Protein 9FJT (pdb70)

Nearest PDB structures (foldseek):
  2c75-assembly1_B  TM=1.002E+00  e=0.000E+00  Homo sapiens
  2c76-assembly1_B  TM=1.002E+00  e=0.000E+00  Homo sapiens
  2bk4-assembly1_A  TM=1.001E+00  e=0.000E+00  Homo sapiens
  2c72-assembly1_B  TM=1.001E+00  e=0.000E+00  Homo sapiens
  2xfo-assembly1_B  TM=1.002E+00  e=0.000E+00  Homo sapiens

Secondary structure (P-SEA, 3-state):
cccccbbbccccaaaaaaaaaaaaaccbbbbbbccccccccbbbbbcccccccccccccccccaaaaaaaaaaabbbbbbccccbbbbbbcccbbbbbcccccccccaaaaaaaaaaaaaaaaaaaaccccccccccaaaaaaaccaaaaaaaccccaaaaaaaaaaaaaacccccccccaaaaaaaaaaaccccccccccccccccccccccaaaaaaaaaaaccccccccccccccccccbbbbbcccbbbbbcccccccccccccccbbbcccccaaaaaaaac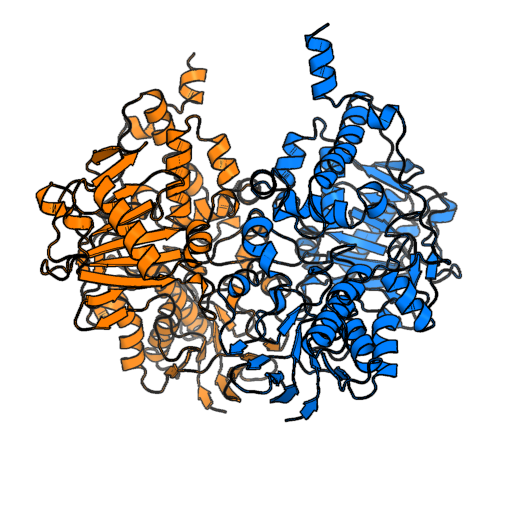bbbbbbbbbbbbccccccccccccccccccccccccccccccccccccccbbbbbbcaaaaaaaccccaaaaaaaaaaaaaaaacccccccccbbbbbccccccccccccccccccccccccccccccccccbbbbcccccccccccaaaaaaaaaaaaaaaaaaaccccccccbbbbccccccccccccccccccccccaaaaaaaaaac/cccccbbbccccaaaaaaaaaaaaabbbbbbbbccccccccbbbbbcccccccccccccccccaaaaaaaaaaabbbbbbccccbbbbbbcccbbbbbcccbbbbccaaaaaaaaaaaaaaaaaaaaccccccccccaaaaaaaccaaaaaaaccccaaaaaaaaaaaaaacccccccccaaaaaaaaaaaccccccccccccccccccccccaaaaaaaaaaaccccccccccccccccccbbbbbcccbbbbbcccccccccccccccbbbcccccaaaaaaaacbbbbbbbbbbbbccccccccccccccccccccccccccccccccccccccbbbbbbcaaaaaaaccccaaaaaaaaaaaaaaaacccccccccbbbbbccccccccccccccccccccccccccccccccccbbbbcccccccccccaaaaaaaaaaaaaaaaaaaccccccccbbbbcccccccccbbbbcccccccccaaaaaaac

Foldseek 3Di:
DAEWAEEEEALALLSLLLQLLLVVVPTGYFYFHQAQAGHFQWDWDADPLQRIDTQGFWWAAFPLQLLVVLCVVLVWDKDFFFPPFWAWEADPLATDTHDDLDDDDDPVQQNLLQLQVQVVLQVQLVQAALQARLPRPCNQVQLQAFQLVVLVVRGPDPVNSQLVQLLQQVQALAGRQFFGRSQSSSLQVLQPGDRQDRDCVQHRNTIGIARTPSSSSVSSCVVSDPSYDHSFNWAEWAPPDQWIWTAGPVGDIYTHNFYEHAAALLLCVSYDYVPHFPPLSNVLSVFWAGHWKKKKKFWAQFLVLVVVRYRQWYQHTDPLQQFRTWTFPARPVRGRTIIITMRGHVSRVVCVPDDPVVVQQSNLVNCCSNSVHPRSNPTPDMDMDTQCVDSRHRHDDGIGGGRPSCSRRVVCQQPDDNRYGYAYLCNASHNRSHSSSSSQRSQLRSVVSCVVVVNDPPVPSHDDGDTDPNRHRDRDDDDPCSVPPHRSVRVVVVVVVD/DAEWAEEEEALALLSLLLQLLLVVVPTGYFYFHQAQAHHFQWDWDADPLQNIDTQGFWWAAFPLQLLVVLCVVLPWDKDFFFDQFWAWEQDPLATDTHDDLDDDDDPVQQRLLQLQVQVVLQVQLVQAALQASLPRPCNQVQLQQFQLRVLVVRGPDPVNSQLVQLVQQVQALAGSQFFGRSQSSSLQVLQVGDNQDRDCVLHRRTIGIDRTPSSSSVSSCVVSPNSYDHSFNWAEWAPPDCWIWTAGPVGDIYTHNFYEHAAALLCCVNHDYVVHFDPLSNVLSVQWAGHWKKKKKFWAQFLVLVVVRYQQWYQYTDDLQQFRTWTFPADPVRPRTIIITMRGGVSRVVCVPDDPVVVQQSNLVVCCSNSVHCSSNDTPDMDMDTQCPDPRHRHDDGIGGGRPNCNRRVVVQQDADVRYGYAYLCNASHNRSHSSSSSQRSQLSSVVNCVVVVNDPPVPSHDDGDTDPNRHRDDDDDDPCSVDPHNSVRVVVVD

Structure (mmCIF, N/CA/C/O backbone):
data_9FJT
#
_entry.id   9FJT
#
_cell.length_a   130.920
_cell.length_b   222.033
_cell.length_c   85.879
_cell.angle_alpha   90.000
_cell.angle_beta   90.000
_cell.angle_gamma   90.000
#
_symmetry.space_group_name_H-M   'C 2 2 2'
#
loop_
_entity.id
_entity.type
_entity.pdbx_description
1 polymer 'Amine oxidase [flavin-containing] B'
2 non-polymer 'FLAVIN-ADENINE DINUCLEOTIDE'
3 non-polymer N-DODECYL-N,N-DIMETHYL-3-AMMONIO-1-PROPANESULFONATE
4 non-polymer ~{N}-[[4-[[7-(1,3-benzoxazol-2-ylsulfanyl)-[1,2,3]triazolo[4,5-d]pyrimidin-3-yl]methyl]phenyl]methyl]-~{N}-methyl-prop-2-yn-1-amine
5 water water
#
loop_
_atom_site.group_PDB
_atom_site.id
_atom_site.type_symbol
_atom_site.label_atom_id
_atom_site.label_alt_id
_atom_site.label_comp_id
_atom_site.label_asym_id
_atom_site.label_entity_id
_atom_site.label_seq_id
_atom_site.pdbx_PDB_ins_code
_atom_site.Cartn_x
_atom_site.Cartn_y
_atom_site.Cartn_z
_atom_site.occupancy
_atom_site.B_iso_or_equiv
_atom_site.auth_seq_id
_atom_site.auth_comp_id
_atom_site.auth_asym_id
_atom_site.auth_atom_id
_atom_site.pdbx_PDB_model_num
ATOM 1 N N . SER A 1 2 ? 62.370 116.288 3.839 1.000 41.702 2 SER AAA N 1
ATOM 2 C CA . SER A 1 2 ? 62.201 117.295 4.915 1.000 37.070 2 SER AAA CA 1
ATOM 3 C C . SER A 1 2 ? 63.565 117.852 5.361 1.000 38.827 2 SER AAA C 1
ATOM 4 O O . SER A 1 2 ? 64.565 117.117 5.381 1.000 35.575 2 SER AAA O 1
ATOM 7 N N . ASN A 1 3 ? 63.594 119.120 5.750 1.000 34.899 3 ASN AAA N 1
ATOM 8 C CA . ASN A 1 3 ? 64.763 119.785 6.388 1.000 32.267 3 ASN AAA CA 1
ATOM 9 C C . ASN A 1 3 ? 64.715 119.430 7.869 1.000 28.638 3 ASN AAA C 1
ATOM 10 O O . ASN A 1 3 ? 63.726 119.809 8.524 1.000 27.476 3 ASN AAA O 1
ATOM 15 N N . LYS A 1 4 ? 65.722 118.744 8.404 1.000 24.501 4 LYS AAA N 1
ATOM 16 C CA . LYS A 1 4 ? 65.670 118.176 9.766 1.000 23.981 4 LYS AAA CA 1
ATOM 17 C C . LYS A 1 4 ? 66.404 119.104 10.714 1.000 24.330 4 LYS AAA C 1
ATOM 18 O O . LYS A 1 4 ? 67.472 119.624 10.354 1.000 26.718 4 LYS AAA O 1
ATOM 24 N N . CYS A 1 5 ? 65.879 119.280 11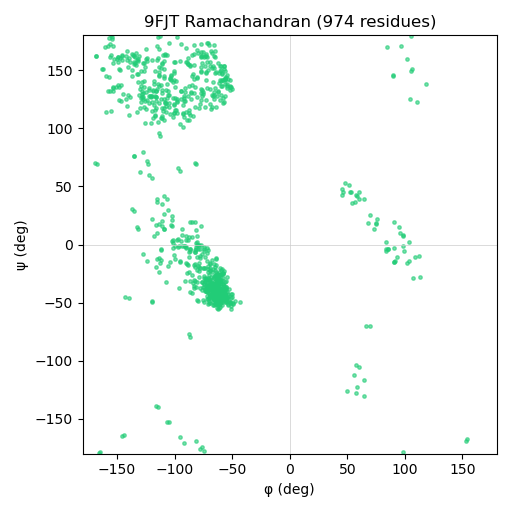.916 1.000 19.421 5 CYS AAA N 1
ATOM 25 C CA . CYS A 1 5 ? 66.544 120.076 12.963 1.000 19.328 5 CYS AAA CA 1
ATOM 26 C C . CYS A 1 5 ? 66.074 119.631 14.331 1.000 16.108 5 CYS AAA C 1
ATOM 27 O O . CYS A 1 5 ? 65.227 118.726 14.440 1.000 18.609 5 CYS AAA O 1
ATOM 30 N N . ASP A 1 6 ? 66.578 120.246 15.389 1.000 15.481 6 ASP AAA N 1
ATOM 31 C CA . ASP A 1 6 ? 66.112 119.962 16.741 1.000 14.978 6 ASP AAA CA 1
ATOM 32 C C . ASP A 1 6 ? 64.805 120.724 17.019 1.000 14.882 6 ASP AAA C 1
ATOM 33 O O . ASP A 1 6 ? 63.888 120.151 17.617 1.000 14.291 6 ASP AAA O 1
ATOM 38 N N . VAL A 1 7 ? 64.775 122.030 16.696 1.000 14.403 7 VAL AAA N 1
ATOM 39 C CA . VAL A 1 7 ? 63.609 122.891 17.061 1.000 13.235 7 VAL AAA CA 1
ATOM 40 C C . VAL A 1 7 ? 63.306 123.805 15.899 1.000 13.081 7 VAL AAA C 1
ATOM 41 O O . VAL A 1 7 ? 64.215 124.480 15.320 1.000 12.892 7 VAL AAA O 1
ATOM 45 N N . VAL A 1 8 ? 62.045 123.760 15.497 1.000 12.832 8 VAL AAA N 1
ATOM 46 C CA . VAL A 1 8 ? 61.452 124.776 14.601 1.000 11.783 8 VAL AAA CA 1
ATOM 47 C C . VAL A 1 8 ? 60.827 125.882 15.447 1.000 10.819 8 VAL AAA C 1
ATOM 48 O O . VAL A 1 8 ? 59.972 125.567 16.306 1.000 11.289 8 VAL AAA O 1
ATOM 52 N N . VAL A 1 9 ? 61.260 127.117 15.207 1.000 10.955 9 VAL AAA N 1
ATOM 53 C CA . VAL A 1 9 ? 60.627 128.321 15.812 1.000 11.163 9 VAL AAA CA 1
ATOM 54 C C . VAL A 1 9 ? 59.731 128.914 14.746 1.000 10.861 9 VAL AAA C 1
ATOM 55 O O . VAL A 1 9 ? 60.180 129.282 13.695 1.000 11.873 9 VAL AAA O 1
ATOM 59 N N . VAL A 1 10 ? 58.441 129.005 15.045 1.000 11.110 10 VAL AAA N 1
ATOM 60 C CA . VAL A 1 10 ? 57.474 129.653 14.139 1.000 10.616 10 VAL AAA CA 1
ATOM 61 C C . VAL A 1 10 ? 57.359 131.128 14.516 1.000 10.867 10 VAL AAA C 1
ATOM 62 O O . VAL A 1 10 ? 56.878 131.444 15.622 1.000 11.189 10 VAL AAA O 1
ATOM 66 N N . GLY A 1 11 ? 57.874 131.979 13.664 1.000 9.801 11 GLY AAA N 1
ATOM 67 C CA . GLY A 1 11 ? 57.848 133.425 13.967 1.000 10.269 11 GLY AAA CA 1
ATOM 68 C C . GLY A 1 11 ? 59.234 133.965 14.261 1.000 10.757 11 GLY AAA C 1
ATOM 69 O O . GLY A 1 11 ? 59.840 133.539 15.233 1.000 12.387 11 GLY AAA O 1
ATOM 70 N N . GLY A 1 12 ? 59.686 134.963 13.506 1.000 11.044 12 GLY AAA N 1
ATOM 71 C CA . GLY A 1 12 ? 60.942 135.679 13.726 1.000 11.361 12 GLY AAA CA 1
ATOM 72 C C . GLY A 1 12 ? 60.754 137.091 14.210 1.000 10.685 12 GLY AAA C 1
ATOM 73 O O . GLY A 1 12 ? 61.484 137.980 13.777 1.000 11.165 12 GLY AAA O 1
ATOM 74 N N . GLY A 1 13 ? 59.813 137.275 15.131 1.000 8.757 13 GLY AAA N 1
ATOM 75 C CA . GLY A 1 13 ? 59.781 138.490 15.954 1.000 8.858 13 GLY AAA CA 1
ATOM 76 C C . GLY A 1 13 ? 60.824 138.412 17.064 1.000 9.348 13 GLY AAA C 1
ATOM 77 O O . GLY A 1 13 ? 61.616 137.432 17.131 1.000 10.398 13 GLY AAA O 1
ATOM 78 N N . ILE A 1 14 ? 60.884 139.376 17.943 1.000 8.556 14 ILE AAA N 1
ATOM 79 C CA . ILE A 1 14 ? 61.863 139.330 19.044 1.000 9.362 14 ILE AAA CA 1
ATOM 80 C C . ILE A 1 14 ? 61.737 138.043 19.818 1.000 10.866 14 ILE AAA C 1
ATOM 81 O O . ILE A 1 14 ? 62.743 137.456 20.246 1.000 9.977 14 ILE AAA O 1
ATOM 86 N N . SER A 1 15 ? 60.533 137.572 20.071 1.000 9.748 15 SER AAA N 1
ATOM 87 C CA . SER A 1 15 ? 60.345 136.401 20.920 1.000 9.347 15 SER AAA CA 1
ATOM 88 C C . SER A 1 15 ? 60.950 135.186 20.232 1.000 10.014 15 SER AAA C 1
ATOM 89 O O . SER A 1 15 ? 61.697 134.433 20.892 1.000 9.450 15 SER AAA O 1
ATOM 92 N N . GLY A 1 16 ? 60.602 134.913 18.999 1.000 10.153 16 GLY AAA N 1
ATOM 93 C CA . GLY A 1 16 ? 61.136 133.733 18.296 1.000 10.871 16 GLY AAA CA 1
ATOM 94 C C . GLY A 1 16 ? 62.638 133.850 18.145 1.000 11.654 16 GLY AAA C 1
ATOM 95 O O . GLY A 1 16 ? 63.344 132.846 18.220 1.000 11.060 16 GLY AAA O 1
ATOM 96 N N . MET A 1 17 ? 63.096 135.023 17.788 1.000 10.820 17 MET AAA N 1
ATOM 97 C CA . MET A 1 17 ? 64.548 135.226 17.578 1.000 11.572 17 MET AAA CA 1
ATOM 98 C C . MET A 1 17 ? 65.254 135.036 18.930 1.000 12.050 17 MET AAA C 1
ATOM 99 O O . MET A 1 17 ? 66.350 134.441 18.915 1.000 12.209 17 MET AAA O 1
ATOM 104 N N . ALA A 1 18 ? 64.743 135.508 20.055 1.000 11.308 18 ALA AAA N 1
ATOM 105 C CA . ALA A 1 18 ? 65.383 135.313 21.384 1.000 11.732 18 ALA AAA CA 1
ATOM 106 C C . ALA A 1 18 ? 65.385 133.816 21.686 1.000 12.695 18 ALA AAA C 1
ATOM 107 O O . ALA A 1 18 ? 66.406 133.317 22.236 1.000 12.753 18 ALA AAA O 1
ATOM 109 N N . ALA A 1 19 ? 64.313 133.092 21.385 1.000 11.567 19 ALA AAA N 1
ATOM 110 C CA . ALA A 1 19 ? 64.227 131.639 21.656 1.000 11.595 19 ALA AAA CA 1
ATOM 111 C C . ALA A 1 19 ? 65.293 130.948 20.803 1.000 12.242 19 ALA AAA C 1
ATOM 112 O O . ALA A 1 19 ? 66.026 130.066 21.301 1.000 12.366 19 ALA AAA O 1
ATOM 114 N N . ALA A 1 20 ? 65.324 131.269 19.526 1.000 12.267 20 ALA AAA N 1
ATOM 115 C CA . ALA A 1 20 ? 66.228 130.590 18.582 1.000 12.385 20 ALA AAA CA 1
ATOM 116 C C . ALA A 1 20 ? 67.657 130.866 19.044 1.000 12.686 20 ALA AAA C 1
ATOM 117 O O . ALA A 1 20 ? 68.477 129.903 18.964 1.000 14.586 20 ALA AAA O 1
ATOM 119 N N . LYS A 1 21 ? 67.985 132.078 19.451 1.000 12.519 21 LYS AAA N 1
ATOM 120 C CA . LYS A 1 21 ? 69.368 132.411 19.819 1.000 12.577 21 LYS AAA CA 1
ATOM 121 C C . LYS A 1 21 ? 69.741 131.554 21.008 1.000 14.018 21 LYS AAA C 1
ATOM 122 O O . LYS A 1 21 ? 70.857 131.006 21.046 1.000 13.395 21 LYS AAA O 1
ATOM 128 N N . LEU A 1 22 ? 68.901 131.469 22.022 1.000 12.152 22 LEU AAA N 1
ATOM 129 C CA . LEU A 1 22 ? 69.214 130.721 23.256 1.000 12.903 22 LEU AAA CA 1
ATOM 130 C C . LEU A 1 22 ? 69.433 129.255 22.885 1.000 14.989 22 LEU AAA C 1
ATOM 131 O O . LEU A 1 22 ? 70.455 128.648 23.305 1.000 15.530 22 LEU AAA O 1
ATOM 136 N N . LEU A 1 23 ? 68.573 128.697 22.045 1.000 13.616 23 LEU AAA N 1
ATOM 137 C CA . LEU A 1 23 ? 68.698 127.271 21.658 1.000 15.152 23 LEU AAA CA 1
ATOM 138 C C . LEU A 1 23 ? 69.994 127.116 20.832 1.000 15.823 23 LEU AAA C 1
ATOM 139 O O . LEU A 1 23 ? 70.714 126.085 21.083 1.000 14.974 23 LEU AAA O 1
ATOM 144 N N . HIS A 1 24 ? 70.280 127.996 19.868 1.000 15.254 24 HIS AAA N 1
ATOM 145 C CA . HIS A 1 24 ? 71.527 127.972 19.062 1.000 16.210 24 HIS AAA CA 1
ATOM 146 C C . HIS A 1 24 ? 72.718 128.033 20.010 1.000 17.249 24 HIS AAA C 1
ATOM 147 O O . HIS A 1 24 ? 73.667 127.208 19.885 1.000 17.474 24 HIS AAA O 1
ATOM 154 N N . ASP A 1 25 ? 72.708 128.914 20.980 1.000 16.936 25 ASP AAA N 1
ATOM 155 C CA . ASP A 1 25 ? 73.872 129.103 21.892 1.000 16.913 25 ASP AAA CA 1
ATOM 156 C C . ASP A 1 25 ? 74.070 127.834 22.721 1.000 18.791 25 ASP AAA C 1
ATOM 157 O O . ASP A 1 25 ? 75.207 127.587 23.151 1.000 21.704 25 ASP AAA O 1
ATOM 162 N N . SER A 1 26 ? 73.010 127.090 22.986 1.000 19.048 26 SER AAA N 1
ATOM 163 C CA A SER A 1 26 ? 73.031 125.862 23.826 0.500 18.159 26 SER AAA CA 1
ATOM 164 C CA B SER A 1 26 ? 73.033 125.860 23.824 0.500 18.828 26 SER AAA CA 1
ATOM 165 C C . SER A 1 26 ? 73.499 124.665 22.971 1.000 18.468 26 SER AAA C 1
ATOM 166 O O . SER A 1 26 ? 73.578 123.552 23.513 1.000 22.632 26 SER AAA O 1
ATOM 171 N N . GLY A 1 27 ? 73.730 124.869 21.685 1.000 17.342 27 GLY AAA N 1
ATOM 172 C CA . GLY A 1 27 ? 74.255 123.818 20.784 1.000 18.931 27 GLY AAA CA 1
ATOM 173 C C . GLY A 1 27 ? 73.200 123.066 19.992 1.000 20.231 27 GLY AAA C 1
ATOM 174 O O . GLY A 1 27 ? 73.552 122.077 19.366 1.000 21.630 27 GLY AAA O 1
ATOM 175 N N . LEU A 1 28 ? 71.941 123.503 19.993 1.000 17.406 28 LEU AAA N 1
ATOM 176 C CA . LEU A 1 28 ? 70.890 122.841 19.184 1.000 17.110 28 LEU AAA CA 1
ATOM 177 C C . LEU A 1 28 ? 70.828 123.425 17.788 1.000 16.216 28 LEU AAA C 1
ATOM 178 O O . LEU A 1 28 ? 71.256 124.567 17.578 1.000 17.747 28 LEU AAA O 1
ATOM 183 N N . ASN A 1 29 ? 70.326 122.607 16.881 1.000 16.570 29 ASN AAA N 1
ATOM 184 C CA A ASN A 1 29 ? 70.063 122.977 15.477 0.500 16.492 29 ASN AAA CA 1
ATOM 185 C CA B ASN A 1 29 ? 70.046 122.925 15.467 0.500 16.546 29 ASN AAA CA 1
ATOM 186 C C . ASN A 1 29 ? 68.658 123.567 15.408 1.000 17.008 29 ASN AAA C 1
ATOM 187 O O . ASN A 1 29 ? 67.690 122.835 15.636 1.000 16.486 29 ASN AAA O 1
ATOM 196 N N . VAL A 1 30 ? 68.609 124.869 15.181 1.000 16.224 30 VAL AAA N 1
ATOM 197 C CA . VAL A 1 30 ? 67.299 125.554 15.129 1.000 15.531 30 VAL AAA CA 1
ATOM 198 C C . VAL A 1 30 ? 67.049 126.049 13.721 1.000 14.304 30 VAL AAA C 1
ATOM 199 O O . VAL A 1 30 ? 67.972 126.469 13.016 1.000 16.467 30 VAL AAA O 1
ATOM 203 N N . VAL A 1 31 ? 65.767 126.160 13.389 1.000 14.165 31 VAL AAA N 1
ATOM 204 C CA . VAL A 1 31 ? 65.338 126.876 12.176 1.000 14.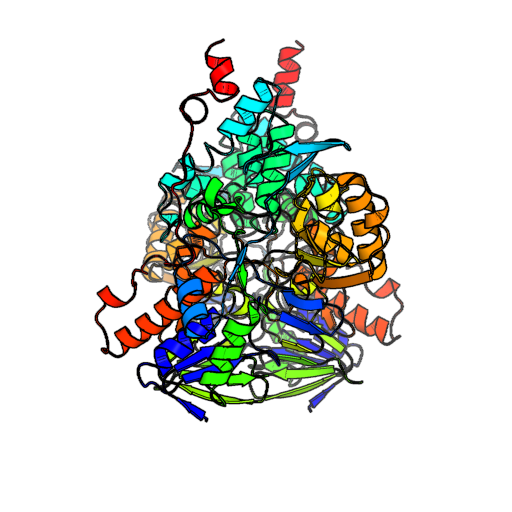460 31 VAL AAA CA 1
ATOM 205 C C . VAL A 1 31 ? 64.226 127.812 12.611 1.000 13.972 31 VAL AAA C 1
ATOM 206 O O . VAL A 1 31 ? 63.500 127.426 13.506 1.000 14.734 31 VAL AAA O 1
ATOM 210 N N . VAL A 1 32 ? 64.257 129.007 12.059 1.000 11.847 32 VAL AAA N 1
ATOM 211 C CA . VAL A 1 32 ? 63.184 130.026 12.257 1.000 12.716 32 VAL AAA CA 1
ATOM 212 C C . VAL A 1 32 ? 62.403 130.125 10.967 1.000 12.021 32 VAL AAA C 1
ATOM 213 O O . VAL A 1 32 ? 62.963 130.461 9.909 1.000 13.313 32 VAL AAA O 1
ATOM 217 N N . LEU A 1 33 ? 61.097 129.882 11.056 1.000 11.160 33 LEU AAA N 1
ATOM 218 C CA . LEU A 1 33 ? 60.219 130.025 9.891 1.000 11.736 33 LEU AAA CA 1
ATOM 219 C C . LEU A 1 33 ? 59.426 131.311 10.043 1.000 10.476 33 LEU AAA C 1
ATOM 220 O O . LEU A 1 33 ? 58.646 131.400 11.018 1.000 11.586 33 LEU AAA O 1
ATOM 225 N N . GLU A 1 34 ? 59.701 132.271 9.185 1.000 10.667 34 GLU AAA N 1
ATOM 226 C CA . GLU A 1 34 ? 59.123 133.634 9.302 1.000 9.978 34 GLU AAA CA 1
ATOM 227 C C . GLU A 1 34 ? 58.251 133.853 8.090 1.000 11.193 34 GLU AAA C 1
ATOM 228 O O . GLU A 1 34 ? 58.737 133.762 6.968 1.000 10.778 34 GLU AAA O 1
ATOM 234 N N . ALA A 1 35 ? 57.006 134.239 8.309 1.000 10.814 35 ALA AAA N 1
ATOM 235 C CA . ALA A 1 35 ? 56.057 134.470 7.222 1.000 10.901 35 ALA AAA CA 1
ATOM 236 C C . ALA A 1 35 ? 56.462 135.617 6.297 1.000 10.389 35 ALA AAA C 1
ATOM 237 O O . ALA A 1 35 ? 56.226 135.514 5.078 1.000 11.715 35 ALA AAA O 1
ATOM 239 N N . ARG A 1 36 ? 56.953 136.698 6.866 1.000 10.677 36 ARG AAA N 1
ATOM 240 C CA . ARG A 1 36 ? 57.252 137.919 6.086 1.000 11.065 36 ARG AAA CA 1
ATOM 241 C C . ARG A 1 36 ? 58.626 137.851 5.391 1.000 11.894 36 ARG AAA C 1
ATOM 242 O O . ARG A 1 36 ? 59.473 136.945 5.700 1.000 12.200 36 ARG AAA O 1
ATOM 250 N N . ASP A 1 37 ? 58.888 138.834 4.530 1.000 12.329 37 ASP AAA N 1
ATOM 251 C CA . ASP A 1 37 ? 60.223 139.002 3.893 1.000 13.563 37 ASP AAA CA 1
ATOM 252 C C . ASP A 1 37 ? 61.191 139.744 4.812 1.000 13.521 37 ASP AAA C 1
ATOM 253 O O . ASP A 1 37 ? 62.236 140.256 4.345 1.000 14.214 37 ASP AAA O 1
ATOM 258 N N . ARG A 1 38 ? 60.927 139.800 6.120 1.000 12.758 38 ARG AAA N 1
ATOM 259 C CA . ARG A 1 38 ? 61.761 140.477 7.123 1.000 12.304 38 ARG AAA CA 1
ATOM 260 C C . ARG A 1 38 ? 61.550 139.824 8.470 1.000 11.811 38 ARG AAA C 1
ATOM 261 O O . ARG A 1 38 ? 60.449 139.199 8.660 1.000 11.726 38 ARG AAA O 1
ATOM 269 N N . VAL A 1 39 ? 62.523 139.959 9.363 1.000 12.574 39 VAL AAA N 1
ATOM 270 C CA . VAL A 1 39 ? 62.319 139.652 10.786 1.000 11.853 39 VAL AAA CA 1
ATOM 271 C C . VAL A 1 39 ? 61.848 140.898 11.539 1.000 11.751 39 VAL AAA C 1
ATOM 272 O O . VAL A 1 39 ? 61.930 142.027 10.977 1.000 13.288 39 VAL AAA O 1
ATOM 276 N N . GLY A 1 40 ? 61.416 140.700 12.771 1.000 10.924 40 GLY AAA N 1
ATOM 277 C CA . GLY A 1 40 ? 61.065 141.821 13.671 1.000 10.350 40 GLY AAA CA 1
ATOM 278 C C . GLY A 1 40 ? 59.586 141.893 14.019 1.000 9.110 40 GLY AAA C 1
ATOM 279 O O . GLY A 1 40 ? 59.273 142.377 15.081 1.000 9.975 40 GLY AAA O 1
ATOM 280 N N . GLY A 1 41 ? 58.695 141.422 13.169 1.000 9.194 41 GLY AAA N 1
ATOM 281 C CA . GLY A 1 41 ? 57.265 141.353 13.432 1.000 9.072 41 GLY AAA CA 1
ATOM 282 C C . GLY A 1 41 ? 56.627 142.681 13.811 1.000 8.635 41 GLY AAA C 1
ATOM 283 O O . GLY A 1 41 ? 56.516 143.544 12.927 1.000 9.440 41 GLY AAA O 1
ATOM 284 N N . ARG A 1 42 ? 56.183 142.801 15.061 1.000 7.731 42 ARG AAA N 1
ATOM 285 C CA . ARG A 1 42 ? 55.549 144.042 15.542 1.000 8.202 42 ARG AAA CA 1
ATOM 286 C C . ARG A 1 42 ? 56.607 145.118 15.838 1.000 8.928 42 ARG AAA C 1
ATOM 287 O O . ARG A 1 42 ? 56.203 146.258 16.172 1.000 9.285 42 ARG AAA O 1
ATOM 295 N N . THR A 1 43 ? 57.874 144.822 15.640 1.000 9.959 43 THR AAA N 1
ATOM 296 C CA . THR A 1 43 ? 58.903 145.874 15.503 1.000 9.606 43 THR AAA CA 1
ATOM 297 C C . THR A 1 43 ? 59.260 145.979 14.034 1.000 10.030 43 THR AAA C 1
ATOM 298 O O . THR A 1 43 ? 59.345 144.961 13.361 1.000 10.299 43 THR AAA O 1
ATOM 302 N N . TYR A 1 44 ? 59.488 147.214 13.582 1.000 10.038 44 TYR AAA N 1
ATOM 303 C CA . TYR A 1 44 ? 59.817 147.505 12.180 1.000 11.033 44 TYR AAA CA 1
ATOM 304 C C . TYR A 1 44 ? 60.484 148.868 12.168 1.000 10.893 44 TYR AAA C 1
ATOM 305 O O . TYR A 1 44 ? 59.829 149.867 12.483 1.000 11.330 44 TYR AAA O 1
ATOM 314 N N . THR A 1 45 ? 61.750 148.892 11.821 1.000 10.640 45 THR AAA N 1
ATOM 315 C CA . THR A 1 45 ? 62.546 150.124 11.691 1.000 11.280 45 THR AAA CA 1
ATOM 316 C C . THR A 1 45 ? 62.651 150.447 10.221 1.000 10.893 45 THR AAA C 1
ATOM 317 O O . THR A 1 45 ? 63.283 149.713 9.447 1.000 12.174 45 THR AAA O 1
ATOM 321 N N . LEU A 1 46 ? 61.982 151.514 9.791 1.000 11.956 46 LEU AAA N 1
ATOM 322 C CA . LEU A 1 46 ? 62.067 151.981 8.397 1.000 12.424 46 LEU AAA CA 1
ATOM 323 C C . LEU A 1 46 ? 63.324 152.839 8.231 1.000 12.754 46 LEU AAA C 1
ATOM 324 O O . LEU A 1 46 ? 63.651 153.639 9.149 1.000 13.000 46 LEU AAA O 1
ATOM 329 N N . ARG A 1 47 ? 64.076 152.638 7.148 1.000 14.285 47 ARG AAA N 1
ATOM 330 C CA . ARG A 1 47 ? 65.257 153.481 6.859 1.000 13.098 47 ARG AAA CA 1
ATOM 331 C C . ARG A 1 47 ? 65.045 154.168 5.523 1.000 12.527 47 ARG AAA C 1
ATOM 332 O O . ARG A 1 47 ? 64.751 153.493 4.513 1.000 13.278 47 ARG AAA O 1
ATOM 340 N N . ASN A 1 48 ? 65.215 155.494 5.535 1.000 12.658 48 ASN AAA N 1
ATOM 341 C CA . ASN A 1 48 ? 65.256 156.300 4.299 1.000 12.634 48 ASN AAA CA 1
ATOM 342 C C . ASN A 1 48 ? 65.999 157.590 4.621 1.000 13.236 48 ASN AAA C 1
ATOM 343 O O . ASN A 1 48 ? 66.329 157.832 5.773 1.000 13.613 48 ASN AAA O 1
ATOM 348 N N . GLN A 1 49 ? 66.288 158.348 3.578 1.000 15.892 49 GLN AAA N 1
ATOM 349 C CA . GLN A 1 49 ? 67.164 159.522 3.728 1.000 15.998 49 GLN AAA CA 1
ATOM 350 C C . GLN A 1 49 ? 66.418 160.613 4.462 1.000 15.555 49 GLN AAA C 1
ATOM 351 O O . GLN A 1 49 ? 67.081 161.385 5.130 1.000 15.369 49 GLN AAA O 1
ATOM 357 N N . LYS A 1 50 ? 65.100 160.675 4.344 1.000 13.860 50 LYS AAA N 1
ATOM 358 C CA . LYS A 1 50 ? 64.334 161.743 5.022 1.000 15.107 50 LYS AAA CA 1
ATOM 359 C C . LYS A 1 50 ? 64.261 161.530 6.526 1.000 15.007 50 LYS AAA C 1
ATOM 360 O O . LYS A 1 50 ? 64.216 162.540 7.241 1.000 15.773 50 LYS AAA O 1
ATOM 366 N N . VAL A 1 51 ? 64.268 160.294 7.032 1.000 12.888 51 VAL AAA N 1
ATOM 367 C CA . VAL A 1 51 ? 64.101 160.075 8.491 1.000 12.612 51 VAL AAA CA 1
ATOM 368 C C . VAL A 1 51 ? 65.375 159.523 9.116 1.000 11.886 51 VAL AAA C 1
ATOM 369 O O . VAL A 1 51 ? 65.453 159.429 10.319 1.000 12.201 51 VAL AAA O 1
ATOM 373 N N . LYS A 1 52 ? 66.282 159.022 8.265 1.000 12.718 52 LYS AAA N 1
ATOM 374 C CA . LYS A 1 52 ? 67.455 158.187 8.645 1.000 12.229 52 LYS AAA CA 1
ATOM 375 C C . LYS A 1 52 ? 66.953 156.820 9.110 1.000 12.584 52 LYS AAA C 1
ATOM 376 O O . LYS A 1 52 ? 67.156 155.829 8.392 1.000 13.360 52 LYS AAA O 1
ATOM 382 N N . TYR A 1 53 ? 66.304 156.755 10.257 1.000 12.082 53 TYR AAA N 1
ATOM 383 C CA . TYR A 1 53 ? 65.662 155.524 10.746 1.000 12.262 53 TYR AAA CA 1
ATOM 384 C C . TYR A 1 53 ? 64.437 155.985 11.532 1.000 11.824 53 TYR AAA C 1
ATOM 385 O O . TYR A 1 53 ? 64.468 157.070 12.148 1.000 12.031 53 TYR AAA O 1
ATOM 394 N N . VAL A 1 54 ? 63.416 155.142 11.541 1.000 10.803 54 VAL AAA N 1
ATOM 395 C CA . VAL A 1 54 ? 62.262 155.410 12.440 1.000 10.187 54 VAL AAA CA 1
ATOM 396 C C . VAL A 1 54 ? 61.584 154.101 12.781 1.000 10.133 54 VAL AAA C 1
ATOM 397 O O . VAL A 1 54 ? 61.312 153.283 11.885 1.000 10.558 54 VAL AAA O 1
ATOM 401 N N . ASP A 1 55 ? 61.318 153.915 14.058 1.000 10.026 55 ASP AAA N 1
ATOM 402 C CA . ASP A 1 55 ? 60.502 152.787 14.531 1.000 10.184 55 ASP AAA CA 1
ATOM 403 C C . ASP A 1 55 ? 59.037 153.053 14.172 1.000 10.253 55 ASP AAA C 1
ATOM 404 O O . ASP A 1 55 ? 58.416 154.004 14.692 1.000 11.707 55 ASP AAA O 1
ATOM 409 N N . LEU A 1 56 ? 58.467 152.185 13.351 1.000 9.713 56 LEU AAA N 1
ATOM 410 C CA . LEU A 1 56 ? 57.014 152.254 13.065 1.000 10.334 56 LEU AAA CA 1
ATOM 411 C C . LEU A 1 56 ? 56.228 151.239 13.873 1.000 10.102 56 LEU AAA C 1
ATOM 412 O O . LEU A 1 56 ? 54.983 151.353 13.899 1.000 9.387 56 LEU AAA O 1
ATOM 417 N N . GLY A 1 57 ? 56.908 150.311 14.571 1.000 9.725 57 GLY AAA N 1
ATOM 418 C CA . GLY A 1 57 ? 56.261 149.445 15.569 1.000 10.269 57 GLY AAA CA 1
ATOM 419 C C . GLY A 1 57 ? 56.792 149.696 16.957 1.000 10.370 57 GLY AAA C 1
ATOM 420 O O . GLY A 1 57 ? 57.088 150.870 17.326 1.000 10.693 57 GLY AAA O 1
ATOM 421 N N . GLY A 1 58 ? 57.009 148.645 17.734 1.000 8.915 58 GLY AAA N 1
ATOM 422 C CA . GLY A 1 58 ? 57.519 148.792 19.096 1.000 8.709 58 GLY AAA CA 1
ATOM 423 C C . GLY A 1 58 ? 58.819 149.557 19.083 1.000 9.808 58 GLY AAA C 1
ATOM 424 O O . GLY A 1 58 ? 59.685 149.328 18.247 1.000 9.772 58 GLY AAA O 1
ATOM 425 N N . SER A 1 59 ? 59.005 150.423 20.072 1.000 9.049 59 SER AAA N 1
ATOM 426 C CA . SER A 1 59 ? 60.180 151.335 20.088 1.000 10.377 59 SER AAA CA 1
ATOM 427 C C . SER A 1 59 ? 60.697 151.536 21.504 1.000 9.695 59 SER AAA C 1
ATOM 428 O O . SER A 1 59 ? 61.951 151.542 21.704 1.000 10.946 59 SER AAA O 1
ATOM 431 N N . TYR A 1 60 ? 59.814 151.772 22.466 1.000 9.155 60 TYR AAA N 1
ATOM 432 C CA . TYR A 1 60 ? 60.238 152.246 23.788 1.000 9.931 60 TYR AAA CA 1
ATOM 433 C C . TYR A 1 60 ? 60.687 151.114 24.670 1.000 10.627 60 TYR AAA C 1
ATOM 434 O O . TYR A 1 60 ? 60.089 150.041 24.679 1.000 10.029 60 TYR AAA O 1
ATOM 443 N N . VAL A 1 61 ? 61.722 151.402 25.448 1.000 10.501 61 VAL AAA N 1
ATOM 444 C CA . VAL A 1 61 ? 62.170 150.505 26.530 1.000 10.188 61 VAL AAA CA 1
ATOM 445 C C . VAL A 1 61 ? 62.427 151.354 27.770 1.000 9.497 61 VAL AAA C 1
ATOM 446 O O . VAL A 1 61 ? 62.601 152.567 27.669 1.000 10.882 61 VAL AAA O 1
ATOM 450 N N . GLY A 1 62 ? 62.457 150.721 28.925 1.000 10.422 62 GLY AAA N 1
ATOM 451 C CA . GLY A 1 62 ? 62.732 151.518 30.135 1.000 9.930 62 GLY AAA CA 1
ATOM 452 C C . GLY A 1 62 ? 63.105 150.672 31.327 1.000 10.652 62 GLY AAA C 1
ATOM 453 O O . GLY A 1 62 ? 63.205 149.461 31.246 1.000 10.739 62 GLY AAA O 1
ATOM 454 N N . PRO A 1 63 ? 63.331 151.335 32.458 1.000 11.121 63 PRO AAA N 1
ATOM 455 C CA . PRO A 1 63 ? 63.696 150.650 33.680 1.000 11.383 63 PRO AAA CA 1
ATOM 456 C C . PRO A 1 63 ? 62.736 149.519 34.031 1.000 10.878 63 PRO AAA C 1
ATOM 457 O O . PRO A 1 63 ? 61.484 149.603 33.872 1.000 11.443 63 PRO AAA O 1
ATOM 461 N N . THR A 1 64 ? 63.345 148.466 34.521 1.000 10.941 64 THR AAA N 1
ATOM 462 C CA . THR A 1 64 ? 62.764 147.165 34.920 1.000 10.500 64 THR AAA CA 1
ATOM 463 C C . THR A 1 64 ? 62.596 146.235 33.705 1.000 11.845 64 THR AAA C 1
ATOM 464 O O . THR A 1 64 ? 62.202 145.087 33.883 1.000 12.899 64 THR AAA O 1
ATOM 468 N N . GLN A 1 65 ? 62.890 146.664 32.500 1.000 10.281 65 GLN AAA N 1
ATOM 469 C CA . GLN A 1 65 ? 62.838 145.810 31.284 1.000 10.348 65 GLN AAA CA 1
ATOM 470 C C . GLN A 1 65 ? 64.238 145.250 31.012 1.000 10.257 65 GLN AAA C 1
ATOM 471 O O . GLN A 1 65 ? 64.858 145.553 30.012 1.000 10.441 65 GLN AAA O 1
ATOM 477 N N . ASN A 1 66 ? 64.716 144.446 31.965 1.000 11.134 66 ASN AAA N 1
ATOM 478 C CA . ASN A 1 66 ? 66.150 144.114 31.949 1.000 11.326 66 ASN AAA CA 1
ATOM 479 C C . ASN A 1 66 ? 66.490 143.060 30.914 1.000 11.509 66 ASN AAA C 1
ATOM 480 O O . ASN A 1 66 ? 67.641 143.028 30.479 1.000 12.150 66 ASN AAA O 1
ATOM 485 N N . ARG A 1 67 ? 65.515 142.259 30.436 1.000 10.986 67 ARG AAA N 1
ATOM 486 C CA . ARG A 1 67 ? 65.831 141.206 29.456 1.000 11.670 67 ARG AAA CA 1
ATOM 487 C C . ARG A 1 67 ? 66.070 141.818 28.086 1.000 11.769 67 ARG AAA C 1
ATOM 488 O O . ARG A 1 67 ? 67.056 141.494 27.434 1.000 12.090 67 ARG AAA O 1
ATOM 496 N N . ILE A 1 68 ? 65.203 142.693 27.622 1.000 10.912 68 ILE AAA N 1
ATOM 497 C CA . ILE A 1 68 ? 65.418 143.360 26.326 1.000 11.592 68 ILE AAA CA 1
ATOM 498 C C . ILE A 1 68 ? 66.690 144.205 26.390 1.000 11.065 68 ILE AAA C 1
ATOM 499 O O . ILE A 1 68 ? 67.404 144.265 25.390 1.000 11.923 68 ILE AAA O 1
ATOM 504 N N . LEU A 1 69 ? 66.930 144.868 27.508 1.000 11.006 69 LEU AAA N 1
ATOM 505 C CA . LEU A 1 69 ? 68.149 145.695 27.608 1.000 11.788 69 LEU AAA CA 1
ATOM 506 C C . LEU A 1 69 ? 69.405 144.825 27.509 1.000 11.708 69 LEU AAA C 1
ATOM 507 O O . LEU A 1 69 ? 70.343 145.215 26.847 1.000 12.543 69 LEU AAA O 1
ATOM 512 N N . ARG A 1 70 ? 69.384 143.693 28.196 1.000 12.732 70 ARG AAA N 1
ATOM 513 C CA . ARG A 1 70 ? 70.537 142.769 28.187 1.000 11.191 70 ARG AAA CA 1
ATOM 514 C C . ARG A 1 70 ? 70.711 142.190 26.794 1.000 11.628 70 ARG AAA C 1
ATOM 515 O O . ARG A 1 70 ? 71.829 142.160 26.261 1.000 12.336 70 ARG AAA O 1
ATOM 523 N N . LEU A 1 71 ? 69.651 141.720 26.169 1.000 11.820 71 LEU AAA N 1
ATOM 524 C CA . LEU A 1 71 ? 69.761 141.147 24.817 1.000 11.580 71 LEU AAA CA 1
ATOM 525 C C . LEU A 1 71 ? 70.285 142.185 23.842 1.000 12.790 71 LEU AAA C 1
ATOM 526 O O . LEU A 1 71 ? 71.231 141.954 23.102 1.000 12.976 71 LEU AAA O 1
ATOM 531 N N . ALA A 1 72 ? 69.714 143.393 23.818 1.000 12.246 72 ALA AAA N 1
ATOM 532 C CA . ALA A 1 72 ? 70.137 144.474 22.927 1.000 13.432 72 ALA AAA CA 1
ATOM 533 C C . ALA A 1 72 ? 71.599 144.832 23.214 1.000 13.142 72 ALA AAA C 1
ATOM 534 O O . ALA A 1 72 ? 72.338 145.048 22.249 1.000 12.899 72 ALA AAA O 1
ATOM 536 N N . LYS A 1 73 ? 71.961 144.930 24.487 1.000 12.555 73 LYS AAA N 1
ATOM 537 C CA . LYS A 1 73 ? 73.370 145.299 24.846 1.000 13.588 73 LYS AAA CA 1
ATOM 538 C C . LYS A 1 73 ? 74.326 144.235 24.277 1.000 14.211 73 LYS AAA C 1
ATOM 539 O O . LYS A 1 73 ? 75.354 144.613 23.640 1.000 16.269 73 LYS AAA O 1
ATOM 545 N N . GLU A 1 74 ? 73.958 142.986 24.362 1.000 14.711 74 GLU AAA N 1
ATOM 546 C CA . GLU A 1 74 ? 74.842 141.882 23.908 1.000 15.037 74 GLU AAA CA 1
ATOM 547 C C . GLU A 1 74 ? 75.000 141.958 22.392 1.000 16.187 74 GLU AAA C 1
ATOM 548 O O . GLU A 1 74 ? 76.088 141.591 21.863 1.000 17.604 74 GLU AAA O 1
ATOM 554 N N . LEU A 1 75 ? 73.954 142.406 21.692 1.000 13.482 75 LEU AAA N 1
ATOM 555 C CA . LEU A 1 75 ? 73.974 142.561 20.236 1.000 13.743 75 LEU AAA CA 1
ATOM 556 C C . LEU A 1 75 ? 74.673 143.849 19.813 1.000 14.150 75 LEU AAA C 1
ATOM 557 O O . LEU A 1 75 ? 74.732 144.105 18.628 1.000 16.586 75 LEU AAA O 1
ATOM 562 N N . GLY A 1 76 ? 75.155 144.657 20.734 1.000 13.206 76 GLY AAA N 1
ATOM 563 C CA . GLY A 1 76 ? 75.913 145.875 20.385 1.000 13.886 76 GLY AAA CA 1
ATOM 564 C C . GLY A 1 76 ? 75.054 147.103 20.239 1.000 15.206 76 GLY AAA C 1
ATOM 565 O O . GLY A 1 76 ? 75.545 148.103 19.737 1.000 17.712 76 GLY AAA O 1
ATOM 566 N N . LEU A 1 77 ? 73.851 147.079 20.800 1.000 14.197 77 LEU AAA N 1
ATOM 567 C CA . LEU A 1 77 ? 72.952 148.225 20.665 1.000 16.103 77 LEU AAA CA 1
ATOM 568 C C . LEU A 1 77 ? 73.084 149.139 21.880 1.000 15.550 77 LEU AAA C 1
ATOM 569 O O . LEU A 1 77 ? 73.482 148.689 22.950 1.000 18.032 77 LEU AAA O 1
ATOM 574 N N . GLU A 1 78 ? 72.697 150.387 21.682 1.000 17.626 78 GLU AAA N 1
ATOM 575 C CA . GLU A 1 78 ? 72.684 151.425 22.723 1.000 17.690 78 GLU AAA CA 1
ATOM 576 C C . GLU A 1 78 ? 71.273 152.052 22.781 1.000 15.182 78 GLU AAA C 1
ATOM 577 O O . GLU A 1 78 ? 70.562 152.013 21.786 1.000 15.036 78 GLU AAA O 1
ATOM 583 N N . THR A 1 79 ? 70.953 152.623 23.931 1.000 15.053 79 THR AAA N 1
ATOM 584 C CA . THR A 1 79 ? 69.702 153.378 24.109 1.000 14.891 79 THR AAA CA 1
ATOM 585 C C . THR A 1 79 ? 70.021 154.860 24.246 1.000 15.836 79 THR AAA C 1
ATOM 586 O O . THR A 1 79 ? 71.176 155.280 24.488 1.000 15.796 79 THR AAA O 1
ATOM 590 N N . TYR A 1 80 ? 68.979 155.653 24.061 1.000 14.995 80 TYR AAA N 1
ATOM 591 C CA . TYR A 1 80 ? 69.033 157.084 24.426 1.000 14.192 80 TYR AAA CA 1
ATOM 592 C C . TYR A 1 80 ? 67.696 157.435 25.051 1.000 14.097 80 TYR AAA C 1
ATOM 593 O O . TYR A 1 80 ? 66.715 156.723 24.861 1.000 13.521 80 TYR AAA O 1
ATOM 602 N N . LYS A 1 81 ? 67.679 158.528 25.791 1.000 12.386 81 LYS AAA N 1
ATOM 603 C CA . LYS A 1 81 ? 66.490 158.966 26.530 1.000 13.666 81 LYS AAA CA 1
ATOM 604 C C . LYS A 1 81 ? 65.590 159.797 25.638 1.000 13.060 81 LYS AAA C 1
ATOM 605 O O . LYS A 1 81 ? 66.023 160.782 25.017 1.000 14.088 81 LYS AAA O 1
ATOM 611 N N . VAL A 1 82 ? 64.303 159.432 25.639 1.000 11.938 82 VAL AAA N 1
ATOM 612 C CA . VAL A 1 82 ? 63.216 160.224 25.016 1.000 11.588 82 VAL AAA CA 1
ATOM 613 C C . VAL A 1 82 ? 63.248 161.604 25.688 1.000 12.526 82 VAL AAA C 1
ATOM 614 O O . VAL A 1 82 ? 63.372 161.702 26.926 1.000 12.040 82 VAL AAA O 1
ATOM 618 N N . ASN A 1 83 ? 63.011 162.651 24.923 1.000 11.422 83 ASN AAA N 1
ATOM 619 C CA . ASN A 1 83 ? 63.053 164.023 25.488 1.000 12.107 83 ASN AAA CA 1
ATOM 620 C C . ASN A 1 83 ? 61.911 164.299 26.462 1.000 11.832 83 ASN AAA C 1
ATOM 621 O O . ASN A 1 83 ? 60.735 164.292 26.032 1.000 12.251 83 ASN AAA O 1
ATOM 626 N N . GLU A 1 84 ? 62.228 164.560 27.721 1.000 11.918 84 GLU AAA N 1
ATOM 627 C CA . GLU A 1 84 ? 61.249 164.957 28.751 1.000 13.013 84 GLU AAA CA 1
ATOM 628 C C . GLU A 1 84 ? 61.824 166.137 29.547 1.000 12.865 84 GLU AAA C 1
ATOM 629 O O . GLU A 1 84 ? 61.523 166.259 30.726 1.000 14.078 84 GLU AAA O 1
ATOM 635 N N . VAL A 1 85 ? 62.670 166.942 28.915 1.000 13.843 85 VAL AAA N 1
ATOM 636 C CA . VAL A 1 85 ? 63.355 168.055 29.639 1.000 13.963 85 VAL AAA CA 1
ATOM 637 C C . VAL A 1 85 ? 62.331 169.149 29.961 1.000 13.784 85 VAL AAA C 1
ATOM 638 O O . VAL A 1 85 ? 62.305 169.620 31.107 1.000 15.959 85 VAL AAA O 1
ATOM 642 N N . GLU A 1 86 ? 61.523 169.534 28.989 1.000 12.432 86 GLU AAA N 1
ATOM 643 C CA . GLU A 1 86 ? 60.566 170.659 29.086 1.000 12.650 86 GLU AAA CA 1
ATOM 644 C C . GLU A 1 86 ? 59.209 170.145 29.552 1.000 12.732 86 GLU AAA C 1
ATOM 645 O O . GLU A 1 86 ? 59.075 168.998 30.046 1.000 13.438 86 GLU AAA O 1
ATOM 651 N N . ARG A 1 87 ? 58.214 171.011 29.509 1.000 13.133 87 ARG AAA N 1
ATOM 652 C CA . ARG A 1 87 ? 56.916 170.685 30.143 1.000 12.652 87 ARG AAA CA 1
ATOM 653 C C . ARG A 1 87 ? 56.094 169.722 29.282 1.000 12.797 87 ARG AAA C 1
ATOM 654 O O . ARG A 1 87 ? 56.121 169.841 28.049 1.000 12.451 87 ARG AAA O 1
ATOM 662 N N . LEU A 1 88 ? 55.298 168.901 29.941 1.000 11.592 88 LEU AAA N 1
ATOM 663 C CA . LEU A 1 88 ? 54.300 168.032 29.274 1.000 11.778 88 LEU AAA CA 1
ATOM 664 C C . LEU A 1 88 ? 53.056 168.879 29.089 1.000 11.456 88 LEU AAA C 1
ATOM 665 O O . LEU A 1 88 ? 52.954 169.910 29.768 1.000 12.440 88 LEU AAA O 1
ATOM 670 N N . ILE A 1 89 ? 52.142 168.460 28.232 1.000 10.500 89 ILE AAA N 1
ATOM 671 C CA . ILE A 1 89 ? 50.864 169.172 28.046 1.000 11.230 89 ILE AAA CA 1
ATOM 672 C C . ILE A 1 89 ? 49.733 168.209 28.259 1.000 11.310 89 ILE AAA C 1
ATOM 673 O O . ILE A 1 89 ? 49.766 167.110 27.717 1.000 11.076 89 ILE AAA O 1
ATOM 678 N N . HIS A 1 90 ? 48.763 168.609 29.068 1.000 12.067 90 HIS AAA N 1
ATOM 679 C CA . HIS A 1 90 ? 47.448 167.958 29.102 1.000 11.996 90 HIS AAA CA 1
ATOM 680 C C . HIS A 1 90 ? 46.451 168.860 28.394 1.000 11.230 90 HIS AAA C 1
ATOM 681 O O . HIS A 1 90 ? 46.285 169.994 28.837 1.000 12.370 90 HIS AAA O 1
ATOM 688 N N . HIS A 1 91 ? 45.861 168.390 27.333 1.000 11.530 91 HIS AAA N 1
ATOM 689 C CA . HIS A 1 91 ? 44.884 169.169 26.553 1.000 11.877 91 HIS AAA CA 1
ATOM 690 C C . HIS A 1 91 ? 43.508 168.571 26.842 1.000 12.223 91 HIS AAA C 1
ATOM 691 O O . HIS A 1 91 ? 43.269 167.392 26.546 1.000 13.316 91 HIS AAA O 1
ATOM 698 N N . VAL A 1 92 ? 42.635 169.382 27.395 1.000 14.359 92 VAL AAA N 1
ATOM 699 C CA . VAL A 1 92 ? 41.295 168.883 27.783 1.000 17.216 92 VAL AAA CA 1
ATOM 700 C C . VAL A 1 92 ? 40.293 170.027 27.581 1.000 17.214 92 VAL AAA C 1
ATOM 701 O O . VAL A 1 92 ? 40.681 171.188 27.848 1.000 15.884 92 VAL AAA O 1
ATOM 705 N N . LYS A 1 93 ? 39.139 169.680 27.024 1.000 17.632 93 LYS AAA N 1
ATOM 706 C CA . LYS A 1 93 ? 38.044 170.653 26.716 1.000 21.807 93 LYS AAA CA 1
ATOM 707 C C . LYS A 1 93 ? 38.657 171.806 25.900 1.000 18.497 93 LYS AAA C 1
ATOM 708 O O . LYS A 1 93 ? 38.322 172.973 26.106 1.000 18.178 93 LYS AAA O 1
ATOM 714 N N . GLY A 1 94 ? 39.478 171.443 24.921 1.000 16.625 94 GLY AAA N 1
ATOM 715 C CA . GLY A 1 94 ? 39.996 172.348 23.899 1.000 15.255 94 GLY AAA CA 1
ATOM 716 C C . GLY A 1 94 ? 41.052 173.320 24.390 1.000 14.851 94 GLY AAA C 1
ATOM 717 O O . GLY A 1 94 ? 41.365 174.222 23.589 1.000 16.802 94 GLY AAA O 1
ATOM 718 N N . LYS A 1 95 ? 41.627 173.141 25.580 1.000 14.597 95 LYS AAA N 1
ATOM 719 C CA . LYS A 1 95 ? 42.686 174.018 26.129 1.000 14.380 95 LYS AAA CA 1
ATOM 720 C C . LYS A 1 95 ? 43.860 173.169 26.605 1.000 12.622 95 LYS AAA C 1
ATOM 721 O O . LYS A 1 95 ? 43.655 172.058 27.118 1.000 12.695 95 LYS AAA O 1
ATOM 727 N N . SER A 1 96 ? 45.042 173.730 26.522 1.000 11.577 96 SER AAA N 1
ATOM 728 C CA . SER A 1 96 ? 46.301 173.091 26.953 1.000 11.603 96 SER AAA CA 1
ATOM 729 C C . SER A 1 96 ? 46.729 173.586 28.321 1.000 13.491 96 SER AAA C 1
ATOM 730 O O . SER A 1 96 ? 46.768 174.831 28.548 1.000 13.424 96 SER AAA O 1
ATOM 733 N N . TYR A 1 97 ? 47.137 172.637 29.161 1.000 12.761 97 TYR AAA N 1
ATOM 734 C CA . TYR A 1 97 ? 47.614 172.880 30.540 1.000 13.720 97 TYR AAA CA 1
ATOM 735 C C . TYR A 1 97 ? 48.980 172.243 30.668 1.000 14.674 97 TYR AAA C 1
ATOM 736 O O . TYR A 1 97 ? 49.079 171.024 30.831 1.000 15.690 97 TYR AAA O 1
ATOM 745 N N . PRO A 1 98 ? 50.065 173.031 30.668 1.000 15.590 98 PRO AAA N 1
ATOM 746 C CA . PRO A 1 98 ? 51.414 172.484 30.803 1.000 16.181 98 PRO AAA CA 1
ATOM 747 C C . PRO A 1 98 ? 51.634 172.019 32.246 1.000 16.890 98 PRO AAA C 1
ATOM 748 O O . PRO A 1 98 ? 51.032 172.539 33.173 1.000 17.695 98 PRO AAA O 1
ATOM 752 N N . PHE A 1 99 ? 52.433 170.987 32.415 1.000 15.643 99 PHE AAA N 1
ATOM 753 C CA . PHE A 1 99 ? 52.766 170.438 33.751 1.000 15.310 99 PHE AAA CA 1
ATOM 754 C C . PHE A 1 99 ? 54.092 169.694 33.707 1.000 16.977 99 PHE AAA C 1
ATOM 755 O O . PHE A 1 99 ? 54.685 169.481 32.619 1.000 15.131 99 PHE AAA O 1
ATOM 763 N N . ARG A 1 100 ? 54.530 169.311 34.911 1.000 18.556 100 ARG AAA N 1
ATOM 764 C CA . ARG A 1 100 ? 55.744 168.485 35.161 1.000 22.740 100 ARG AAA CA 1
ATOM 765 C C . ARG A 1 100 ? 55.347 167.281 36.007 1.000 22.872 100 ARG AAA C 1
ATOM 766 O O . ARG A 1 100 ? 54.288 167.316 36.702 1.000 25.334 100 ARG AAA O 1
ATOM 774 N N . GLY A 1 101 ? 56.097 166.185 35.871 1.000 24.439 101 GLY AAA N 1
ATOM 775 C CA . GLY A 1 101 ? 55.835 164.952 36.631 1.000 23.443 101 GLY AAA CA 1
ATOM 776 C C . GLY A 1 101 ? 55.030 164.037 35.749 1.000 22.245 101 GLY AAA C 1
ATOM 777 O O . GLY A 1 101 ? 54.583 164.495 34.681 1.000 22.852 101 GLY AAA O 1
ATOM 778 N N . PRO A 1 102 ? 54.828 162.767 36.150 1.000 21.932 102 PRO AAA N 1
ATOM 779 C CA . PRO A 1 102 ? 54.204 161.813 35.255 1.000 21.792 102 PRO AAA CA 1
ATOM 780 C C . PRO A 1 102 ? 52.701 162.002 35.051 1.000 23.743 102 PRO AAA C 1
ATOM 781 O O . PRO A 1 102 ? 52.222 161.526 34.010 1.000 22.657 102 PRO AAA O 1
ATOM 785 N N . PHE A 1 103 ? 52.031 162.710 35.977 1.000 25.337 103 PHE AAA N 1
ATOM 786 C CA . PHE A 1 103 ? 50.546 162.809 36.069 1.000 28.543 103 PHE AAA CA 1
ATOM 787 C C . PHE A 1 103 ? 50.097 164.248 35.842 1.000 24.815 103 PHE AAA C 1
ATOM 788 O O . PHE A 1 103 ? 50.561 165.162 36.486 1.000 22.896 103 PHE AAA O 1
ATOM 796 N N . PRO A 1 104 ? 49.094 164.506 34.978 1.000 24.424 104 PRO AAA N 1
ATOM 797 C CA . PRO A 1 104 ? 48.559 165.858 34.855 1.000 27.328 104 PRO AAA CA 1
ATOM 798 C C . PRO A 1 104 ? 48.014 166.295 36.214 1.000 27.110 104 PRO AAA C 1
ATOM 799 O O . PRO A 1 104 ? 47.343 165.534 36.885 1.000 27.753 104 PRO AAA O 1
ATOM 803 N N . PRO A 1 105 ? 48.387 167.466 36.737 1.000 32.034 105 PRO AAA N 1
ATOM 804 C CA . PRO A 1 105 ? 47.813 167.920 37.995 1.000 32.842 105 PRO AAA CA 1
ATOM 805 C C . PRO A 1 105 ? 46.311 168.252 37.882 1.000 29.946 105 PRO AAA C 1
ATOM 806 O O . PRO A 1 105 ? 45.747 168.529 36.787 1.000 29.855 105 PRO AAA O 1
ATOM 810 N N . VAL A 1 106 ? 45.668 168.077 39.022 1.000 26.899 106 VAL AAA N 1
ATOM 811 C CA . VAL A 1 106 ? 44.227 168.323 39.271 1.000 28.602 106 VAL AAA CA 1
ATOM 812 C C . VAL A 1 106 ? 44.146 169.304 40.436 1.000 24.990 106 VAL AAA C 1
ATOM 813 O O . VAL A 1 106 ? 44.592 168.932 41.505 1.000 26.189 106 VAL AAA O 1
ATOM 817 N N . TRP A 1 107 ? 43.481 170.444 40.287 1.000 26.849 107 TRP AAA N 1
ATOM 818 C CA . TRP A 1 107 ? 43.411 171.433 41.400 1.000 26.219 107 TRP AAA CA 1
ATOM 819 C C . TRP A 1 107 ? 42.117 171.284 42.211 1.000 22.906 107 TRP AAA C 1
ATOM 820 O O . TRP A 1 107 ? 42.142 171.506 43.427 1.000 23.997 107 TRP AAA O 1
ATOM 831 N N . ASN A 1 108 ? 41.001 170.991 41.561 1.000 21.791 108 ASN AAA N 1
ATOM 832 C CA . ASN A 1 108 ? 39.709 170.878 42.264 1.000 20.910 108 ASN AAA CA 1
ATOM 833 C C . ASN A 1 108 ? 39.863 169.803 43.335 1.000 24.562 108 ASN AAA C 1
ATOM 834 O O . ASN A 1 108 ? 40.237 168.672 43.029 1.000 21.156 108 ASN AAA O 1
ATOM 839 N N . PRO A 1 109 ? 39.639 170.085 44.642 1.000 22.323 109 PRO AAA N 1
ATOM 840 C CA . PRO A 1 109 ? 39.834 169.104 45.691 1.000 22.731 109 PRO AAA CA 1
ATOM 841 C C . PRO A 1 109 ? 39.049 167.786 45.530 1.000 19.218 109 PRO AAA C 1
ATOM 842 O O . PRO A 1 109 ? 39.630 166.742 45.806 1.000 21.889 109 PRO AAA O 1
ATOM 846 N N . ILE A 1 110 ? 37.799 167.844 45.116 1.000 19.331 110 ILE AAA N 1
ATOM 847 C CA . ILE A 1 110 ? 36.982 166.606 44.914 1.000 20.426 110 ILE AAA CA 1
ATOM 848 C C . ILE A 1 110 ? 37.595 165.823 43.758 1.000 20.108 110 ILE AAA C 1
ATOM 849 O O . ILE A 1 110 ? 37.748 164.578 43.851 1.000 17.926 110 ILE AAA O 1
ATOM 854 N N . THR A 1 111 ? 37.944 166.502 42.687 1.000 18.104 111 THR AAA N 1
ATOM 855 C CA . THR A 1 111 ? 38.482 165.859 41.485 1.000 18.515 111 THR AAA CA 1
ATOM 856 C C . THR A 1 111 ? 39.815 165.239 41.868 1.000 18.568 111 THR AAA C 1
ATOM 857 O O . THR A 1 111 ? 40.157 164.157 41.354 1.000 18.512 111 THR AAA O 1
ATOM 861 N N . TYR A 1 112 ? 40.588 165.907 42.713 1.000 18.902 112 TYR AAA N 1
ATOM 862 C CA . TYR A 1 112 ? 41.917 165.416 43.150 1.000 18.796 112 TYR AAA CA 1
ATOM 863 C C . TYR A 1 112 ? 41.715 164.099 43.909 1.000 18.149 112 TYR AAA C 1
ATOM 864 O O . TYR A 1 112 ? 42.399 163.115 43.597 1.000 17.160 112 TYR AAA O 1
ATOM 873 N N . LEU A 1 113 ? 40.765 164.027 44.840 1.000 17.013 113 LEU AAA N 1
ATOM 874 C CA . LEU A 1 113 ? 40.487 162.779 45.595 1.000 16.601 113 LEU AAA CA 1
ATOM 875 C C . LEU A 1 113 ? 40.124 161.691 44.563 1.000 14.076 113 LEU AAA C 1
ATOM 876 O O . LEU A 1 113 ? 40.567 160.556 44.755 1.000 15.025 113 LEU AAA O 1
ATOM 881 N N . ASP A 1 114 ? 39.266 162.020 43.603 1.000 13.649 114 ASP AAA N 1
ATOM 882 C CA . ASP A 1 114 ? 38.752 161.010 42.653 1.000 15.060 114 ASP AAA CA 1
ATOM 883 C C . ASP A 1 114 ? 39.929 160.494 41.812 1.000 14.714 114 ASP AAA C 1
ATOM 884 O O . ASP A 1 114 ? 40.048 159.238 41.634 1.000 14.577 114 ASP AAA O 1
ATOM 889 N N . HIS A 1 115 ? 40.735 161.385 41.272 1.000 14.462 115 HIS AAA N 1
ATOM 890 C CA . HIS A 1 115 ? 41.924 160.957 40.475 1.000 15.926 115 HIS AAA CA 1
ATOM 891 C C . HIS A 1 115 ? 42.844 160.096 41.333 1.000 16.211 115 HIS AAA C 1
ATOM 892 O O . HIS A 1 115 ? 43.28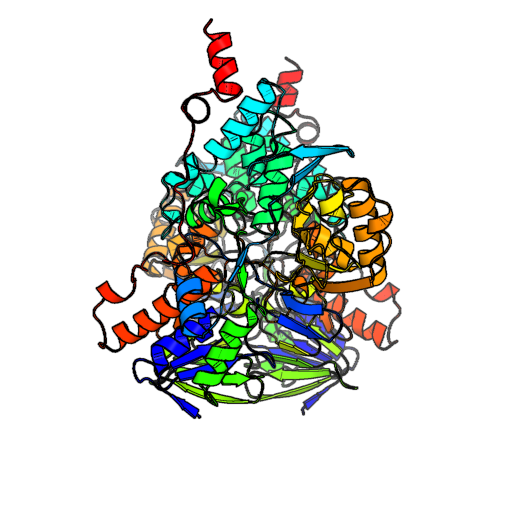6 158.983 40.899 1.000 15.459 115 HIS AAA O 1
ATOM 899 N N . ASN A 1 116 ? 43.210 160.585 42.509 1.000 15.896 116 ASN AAA N 1
ATOM 900 C CA . ASN A 1 116 ? 44.178 159.906 43.380 1.000 16.695 116 ASN AAA CA 1
ATOM 901 C C . ASN A 1 116 ? 43.626 158.504 43.643 1.000 15.587 116 ASN AAA C 1
ATOM 902 O O . ASN A 1 116 ? 44.381 157.525 43.495 1.000 16.001 116 ASN AAA O 1
ATOM 907 N N . ASN A 1 117 ? 42.345 158.402 43.954 1.000 13.781 117 ASN AAA N 1
ATOM 908 C CA . ASN A 1 117 ? 41.748 157.105 44.290 1.000 13.984 117 ASN AAA CA 1
ATOM 909 C C . ASN A 1 117 ? 41.713 156.199 43.053 1.000 13.843 117 ASN AAA C 1
ATOM 910 O O . ASN A 1 117 ? 41.823 154.995 43.212 1.000 13.783 117 ASN AAA O 1
ATOM 915 N N . PHE A 1 118 ? 41.477 156.747 41.870 1.000 13.835 118 PHE AAA N 1
ATOM 916 C CA . PHE A 1 118 ? 41.349 155.876 40.679 1.000 14.806 118 PHE AAA CA 1
ATOM 917 C C . PHE A 1 118 ? 42.673 155.111 40.498 1.000 13.271 118 PHE AAA C 1
ATOM 918 O O . PHE A 1 118 ? 42.663 153.903 40.394 1.000 12.827 118 PHE AAA O 1
ATOM 926 N N . TRP A 1 119 ? 43.792 155.817 40.445 1.000 14.505 119 TRP AAA N 1
ATOM 927 C CA . TRP A 1 119 ? 45.110 155.195 40.161 1.000 14.893 119 TRP AAA CA 1
ATOM 928 C C . TRP A 1 119 ? 45.470 154.257 41.304 1.000 13.826 119 TRP AAA C 1
ATOM 929 O O . TRP A 1 119 ? 45.952 153.126 41.135 1.000 13.457 119 TRP AAA O 1
ATOM 940 N N . ARG A 1 120 ? 45.272 154.741 42.511 1.000 14.101 120 ARG AAA N 1
ATOM 941 C CA . ARG A 1 120 ? 45.529 153.944 43.718 1.000 13.236 120 ARG AAA CA 1
ATOM 942 C C . ARG A 1 120 ? 44.778 152.627 43.668 1.000 13.296 120 ARG AAA C 1
ATOM 943 O O . ARG A 1 120 ? 45.307 151.556 43.985 1.000 12.969 120 ARG AAA O 1
ATOM 951 N N . THR A 1 121 ? 43.521 152.694 43.283 1.000 13.057 121 THR AAA N 1
ATOM 952 C CA . THR A 1 121 ? 42.625 151.528 43.307 1.000 12.664 121 THR AAA CA 1
ATOM 953 C C . THR A 1 121 ? 43.034 150.571 42.183 1.000 13.158 121 THR AAA C 1
ATOM 954 O O . THR A 1 121 ? 43.055 149.356 42.438 1.000 13.017 121 THR AAA O 1
ATOM 958 N N . MET A 1 122 ? 43.441 151.070 41.023 1.000 12.546 122 MET AAA N 1
ATOM 959 C CA A MET A 1 122 ? 43.983 150.186 39.962 0.300 13.306 122 MET AAA CA 1
ATOM 960 C CA B MET A 1 122 ? 43.986 150.189 39.965 0.700 13.305 122 MET AAA CA 1
ATOM 961 C C . MET A 1 122 ? 45.145 149.374 40.547 1.000 12.440 122 MET AAA C 1
ATOM 962 O O . MET A 1 122 ? 45.229 148.164 40.341 1.000 11.547 122 MET AAA O 1
ATOM 971 N N . ASP A 1 123 ? 46.026 150.009 41.284 1.000 11.298 123 ASP AAA N 1
ATOM 972 C CA . ASP A 1 123 ? 47.187 149.284 41.832 1.000 11.061 123 ASP AAA CA 1
ATOM 973 C C . ASP A 1 123 ? 46.759 148.412 43.005 1.000 10.788 123 ASP AAA C 1
ATOM 974 O O . ASP A 1 123 ? 47.319 147.313 43.153 1.000 11.863 123 ASP AAA O 1
ATOM 979 N N . ASP A 1 124 ? 45.810 148.863 43.832 1.000 11.495 124 ASP AAA N 1
ATOM 980 C CA . ASP A 1 124 ? 45.378 148.009 44.955 1.000 12.346 124 ASP AAA CA 1
ATOM 981 C C . ASP A 1 124 ? 44.785 146.693 44.406 1.000 11.501 124 ASP AAA C 1
ATOM 982 O O . ASP A 1 124 ? 45.058 145.602 44.891 1.000 12.390 124 ASP AAA O 1
ATOM 987 N N . MET A 1 125 ? 43.939 146.826 43.383 1.000 11.525 125 MET AAA N 1
ATOM 988 C CA . MET A 1 125 ? 43.316 145.646 42.761 1.000 11.780 125 MET AAA CA 1
ATOM 989 C C . MET A 1 125 ? 44.413 144.775 42.146 1.000 10.773 125 MET AAA C 1
ATOM 990 O O . MET A 1 125 ? 44.391 143.532 42.291 1.000 11.762 125 MET AAA O 1
ATOM 995 N N . GLY A 1 126 ? 45.369 145.415 41.479 1.000 11.787 126 GLY AAA N 1
ATOM 996 C CA . GLY A 1 126 ? 46.521 144.710 40.880 1.000 12.151 126 GLY AAA CA 1
ATOM 997 C C . GLY A 1 126 ? 47.256 143.822 41.860 1.000 12.765 126 GLY AAA C 1
ATOM 998 O O . GLY A 1 126 ? 47.636 142.724 41.490 1.000 13.223 126 GLY AAA O 1
ATOM 999 N N . ARG A 1 127 ? 47.402 144.270 43.102 1.000 13.437 127 ARG AAA N 1
ATOM 1000 C CA . ARG A 1 127 ? 48.188 143.472 44.084 1.000 14.635 127 ARG AAA CA 1
ATOM 1001 C C . ARG A 1 127 ? 47.444 142.194 44.440 1.000 14.764 127 ARG AAA C 1
ATOM 1002 O O . ARG A 1 127 ? 48.078 141.275 45.013 1.000 15.319 127 ARG AAA O 1
ATOM 1010 N N . GLU A 1 128 ? 46.151 142.091 44.137 1.000 13.586 128 GLU AAA N 1
ATOM 1011 C CA . GLU A 1 128 ? 45.419 140.830 44.370 1.000 13.076 128 GLU AAA CA 1
ATOM 1012 C C . GLU A 1 128 ? 45.628 139.817 43.246 1.000 11.660 128 GLU AAA C 1
ATOM 1013 O O . GLU A 1 128 ? 45.160 138.668 43.369 1.000 13.126 128 GLU AAA O 1
ATOM 1019 N N . ILE A 1 129 ? 46.312 140.218 42.153 1.000 11.267 129 ILE AAA N 1
ATOM 1020 C CA . ILE A 1 129 ? 46.318 139.429 40.902 1.000 11.015 129 ILE AAA CA 1
ATOM 1021 C C . ILE A 1 129 ? 47.702 138.838 40.692 1.000 10.696 129 ILE AAA C 1
ATOM 1022 O O . ILE A 1 129 ? 48.668 139.543 40.405 1.000 12.448 129 ILE AAA O 1
ATOM 1027 N N . PRO A 1 130 ? 47.862 137.502 40.819 1.000 11.010 130 PRO AAA N 1
ATOM 1028 C CA . PRO A 1 130 ? 49.162 136.921 40.523 1.000 11.774 130 PRO AAA CA 1
ATOM 1029 C C . PRO A 1 130 ? 49.573 137.141 39.054 1.000 11.410 130 PRO AAA C 1
ATOM 1030 O O . PRO A 1 130 ? 48.781 136.902 38.119 1.000 11.606 130 PRO AAA O 1
ATOM 1034 N N . SER A 1 131 ? 50.803 137.592 38.832 1.000 12.040 131 SER AAA N 1
ATOM 1035 C CA . SER A 1 131 ? 51.372 137.880 37.499 1.000 12.228 131 SER AAA CA 1
ATOM 1036 C C . SER A 1 131 ? 51.355 136.630 36.640 1.000 11.542 131 SER AAA C 1
ATOM 1037 O O . SER A 1 131 ? 51.129 136.741 35.414 1.000 11.370 131 SER AAA O 1
ATOM 1040 N N . ASP A 1 132 ? 51.602 135.484 37.225 1.000 12.551 132 ASP AAA N 1
ATOM 1041 C CA . ASP A 1 132 ? 51.686 134.222 36.472 1.000 13.188 132 ASP AAA CA 1
ATOM 1042 C C . ASP A 1 132 ? 50.375 133.460 36.453 1.000 12.470 132 ASP AAA C 1
ATOM 1043 O O . ASP A 1 132 ? 50.328 132.406 35.809 1.000 13.446 132 ASP AAA O 1
ATOM 1048 N N . ALA A 1 133 ? 49.298 133.986 37.022 1.000 12.067 133 ALA AAA N 1
ATOM 1049 C CA . ALA A 1 133 ? 48.037 133.239 37.085 1.000 12.529 133 ALA AAA CA 1
ATOM 1050 C C . ALA A 1 133 ? 46.954 134.209 37.498 1.000 11.298 133 ALA AAA C 1
ATOM 1051 O O . ALA A 1 133 ? 46.361 134.119 38.582 1.000 12.902 133 ALA AAA O 1
ATOM 1053 N N . PRO A 1 134 ? 46.588 135.163 36.619 1.000 11.261 134 PRO AAA N 1
ATOM 1054 C CA . PRO A 1 134 ? 45.618 136.168 37.032 1.000 11.066 134 PRO AAA CA 1
ATOM 1055 C C . PRO A 1 134 ? 44.238 135.606 37.391 1.000 11.979 134 PRO AAA C 1
ATOM 1056 O O . PRO A 1 134 ? 43.538 136.233 38.162 1.000 12.102 134 PRO AAA O 1
ATOM 1060 N N . TRP A 1 135 ? 43.882 134.466 36.814 1.000 12.214 135 TRP AAA N 1
ATOM 1061 C CA . TRP A 1 135 ? 42.624 133.740 37.078 1.000 13.439 135 TRP AAA CA 1
ATOM 1062 C C . TRP A 1 135 ? 42.572 133.253 38.536 1.000 14.248 135 TRP AAA C 1
ATOM 1063 O O . TRP A 1 135 ? 41.534 132.764 38.972 1.000 16.165 135 TRP AAA O 1
ATOM 1074 N N . LYS A 1 136 ? 43.694 133.308 39.241 1.000 13.213 136 LYS AAA N 1
ATOM 1075 C CA . LYS A 1 136 ? 43.716 132.910 40.668 1.000 15.215 136 LYS AAA CA 1
ATOM 1076 C C . LYS A 1 136 ? 43.446 134.081 41.591 1.000 15.075 136 LYS AAA C 1
ATOM 1077 O O . LYS A 1 136 ? 43.382 133.874 42.803 1.000 14.942 136 LYS AAA O 1
ATOM 1083 N N . ALA A 1 137 ? 43.246 135.298 41.104 1.000 13.336 137 ALA AAA N 1
ATOM 1084 C CA . ALA A 1 137 ? 42.873 136.414 41.997 1.000 13.031 137 ALA AAA CA 1
ATOM 1085 C C . ALA A 1 137 ? 41.610 136.001 42.763 1.000 13.588 137 ALA AAA C 1
ATOM 1086 O O . ALA A 1 137 ? 40.703 135.351 42.213 1.000 12.843 137 ALA AAA O 1
ATOM 1088 N N . PRO A 1 138 ? 41.458 136.401 44.049 1.000 14.812 138 PRO AAA N 1
ATOM 1089 C CA . PRO A 1 138 ? 40.270 136.002 44.811 1.000 14.405 138 PRO AAA CA 1
ATOM 1090 C C . PRO A 1 138 ? 38.945 136.377 44.132 1.000 14.570 138 PRO AAA C 1
ATOM 1091 O O . PRO A 1 138 ? 38.026 135.620 44.230 1.000 15.571 138 PRO AAA O 1
ATOM 1095 N N . LEU A 1 139 ? 38.882 137.537 43.456 1.000 12.664 139 LEU AAA N 1
ATOM 1096 C CA . LEU A 1 139 ? 37.650 138.006 42.785 1.000 13.045 139 LEU AAA CA 1
ATOM 1097 C C . LEU A 1 139 ? 37.870 137.940 41.263 1.000 11.796 139 LEU AAA C 1
ATOM 1098 O O . LEU A 1 139 ? 37.287 138.720 40.572 1.000 11.904 139 LEU AAA O 1
ATOM 1103 N N . ALA A 1 140 ? 38.616 136.939 40.808 1.000 12.696 140 ALA AAA N 1
ATOM 1104 C CA . ALA A 1 140 ? 38.928 136.836 39.363 1.000 11.104 140 ALA AAA CA 1
ATOM 1105 C C . ALA A 1 140 ? 37.626 136.824 38.556 1.000 12.112 140 ALA AAA C 1
ATOM 1106 O O . ALA A 1 140 ? 37.552 137.536 37.561 1.000 10.217 140 ALA AAA O 1
ATOM 1108 N N . GLU A 1 141 ? 36.660 136.008 38.926 1.000 12.327 141 GLU AAA N 1
ATOM 1109 C CA . GLU A 1 141 ? 35.425 135.847 38.141 1.000 13.790 141 GLU AAA CA 1
ATOM 1110 C C . GLU A 1 141 ? 34.680 137.183 38.114 1.000 12.217 141 GLU AAA C 1
ATOM 1111 O O . GLU A 1 141 ? 34.316 137.702 37.049 1.000 11.355 141 GLU AAA O 1
ATOM 1117 N N . GLU A 1 142 ? 34.465 137.782 39.265 1.000 12.680 142 GLU AAA N 1
ATOM 1118 C CA . GLU A 1 142 ? 33.738 139.058 39.356 1.000 13.070 142 GLU AAA CA 1
ATOM 1119 C C . GLU A 1 142 ? 34.449 140.102 38.482 1.000 12.071 142 GLU AAA C 1
ATOM 1120 O O . GLU A 1 142 ? 33.789 140.860 37.720 1.000 12.945 142 GLU AAA O 1
ATOM 1126 N N . TRP A 1 143 ? 35.764 140.188 38.575 1.000 10.581 143 TRP AAA N 1
ATOM 1127 C CA . TRP A 1 143 ? 36.486 141.226 37.819 1.000 10.149 143 TRP AAA CA 1
ATOM 1128 C C . TRP A 1 143 ? 36.544 140.886 36.322 1.000 9.915 143 TRP AAA C 1
ATOM 1129 O O . TRP A 1 143 ? 36.538 141.825 35.483 1.000 9.380 143 TRP AAA O 1
ATOM 1140 N N . ASP A 1 144 ? 36.537 139.608 35.971 1.000 9.257 144 ASP AAA N 1
ATOM 1141 C CA . ASP A 1 144 ? 36.664 139.222 34.548 1.000 9.372 144 ASP AAA CA 1
ATOM 1142 C C . ASP A 1 144 ? 35.320 139.414 33.868 1.000 10.906 144 ASP AAA C 1
ATOM 1143 O O . ASP A 1 144 ? 35.296 139.456 32.635 1.000 10.855 144 ASP AAA O 1
ATOM 1148 N N . ASN A 1 145 ? 34.241 139.406 34.625 1.000 9.292 145 ASN AAA N 1
ATOM 1149 C CA . ASN A 1 145 ? 32.886 139.468 34.015 1.000 10.011 145 ASN AAA CA 1
ATOM 1150 C C . ASN A 1 145 ? 32.406 140.903 33.841 1.000 10.473 145 ASN AAA C 1
ATOM 1151 O O . ASN A 1 145 ? 31.223 141.110 33.547 1.000 13.423 145 ASN AAA O 1
ATOM 1156 N N . MET A 1 146 ? 33.264 141.873 34.088 1.000 9.678 146 MET AAA N 1
ATOM 1157 C CA A MET A 1 146 ? 32.943 143.282 33.824 0.500 10.738 146 MET AAA CA 1
ATOM 1158 C CA B MET A 1 146 ? 32.965 143.300 33.857 0.500 10.915 146 MET AAA CA 1
ATOM 1159 C C . MET A 1 146 ? 33.978 143.836 32.855 1.000 9.756 146 MET AAA C 1
ATOM 1160 O O . MET A 1 146 ? 35.116 143.349 32.837 1.000 10.423 146 MET AAA O 1
ATOM 1169 N N . THR A 1 147 ? 33.566 144.786 32.057 1.000 8.723 147 THR AAA N 1
ATOM 1170 C CA . THR A 1 147 ? 34.529 145.503 31.212 1.000 8.852 147 THR AAA CA 1
ATOM 1171 C C . THR A 1 147 ? 35.253 146.577 32.015 1.000 8.427 147 THR AAA C 1
ATOM 1172 O O . THR A 1 147 ? 34.794 147.001 33.101 1.000 8.644 147 THR AAA O 1
ATOM 1176 N N . MET A 1 148 ? 36.309 147.111 31.454 1.000 8.101 148 MET AAA N 1
ATOM 1177 C CA . MET A 1 148 ? 36.908 148.304 32.062 1.000 8.773 148 MET AAA CA 1
ATOM 1178 C C . MET A 1 148 ? 35.935 149.458 32.071 1.000 8.893 148 MET AAA C 1
ATOM 1179 O O . MET A 1 148 ? 35.999 150.314 33.006 1.000 10.288 148 MET AAA O 1
ATOM 1184 N N . LYS A 1 149 ? 35.029 149.576 31.119 1.000 8.396 149 LYS AAA N 1
ATOM 1185 C CA . LYS A 1 149 ? 34.039 150.676 31.145 1.000 9.922 149 LYS AAA CA 1
ATOM 1186 C C . LYS A 1 149 ? 33.219 150.549 32.428 1.000 9.623 149 LYS AAA C 1
ATOM 1187 O O . LYS A 1 149 ? 32.955 151.575 33.084 1.000 10.137 149 LYS AAA O 1
ATOM 1193 N N . GLU A 1 150 ? 32.746 149.343 32.732 1.000 9.614 150 GLU AAA N 1
ATOM 1194 C CA . GLU A 1 150 ? 31.927 149.181 33.935 1.000 10.268 150 GLU AAA CA 1
ATOM 1195 C C . GLU A 1 150 ? 32.756 149.535 35.146 1.000 10.970 150 GLU AAA C 1
ATOM 1196 O O . GLU A 1 150 ? 32.200 150.145 36.111 1.000 10.092 150 GLU AAA O 1
ATOM 1202 N N . LEU A 1 151 ? 34.021 149.147 35.200 1.000 10.183 151 LEU AAA N 1
ATOM 1203 C CA . LEU A 1 151 ? 34.847 149.414 36.393 1.000 10.744 151 LEU AAA CA 1
ATOM 1204 C C . LEU A 1 151 ? 35.064 150.924 36.509 1.000 10.987 151 LEU AAA C 1
ATOM 1205 O O . LEU A 1 151 ? 34.880 151.432 37.638 1.000 10.936 151 LEU AAA O 1
ATOM 1210 N N . LEU A 1 152 ? 35.336 151.637 35.418 1.000 11.239 152 LEU AAA N 1
ATOM 1211 C CA . LEU A 1 152 ? 35.502 153.109 35.500 1.000 12.457 152 LEU AAA CA 1
ATOM 1212 C C . LEU A 1 152 ? 34.191 153.763 35.922 1.000 13.563 152 LEU AAA C 1
ATOM 1213 O O . LEU A 1 152 ? 34.239 154.727 36.733 1.000 13.004 152 LEU AAA O 1
ATOM 1218 N N . ASP A 1 153 ? 33.057 153.234 35.516 1.000 12.965 153 ASP AAA N 1
ATOM 1219 C CA . ASP A 1 153 ? 31.740 153.820 35.866 1.000 15.023 153 ASP AAA CA 1
ATOM 1220 C C . ASP A 1 153 ? 31.539 153.637 37.366 1.000 13.882 153 ASP AAA C 1
ATOM 1221 O O . ASP A 1 153 ? 30.934 154.540 37.977 1.000 16.770 153 ASP AAA O 1
ATOM 1226 N N . LYS A 1 154 ? 32.020 152.537 37.948 1.000 13.249 154 LYS AAA N 1
ATOM 1227 C CA . LYS A 1 154 ? 31.839 152.286 39.392 1.000 14.795 154 LYS AAA CA 1
ATOM 1228 C C . LYS A 1 154 ? 32.808 153.166 40.166 1.000 15.450 154 LYS AAA C 1
ATOM 1229 O O . LYS A 1 154 ? 32.419 153.696 41.219 1.000 17.962 154 LYS AAA O 1
ATOM 1235 N N . LEU A 1 155 ? 34.046 153.349 39.690 1.000 13.410 155 LEU AAA N 1
ATOM 1236 C CA . LEU A 1 155 ? 35.119 153.924 40.559 1.000 14.621 155 LEU AAA CA 1
ATOM 1237 C C . LEU A 1 155 ? 35.170 155.443 40.430 1.000 15.177 155 LEU AAA C 1
ATOM 1238 O O . LEU A 1 155 ? 35.587 156.106 41.393 1.000 14.479 155 LEU AAA O 1
ATOM 1243 N N . CYS A 1 156 ? 34.845 155.991 39.279 1.000 14.791 156 CYS AAA N 1
ATOM 1244 C CA . CYS A 1 156 ? 35.099 157.433 39.008 1.000 14.629 156 CYS AAA CA 1
ATOM 1245 C C . CYS A 1 156 ? 33.863 158.237 39.366 1.000 15.934 156 CYS AAA C 1
ATOM 1246 O O . CYS A 1 156 ? 32.858 158.120 38.689 1.000 17.152 156 CYS AAA O 1
ATOM 1249 N N . TRP A 1 157 ? 33.991 159.068 40.390 1.000 15.414 157 TRP AAA N 1
ATOM 1250 C CA . TRP A 1 157 ? 32.891 159.942 40.846 1.000 16.295 157 TRP AAA CA 1
ATOM 1251 C C . TRP A 1 157 ? 32.978 161.256 40.111 1.000 16.707 157 TRP AAA C 1
ATOM 1252 O O . TRP A 1 157 ? 32.059 162.070 40.274 1.000 18.806 157 TRP AAA O 1
ATOM 1263 N N . THR A 1 158 ? 33.964 161.467 39.265 1.000 15.584 158 THR AAA N 1
ATOM 1264 C CA . THR A 1 158 ? 34.042 162.684 38.446 1.000 14.975 158 THR AAA CA 1
ATOM 1265 C C . THR A 1 158 ? 34.204 162.321 36.978 1.000 15.551 158 THR AAA C 1
ATOM 1266 O O . THR A 1 158 ? 34.860 161.276 36.676 1.000 15.811 158 THR AAA O 1
ATOM 1270 N N . GLU A 1 159 ? 33.680 163.153 36.105 1.000 17.377 159 GLU AAA N 1
ATOM 1271 C CA . GLU A 1 159 ? 33.886 162.961 34.653 1.000 17.244 159 GLU AAA CA 1
ATOM 1272 C C . GLU A 1 159 ? 35.358 163.189 34.307 1.000 15.851 159 GLU AAA C 1
ATOM 1273 O O . GLU A 1 159 ? 35.863 162.459 33.423 1.000 16.316 159 GLU AAA O 1
ATOM 1279 N N . SER A 1 160 ? 36.072 164.084 34.982 1.000 15.215 160 SER AAA N 1
ATOM 1280 C CA A SER A 1 160 ? 37.503 164.355 34.742 0.500 14.774 160 SER AAA CA 1
ATOM 1281 C CA B SER A 1 160 ? 37.498 164.343 34.688 0.500 15.533 160 SER AAA CA 1
ATOM 1282 C C . SER A 1 160 ? 38.284 163.038 34.884 1.000 14.445 160 SER AAA C 1
ATOM 1283 O O . SER A 1 160 ? 39.073 162.700 33.999 1.000 14.531 160 SER AAA O 1
ATOM 1288 N N . ALA A 1 161 ? 38.062 162.346 35.979 1.000 12.731 161 ALA AAA N 1
ATOM 1289 C CA . ALA A 1 161 ? 38.809 161.091 36.233 1.000 13.510 161 ALA AAA CA 1
ATOM 1290 C C . ALA A 1 161 ? 38.381 160.068 35.188 1.000 13.197 161 ALA AAA C 1
ATOM 1291 O O . ALA A 1 161 ? 39.234 159.360 34.657 1.000 13.824 161 ALA AAA O 1
ATOM 1293 N N . LYS A 1 162 ? 37.100 159.975 34.892 1.000 13.114 162 LYS AAA N 1
ATOM 1294 C CA . LYS A 1 162 ? 36.621 158.940 33.947 1.000 14.011 162 LYS AAA CA 1
ATOM 1295 C C . LYS A 1 162 ? 37.235 159.204 32.570 1.000 13.159 162 LYS AAA C 1
ATOM 1296 O O . LYS A 1 162 ? 37.643 158.210 31.868 1.000 13.056 162 LYS AAA O 1
ATOM 1302 N N . GLN A 1 163 ? 37.328 160.457 32.118 1.000 13.202 163 GLN AAA N 1
ATOM 1303 C CA . GLN A 1 163 ? 37.887 160.741 30.792 1.000 14.099 163 GLN AAA CA 1
ATOM 1304 C C . GLN A 1 163 ? 39.374 160.402 30.775 1.000 13.528 163 GLN AAA C 1
ATOM 1305 O O . GLN A 1 163 ? 39.857 159.817 29.786 1.000 11.641 163 GLN AAA O 1
ATOM 1311 N N . LEU A 1 164 ? 40.139 160.769 31.801 1.000 12.696 164 LEU AAA N 1
ATOM 1312 C CA . LEU A 1 164 ? 41.590 160.489 31.821 1.000 12.463 164 LEU AAA CA 1
ATOM 1313 C C . LEU A 1 164 ? 41.810 158.979 31.920 1.000 10.873 164 LEU AAA C 1
ATOM 1314 O O . LEU A 1 164 ? 42.681 158.438 31.252 1.000 10.582 164 LEU AAA O 1
ATOM 1319 N N . ALA A 1 165 ? 40.998 158.286 32.699 1.000 9.897 165 ALA AAA N 1
ATOM 1320 C CA . ALA A 1 165 ? 41.107 156.828 32.872 1.000 9.882 165 ALA AAA CA 1
ATOM 1321 C C . ALA A 1 165 ? 40.819 156.173 31.512 1.000 9.400 165 ALA AAA C 1
ATOM 1322 O O . ALA A 1 165 ? 41.440 155.148 31.197 1.000 9.821 165 ALA AAA O 1
ATOM 1324 N N . THR A 1 166 ? 39.842 156.683 30.769 1.000 9.601 166 THR AAA N 1
ATOM 1325 C CA . THR A 1 166 ? 39.498 156.142 29.440 1.000 10.291 166 THR AAA CA 1
ATOM 1326 C C . THR A 1 166 ? 40.700 156.267 28.520 1.000 10.095 166 THR AAA C 1
ATOM 1327 O O . THR A 1 166 ? 41.083 155.310 27.819 1.000 9.819 166 THR AAA O 1
ATOM 1331 N N . LEU A 1 167 ? 41.300 157.448 28.469 1.000 9.714 167 LEU AAA N 1
ATOM 1332 C CA . LEU A 1 167 ? 42.504 157.655 27.649 1.000 10.181 167 LEU AAA CA 1
ATOM 1333 C C . LEU A 1 167 ? 43.609 156.685 28.077 1.000 10.034 167 LEU AAA C 1
ATOM 1334 O O . LEU A 1 167 ? 44.227 156.110 27.228 1.000 9.586 167 LEU AAA O 1
ATOM 1339 N N . PHE A 1 168 ? 43.799 156.536 29.373 1.000 10.310 168 PHE AAA N 1
ATOM 1340 C CA . PHE A 1 168 ? 44.838 155.636 29.912 1.000 10.293 168 PHE AAA CA 1
ATOM 1341 C C . PHE A 1 168 ? 44.621 154.219 29.369 1.000 9.891 168 PHE AAA C 1
ATOM 1342 O O . PHE A 1 168 ? 45.565 153.580 28.890 1.000 9.617 168 PHE AAA O 1
ATOM 1350 N N . VAL A 1 169 ? 43.390 153.712 29.413 1.000 8.569 169 VAL AAA N 1
ATOM 1351 C CA . VAL A 1 169 ? 43.101 152.360 28.895 1.000 9.100 169 VAL AAA CA 1
ATOM 1352 C C . VAL A 1 169 ? 43.363 152.345 27.383 1.000 8.859 169 VAL AAA C 1
ATOM 1353 O O . VAL A 1 169 ? 44.045 151.439 26.862 1.000 9.009 169 VAL AAA O 1
ATOM 1357 N N . ASN A 1 170 ? 42.809 153.305 26.659 1.000 9.224 170 ASN AAA N 1
ATOM 1358 C CA . ASN A 1 170 ? 42.948 153.312 25.188 1.000 9.349 170 ASN AAA CA 1
ATOM 1359 C C . ASN A 1 170 ? 44.435 153.308 24.791 1.000 8.775 170 ASN AAA C 1
ATOM 1360 O O . ASN A 1 170 ? 44.804 152.658 23.846 1.000 9.166 170 ASN AAA O 1
ATOM 1365 N N . LEU A 1 171 ? 45.233 154.103 25.471 1.000 9.175 171 LEU AAA N 1
ATOM 1366 C CA . LEU A 1 171 ? 46.661 154.256 25.153 1.000 9.488 171 LEU AAA CA 1
ATOM 1367 C C . LEU A 1 171 ? 47.460 153.022 25.581 1.000 8.932 171 LEU AAA C 1
ATOM 1368 O O . LEU A 1 171 ? 48.358 152.640 24.856 1.000 9.844 171 LEU AAA O 1
ATOM 1373 N N . CYS A 1 172 ? 47.125 152.432 26.710 1.000 9.949 172 CYS AAA N 1
ATOM 1374 C CA . CYS A 1 172 ? 47.864 151.253 27.195 1.000 9.019 172 CYS AAA CA 1
ATOM 1375 C C . CYS A 1 172 ? 47.591 150.026 26.324 1.000 9.856 172 CYS AAA C 1
ATOM 1376 O O . CYS A 1 172 ? 48.553 149.258 26.072 1.000 9.434 172 CYS AAA O 1
ATOM 1379 N N . VAL A 1 173 ? 46.364 149.830 25.866 1.000 9.171 173 VAL AAA N 1
ATOM 1380 C CA . VAL A 1 173 ? 46.023 148.539 25.208 1.000 8.758 173 VAL AAA CA 1
ATOM 1381 C C . VAL A 1 173 ? 45.272 148.685 23.892 1.000 8.133 173 VAL AAA C 1
ATOM 1382 O O . VAL A 1 173 ? 44.754 147.705 23.423 1.000 8.783 173 VAL AAA O 1
ATOM 1386 N N . THR A 1 174 ? 45.270 149.886 23.305 1.000 8.428 174 THR AAA N 1
ATOM 1387 C CA . THR A 1 174 ? 44.758 150.158 21.942 1.000 8.444 174 THR AAA CA 1
ATOM 1388 C C . THR A 1 174 ? 43.409 149.478 21.780 1.000 8.975 174 THR AAA C 1
ATOM 1389 O O . THR A 1 174 ? 43.068 149.005 20.685 1.000 8.841 174 THR AAA O 1
ATOM 1393 N N . ALA A 1 175 ? 42.598 149.654 22.814 1.000 8.927 175 ALA AAA N 1
ATOM 1394 C CA . ALA A 1 175 ? 41.235 149.139 22.791 1.000 8.671 175 ALA AAA CA 1
ATOM 1395 C C . ALA A 1 175 ? 40.342 150.030 23.646 1.000 9.155 175 ALA AAA C 1
ATOM 1396 O O . ALA A 1 175 ? 40.829 150.790 24.478 1.000 8.965 175 ALA AAA O 1
ATOM 1398 N N . GLU A 1 176 ? 39.081 149.917 23.362 1.000 8.786 176 GLU AAA N 1
ATOM 1399 C CA . GLU A 1 176 ? 38.085 150.702 24.114 1.000 8.358 176 GLU AAA CA 1
ATOM 1400 C C . GLU A 1 176 ? 37.868 150.078 25.486 1.000 8.362 176 GLU AAA C 1
ATOM 1401 O O . GLU A 1 176 ? 38.017 148.867 25.684 1.000 9.185 176 GLU AAA O 1
ATOM 1407 N N . THR A 1 177 ? 37.413 150.899 26.407 1.000 8.002 177 THR AAA N 1
ATOM 1408 C CA . THR A 1 177 ? 37.144 150.412 27.773 1.000 7.936 177 THR AAA CA 1
ATOM 1409 C C . THR A 1 177 ? 36.071 149.343 27.800 1.000 7.707 177 THR AAA C 1
ATOM 1410 O O . THR A 1 177 ? 36.144 148.439 28.609 1.000 8.909 177 THR AAA O 1
ATOM 1414 N N . HIS A 1 178 ? 35.081 149.465 26.916 1.000 7.946 178 HIS AAA N 1
ATOM 1415 C CA . HIS A 1 178 ? 33.977 148.481 26.843 1.000 8.208 178 HIS AAA CA 1
ATOM 1416 C C . HIS A 1 178 ? 34.412 147.205 26.109 1.000 8.711 178 HIS AAA C 1
ATOM 1417 O O . HIS A 1 178 ? 33.647 146.245 26.135 1.000 9.882 178 HIS AAA O 1
ATOM 1424 N N . GLU A 1 179 ? 35.581 147.179 25.458 1.000 8.442 179 GLU AAA N 1
ATOM 1425 C CA . GLU A 1 179 ? 36.036 145.979 24.720 1.000 7.991 179 GLU AAA CA 1
ATOM 1426 C C . GLU A 1 179 ? 36.745 145.007 25.655 1.000 7.729 179 GLU AAA C 1
ATOM 1427 O O . GLU A 1 179 ? 36.826 143.812 25.318 1.000 8.209 179 GLU AAA O 1
ATOM 1433 N N . VAL A 1 180 ? 37.332 145.467 26.754 1.000 7.658 180 VAL AAA N 1
ATOM 1434 C CA . VAL A 1 180 ? 38.316 144.655 27.512 1.000 8.404 180 VAL AAA CA 1
ATOM 1435 C C . VAL A 1 180 ? 37.790 144.277 28.891 1.000 7.668 180 VAL AAA C 1
ATOM 1436 O O . VAL A 1 180 ? 37.099 145.056 29.562 1.000 9.037 180 VAL AAA O 1
ATOM 1440 N N . SER A 1 181 ? 38.184 143.084 29.322 1.000 7.653 181 SER AAA N 1
ATOM 1441 C CA . SER A 1 181 ? 37.978 142.617 30.693 1.000 7.488 181 SER AAA CA 1
ATOM 1442 C C . SER A 1 181 ? 38.718 143.525 31.682 1.000 7.994 181 SER AAA C 1
ATOM 1443 O O . SER A 1 181 ? 39.876 143.838 31.485 1.000 8.409 181 SER AAA O 1
ATOM 1446 N N . ALA A 1 182 ? 38.057 143.820 32.800 1.000 7.995 182 ALA AAA N 1
ATOM 1447 C CA . ALA A 1 182 ? 38.661 144.556 33.923 1.000 8.587 182 ALA AAA CA 1
ATOM 1448 C C . ALA A 1 182 ? 39.752 143.699 34.539 1.000 8.652 182 ALA AAA C 1
ATOM 1449 O O . ALA A 1 182 ? 40.826 144.215 34.760 1.000 9.424 182 ALA AAA O 1
ATOM 1451 N N . LEU A 1 183 ? 39.512 142.411 34.761 1.000 8.716 183 LEU AAA N 1
ATOM 1452 C CA . LEU A 1 183 ? 40.573 141.583 35.346 1.000 8.520 183 LEU AAA CA 1
ATOM 1453 C C . LEU A 1 183 ? 41.804 141.611 34.448 1.000 9.089 183 LEU AAA C 1
ATOM 1454 O O . LEU A 1 183 ? 42.933 141.740 34.938 1.000 8.837 183 LEU AAA O 1
ATOM 1459 N N . TRP A 1 184 ? 41.606 141.428 33.143 1.000 7.884 184 TRP AAA N 1
ATOM 1460 C CA . TRP A 1 184 ? 42.742 141.334 32.228 1.000 8.376 184 TRP AAA CA 1
ATOM 1461 C C . TRP A 1 184 ? 43.488 142.664 32.222 1.000 8.482 184 TRP AAA C 1
ATOM 1462 O O . TRP A 1 184 ? 44.708 142.689 32.309 1.000 8.838 184 TRP AAA O 1
ATOM 1473 N N . PHE A 1 185 ? 42.768 143.801 32.192 1.000 8.158 185 PHE AAA N 1
ATOM 1474 C CA . PHE A 1 185 ? 43.464 145.114 32.155 1.000 8.312 185 PHE AAA CA 1
ATOM 1475 C C . PHE A 1 185 ? 44.234 145.341 33.469 1.000 8.108 185 PHE AAA C 1
ATOM 1476 O O . PHE A 1 185 ? 45.336 145.869 33.467 1.000 8.228 185 PHE AAA O 1
ATOM 1484 N N . LEU A 1 186 ? 43.602 144.998 34.591 1.000 8.588 186 LEU AAA N 1
ATOM 1485 C CA . LEU A 1 186 ? 44.270 145.172 35.907 1.000 8.692 186 LEU AAA CA 1
ATOM 1486 C C . LEU A 1 186 ? 45.512 144.310 35.967 1.000 8.992 186 LEU AAA C 1
ATOM 1487 O O . LEU A 1 186 ? 46.529 144.752 36.483 1.000 9.530 186 LEU AAA O 1
ATOM 1492 N N . TRP A 1 187 ? 45.444 143.100 35.444 1.000 8.939 187 TRP AAA N 1
ATOM 1493 C CA . TRP A 1 187 ? 46.619 142.220 35.345 1.000 8.612 187 TRP AAA CA 1
ATOM 1494 C C . TRP A 1 187 ? 47.668 142.907 34.480 1.000 9.233 187 TRP AAA C 1
ATOM 1495 O O . TRP A 1 187 ? 48.849 142.944 34.872 1.000 8.814 187 TRP AAA O 1
ATOM 1506 N N . TYR A 1 188 ? 47.285 143.369 33.284 1.000 8.964 188 TYR AAA N 1
ATOM 1507 C CA . TYR A 1 188 ? 48.223 143.915 32.300 1.000 8.929 188 TYR AAA CA 1
ATOM 1508 C C . TYR A 1 188 ? 49.004 145.053 32.988 1.000 8.596 188 TYR AAA C 1
ATOM 1509 O O . TYR A 1 188 ? 50.208 145.115 32.826 1.000 9.275 188 TYR AAA O 1
ATOM 1518 N N . VAL A 1 189 ? 48.344 145.962 33.700 1.000 8.139 189 VAL AAA N 1
ATOM 1519 C CA . VAL A 1 189 ? 49.050 147.107 34.333 1.000 8.747 189 VAL AAA CA 1
ATOM 1520 C C . VAL A 1 189 ? 49.919 146.572 35.464 1.000 9.571 189 VAL AAA C 1
ATOM 1521 O O . VAL A 1 189 ? 51.113 147.004 35.535 1.000 10.202 189 VAL AAA O 1
ATOM 1525 N N . LYS A 1 190 ? 49.399 145.681 36.273 1.000 8.759 190 LYS AAA N 1
ATOM 1526 C CA . LYS A 1 190 ? 50.220 145.236 37.430 1.000 10.025 190 LYS AAA CA 1
ATOM 1527 C C . LYS A 1 190 ? 51.482 144.487 36.953 1.000 10.354 190 LYS AAA C 1
ATOM 1528 O O . LYS A 1 190 ? 52.548 144.633 37.592 1.000 11.339 190 LYS AAA O 1
ATOM 1534 N N . GLN A 1 191 ? 51.387 143.745 35.871 1.000 9.322 191 GLN AAA N 1
ATOM 1535 C CA . GLN A 1 191 ? 52.546 142.915 35.394 1.000 9.789 191 GLN AAA CA 1
ATOM 1536 C C . GLN A 1 191 ? 53.559 143.783 34.646 1.000 10.623 191 GLN AAA C 1
ATOM 1537 O O . GLN A 1 191 ? 54.656 143.298 34.314 1.000 11.805 191 GLN AAA O 1
ATOM 1543 N N . CYS A 1 192 ? 53.275 145.051 34.457 1.000 10.115 192 CYS AAA N 1
ATOM 1544 C CA . CYS A 1 192 ? 54.248 146.061 34.001 1.000 10.871 192 CYS AAA CA 1
ATOM 1545 C C . CYS A 1 192 ? 54.815 146.804 35.193 1.000 11.879 192 CYS AAA C 1
ATOM 1546 O O . CYS A 1 192 ? 55.648 147.696 34.941 1.000 15.618 192 CYS AAA O 1
ATOM 1549 N N . GLY A 1 193 ? 54.397 146.528 36.414 1.000 9.507 193 GLY AAA N 1
ATOM 1550 C CA . GLY A 1 193 ? 54.916 147.232 37.596 1.000 10.022 193 GLY AAA CA 1
ATOM 1551 C C . GLY A 1 193 ? 53.962 148.267 38.155 1.000 10.783 193 GLY AAA C 1
ATOM 1552 O O . GLY A 1 193 ? 54.358 148.980 39.099 1.000 12.370 193 GLY AAA O 1
ATOM 1553 N N . GLY A 1 194 ? 52.760 148.408 37.582 1.000 10.447 194 GLY AAA N 1
ATOM 1554 C CA . GLY A 1 194 ? 51.754 149.306 38.122 1.000 9.645 194 GLY AAA CA 1
ATOM 1555 C C . GLY A 1 194 ? 51.598 150.579 37.313 1.000 10.030 194 GLY AAA C 1
ATOM 1556 O O . GLY A 1 194 ? 52.269 150.783 36.284 1.000 10.554 194 GLY AAA O 1
ATOM 1557 N N . THR A 1 195 ? 50.674 151.411 37.768 1.000 10.541 195 THR AAA N 1
ATOM 1558 C CA . THR A 1 195 ? 50.230 152.586 37.001 1.000 10.774 195 THR AAA CA 1
ATOM 1559 C C . THR A 1 195 ? 51.395 153.535 36.747 1.000 11.121 195 THR AAA C 1
ATOM 1560 O O . THR A 1 195 ? 51.582 153.944 35.595 1.000 11.827 195 THR AAA O 1
ATOM 1564 N N . THR A 1 196 ? 52.149 153.910 37.759 1.000 10.495 196 THR AAA N 1
ATOM 1565 C CA . THR A 1 196 ? 53.233 154.875 37.579 1.000 12.241 196 THR AAA CA 1
ATOM 1566 C C . THR A 1 196 ? 54.236 154.342 36.573 1.000 11.847 196 THR AAA C 1
ATOM 1567 O O . THR A 1 196 ? 54.658 155.056 35.656 1.000 12.503 196 THR AAA O 1
ATOM 1571 N N . ARG A 1 197 ? 54.653 153.103 36.721 1.000 11.291 197 ARG AAA N 1
ATOM 1572 C CA . ARG A 1 197 ? 55.728 152.603 35.865 1.000 11.323 197 ARG AAA CA 1
ATOM 1573 C C . ARG A 1 197 ? 55.220 152.547 34.410 1.000 10.684 197 ARG AAA C 1
ATOM 1574 O O . ARG A 1 197 ? 56.004 152.855 33.493 1.000 12.443 197 ARG AAA O 1
ATOM 1582 N N . ILE A 1 198 ? 53.991 152.090 34.199 1.000 10.246 198 ILE AAA N 1
ATOM 1583 C CA . ILE A 1 198 ? 53.530 151.920 32.791 1.000 10.859 198 ILE AAA CA 1
ATOM 1584 C C . ILE A 1 198 ? 53.367 153.282 32.115 1.000 11.281 198 ILE AAA C 1
ATOM 1585 O O . ILE A 1 198 ? 53.525 153.363 30.904 1.000 11.735 198 ILE AAA O 1
ATOM 1590 N N . ILE A 1 199 ? 52.971 154.313 32.840 1.000 11.530 199 ILE AAA N 1
ATOM 1591 C CA . ILE A 1 199 ? 52.616 155.617 32.201 1.000 12.258 199 ILE AAA CA 1
ATOM 1592 C C . ILE A 1 199 ? 53.833 156.512 32.072 1.000 12.905 199 ILE AAA C 1
ATOM 1593 O O . ILE A 1 199 ? 53.722 157.557 31.392 1.000 14.152 199 ILE AAA O 1
ATOM 1598 N N . SER A 1 200 ? 54.921 156.228 32.791 1.000 11.996 200 SER AAA N 1
ATOM 1599 C CA . SER A 1 200 ? 56.000 157.225 32.910 1.000 11.656 200 SER AAA CA 1
ATOM 1600 C C . SER A 1 200 ? 56.939 157.154 31.724 1.000 11.690 200 SER AAA C 1
ATOM 1601 O O . SER A 1 200 ? 57.226 156.045 31.199 1.000 10.987 200 SER AAA O 1
ATOM 1604 N N . THR A 1 201 ? 57.476 158.310 31.339 1.000 11.528 201 THR AAA N 1
ATOM 1605 C CA . THR A 1 201 ? 58.625 158.402 30.419 1.000 12.809 201 THR AAA CA 1
ATOM 1606 C C . THR A 1 201 ? 59.878 158.290 31.269 1.000 12.163 201 THR AAA C 1
ATOM 1607 O O . THR A 1 201 ? 60.387 157.157 31.465 1.000 12.222 201 THR AAA O 1
ATOM 1611 N N . THR A 1 202 ? 60.280 159.376 31.910 1.000 13.101 202 THR AAA N 1
ATOM 1612 C CA . THR A 1 202 ? 61.362 159.255 32.922 1.000 12.963 202 THR AAA CA 1
ATOM 1613 C C . THR A 1 202 ? 60.922 158.225 33.970 1.000 12.092 202 THR AAA C 1
ATOM 1614 O O . THR A 1 202 ? 59.823 158.333 34.583 1.000 13.151 202 THR AAA O 1
ATOM 1618 N N . ASN A 1 203 ? 61.779 157.239 34.224 1.000 11.334 203 ASN AAA N 1
ATOM 1619 C CA . ASN A 1 203 ? 61.561 156.160 35.219 1.000 12.784 203 ASN AAA CA 1
ATOM 1620 C C . ASN A 1 203 ? 60.423 155.195 34.837 1.000 11.350 203 ASN AAA C 1
ATOM 1621 O O . ASN A 1 203 ? 59.961 154.446 35.674 1.000 12.844 203 ASN AAA O 1
ATOM 1626 N N . GLY A 1 204 ? 60.012 155.155 33.581 1.000 12.027 204 GLY AAA N 1
ATOM 16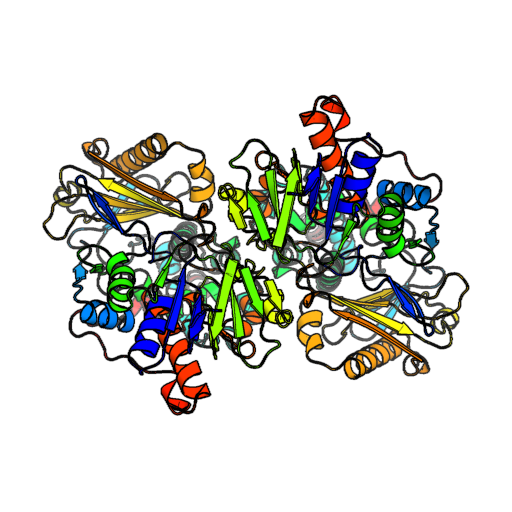27 C CA . GLY A 1 204 ? 58.978 154.190 33.193 1.000 11.878 204 GLY AAA CA 1
ATOM 1628 C C . GLY A 1 204 ? 59.185 153.624 31.810 1.000 10.913 204 GLY AAA C 1
ATOM 1629 O O . GLY A 1 204 ? 60.272 153.701 31.226 1.000 11.228 204 GLY AAA O 1
ATOM 1630 N N . GLY A 1 205 ? 58.097 153.020 31.301 1.000 10.030 205 GLY AAA N 1
ATOM 1631 C CA . GLY A 1 205 ? 58.174 152.264 30.054 1.000 9.479 205 GLY AAA CA 1
ATOM 1632 C C . GLY A 1 205 ? 58.624 153.053 28.868 1.000 9.687 205 GLY AAA C 1
ATOM 1633 O O . GLY A 1 205 ? 59.123 152.456 27.937 1.000 10.740 205 GLY AAA O 1
ATOM 1634 N N . GLN A 1 206 ? 58.412 154.367 28.882 1.000 9.494 206 GLN AAA N 1
ATOM 1635 C CA . GLN A 1 206 ? 58.718 155.194 27.700 1.000 10.415 206 GLN AAA CA 1
ATOM 1636 C C . GLN A 1 206 ? 60.025 155.964 27.868 1.000 11.114 206 GLN AAA C 1
ATOM 1637 O O . GLN A 1 206 ? 60.294 156.899 27.077 1.000 11.804 206 GLN AAA O 1
ATOM 1643 N N . GLU A 1 207 ? 60.900 155.519 28.758 1.000 11.224 207 GLU AAA N 1
ATOM 1644 C CA . GLU A 1 207 ? 62.104 156.321 29.015 1.000 11.907 207 GLU AAA CA 1
ATOM 1645 C C . GLU A 1 207 ? 63.024 156.385 27.815 1.000 10.811 207 GLU AAA C 1
ATOM 1646 O O . GLU A 1 207 ? 63.682 157.471 27.612 1.000 11.906 207 GLU AAA O 1
ATOM 1652 N N . ARG A 1 208 ? 63.165 155.325 27.046 1.000 10.840 208 ARG AAA N 1
ATOM 1653 C CA . ARG A 1 208 ? 64.295 155.222 26.114 1.000 12.006 208 ARG AAA CA 1
ATOM 1654 C C . ARG A 1 208 ? 63.870 154.590 24.810 1.000 11.357 208 ARG AAA C 1
ATOM 1655 O O . ARG A 1 208 ? 62.761 153.950 24.742 1.000 11.607 208 ARG AAA O 1
ATOM 1663 N N . LYS A 1 209 ? 64.645 154.844 23.796 1.000 11.113 209 LYS AAA N 1
ATOM 1664 C CA . LYS A 1 209 ? 64.577 154.119 22.521 1.000 11.446 209 LYS AAA CA 1
ATOM 1665 C C . LYS A 1 209 ? 65.955 153.556 22.222 1.000 12.093 209 LYS AAA C 1
ATOM 1666 O O . LYS A 1 209 ? 66.946 154.040 22.772 1.000 13.015 209 LYS AAA O 1
ATOM 1672 N N . PHE A 1 210 ? 66.015 152.675 21.248 1.000 11.183 210 PHE AAA N 1
ATOM 1673 C CA . PHE A 1 210 ? 67.322 152.176 20.778 1.000 12.692 210 PHE AAA CA 1
ATOM 1674 C C . PHE A 1 210 ? 67.850 153.100 19.698 1.000 13.323 210 PHE AAA C 1
ATOM 1675 O O . PHE A 1 210 ? 67.166 153.474 18.750 1.000 11.871 210 PHE AAA O 1
ATOM 1683 N N . VAL A 1 211 ? 69.152 153.400 19.795 1.000 13.287 211 VAL AAA N 1
ATOM 1684 C CA . VAL A 1 211 ? 69.840 154.153 18.734 1.000 13.589 211 VAL AAA CA 1
ATOM 1685 C C . VAL A 1 211 ? 69.833 153.304 17.466 1.000 13.204 211 VAL AAA C 1
ATOM 1686 O O . VAL A 1 211 ? 70.341 152.173 17.501 1.000 13.154 211 VAL AAA O 1
ATOM 1690 N N . GLY A 1 212 ? 69.213 153.797 16.407 1.000 12.066 212 GLY AAA N 1
ATOM 1691 C CA . GLY A 1 212 ? 69.123 153.098 15.126 1.000 11.469 212 GLY AAA CA 1
ATOM 1692 C C . GLY A 1 212 ? 67.907 152.205 14.961 1.000 11.853 212 GLY AAA C 1
ATOM 1693 O O . GLY A 1 212 ? 67.770 151.657 13.886 1.000 13.132 212 GLY AAA O 1
ATOM 1694 N N . GLY A 1 213 ? 67.080 152.101 15.997 1.000 11.734 213 GLY AAA N 1
ATOM 1695 C CA . GLY A 1 213 ? 65.803 151.402 15.869 1.000 11.970 213 GLY AAA CA 1
ATOM 1696 C C . GLY A 1 213 ? 65.769 150.054 16.535 1.000 12.067 213 GLY AAA C 1
ATOM 1697 O O . GLY A 1 213 ? 66.776 149.317 16.608 1.000 12.032 213 GLY AAA O 1
ATOM 1698 N N . SER A 1 214 ? 64.599 149.621 16.987 1.000 10.708 214 SER AAA N 1
ATOM 1699 C CA . SER A 1 214 ? 64.445 148.318 17.661 1.000 10.766 214 SER AAA CA 1
ATOM 1700 C C . SER A 1 214 ? 64.511 147.152 16.686 1.000 11.334 214 SER AAA C 1
ATOM 1701 O O . SER A 1 214 ? 64.724 146.001 17.149 1.000 10.843 214 SER AAA O 1
ATOM 1704 N N . GLY A 1 215 ? 64.284 147.371 15.401 1.000 10.881 215 GLY AAA N 1
ATOM 1705 C CA . GLY A 1 215 ? 64.342 146.281 14.426 1.000 10.737 215 GLY AAA CA 1
ATOM 1706 C C . GLY A 1 215 ? 65.708 145.604 14.390 1.000 11.521 215 GLY AAA C 1
ATOM 1707 O O . GLY A 1 215 ? 65.814 144.423 14.016 1.000 11.297 215 GLY AAA O 1
ATOM 1708 N N . GLN A 1 216 ? 66.704 146.331 14.850 1.000 11.648 216 GLN AAA N 1
ATOM 1709 C CA . GLN A 1 216 ? 68.080 145.827 14.903 1.000 11.108 216 GLN AAA CA 1
ATOM 1710 C C . GLN A 1 216 ? 68.189 144.639 15.838 1.000 12.080 216 GLN AAA C 1
ATOM 1711 O O . GLN A 1 216 ? 69.057 143.795 15.613 1.000 13.066 216 GLN AAA O 1
ATOM 1717 N N . VAL A 1 217 ? 67.311 144.508 16.822 1.000 11.312 217 VAL AAA N 1
ATOM 1718 C CA . VAL A 1 217 ? 67.390 143.342 17.730 1.000 11.491 217 VAL AAA CA 1
ATOM 1719 C C . VAL A 1 217 ? 67.164 142.106 16.881 1.000 12.320 217 VAL AAA C 1
ATOM 1720 O O . VAL A 1 217 ? 67.977 141.165 16.952 1.000 12.383 217 VAL AAA O 1
ATOM 1724 N N . SER A 1 218 ? 66.064 142.033 16.155 1.000 10.769 218 SER AAA N 1
ATOM 1725 C CA . SER A 1 218 ? 65.729 140.838 15.402 1.000 11.152 218 SER AAA CA 1
ATOM 1726 C C . SER A 1 218 ? 66.742 140.690 14.261 1.000 12.142 218 SER AAA C 1
ATOM 1727 O O . SER A 1 218 ? 67.126 139.543 13.991 1.000 12.455 218 SER AAA O 1
ATOM 1730 N N . GLU A 1 219 ? 67.158 141.779 13.625 1.000 11.470 219 GLU AAA N 1
ATOM 1731 C CA . GLU A 1 219 ? 68.064 141.709 12.457 1.000 12.562 219 GLU AAA CA 1
ATOM 1732 C C . GLU A 1 219 ? 69.441 141.191 12.914 1.000 12.610 219 GLU AAA C 1
ATOM 1733 O O . GLU A 1 219 ? 70.033 140.348 12.187 1.000 12.571 219 GLU AAA O 1
ATOM 1739 N N . ARG A 1 220 ? 69.931 141.614 14.068 1.000 12.236 220 ARG AAA N 1
ATOM 1740 C CA . ARG A 1 220 ? 71.303 141.188 14.500 1.000 12.935 220 ARG AAA CA 1
ATOM 1741 C C . ARG A 1 220 ? 71.239 139.736 14.948 1.000 14.934 220 ARG AAA C 1
ATOM 1742 O O . ARG A 1 220 ? 72.205 139.001 14.800 1.000 14.662 220 ARG AAA O 1
ATOM 1750 N N . ILE A 1 221 ? 70.113 139.256 15.423 1.000 12.609 221 ILE AAA N 1
ATOM 1751 C CA . ILE A 1 221 ? 70.008 137.813 15.754 1.000 13.367 221 ILE AAA CA 1
ATOM 1752 C C . ILE A 1 221 ? 69.932 137.035 14.458 1.000 14.832 221 ILE AAA C 1
ATOM 1753 O O . ILE A 1 221 ? 70.541 135.942 14.399 1.000 13.513 221 ILE AAA O 1
ATOM 1758 N N . MET A 1 222 ? 69.221 137.504 13.456 1.000 14.271 222 MET AAA N 1
ATOM 1759 C CA . MET A 1 222 ? 69.235 136.832 12.134 1.000 13.930 222 MET AAA CA 1
ATOM 1760 C C . MET A 1 222 ? 70.693 136.757 11.615 1.000 15.022 222 MET AAA C 1
ATOM 1761 O O . MET A 1 222 ? 71.072 135.680 11.087 1.000 16.130 222 MET AAA O 1
ATOM 1766 N N . ASP A 1 223 ? 71.472 137.812 11.808 1.000 15.656 223 ASP AAA N 1
ATOM 1767 C CA . ASP A 1 223 ? 72.890 137.819 11.344 1.000 17.314 223 ASP AAA CA 1
ATOM 1768 C C . ASP A 1 223 ? 73.605 136.661 12.050 1.000 16.548 223 ASP AAA C 1
ATOM 1769 O O . ASP A 1 223 ? 74.378 135.943 11.371 1.000 18.439 223 ASP AAA O 1
ATOM 1774 N N . LEU A 1 224 ? 73.441 136.504 13.359 1.000 15.440 224 LEU AAA N 1
ATOM 1775 C CA . LEU A 1 224 ? 74.145 135.455 14.126 1.000 17.949 224 LEU AAA CA 1
ATOM 1776 C C . LEU A 1 224 ? 73.701 134.069 13.647 1.000 18.863 224 LEU AAA C 1
ATOM 1777 O O . LEU A 1 224 ? 74.473 133.097 13.766 1.000 20.302 224 LEU AAA O 1
ATOM 1782 N N . LEU A 1 225 ? 72.454 133.896 13.246 1.000 15.799 225 LEU AAA N 1
ATOM 1783 C CA . LEU A 1 225 ? 71.862 132.571 12.940 1.000 16.798 225 LEU AAA CA 1
ATOM 1784 C C . LEU A 1 225 ? 72.115 132.216 11.475 1.000 18.643 225 LEU AAA C 1
ATOM 1785 O O . LEU A 1 225 ? 71.865 131.042 11.114 1.000 16.893 225 LEU AAA O 1
ATOM 1790 N N . GLY A 1 226 ? 72.458 133.181 10.623 1.000 20.944 226 GLY AAA N 1
ATOM 1791 C CA . GLY A 1 226 ? 72.669 132.968 9.175 1.000 22.881 226 GLY AAA CA 1
ATOM 1792 C C . GLY A 1 226 ? 71.467 132.386 8.501 1.000 25.390 226 GLY AAA C 1
ATOM 1793 O O . GLY A 1 226 ? 70.261 132.834 8.734 1.000 24.565 226 GLY AAA O 1
ATOM 1794 N N . ASP A 1 227 ? 71.700 131.302 7.787 1.000 21.544 227 ASP AAA N 1
ATOM 1795 C CA . ASP A 1 227 ? 70.686 130.760 6.869 1.000 22.670 227 ASP AAA CA 1
ATOM 1796 C C . ASP A 1 227 ? 69.673 129.939 7.667 1.000 20.485 227 ASP AAA C 1
ATOM 1797 O O . ASP A 1 227 ? 68.777 129.411 7.042 1.000 20.068 227 ASP AAA O 1
ATOM 1802 N N . ARG A 1 228 ? 69.790 129.860 8.996 1.000 17.263 228 ARG AAA N 1
ATOM 1803 C CA . ARG A 1 228 ? 68.754 129.174 9.807 1.000 16.542 228 ARG AAA CA 1
ATOM 1804 C C . ARG A 1 228 ? 67.422 129.943 9.836 1.000 15.777 228 ARG AAA C 1
ATOM 1805 O O . ARG A 1 228 ? 66.408 129.323 10.109 1.000 15.656 228 ARG AAA O 1
ATOM 1813 N N . VAL A 1 229 ? 67.428 131.204 9.475 1.000 13.793 229 VAL AAA N 1
ATOM 1814 C CA . VAL A 1 229 ? 66.194 132.018 9.388 1.000 15.041 229 VAL AAA CA 1
ATOM 1815 C C . VAL A 1 229 ? 65.695 131.929 7.945 1.000 14.838 229 VAL AAA C 1
ATOM 1816 O O . VAL A 1 229 ? 66.418 132.282 7.028 1.000 14.965 229 VAL AAA O 1
ATOM 1820 N N . LYS A 1 230 ? 64.481 131.428 7.780 1.000 13.874 230 LYS AAA N 1
ATOM 1821 C CA . LYS A 1 230 ? 63.846 131.215 6.477 1.000 13.894 230 LYS AAA CA 1
ATOM 1822 C C . LYS A 1 230 ? 62.738 132.256 6.362 1.000 13.823 230 LYS AAA C 1
ATOM 1823 O O . LYS A 1 230 ? 61.707 132.145 7.020 1.000 14.301 230 LYS AAA O 1
ATOM 1829 N N . LEU A 1 231 ? 62.974 133.233 5.539 1.000 13.124 231 LEU AAA N 1
ATOM 1830 C CA . LEU A 1 231 ? 61.985 134.301 5.281 1.000 13.624 231 LEU AAA CA 1
ATOM 1831 C C . LEU A 1 231 ? 60.972 133.868 4.234 1.000 13.526 231 LEU AAA C 1
ATOM 1832 O O . LEU A 1 231 ? 61.270 133.032 3.347 1.000 13.491 231 LEU AAA O 1
ATOM 1837 N N . GLU A 1 232 ? 59.774 134.434 4.253 1.000 12.644 232 GLU AAA N 1
ATOM 1838 C CA . GLU A 1 232 ? 58.666 134.097 3.328 1.000 12.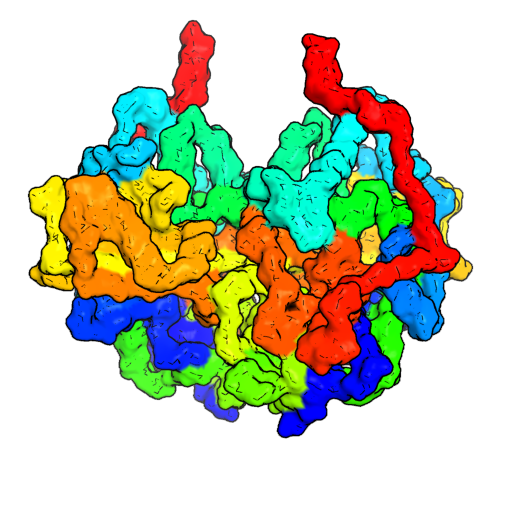575 232 GLU AAA CA 1
ATOM 1839 C C . GLU A 1 232 ? 58.354 132.605 3.437 1.000 13.113 232 GLU AAA C 1
ATOM 1840 O O . GLU A 1 232 ? 58.034 131.980 2.398 1.000 14.618 232 GLU AAA O 1
ATOM 1846 N N . ARG A 1 233 ? 58.329 132.117 4.673 1.000 12.188 233 ARG AAA N 1
ATOM 1847 C CA . ARG A 1 233 ? 57.926 130.745 5.029 1.000 12.611 233 ARG AAA CA 1
ATOM 1848 C C . ARG A 1 233 ? 56.786 130.841 6.042 1.000 11.550 233 ARG AAA C 1
ATOM 1849 O O . ARG A 1 233 ? 56.962 130.469 7.209 1.000 12.045 233 ARG AAA O 1
ATOM 1857 N N . PRO A 1 234 ? 55.587 131.249 5.607 1.000 12.161 234 PRO AAA N 1
ATOM 1858 C CA . PRO A 1 234 ? 54.432 131.181 6.516 1.000 11.277 234 PRO AAA CA 1
ATOM 1859 C C . PRO A 1 234 ? 54.113 129.708 6.795 1.000 12.304 234 PRO AAA C 1
ATOM 1860 O O . PRO A 1 234 ? 53.983 128.950 5.865 1.000 11.847 234 PRO AAA O 1
ATOM 1864 N N . VAL A 1 235 ? 54.024 129.351 8.061 1.000 11.289 235 VAL AAA N 1
ATOM 1865 C CA . VAL A 1 235 ? 53.644 127.992 8.489 1.000 10.575 235 VAL AAA CA 1
ATOM 1866 C C . VAL A 1 235 ? 52.134 127.811 8.334 1.000 11.192 235 VAL AAA C 1
ATOM 1867 O O . VAL A 1 235 ? 51.354 128.712 8.720 1.000 11.029 235 VAL AAA O 1
ATOM 1871 N N . ILE A 1 236 ? 51.755 126.701 7.689 1.000 10.948 236 ILE AAA N 1
ATOM 1872 C CA . ILE A 1 236 ? 50.345 126.356 7.381 1.000 11.348 236 ILE AAA CA 1
ATOM 1873 C C . ILE A 1 236 ? 49.862 125.124 8.136 1.000 11.849 236 ILE AAA C 1
ATOM 1874 O O . ILE A 1 236 ? 48.659 124.900 8.169 1.000 10.122 236 ILE AAA O 1
ATOM 1879 N N . TYR A 1 237 ? 50.769 124.259 8.561 1.000 11.033 237 TYR AAA N 1
ATOM 1880 C CA . TYR A 1 237 ? 50.405 122.906 9.013 1.000 11.295 237 TYR AAA CA 1
ATOM 1881 C C . TYR A 1 237 ? 51.456 122.383 9.950 1.000 11.636 237 TYR AAA C 1
ATOM 1882 O O . TYR A 1 237 ? 52.678 122.494 9.686 1.000 12.866 237 TYR AAA O 1
ATOM 1891 N N . ILE A 1 238 ? 50.971 121.860 11.046 1.000 11.379 238 ILE AAA N 1
ATOM 1892 C CA . ILE A 1 238 ? 51.833 121.187 12.049 1.000 11.673 238 ILE AAA CA 1
ATOM 1893 C C . ILE A 1 238 ? 51.217 119.829 12.357 1.000 12.848 238 ILE AAA C 1
ATOM 1894 O O . ILE A 1 238 ? 50.053 119.746 12.735 1.000 13.259 238 ILE AAA O 1
ATOM 1899 N N . ASP A 1 239 ? 52.022 118.776 12.140 1.000 12.924 239 ASP AAA N 1
ATOM 1900 C CA . ASP A 1 239 ? 51.608 117.373 12.313 1.000 13.148 239 ASP AAA CA 1
ATOM 1901 C C . ASP A 1 239 ? 52.470 116.768 13.419 1.000 13.352 239 ASP AAA C 1
ATOM 1902 O O . ASP A 1 239 ? 53.708 116.680 13.280 1.000 14.871 239 ASP AAA O 1
ATOM 1907 N N . GLN A 1 240 ? 51.842 116.387 14.520 1.000 14.329 240 GLN AAA N 1
ATOM 1908 C CA . GLN A 1 240 ? 52.512 115.737 15.669 1.000 14.814 240 GLN AAA CA 1
ATOM 1909 C C . GLN A 1 240 ? 52.105 114.269 15.820 1.000 16.909 240 GLN AAA C 1
ATOM 1910 O O . GLN A 1 240 ? 52.326 113.719 16.920 1.000 20.377 240 GLN AAA O 1
ATOM 1916 N N . THR A 1 241 ? 51.587 113.635 14.786 1.000 16.618 241 THR AAA N 1
ATOM 1917 C CA . THR A 1 241 ? 51.113 112.229 14.878 1.000 17.551 241 THR AAA CA 1
ATOM 1918 C C . THR A 1 241 ? 52.304 111.275 14.826 1.000 23.476 241 THR AAA C 1
ATOM 1919 O O . THR A 1 241 ? 52.047 110.095 15.012 1.000 22.752 241 THR AAA O 1
ATOM 1923 N N . ARG A 1 242 ? 53.493 111.715 14.404 1.000 21.315 242 ARG AAA N 1
ATOM 1924 C CA . ARG A 1 242 ? 54.641 110.789 14.158 1.000 25.219 242 ARG AAA CA 1
ATOM 1925 C C . ARG A 1 242 ? 55.743 111.103 15.152 1.000 22.236 242 ARG AAA C 1
ATOM 1926 O O . ARG A 1 242 ? 55.607 112.014 16.005 1.000 22.879 242 ARG AAA O 1
ATOM 1934 N N . GLU A 1 243 ? 56.835 110.340 15.089 1.000 22.134 243 GLU AAA N 1
ATOM 1935 C CA . GLU A 1 243 ? 57.885 110.444 16.116 1.000 25.226 243 GLU AAA CA 1
ATOM 1936 C C . GLU A 1 243 ? 58.508 111.850 16.096 1.000 20.628 243 GLU AAA C 1
ATOM 1937 O O . GLU A 1 243 ? 58.845 112.341 17.169 1.000 23.341 243 GLU AAA O 1
ATOM 1943 N N . ASN A 1 244 ? 58.748 112.404 14.910 1.000 22.047 244 ASN AAA N 1
ATOM 1944 C CA . ASN A 1 244 ? 59.262 113.792 14.768 1.000 22.460 244 ASN AAA CA 1
ATOM 1945 C C . ASN A 1 244 ? 58.077 114.668 14.345 1.000 21.065 244 ASN AAA C 1
ATOM 1946 O O . ASN A 1 244 ? 57.246 114.202 13.547 1.000 21.027 244 ASN AAA O 1
ATOM 1951 N N . VAL A 1 245 ? 58.061 115.910 14.827 1.000 16.750 245 VAL AAA N 1
ATOM 1952 C CA . VAL A 1 245 ? 57.031 116.916 14.405 1.000 15.713 245 VAL AAA CA 1
ATOM 1953 C C . VAL A 1 245 ? 57.289 117.374 12.975 1.000 15.898 245 VAL AAA C 1
ATOM 1954 O O . VAL A 1 245 ? 58.455 117.585 12.630 1.000 16.064 245 VAL AAA O 1
ATOM 1958 N N . LEU A 1 246 ? 56.254 117.448 12.162 1.000 14.338 246 LEU AAA N 1
ATOM 1959 C CA . LEU A 1 246 ? 56.345 117.920 10.772 1.000 16.146 246 LEU AAA CA 1
ATOM 1960 C C . LEU A 1 246 ? 55.731 119.319 10.715 1.000 15.372 246 LEU AAA C 1
ATOM 1961 O O . LEU A 1 246 ? 54.563 119.486 11.180 1.000 14.431 246 LEU AAA O 1
ATOM 1966 N N . VAL A 1 247 ? 56.473 120.278 10.191 1.000 13.954 247 VAL AAA N 1
ATOM 1967 C CA . VAL A 1 247 ? 55.980 121.666 10.020 1.000 13.290 247 VAL AAA CA 1
ATOM 1968 C C . VAL A 1 247 ? 56.037 121.980 8.533 1.000 13.851 247 VAL AAA C 1
ATOM 1969 O O . VAL A 1 247 ? 57.132 121.964 7.965 1.000 14.557 247 VAL AAA O 1
ATOM 1973 N N . GLU A 1 248 ? 54.924 122.344 7.940 1.000 11.731 248 GLU AAA N 1
ATOM 1974 C CA . GLU A 1 248 ? 54.855 122.678 6.505 1.000 12.082 248 GLU AAA CA 1
ATOM 1975 C C . GLU A 1 248 ? 54.648 124.172 6.341 1.000 12.412 248 GLU AAA C 1
ATOM 1976 O O . GLU A 1 248 ? 53.825 124.787 7.086 1.000 12.189 248 GLU AAA O 1
ATOM 1982 N N . THR A 1 249 ? 55.245 124.717 5.301 1.000 11.877 249 THR AAA N 1
ATOM 1983 C CA . THR A 1 249 ? 55.109 126.151 4.915 1.000 12.151 249 THR AAA CA 1
ATOM 1984 C C . THR A 1 249 ? 54.276 126.297 3.654 1.000 14.340 249 THR AAA C 1
ATOM 1985 O O . THR A 1 249 ? 54.086 125.325 2.906 1.000 15.389 249 THR AAA O 1
ATOM 1989 N N . LEU A 1 250 ? 53.817 127.513 3.441 1.000 13.658 250 LEU AAA N 1
ATOM 1990 C CA . LEU A 1 250 ? 52.924 127.882 2.335 1.000 14.898 250 LEU AAA CA 1
ATOM 1991 C C . LEU A 1 250 ? 53.651 127.614 1.019 1.000 19.047 250 LEU AAA C 1
ATOM 1992 O O . LEU A 1 250 ? 52.968 127.189 0.105 1.000 20.137 250 LEU AAA O 1
ATOM 1997 N N . ASN A 1 251 ? 54.961 127.827 0.992 1.000 21.944 251 ASN AAA N 1
ATOM 1998 C CA . ASN A 1 251 ? 55.773 127.729 -0.261 1.000 26.382 251 ASN AAA CA 1
ATOM 1999 C C . ASN A 1 251 ? 56.190 126.264 -0.439 1.000 31.792 251 ASN AAA C 1
ATOM 2000 O O . ASN A 1 251 ? 57.223 126.073 -1.105 1.000 38.052 251 ASN AAA O 1
ATOM 2005 N N . HIS A 1 252 ? 55.499 125.309 0.216 1.000 27.126 252 HIS AAA N 1
ATOM 2006 C CA . HIS A 1 252 ? 55.558 123.820 0.101 1.000 32.344 252 HIS AAA CA 1
ATOM 2007 C C . HIS A 1 252 ? 56.661 123.096 0.905 1.000 28.483 252 HIS AAA C 1
ATOM 2008 O O . HIS A 1 252 ? 56.600 121.813 1.040 1.000 34.060 252 HIS AAA O 1
ATOM 2015 N N . GLU A 1 253 ? 57.553 123.792 1.558 1.000 18.704 253 GLU AAA N 1
ATOM 2016 C CA . GLU A 1 253 ? 58.679 123.151 2.259 1.000 16.070 253 GLU AAA CA 1
ATOM 2017 C C . GLU A 1 253 ? 58.201 122.406 3.495 1.000 16.829 253 GLU AAA C 1
ATOM 2018 O O . GLU A 1 253 ? 57.217 122.828 4.144 1.000 17.846 253 GLU AAA O 1
ATOM 2024 N N . MET A 1 254 ? 58.902 121.354 3.840 1.000 16.417 254 MET AAA N 1
ATOM 2025 C CA . MET A 1 254 ? 58.615 120.552 5.035 1.000 17.373 254 MET AAA CA 1
ATOM 2026 C C . MET A 1 254 ? 59.809 120.594 5.952 1.000 17.277 254 MET AAA C 1
ATOM 2027 O O . MET A 1 254 ? 60.926 120.360 5.481 1.000 19.303 254 MET AAA O 1
ATOM 2032 N N . TYR A 1 255 ? 59.581 120.845 7.233 1.000 17.030 255 TYR AAA N 1
ATOM 2033 C CA . TYR A 1 255 ? 60.622 120.832 8.270 1.000 16.555 255 TYR AAA CA 1
ATOM 2034 C C . TYR A 1 255 ? 60.270 119.750 9.247 1.000 17.200 255 TYR AAA C 1
ATOM 2035 O O . TYR A 1 255 ? 59.064 119.539 9.498 1.000 18.334 255 TYR AAA O 1
ATOM 2044 N N . GLU A 1 256 ? 61.278 119.010 9.738 1.000 16.703 256 GLU AAA N 1
ATOM 2045 C CA . GLU A 1 256 ? 61.091 117.943 10.719 1.000 17.697 256 GLU AAA CA 1
ATOM 2046 C C . GLU A 1 256 ? 61.903 118.289 11.951 1.000 18.514 256 GLU AAA C 1
ATOM 2047 O O . GLU A 1 256 ? 63.097 118.657 11.804 1.000 19.765 256 GLU AAA O 1
ATOM 2053 N N . ALA A 1 257 ? 61.279 118.277 13.117 1.000 16.684 257 ALA AAA N 1
ATOM 2054 C CA . ALA A 1 257 ? 61.950 118.676 14.353 1.000 15.612 257 ALA AAA CA 1
ATOM 2055 C C . ALA A 1 257 ? 61.567 117.816 15.532 1.000 13.861 257 ALA AAA C 1
ATOM 2056 O O . ALA A 1 257 ? 60.573 117.107 15.457 1.000 17.050 257 ALA AAA O 1
ATOM 2058 N N . LYS A 1 258 ? 62.293 117.907 16.620 1.000 14.114 258 LYS AAA N 1
ATOM 2059 C CA . LYS A 1 258 ? 61.914 117.245 17.874 1.000 14.723 258 LYS AAA CA 1
ATOM 2060 C C . LYS A 1 258 ? 60.807 118.043 18.576 1.000 15.082 258 LYS AAA C 1
ATOM 2061 O O . LYS A 1 258 ? 59.909 117.436 19.124 1.000 15.268 258 LYS AAA O 1
ATOM 2067 N N . TYR A 1 259 ? 60.900 119.377 18.496 1.000 13.237 259 TYR AAA N 1
ATOM 2068 C CA . TYR A 1 259 ? 59.956 120.268 19.183 1.000 14.008 259 TYR AAA CA 1
ATOM 2069 C C . TYR A 1 259 ? 59.740 121.496 18.329 1.000 13.133 259 TYR AAA C 1
ATOM 2070 O O . TYR A 1 259 ? 60.553 121.822 17.455 1.000 13.294 259 TYR AAA O 1
ATOM 2079 N N . VAL A 1 260 ? 58.644 122.195 18.640 1.000 12.667 260 VAL AAA N 1
ATOM 2080 C CA . VAL A 1 260 ? 58.274 123.460 17.959 1.000 12.304 260 VAL AAA CA 1
ATOM 2081 C C . VAL A 1 260 ? 58.051 124.518 19.021 1.000 10.819 260 VAL AAA C 1
ATOM 2082 O O . VAL A 1 260 ? 57.478 124.251 20.093 1.000 11.437 260 VAL AAA O 1
ATOM 2086 N N . ILE A 1 261 ? 58.506 125.732 18.730 1.000 11.714 261 ILE AAA N 1
ATOM 2087 C CA . ILE A 1 261 ? 58.099 126.932 19.506 1.000 10.779 261 ILE AAA CA 1
ATOM 2088 C C . ILE A 1 261 ? 57.183 127.749 18.613 1.000 10.852 261 ILE AAA C 1
ATOM 2089 O O . ILE A 1 261 ? 57.594 128.186 17.550 1.000 11.537 261 ILE AAA O 1
ATOM 2094 N N . SER A 1 262 ? 55.963 127.973 19.099 1.000 10.506 262 SER AAA N 1
ATOM 2095 C CA . SER A 1 262 ? 55.041 128.932 18.466 1.000 10.805 262 SER AAA CA 1
ATOM 2096 C C . SER A 1 262 ? 55.302 130.324 19.045 1.000 9.662 262 SER AAA C 1
ATOM 2097 O O . SER A 1 262 ? 54.997 130.534 20.197 1.000 10.382 262 SER AAA O 1
ATOM 2100 N N . ALA A 1 263 ? 55.908 131.218 18.273 1.000 9.463 263 ALA AAA N 1
ATOM 2101 C CA . ALA A 1 263 ? 56.278 132.572 18.723 1.000 9.764 263 ALA AAA CA 1
ATOM 2102 C C . ALA A 1 263 ? 55.482 133.614 17.942 1.000 9.980 263 ALA AAA C 1
ATOM 2103 O O . ALA A 1 263 ? 55.936 134.707 17.708 1.000 12.377 263 ALA AAA O 1
ATOM 2105 N N . ILE A 1 264 ? 54.226 133.318 17.695 1.000 10.653 264 ILE AAA N 1
ATOM 2106 C CA . ILE A 1 264 ? 53.277 134.196 16.969 1.000 10.100 264 ILE AAA CA 1
ATOM 2107 C C . ILE A 1 264 ? 52.177 134.606 17.954 1.000 9.891 264 ILE AAA C 1
ATOM 2108 O O . ILE A 1 264 ? 51.903 133.975 18.976 1.000 10.623 264 ILE AAA O 1
ATOM 2113 N N . PRO A 1 265 ? 51.486 135.719 17.656 1.000 11.108 265 PRO AAA N 1
ATOM 2114 C CA . PRO A 1 265 ? 50.390 136.155 18.519 1.000 9.960 265 PRO AAA CA 1
ATOM 2115 C C . PRO A 1 265 ? 49.389 135.017 18.629 1.000 9.829 265 PRO AAA C 1
ATOM 2116 O O . PRO A 1 265 ? 49.168 134.246 17.686 1.000 9.877 265 PRO AAA O 1
ATOM 2120 N N . PRO A 1 266 ? 48.768 134.822 19.794 1.000 9.523 266 PRO AAA N 1
ATOM 2121 C CA . PRO A 1 266 ? 47.959 133.634 20.014 1.000 10.011 266 PRO AAA CA 1
ATOM 2122 C C . PRO A 1 266 ? 46.932 133.405 18.905 1.000 9.368 266 PRO AAA C 1
ATOM 2123 O O . PRO A 1 266 ? 46.825 132.270 18.389 1.000 10.739 266 PRO AAA O 1
ATOM 2127 N N . THR A 1 267 ? 46.139 134.404 18.529 1.000 8.872 267 THR AAA N 1
ATOM 2128 C CA . THR A 1 267 ? 45.083 134.170 17.533 1.000 9.061 267 THR AAA CA 1
ATOM 2129 C C . THR A 1 267 ? 45.659 133.788 16.190 1.000 8.924 267 THR AAA C 1
ATOM 2130 O O . THR A 1 267 ? 44.972 133.114 15.431 1.000 9.180 267 THR AAA O 1
ATOM 2134 N N . LEU A 1 268 ? 46.891 134.180 15.887 1.000 9.333 268 LEU AAA N 1
ATOM 2135 C CA . LEU A 1 268 ? 47.477 133.812 14.584 1.000 10.084 268 LEU AAA CA 1
ATOM 2136 C C . LEU A 1 268 ? 47.823 132.317 14.520 1.000 10.301 268 LEU AAA C 1
ATOM 2137 O O . LEU A 1 268 ? 48.069 131.847 13.411 1.000 9.836 268 LEU AAA O 1
ATOM 2142 N N . GLY A 1 269 ? 47.709 131.582 15.623 1.000 9.057 269 GLY AAA N 1
ATOM 2143 C CA . GLY A 1 269 ? 47.705 130.107 15.588 1.000 9.410 269 GLY AAA CA 1
ATOM 2144 C C . GLY A 1 269 ? 46.582 129.584 14.733 1.000 10.686 269 GLY AAA C 1
ATOM 2145 O O . GLY A 1 269 ? 46.669 128.433 14.238 1.000 11.685 269 GLY AAA O 1
ATOM 2146 N N . MET A 1 270 ? 45.530 130.369 14.487 1.000 9.625 270 MET AAA N 1
ATOM 2147 C CA A MET A 1 270 ? 44.381 129.973 13.623 0.500 10.053 270 MET AAA CA 1
ATOM 2148 C CA B MET A 1 270 ? 44.395 129.937 13.630 0.500 9.701 270 MET AAA CA 1
ATOM 2149 C C . MET A 1 270 ? 44.854 129.763 12.187 1.000 11.044 270 MET AAA C 1
ATOM 2150 O O . MET A 1 270 ? 44.208 129.017 11.488 1.000 11.143 270 MET AAA O 1
ATOM 2159 N N . LYS A 1 271 ? 45.971 130.382 11.798 1.000 9.667 271 LYS AAA N 1
ATOM 2160 C CA . LYS A 1 271 ? 46.453 130.288 10.392 1.000 9.911 271 LYS AAA CA 1
ATOM 2161 C C . LYS A 1 271 ? 47.129 128.926 10.169 1.000 10.436 271 LYS AAA C 1
ATOM 2162 O O . LYS A 1 271 ? 47.530 128.675 9.025 1.000 11.656 271 LYS AAA O 1
ATOM 2168 N N . ILE A 1 272 ? 47.247 128.121 11.206 1.000 10.382 272 ILE AAA N 1
ATOM 2169 C CA . ILE A 1 272 ? 47.926 126.813 11.134 1.000 10.588 272 ILE AAA CA 1
ATOM 2170 C C . ILE A 1 272 ? 46.835 125.751 11.286 1.000 10.673 272 ILE AAA C 1
ATOM 2171 O O . ILE A 1 272 ? 45.970 125.835 12.153 1.000 10.951 272 ILE AAA O 1
ATOM 2176 N N . HIS A 1 273 ? 46.833 124.764 10.383 1.000 9.869 273 HIS AAA N 1
ATOM 2177 C CA . HIS A 1 273 ? 45.992 123.569 10.478 1.000 11.187 273 HIS AAA CA 1
ATOM 2178 C C . HIS A 1 273 ? 46.778 122.542 11.291 1.000 11.963 273 HIS AAA C 1
ATOM 2179 O O . HIS A 1 273 ? 47.981 122.311 11.021 1.000 11.879 273 HIS AAA O 1
ATOM 2186 N N . PHE A 1 274 ? 46.180 121.981 12.334 1.000 12.548 274 PHE AAA N 1
ATOM 2187 C CA . PHE A 1 274 ? 46.867 121.092 13.284 1.000 12.316 274 PHE AAA CA 1
ATOM 2188 C C . PHE A 1 274 ? 46.331 119.668 13.133 1.000 13.065 274 PHE AAA C 1
ATOM 2189 O O . PHE A 1 274 ? 45.148 119.384 12.934 1.000 12.601 274 PHE AAA O 1
ATOM 2197 N N . ASN A 1 275 ? 47.300 118.766 13.158 1.000 12.455 275 ASN AAA N 1
ATOM 2198 C CA . ASN A 1 275 ? 47.053 117.317 13.172 1.000 13.723 275 ASN AAA CA 1
ATOM 2199 C C . ASN A 1 275 ? 47.893 116.753 14.303 1.000 14.031 275 ASN AAA C 1
ATOM 2200 O O . ASN A 1 275 ? 49.117 116.960 14.349 1.000 15.036 275 ASN AAA O 1
ATOM 2205 N N . PRO A 1 276 ? 47.295 116.153 15.350 1.000 13.651 276 PRO AAA N 1
ATOM 2206 C CA . PRO A 1 276 ? 45.843 116.047 15.499 1.000 12.830 276 PRO AAA CA 1
ATOM 2207 C C . PRO A 1 276 ? 45.289 117.436 15.830 1.000 12.155 276 PRO AAA C 1
ATOM 2208 O O . PRO A 1 276 ? 46.046 118.358 16.035 1.000 13.662 276 PRO AAA O 1
ATOM 2212 N N . PRO A 1 277 ? 43.960 117.583 15.882 1.000 12.847 277 PRO AAA N 1
ATOM 2213 C CA . PRO A 1 277 ? 43.370 118.869 16.232 1.000 12.541 277 PRO AAA CA 1
ATOM 2214 C C . PRO A 1 277 ? 43.876 119.338 17.616 1.000 11.988 277 PRO AAA C 1
ATOM 2215 O O . PRO A 1 277 ? 44.226 118.543 18.495 1.000 12.976 277 PRO AAA O 1
ATOM 2219 N N . LEU A 1 278 ? 43.936 120.649 17.798 1.000 11.396 278 LEU AAA N 1
ATOM 2220 C CA . LEU A 1 278 ? 44.283 121.200 19.128 1.000 11.629 278 LEU AAA CA 1
ATOM 2221 C C . LEU A 1 278 ? 43.289 120.670 20.134 1.000 12.199 278 LEU AAA C 1
ATOM 2222 O O . LEU A 1 278 ? 42.116 120.457 19.828 1.000 13.829 278 LEU AAA O 1
ATOM 2227 N N . PRO A 1 279 ? 43.707 120.589 21.399 1.000 12.441 279 PRO AAA N 1
ATOM 2228 C CA . PRO A 1 279 ? 42.746 120.331 22.456 1.000 13.350 279 PRO AAA CA 1
ATOM 2229 C C . PRO A 1 279 ? 41.662 121.432 22.494 1.000 12.789 279 PRO AAA C 1
ATOM 2230 O O . PRO A 1 279 ? 41.925 122.543 22.099 1.000 11.894 279 PRO AAA O 1
ATOM 2234 N N . MET A 1 280 ? 40.472 121.099 22.990 1.000 13.040 280 MET AAA N 1
ATOM 2235 C CA . MET A 1 280 ? 39.297 121.998 22.957 1.000 12.695 280 MET AAA CA 1
ATOM 2236 C C . MET A 1 280 ? 39.644 123.400 23.465 1.000 11.141 280 MET AAA C 1
ATOM 2237 O O . MET A 1 280 ? 39.172 124.385 22.889 1.000 11.082 280 MET AAA O 1
ATOM 2242 N N . MET A 1 281 ? 40.284 123.501 24.628 1.000 10.056 281 MET AAA N 1
ATOM 2243 C CA . MET A 1 281 ? 40.391 124.823 25.225 1.000 9.818 281 MET AAA CA 1
ATOM 2244 C C . MET A 1 281 ? 41.278 125.703 24.363 1.000 10.146 281 MET AAA C 1
ATOM 2245 O O . MET A 1 281 ? 40.923 126.847 24.159 1.000 10.907 281 MET AAA O 1
ATOM 2250 N N . ARG A 1 282 ? 42.360 125.192 23.834 1.000 10.532 282 ARG AAA N 1
ATOM 2251 C CA . ARG A 1 282 ? 43.201 126.040 22.961 1.000 9.883 282 ARG AAA CA 1
ATOM 2252 C C . ARG A 1 282 ? 42.484 126.296 21.633 1.000 9.546 282 ARG AAA C 1
ATOM 2253 O O . ARG A 1 282 ? 42.560 127.415 21.077 1.000 9.880 282 ARG AAA O 1
ATOM 2261 N N . ASN A 1 283 ? 41.791 125.304 21.108 1.000 9.125 283 ASN AAA N 1
ATOM 2262 C CA . ASN A 1 283 ? 41.031 125.474 19.860 1.000 9.754 283 ASN AAA CA 1
ATOM 2263 C C . ASN A 1 283 ? 40.087 126.675 19.968 1.000 9.396 283 ASN AAA C 1
ATOM 2264 O O . ASN A 1 283 ? 40.064 127.521 19.059 1.000 9.780 283 ASN AAA O 1
ATOM 2269 N N . GLN A 1 284 ? 39.396 126.810 21.080 1.000 8.950 284 GLN AAA N 1
ATOM 2270 C CA . GLN A 1 284 ? 38.508 127.960 21.236 1.000 8.963 284 GLN AAA CA 1
ATOM 2271 C C . GLN A 1 284 ? 39.261 129.197 21.705 1.000 8.893 284 GLN AAA C 1
ATOM 2272 O O . GLN A 1 284 ? 38.892 130.302 21.299 1.000 8.929 284 GLN AAA O 1
ATOM 2278 N N . MET A 1 285 ? 40.269 129.097 22.544 1.000 8.651 285 MET AAA N 1
ATOM 2279 C CA A MET A 1 285 ? 40.990 130.288 23.051 0.600 8.442 285 MET AAA CA 1
ATOM 2280 C CA B MET A 1 285 ? 40.993 130.287 23.046 0.400 9.197 285 MET AAA CA 1
ATOM 2281 C C . MET A 1 285 ? 41.474 131.143 21.871 1.000 8.774 285 MET AAA C 1
ATOM 2282 O O . MET A 1 285 ? 41.376 132.371 21.955 1.000 8.456 285 MET AAA O 1
ATOM 2291 N N . ILE A 1 286 ? 41.988 130.493 20.828 1.000 8.063 286 ILE AAA N 1
ATOM 2292 C CA . ILE A 1 286 ? 42.686 131.257 19.762 1.000 8.386 286 ILE AAA CA 1
ATOM 2293 C C . ILE A 1 286 ? 41.695 132.018 18.871 1.000 9.107 286 ILE AAA C 1
ATOM 2294 O O . ILE A 1 286 ? 42.145 132.737 17.977 1.000 9.185 286 ILE AAA O 1
ATOM 2299 N N . THR A 1 287 ? 40.379 131.851 19.103 1.000 8.133 287 THR AAA N 1
ATOM 2300 C CA . THR A 1 287 ? 39.305 132.620 18.436 1.000 8.758 287 THR AAA CA 1
ATOM 2301 C C . THR A 1 287 ? 38.761 133.728 19.337 1.000 8.296 287 THR AAA C 1
ATOM 2302 O O . THR A 1 287 ? 37.878 134.447 18.882 1.000 8.720 287 THR AAA O 1
ATOM 2306 N N . ARG A 1 288 ? 39.323 133.872 20.536 1.000 8.276 288 ARG AAA N 1
ATOM 2307 C CA . ARG A 1 288 ? 38.746 134.744 21.581 1.000 8.145 288 ARG AAA CA 1
ATOM 2308 C C . ARG A 1 288 ? 39.673 135.878 21.984 1.000 8.421 288 ARG AAA C 1
ATOM 2309 O O . ARG A 1 288 ? 39.339 136.566 22.944 1.000 9.768 288 ARG AAA O 1
ATOM 2317 N N . VAL A 1 289 ? 40.778 136.064 21.289 1.000 8.370 289 VAL AAA N 1
ATOM 2318 C CA . VAL A 1 289 ? 41.905 136.895 21.788 1.000 8.925 289 VAL AAA CA 1
ATOM 2319 C C . VAL A 1 289 ? 42.406 137.802 20.674 1.000 8.322 289 VAL AAA C 1
ATOM 2320 O O . VAL A 1 289 ? 43.422 137.598 20.011 1.000 8.728 289 VAL AAA O 1
ATOM 2324 N N . PRO A 1 290 ? 41.659 138.876 20.378 1.000 8.017 290 PRO AAA N 1
ATOM 2325 C CA . PRO A 1 290 ? 42.033 139.819 19.332 1.000 8.297 290 PRO AAA CA 1
ATOM 2326 C C . PRO A 1 290 ? 43.212 140.685 19.735 1.000 8.019 290 PRO AAA C 1
ATOM 2327 O O . PRO A 1 290 ? 43.458 140.809 20.937 1.000 7.704 290 PRO AAA O 1
ATOM 2331 N N . LEU A 1 291 ? 43.828 141.322 18.750 1.000 7.395 291 LEU AAA N 1
ATOM 2332 C CA . LEU A 1 291 ? 44.817 142.369 19.025 1.000 8.306 291 LEU AAA CA 1
ATOM 2333 C C . LEU A 1 291 ? 44.154 143.726 18.847 1.000 8.090 291 LEU AAA C 1
ATOM 2334 O O . LEU A 1 291 ? 43.178 143.887 18.096 1.000 8.044 291 LEU AAA O 1
ATOM 2339 N N . GLY A 1 292 ? 44.736 144.735 19.487 1.000 7.889 292 GLY AAA N 1
ATOM 2340 C CA . GLY A 1 292 ? 44.215 146.086 19.406 1.000 8.298 292 GLY AAA CA 1
ATOM 2341 C C . GLY A 1 292 ? 44.484 146.778 18.110 1.000 8.212 292 GLY AAA C 1
ATOM 2342 O O . GLY A 1 292 ? 45.019 146.181 17.142 1.000 8.247 292 GLY AAA O 1
ATOM 2343 N N . SER A 1 293 ? 44.048 148.035 18.045 1.000 8.562 293 SER AAA N 1
ATOM 2344 C CA . SER A 1 293 ? 44.031 148.812 16.792 1.000 8.809 293 SER AAA CA 1
ATOM 2345 C C . SER A 1 293 ? 44.763 150.126 16.964 1.000 8.940 293 SER AAA C 1
ATOM 2346 O O . SER A 1 293 ? 44.464 150.856 17.898 1.000 9.131 293 SER AAA O 1
ATOM 2349 N N . VAL A 1 294 ? 45.765 150.347 16.111 1.000 9.213 294 VAL AAA N 1
ATOM 2350 C CA . VAL A 1 294 ? 46.572 151.572 16.250 1.000 9.202 294 VAL AAA CA 1
ATOM 2351 C C . VAL A 1 294 ? 47.220 151.906 14.929 1.000 9.474 294 VAL AAA C 1
ATOM 2352 O O . VAL A 1 294 ? 47.613 151.035 14.158 1.000 9.726 294 VAL AAA O 1
ATOM 2356 N N . ILE A 1 295 ? 47.307 153.220 14.693 1.000 9.289 295 ILE AAA N 1
ATOM 2357 C CA . ILE A 1 295 ? 48.150 153.794 13.612 1.000 9.790 295 ILE AAA CA 1
ATOM 2358 C C . ILE A 1 295 ? 49.251 154.584 14.325 1.000 9.653 295 ILE AAA C 1
ATOM 2359 O O . ILE A 1 295 ? 48.913 155.484 15.124 1.000 10.453 295 ILE AAA O 1
ATOM 2364 N N . LYS A 1 296 ? 50.520 154.254 14.089 1.000 8.996 296 LYS AAA N 1
ATOM 2365 C CA . LYS A 1 296 ? 51.643 155.034 14.614 1.000 9.271 296 LYS AAA CA 1
ATOM 2366 C C . LYS A 1 296 ? 52.062 156.027 13.547 1.000 9.838 296 LYS AAA C 1
ATOM 2367 O O . LYS A 1 296 ? 52.318 155.611 12.430 1.000 10.277 296 LYS AAA O 1
ATOM 2373 N N . CYS A 1 297 ? 52.090 157.318 13.926 1.000 9.027 297 CYS AAA N 1
ATOM 2374 C CA . CYS A 1 297 ? 52.232 158.419 12.957 1.000 9.540 297 CYS AAA CA 1
ATOM 2375 C C . CYS A 1 297 ? 53.370 159.308 13.405 1.000 9.653 297 CYS AAA C 1
ATOM 2376 O O . CYS A 1 297 ? 53.423 159.743 14.581 1.000 10.113 297 CYS AAA O 1
ATOM 2379 N N . ILE A 1 298 ? 54.301 159.607 12.496 1.000 9.288 298 ILE AAA N 1
ATOM 2380 C CA . ILE A 1 298 ? 55.467 160.459 12.865 1.000 9.607 298 ILE AAA CA 1
ATOM 2381 C C . ILE A 1 298 ? 55.483 161.633 11.874 1.000 9.939 298 ILE AAA C 1
ATOM 2382 O O . ILE A 1 298 ? 55.669 161.427 10.660 1.000 10.449 298 ILE AAA O 1
ATOM 2387 N N . VAL A 1 299 ? 55.306 162.830 12.412 1.000 9.173 299 VAL AAA N 1
ATOM 2388 C CA . VAL A 1 299 ? 55.343 164.090 11.653 1.000 10.124 299 VAL AAA CA 1
ATOM 2389 C C . VAL A 1 299 ? 56.701 164.735 11.895 1.000 10.338 299 VAL AAA C 1
ATOM 2390 O O . VAL A 1 299 ? 57.088 164.985 13.069 1.000 10.188 299 VAL AAA O 1
ATOM 2394 N N . TYR A 1 300 ? 57.385 165.041 10.813 1.000 9.729 300 TYR AAA N 1
ATOM 2395 C CA . TYR A 1 300 ? 58.735 165.634 10.859 1.000 10.503 300 TYR AAA CA 1
ATOM 2396 C C . TYR A 1 300 ? 58.648 167.124 10.611 1.000 10.095 300 TYR AAA C 1
ATOM 2397 O O . TYR A 1 300 ? 57.843 167.560 9.787 1.000 11.004 300 TYR AAA O 1
ATOM 2406 N N . TYR A 1 301 ? 59.573 167.821 11.264 1.000 10.685 301 TYR AAA N 1
ATOM 2407 C CA . TYR A 1 301 ? 59.683 169.293 11.201 1.000 10.394 301 TYR AAA CA 1
ATOM 2408 C C . TYR A 1 301 ? 61.134 169.708 11.034 1.000 11.879 301 TYR AAA C 1
ATOM 2409 O O . TYR A 1 301 ? 62.052 168.935 11.292 1.000 13.173 301 TYR AAA O 1
ATOM 2418 N N . LYS A 1 302 ? 61.326 170.957 10.622 1.000 13.526 302 LYS AAA N 1
ATOM 2419 C CA . LYS A 1 302 ? 62.694 171.485 10.405 1.000 15.814 302 LYS AAA CA 1
ATOM 2420 C C . LYS A 1 302 ? 63.446 171.552 11.720 1.000 14.826 302 LYS AAA C 1
ATOM 2421 O O . LYS A 1 302 ? 64.638 171.280 11.769 1.000 16.190 302 LYS AAA O 1
ATOM 2427 N N . GLU A 1 303 ? 62.754 171.831 12.822 1.000 13.404 303 GLU AAA N 1
ATOM 2428 C CA . GLU A 1 303 ? 63.343 171.942 14.153 1.000 15.356 303 GLU AAA CA 1
ATOM 2429 C C . GLU A 1 303 ? 62.351 171.467 15.190 1.000 13.554 303 GLU AAA C 1
ATOM 2430 O O . GLU A 1 303 ? 61.158 171.518 14.936 1.000 12.391 303 GLU AAA O 1
ATOM 2436 N N . PRO A 1 304 ? 62.821 171.112 16.397 1.000 13.364 304 PRO AAA N 1
ATOM 2437 C CA . PRO A 1 304 ? 61.952 170.716 17.510 1.000 12.997 304 PRO AAA CA 1
ATOM 2438 C C . PRO A 1 304 ? 61.437 171.992 18.161 1.000 12.491 304 PRO AAA C 1
ATOM 2439 O O . PRO A 1 304 ? 61.796 172.293 19.314 1.000 14.509 304 PRO AAA O 1
ATOM 2443 N N . PHE A 1 305 ? 60.583 172.690 17.426 1.000 12.264 305 PHE AAA N 1
ATOM 2444 C CA . PHE A 1 305 ? 60.169 174.072 17.746 1.000 12.049 305 PHE AAA CA 1
ATOM 2445 C C . PHE A 1 305 ? 59.459 174.138 19.103 1.000 12.887 305 PHE AAA C 1
ATOM 2446 O O . PHE A 1 305 ? 59.427 175.126 19.791 1.000 13.304 305 PHE AAA O 1
ATOM 2454 N N . TRP A 1 306 ? 58.789 173.055 19.471 1.000 11.341 306 TRP AAA N 1
ATOM 2455 C CA . TRP A 1 306 ? 58.046 173.003 20.747 1.000 11.484 306 TRP AAA CA 1
ATOM 2456 C C . TRP A 1 306 ? 58.969 173.260 21.941 1.000 11.156 306 TRP AAA C 1
ATOM 2457 O O . TRP A 1 306 ? 58.522 173.790 22.973 1.000 13.273 306 TRP AAA O 1
ATOM 2468 N N . ARG A 1 307 ? 60.231 172.823 21.861 1.000 12.631 307 ARG AAA N 1
ATOM 2469 C CA . ARG A 1 307 ? 61.160 172.969 23.003 1.000 12.756 307 ARG AAA CA 1
ATOM 2470 C C . ARG A 1 307 ? 61.397 174.469 23.271 1.000 13.496 307 ARG AAA C 1
ATOM 2471 O O . ARG A 1 307 ? 61.602 174.803 24.421 1.000 15.340 307 ARG AAA O 1
ATOM 2479 N N . LYS A 1 308 ? 61.339 175.308 22.233 1.000 14.711 308 LYS AAA N 1
ATOM 2480 C CA . LYS A 1 308 ? 61.574 176.767 22.410 1.000 17.532 308 LYS AAA CA 1
ATOM 2481 C C . LYS A 1 308 ? 60.417 177.386 23.195 1.000 17.329 308 LYS AAA C 1
ATOM 2482 O O . LYS A 1 308 ? 60.603 178.470 23.725 1.000 20.050 308 LYS AAA O 1
ATOM 2488 N N . LYS A 1 309 ? 59.244 176.742 23.250 1.000 15.025 309 LYS AAA N 1
ATOM 2489 C CA . LYS A 1 309 ? 58.062 177.148 24.037 1.000 16.289 309 LYS AAA CA 1
ATOM 2490 C C . LYS A 1 309 ? 58.074 176.447 25.377 1.000 14.995 309 LYS AAA C 1
ATOM 2491 O O . LYS A 1 309 ? 57.079 176.514 26.110 1.000 17.008 309 LYS AAA O 1
ATOM 2497 N N . ASP A 1 310 ? 59.154 175.749 25.700 1.000 14.380 310 ASP AAA N 1
ATOM 2498 C CA . ASP A 1 310 ? 59.275 175.017 26.966 1.000 14.004 310 ASP AAA CA 1
ATOM 2499 C C . ASP A 1 310 ? 58.240 173.878 27.026 1.000 12.582 310 ASP AAA C 1
ATOM 2500 O O . ASP A 1 310 ? 57.740 173.566 28.097 1.000 13.354 310 ASP AAA O 1
ATOM 2505 N N . TYR A 1 311 ? 58.028 173.222 25.888 1.000 11.946 311 TYR AAA N 1
ATOM 2506 C CA . TYR A 1 311 ? 57.242 171.972 25.801 1.000 11.520 311 TYR AAA CA 1
ATOM 2507 C C . TYR A 1 311 ? 58.173 170.855 25.364 1.000 11.431 311 TYR AAA C 1
ATOM 2508 O O . TYR A 1 311 ? 58.949 171.049 24.431 1.000 11.645 311 TYR AAA O 1
ATOM 2517 N N . CYS A 1 312 ? 58.126 169.691 26.014 1.000 11.106 312 CYS AAA N 1
ATOM 2518 C CA . CYS A 1 312 ? 59.030 168.589 25.628 1.000 11.224 312 CYS AAA CA 1
ATOM 2519 C C . CYS A 1 312 ? 58.542 167.858 24.388 1.000 11.514 312 CYS AAA C 1
ATOM 2520 O O . CYS A 1 312 ? 59.366 167.212 23.736 1.000 11.847 312 CYS AAA O 1
ATOM 2523 N N . GLY A 1 313 ? 57.257 167.987 24.045 1.000 10.219 313 GLY AAA N 1
ATOM 2524 C CA . GLY A 1 313 ? 56.671 167.255 22.903 1.000 10.743 313 GLY AAA CA 1
ATOM 2525 C C . GLY A 1 313 ? 55.657 166.221 23.369 1.000 10.426 313 GLY AAA C 1
ATOM 2526 O O . GLY A 1 313 ? 54.976 165.682 22.535 1.000 11.328 313 GLY AAA O 1
ATOM 2527 N N . THR A 1 314 ? 55.565 165.963 24.657 1.000 10.118 314 THR AAA N 1
ATOM 2528 C CA . THR A 1 314 ? 54.557 165.058 25.241 1.000 10.366 314 THR AAA CA 1
ATOM 2529 C C . THR A 1 314 ? 53.222 165.776 25.328 1.000 10.451 314 THR AAA C 1
ATOM 2530 O O . THR A 1 314 ? 53.144 166.840 25.943 1.000 10.970 314 THR AAA O 1
ATOM 2534 N N . MET A 1 315 ? 52.223 165.233 24.683 1.000 10.252 315 MET AAA N 1
ATOM 2535 C CA . MET A 1 315 ? 50.855 165.772 24.712 1.000 10.495 315 MET AAA CA 1
ATOM 2536 C C . MET A 1 315 ? 49.922 164.616 25.094 1.000 10.684 315 MET AAA C 1
ATOM 2537 O O . MET A 1 315 ? 49.965 163.568 24.445 1.000 11.205 315 MET AAA O 1
ATOM 2542 N N . ILE A 1 316 ? 49.037 164.878 26.060 1.000 10.553 316 ILE AAA N 1
ATOM 2543 C CA . ILE A 1 316 ? 47.977 163.957 26.501 1.000 10.587 316 ILE AAA CA 1
ATOM 2544 C C . ILE A 1 316 ? 46.695 164.648 26.121 1.000 11.575 316 ILE AAA C 1
ATOM 2545 O O . ILE A 1 316 ? 46.448 165.735 26.677 1.000 11.945 316 ILE AAA O 1
ATOM 2550 N N . ILE A 1 317 ? 46.054 164.170 25.075 1.000 10.458 317 ILE AAA N 1
ATOM 2551 C CA . ILE A 1 317 ? 45.003 164.969 24.385 1.000 13.075 317 ILE AAA CA 1
ATOM 2552 C C . ILE A 1 317 ? 43.675 164.248 24.507 1.000 13.831 317 ILE AAA C 1
ATOM 2553 O O . ILE A 1 317 ? 43.496 163.201 23.875 1.000 13.822 317 ILE AAA O 1
ATOM 2558 N N . ASP A 1 318 ? 42.775 164.818 25.287 1.000 15.425 318 ASP AAA N 1
ATOM 2559 C CA . ASP A 1 318 ? 41.433 164.245 25.496 1.000 18.892 318 ASP AAA CA 1
ATOM 2560 C C . ASP A 1 318 ? 40.489 164.769 24.409 1.000 18.560 318 ASP AAA C 1
ATOM 2561 O O . ASP A 1 318 ? 40.764 165.811 23.810 1.000 27.815 318 ASP AAA O 1
ATOM 2566 N N . GLY A 1 319 ? 39.441 164.055 24.116 1.000 25.976 319 GLY AAA N 1
ATOM 2567 C CA . GLY A 1 319 ? 38.433 164.579 23.175 1.000 25.087 319 GLY AAA CA 1
ATOM 2568 C C . GLY A 1 319 ? 38.289 163.715 21.944 1.000 23.503 319 GLY AAA C 1
ATOM 2569 O O . GLY A 1 319 ? 39.305 163.230 21.342 1.000 20.850 319 GLY AAA O 1
ATOM 2570 N N . GLU A 1 320 ? 37.044 163.528 21.537 1.000 21.526 320 GLU AAA N 1
ATOM 2571 C CA . GLU A 1 320 ? 36.741 162.653 20.396 1.000 21.362 320 GLU AAA CA 1
ATOM 2572 C C . GLU A 1 320 ? 37.304 163.252 19.116 1.000 23.916 320 GLU AAA C 1
ATOM 2573 O O . GLU A 1 320 ? 37.722 162.457 18.222 1.000 20.673 320 GLU AAA O 1
ATOM 2579 N N . GLU A 1 321 ? 37.324 164.578 18.975 1.000 18.287 321 GLU AAA N 1
ATOM 2580 C CA . GLU A 1 321 ? 37.737 165.188 17.701 1.000 24.168 321 GLU AAA CA 1
ATOM 2581 C C . GLU A 1 321 ? 39.227 164.917 17.515 1.000 19.472 321 GLU AAA C 1
ATOM 2582 O O . GLU A 1 321 ? 39.697 164.975 16.374 1.000 26.150 321 GLU AAA O 1
ATOM 2588 N N . ALA A 1 322 ? 39.993 164.769 18.605 1.000 15.443 322 ALA AAA N 1
ATOM 2589 C CA . ALA A 1 322 ? 41.463 164.662 18.444 1.000 13.168 322 ALA AAA CA 1
ATOM 2590 C C . ALA A 1 322 ? 41.771 163.318 17.785 1.000 12.995 322 ALA AAA C 1
ATOM 2591 O O . ALA A 1 322 ? 41.433 162.286 18.348 1.000 12.644 322 ALA AAA O 1
ATOM 2593 N N . PRO A 1 323 ? 42.410 163.273 16.626 1.000 12.385 323 PRO AAA N 1
ATOM 2594 C CA . PRO A 1 323 ? 42.772 161.984 16.052 1.000 11.260 323 PRO AAA CA 1
ATOM 2595 C C . PRO A 1 323 ? 43.802 161.225 16.880 1.000 11.906 323 PRO AAA C 1
ATOM 2596 O O . PRO A 1 323 ? 43.694 160.004 16.968 1.000 10.705 323 PRO AAA O 1
ATOM 2600 N N . VAL A 1 324 ? 44.685 161.971 17.544 1.000 10.635 324 VAL AAA N 1
ATOM 2601 C CA . VAL A 1 324 ? 45.811 161.425 18.345 1.000 10.424 324 VAL AAA CA 1
ATOM 2602 C C . VAL A 1 324 ? 45.583 161.806 19.784 1.000 10.658 324 VAL AAA C 1
ATOM 2603 O O . VAL A 1 324 ? 45.326 162.979 20.045 1.000 9.966 324 VAL AAA O 1
ATOM 2607 N N . ALA A 1 325 ? 45.609 160.849 20.717 1.000 9.890 325 ALA AAA N 1
ATOM 2608 C CA . ALA A 1 325 ? 45.415 161.091 22.145 1.000 10.684 325 ALA AAA CA 1
ATOM 2609 C C . ALA A 1 325 ? 46.754 161.244 22.863 1.000 9.715 325 ALA AAA C 1
ATOM 2610 O O . ALA A 1 325 ? 46.752 161.657 24.008 1.000 9.839 325 ALA AAA O 1
ATOM 2612 N N . TYR A 1 326 ? 47.857 160.866 22.222 1.000 9.126 326 TYR AAA N 1
ATOM 2613 C CA . TYR A 1 326 ? 49.139 160.862 22.969 1.000 9.329 326 TYR AAA CA 1
ATOM 2614 C C . TYR A 1 326 ? 50.257 161.045 21.981 1.000 9.132 326 TYR AAA C 1
ATOM 2615 O O . TYR A 1 326 ? 50.334 160.327 20.940 1.000 10.224 326 TYR AAA O 1
ATOM 2624 N N . THR A 1 327 ? 51.215 161.922 22.341 1.000 8.668 327 THR AAA N 1
ATOM 2625 C CA . THR A 1 327 ? 52.428 162.135 21.541 1.000 9.178 327 THR AAA CA 1
ATOM 2626 C C . THR A 1 327 ? 53.670 162.115 22.431 1.000 9.584 327 THR AAA C 1
ATOM 2627 O O . THR A 1 327 ? 53.579 162.385 23.619 1.000 10.324 327 THR AAA O 1
ATOM 2631 N N . LEU A 1 328 ? 54.785 161.848 21.764 1.000 9.823 328 LEU AAA N 1
ATOM 2632 C CA . LEU A 1 328 ? 56.144 162.015 22.333 1.000 10.256 328 LEU AAA CA 1
ATOM 2633 C C . LEU A 1 328 ? 57.024 162.664 21.292 1.000 9.443 328 LEU AAA C 1
ATOM 2634 O O . LEU A 1 328 ? 56.860 162.443 20.084 1.000 9.943 328 LEU AAA O 1
ATOM 2639 N N . ASP A 1 329 ? 57.999 163.424 21.762 1.000 9.560 329 ASP AAA N 1
ATOM 2640 C CA . ASP A 1 329 ? 59.116 163.896 20.913 1.000 10.574 329 ASP AAA CA 1
ATOM 2641 C C . ASP A 1 329 ? 59.840 162.689 20.305 1.000 10.409 329 ASP AAA C 1
ATOM 2642 O O . ASP A 1 329 ? 60.221 161.809 21.075 1.000 10.498 329 ASP AAA O 1
ATOM 2647 N N . ASP A 1 330 ? 59.995 162.653 19.003 1.000 10.920 330 ASP AAA N 1
ATOM 2648 C CA . ASP A 1 330 ? 60.720 161.550 18.327 1.000 11.084 330 ASP AAA CA 1
ATOM 2649 C C . ASP A 1 330 ? 61.979 162.075 17.630 1.000 10.109 330 ASP AAA C 1
ATOM 2650 O O . ASP A 1 330 ? 62.525 161.374 16.800 1.000 11.138 330 ASP AAA O 1
ATOM 2655 N N . THR A 1 331 ? 62.412 163.271 17.991 1.000 11.433 331 THR AAA N 1
ATOM 2656 C CA . THR A 1 331 ? 63.699 163.830 17.496 1.000 11.694 331 THR AAA CA 1
ATOM 2657 C C . THR A 1 331 ? 64.854 162.891 17.816 1.000 11.763 331 THR AAA C 1
ATOM 2658 O O . THR A 1 331 ? 64.897 162.276 18.886 1.000 12.650 331 THR AAA O 1
ATOM 2662 N N . LYS A 1 332 ? 65.797 162.802 16.887 1.000 12.706 332 LYS AAA N 1
ATOM 2663 C CA . LYS A 1 332 ? 67.007 161.974 17.123 1.000 12.635 332 LYS AAA CA 1
ATOM 2664 C C . LYS A 1 332 ? 67.788 162.535 18.306 1.000 13.567 332 LYS AAA C 1
ATOM 2665 O O . LYS A 1 332 ? 67.653 163.726 18.613 1.000 14.106 332 LYS AAA O 1
ATOM 2671 N N . PRO A 1 333 ? 68.606 161.700 18.985 1.000 15.704 333 PRO AAA N 1
ATOM 2672 C CA . PRO A 1 333 ? 69.371 162.162 20.140 1.000 16.927 333 PRO AAA CA 1
ATOM 2673 C C . PRO A 1 333 ? 70.367 163.268 19.770 1.000 18.299 333 PRO AAA C 1
ATOM 2674 O O . PRO A 1 333 ? 70.625 164.040 20.627 1.000 21.246 333 PRO AAA O 1
ATOM 2678 N N . GLU A 1 334 ? 70.791 163.315 18.512 1.000 19.122 334 GLU AAA N 1
ATOM 2679 C CA . GLU A 1 334 ? 71.684 164.369 17.960 1.000 20.874 334 GLU AAA CA 1
ATOM 2680 C C . GLU A 1 334 ? 70.928 165.697 17.815 1.000 22.575 334 GLU AAA C 1
ATOM 2681 O O . GLU A 1 334 ? 71.606 166.714 17.684 1.000 23.482 334 GLU AAA O 1
ATOM 2687 N N . GLY A 1 335 ? 69.581 165.723 17.889 1.000 18.501 335 GLY AAA N 1
ATOM 2688 C CA . GLY A 1 335 ? 68.767 166.949 17.855 1.000 17.204 335 GLY AAA CA 1
ATOM 2689 C C . GLY A 1 335 ? 68.192 167.213 16.483 1.000 15.402 335 GLY AAA C 1
ATOM 2690 O O . GLY A 1 335 ? 67.563 168.273 16.290 1.000 17.570 335 GLY AAA O 1
ATOM 2691 N N . ASN A 1 336 ? 68.548 166.417 15.469 1.000 15.033 336 ASN AAA N 1
ATOM 2692 C CA . ASN A 1 336 ? 68.071 166.559 14.074 1.000 15.376 336 ASN AAA CA 1
ATOM 2693 C C . ASN A 1 336 ? 66.902 165.584 13.828 1.000 12.508 336 ASN AAA C 1
ATOM 2694 O O . ASN A 1 336 ? 66.563 164.780 14.705 1.000 12.750 336 ASN AAA O 1
ATOM 2699 N N . TYR A 1 337 ? 66.360 165.623 12.628 1.000 13.860 337 TYR AAA N 1
ATOM 2700 C CA . TYR A 1 337 ? 65.135 164.893 12.196 1.000 12.024 337 TYR AAA CA 1
ATOM 2701 C C . TYR A 1 337 ? 64.077 165.154 13.272 1.000 12.871 337 TYR AAA C 1
ATOM 2702 O O . TYR A 1 337 ? 63.404 164.224 13.774 1.000 12.457 337 TYR AAA O 1
ATOM 2711 N N . ALA A 1 338 ? 63.849 166.413 13.584 1.000 12.182 338 ALA AAA N 1
ATOM 2712 C CA . ALA A 1 338 ? 62.835 166.801 14.568 1.000 11.999 338 ALA AAA CA 1
ATOM 2713 C C . ALA A 1 338 ? 61.510 166.146 14.197 1.000 10.493 338 ALA AAA C 1
ATOM 2714 O O . ALA A 1 338 ? 61.115 166.173 13.022 1.000 11.155 338 ALA AAA O 1
ATOM 2716 N N . ALA A 1 339 ? 60.839 165.619 15.198 1.000 10.332 339 ALA AAA N 1
ATOM 2717 C CA . ALA A 1 339 ? 59.617 164.857 14.903 1.000 10.305 339 ALA AAA CA 1
ATOM 2718 C C . ALA A 1 339 ? 58.756 164.707 16.138 1.000 9.665 339 ALA AAA C 1
ATOM 2719 O O . ALA A 1 339 ? 59.250 164.688 17.257 1.000 10.392 339 ALA AAA O 1
ATOM 2721 N N . ILE A 1 340 ? 57.466 164.597 15.874 1.000 10.136 340 ILE AAA N 1
ATOM 2722 C CA A ILE A 1 340 ? 56.431 164.239 16.884 0.300 9.757 340 ILE AAA CA 1
ATOM 2723 C CA B ILE A 1 340 ? 56.441 164.239 16.883 0.700 10.029 340 ILE AAA CA 1
ATOM 2724 C C . ILE A 1 340 ? 55.839 162.880 16.493 1.000 9.953 340 ILE AAA C 1
ATOM 2725 O O . ILE A 1 340 ? 55.325 162.751 15.385 1.000 11.273 340 ILE AAA O 1
ATOM 2734 N N . MET A 1 341 ? 55.888 161.943 17.406 1.000 10.533 341 MET AAA N 1
ATOM 2735 C CA . MET A 1 341 ? 55.223 160.637 17.256 1.000 10.621 341 MET AAA CA 1
ATOM 2736 C C . MET A 1 341 ? 53.865 160.740 17.929 1.000 10.380 341 MET AAA C 1
ATOM 2737 O O . MET A 1 341 ? 53.807 161.168 19.086 1.000 10.502 341 MET AAA O 1
ATOM 2742 N N . GLY A 1 342 ? 52.814 160.296 17.262 1.000 9.394 342 GLY AAA N 1
ATOM 2743 C CA . GLY A 1 342 ? 51.527 160.147 17.922 1.000 9.753 342 GLY AAA CA 1
ATOM 2744 C C . GLY A 1 342 ? 50.880 158.827 17.575 1.000 9.526 342 GLY AAA C 1
ATOM 2745 O O . GLY A 1 342 ? 51.158 158.273 16.504 1.000 9.742 342 GLY AAA O 1
ATOM 2746 N N . PHE A 1 343 ? 50.002 158.391 18.458 1.000 10.057 343 PHE AAA N 1
ATOM 2747 C CA . PHE A 1 343 ? 49.182 157.206 18.259 1.000 9.974 343 PHE AAA CA 1
ATOM 2748 C C . PHE A 1 343 ? 47.743 157.603 17.947 1.000 11.023 343 PHE AAA C 1
ATOM 2749 O O . PHE A 1 343 ? 47.184 158.429 18.717 1.000 11.135 343 PHE AAA O 1
ATOM 2757 N N . ILE A 1 344 ? 47.190 156.986 16.911 1.000 10.031 344 ILE AAA N 1
ATOM 2758 C CA . ILE A 1 344 ? 45.727 157.008 16.625 1.000 9.511 344 ILE AAA CA 1
ATOM 2759 C C . ILE A 1 344 ? 45.188 155.705 17.182 1.000 9.283 344 ILE AAA C 1
ATOM 2760 O O . ILE A 1 344 ? 45.601 154.652 16.676 1.000 9.852 344 ILE AAA O 1
ATOM 2765 N N . LEU A 1 345 ? 44.359 155.787 18.228 1.000 9.770 345 LEU AAA N 1
ATOM 2766 C CA . LEU A 1 345 ? 44.021 154.622 19.088 1.000 10.361 345 LEU AAA CA 1
ATOM 2767 C C . LEU A 1 345 ? 42.643 154.037 18.795 1.000 10.241 345 LEU AAA C 1
ATOM 2768 O O . LEU A 1 345 ? 41.659 154.776 18.696 1.000 10.131 345 LEU AAA O 1
ATOM 2773 N N . ALA A 1 346 ? 42.555 152.723 18.846 1.000 10.153 346 ALA AAA N 1
ATOM 2774 C CA . ALA A 1 346 ? 41.281 151.990 19.065 1.000 9.797 346 ALA AAA CA 1
ATOM 2775 C C . ALA A 1 346 ? 40.264 152.356 17.974 1.000 9.581 346 ALA AAA C 1
ATOM 2776 O O . ALA A 1 346 ? 40.642 152.317 16.791 1.000 11.062 346 ALA AAA O 1
ATOM 2778 N N . HIS A 1 347 ? 39.089 152.852 18.269 1.000 10.704 347 HIS AAA N 1
ATOM 2779 C CA . HIS A 1 347 ? 38.101 153.122 17.190 1.000 10.834 347 HIS AAA CA 1
ATOM 2780 C C . HIS A 1 347 ? 38.647 154.174 16.232 1.000 12.701 347 HIS AAA C 1
ATOM 2781 O O . HIS A 1 347 ? 38.212 154.202 15.075 1.000 13.561 347 HIS AAA O 1
ATOM 2788 N N . LYS A 1 348 ? 39.483 155.084 16.688 1.000 11.725 348 LYS AAA N 1
ATOM 2789 C CA . LYS A 1 348 ? 39.939 156.166 15.779 1.000 11.094 348 LYS AAA CA 1
ATOM 2790 C C . LYS A 1 348 ? 40.844 155.571 14.702 1.000 11.765 348 LYS AAA C 1
ATOM 2791 O O . LYS A 1 348 ? 40.904 156.123 13.604 1.000 11.032 348 LYS AAA O 1
ATOM 2797 N N . ALA A 1 349 ? 41.573 154.500 15.006 1.000 11.426 349 ALA AAA N 1
ATOM 2798 C CA . ALA A 1 349 ? 42.408 153.802 14.016 1.000 11.971 349 ALA AAA CA 1
ATOM 2799 C C . ALA A 1 349 ? 41.485 153.257 12.929 1.000 14.740 349 ALA AAA C 1
ATOM 2800 O O . ALA A 1 349 ? 41.850 153.405 11.750 1.000 19.605 349 ALA AAA O 1
ATOM 2802 N N . ARG A 1 350 ? 40.330 152.705 13.288 1.000 13.616 350 ARG AAA N 1
ATOM 2803 C CA . ARG A 1 350 ? 39.351 152.173 12.297 1.000 15.312 350 ARG AAA CA 1
ATOM 2804 C C . ARG A 1 350 ? 38.721 153.348 11.550 1.000 15.254 350 ARG AAA C 1
ATOM 2805 O O . ARG A 1 350 ? 38.657 153.287 10.360 1.000 17.459 350 ARG AAA O 1
ATOM 2813 N N . LYS A 1 351 ? 38.293 154.389 12.238 1.000 15.548 351 LYS AAA N 1
ATOM 2814 C CA . LYS A 1 351 ? 37.539 155.502 11.610 1.000 17.215 351 LYS AAA CA 1
ATOM 2815 C C . LYS A 1 351 ? 38.465 156.258 10.647 1.000 17.050 351 LYS AAA C 1
ATOM 2816 O O . LYS A 1 351 ? 38.071 156.531 9.488 1.000 18.679 351 LYS AAA O 1
ATOM 2822 N N . LEU A 1 352 ? 39.687 156.554 11.052 1.000 14.560 352 LEU AAA N 1
ATOM 2823 C CA . LEU A 1 352 ? 40.555 157.467 10.285 1.000 14.075 352 LEU AAA CA 1
ATOM 2824 C C . LEU A 1 352 ? 41.358 156.713 9.214 1.000 13.765 352 LEU AAA C 1
ATOM 2825 O O . LEU A 1 352 ? 41.924 157.360 8.350 1.000 14.083 352 LEU AAA O 1
ATOM 2830 N N . ALA A 1 353 ? 41.278 155.397 9.219 1.000 13.535 353 ALA AAA N 1
ATOM 2831 C CA . ALA A 1 353 ? 41.916 154.582 8.163 1.000 15.349 353 ALA AAA CA 1
ATOM 2832 C C . ALA A 1 353 ? 41.240 154.864 6.808 1.000 17.246 353 ALA AAA C 1
ATOM 2833 O O . ALA A 1 353 ? 41.915 154.657 5.846 1.000 21.316 353 ALA AAA O 1
ATOM 2835 N N . ARG A 1 354 ? 40.008 155.359 6.818 1.000 20.098 354 ARG AAA N 1
ATOM 2836 C CA . ARG A 1 354 ? 39.224 155.704 5.596 1.000 26.421 354 ARG AAA CA 1
ATOM 2837 C C . ARG A 1 354 ? 39.918 156.856 4.850 1.000 26.069 354 ARG AAA C 1
ATOM 2838 O O . ARG A 1 354 ? 39.771 156.964 3.617 1.000 28.456 354 ARG AAA O 1
ATOM 2846 N N . LEU A 1 355 ? 40.670 157.697 5.555 1.000 20.307 355 LEU AAA N 1
ATOM 2847 C CA . LEU A 1 355 ? 41.325 158.880 4.941 1.000 19.130 355 LEU AAA CA 1
ATOM 2848 C C . LEU A 1 355 ? 42.572 158.492 4.136 1.000 17.716 355 LEU AAA C 1
ATOM 2849 O O . LEU A 1 355 ? 43.125 157.393 4.260 1.000 18.517 355 LEU AAA O 1
ATOM 2854 N N . THR A 1 356 ? 43.057 159.421 3.323 1.000 16.732 356 THR AAA N 1
ATOM 2855 C CA . THR A 1 356 ? 44.393 159.290 2.709 1.000 17.822 356 THR AAA CA 1
ATOM 2856 C C . THR A 1 356 ? 45.483 159.631 3.743 1.000 16.813 356 THR AAA C 1
ATOM 2857 O O . THR A 1 356 ? 45.179 160.249 4.782 1.000 15.925 356 THR AAA O 1
ATOM 2861 N N . LYS A 1 357 ? 46.691 159.218 3.444 1.000 17.523 357 LYS AAA N 1
ATOM 2862 C CA . LYS A 1 357 ? 47.881 159.565 4.244 1.000 17.086 357 LYS AAA CA 1
ATOM 2863 C C . LYS A 1 357 ? 47.959 161.083 4.370 1.000 16.462 357 LYS AAA C 1
ATOM 2864 O O . LYS A 1 357 ? 48.183 161.592 5.483 1.000 15.423 357 LYS AAA O 1
ATOM 2870 N N . GLU A 1 358 ? 47.777 161.808 3.273 1.000 16.089 358 GLU AAA N 1
ATOM 2871 C CA . GLU A 1 358 ? 47.857 163.274 3.291 1.000 15.812 358 GLU AAA CA 1
ATOM 2872 C C . GLU A 1 358 ? 46.754 163.857 4.168 1.000 15.042 358 GLU AAA C 1
ATOM 2873 O O . GLU A 1 358 ? 47.007 164.875 4.873 1.000 15.442 358 GLU AAA O 1
ATOM 2879 N N . GLU A 1 359 ? 45.530 163.324 4.132 1.000 14.489 359 GLU AAA N 1
ATOM 2880 C CA . GLU A 1 359 ? 44.444 163.793 5.006 1.000 14.715 359 GLU AAA CA 1
ATOM 2881 C C . GLU A 1 359 ? 44.789 163.563 6.463 1.000 13.993 359 GLU AAA C 1
ATOM 2882 O O . GLU A 1 359 ? 44.466 164.426 7.301 1.000 13.909 359 GLU AAA O 1
ATOM 2888 N N . ARG A 1 360 ? 45.350 162.407 6.795 1.000 13.173 360 ARG AAA N 1
ATOM 2889 C CA . ARG A 1 360 ? 45.738 162.174 8.210 1.000 12.204 360 ARG AAA CA 1
ATOM 2890 C C . ARG A 1 360 ? 46.830 163.172 8.595 1.000 12.054 360 ARG AAA C 1
ATOM 2891 O O . ARG A 1 360 ? 46.756 163.746 9.714 1.000 12.173 360 ARG AAA O 1
ATOM 2899 N N . LEU A 1 361 ? 47.839 163.351 7.751 1.000 11.678 361 LEU AAA N 1
ATOM 2900 C CA . LEU A 1 361 ? 48.883 164.347 8.092 1.000 12.027 361 LEU AAA CA 1
ATOM 2901 C C . LEU A 1 361 ? 48.239 165.697 8.406 1.000 11.922 361 LEU AAA C 1
ATOM 2902 O O . LEU A 1 361 ? 48.643 166.358 9.397 1.000 11.854 361 LEU AAA O 1
ATOM 2907 N N . LYS A 1 362 ? 47.347 166.183 7.552 1.000 11.969 362 LYS AAA N 1
ATOM 2908 C CA . LYS A 1 362 ? 46.730 167.500 7.785 1.000 13.542 362 LYS AAA CA 1
ATOM 2909 C C . LYS A 1 362 ? 46.001 167.525 9.132 1.000 12.855 362 LYS AAA C 1
ATOM 2910 O O . LYS A 1 362 ? 46.185 168.502 9.870 1.000 13.239 362 LYS AAA O 1
ATOM 2916 N N . LYS A 1 363 ? 45.185 166.510 9.453 1.000 11.980 363 LYS AAA N 1
ATOM 2917 C CA . LYS A 1 363 ? 44.459 166.535 10.741 1.000 12.926 363 LYS AAA CA 1
ATOM 2918 C C . LYS A 1 363 ? 45.448 166.546 11.906 1.000 11.510 363 LYS AAA C 1
ATOM 2919 O O . LYS A 1 363 ? 45.197 167.211 12.944 1.000 11.561 363 LYS AAA O 1
ATOM 2925 N N . LEU A 1 364 ? 46.530 165.779 11.795 1.000 10.943 364 LEU AAA N 1
ATOM 2926 C CA . LEU A 1 364 ? 47.513 165.712 12.906 1.000 10.720 364 LEU AAA CA 1
ATOM 2927 C C . LEU A 1 364 ? 48.188 167.080 13.076 1.000 9.655 364 LEU AAA C 1
ATOM 2928 O O . LEU A 1 364 ? 48.292 167.588 14.212 1.000 10.441 364 LEU AAA O 1
ATOM 2933 N N . CYS A 1 365 ? 48.616 167.686 11.983 1.000 10.059 365 CYS AAA N 1
ATOM 2934 C CA . CYS A 1 365 ? 49.260 169.015 12.073 1.000 10.882 365 CYS AAA CA 1
ATOM 2935 C C . CYS A 1 365 ? 48.295 170.037 12.665 1.000 11.213 365 CYS AAA C 1
ATOM 2936 O O . CYS A 1 365 ? 48.734 170.884 13.468 1.000 11.228 365 CYS AAA O 1
ATOM 2939 N N . GLU A 1 366 ? 47.024 170.027 12.253 1.000 11.989 366 GLU AAA N 1
ATOM 2940 C CA . GLU A 1 366 ? 46.050 171.008 12.786 1.000 12.627 366 GLU AAA CA 1
ATOM 2941 C C . GLU A 1 366 ? 45.862 170.782 14.287 1.000 12.001 366 GLU AAA C 1
ATOM 2942 O O . GLU A 1 366 ? 45.756 171.751 15.060 1.000 12.298 366 GLU AAA O 1
ATOM 2948 N N . LEU A 1 367 ? 45.824 169.513 14.720 1.000 10.213 367 LEU AAA N 1
ATOM 2949 C CA . LEU A 1 367 ? 45.681 169.224 16.144 1.000 10.563 367 LEU AAA CA 1
ATOM 2950 C C . LEU A 1 367 ? 46.906 169.754 16.881 1.000 9.828 367 LEU AAA C 1
ATOM 2951 O O . LEU A 1 367 ? 46.787 170.407 17.908 1.000 10.022 367 LEU AAA O 1
ATOM 2956 N N . TYR A 1 368 ? 48.095 169.400 16.401 1.000 10.120 368 TYR AAA N 1
ATOM 2957 C CA . TYR A 1 368 ? 49.353 169.783 17.080 1.000 10.217 368 TYR AAA CA 1
ATOM 2958 C C . TYR A 1 368 ? 49.464 171.310 17.117 1.000 9.459 368 TYR AAA C 1
ATOM 2959 O O . TYR A 1 368 ? 49.901 171.843 18.132 1.000 9.822 368 TYR AAA O 1
ATOM 2968 N N . ALA A 1 369 ? 49.071 172.009 16.054 1.000 9.238 369 ALA AAA N 1
ATOM 2969 C CA . ALA A 1 369 ? 49.131 173.483 16.057 1.000 9.603 369 ALA AAA CA 1
ATOM 2970 C C . ALA A 1 369 ? 48.289 174.016 17.215 1.000 9.765 369 ALA AAA C 1
ATOM 2971 O O . ALA A 1 369 ? 48.702 174.953 17.943 1.000 9.986 369 ALA AAA O 1
ATOM 2973 N N . LYS A 1 370 ? 47.072 173.493 17.359 1.000 9.746 370 LYS AAA N 1
ATOM 2974 C CA . LYS A 1 370 ? 46.183 173.959 18.426 1.000 10.374 370 LYS AAA CA 1
ATOM 2975 C C . LYS A 1 370 ? 46.779 173.610 19.804 1.000 9.435 370 LYS AAA C 1
ATOM 2976 O O . LYS A 1 370 ? 46.869 174.428 20.714 1.000 10.736 370 LYS AAA O 1
ATOM 2982 N N . VAL A 1 371 ? 47.163 172.348 19.988 1.000 9.210 371 VAL AAA N 1
ATOM 2983 C CA . VAL A 1 371 ? 47.640 171.931 21.319 1.000 10.024 371 VAL AAA CA 1
ATOM 2984 C C . VAL A 1 371 ? 48.899 172.692 21.746 1.000 10.318 371 VAL AAA C 1
ATOM 2985 O O . VAL A 1 371 ? 49.019 173.070 22.901 1.000 10.804 371 VAL AAA O 1
ATOM 2989 N N . LEU A 1 372 ? 49.824 172.887 20.822 1.000 9.907 372 LEU AAA N 1
ATOM 2990 C CA . LEU A 1 372 ? 51.113 173.553 21.084 1.000 10.399 372 LEU AAA CA 1
ATOM 2991 C C . LEU A 1 372 ? 50.976 175.077 20.936 1.000 10.122 372 LEU AAA C 1
ATOM 2992 O O . LEU A 1 372 ? 51.954 175.760 21.141 1.000 10.600 372 LEU AAA O 1
ATOM 2997 N N . GLY A 1 373 ? 49.801 175.568 20.532 1.000 11.014 373 GLY AAA N 1
ATOM 2998 C CA . GLY A 1 373 ? 49.610 176.997 20.243 1.000 10.511 373 GLY AAA CA 1
ATOM 2999 C C . GLY A 1 373 ? 50.652 177.456 19.265 1.000 10.041 373 GLY AAA C 1
ATOM 3000 O O . GLY A 1 373 ? 51.183 178.578 19.443 1.000 10.534 373 GLY AAA O 1
ATOM 3001 N N . SER A 1 374 ? 50.917 176.705 18.194 1.000 10.548 374 SER AAA N 1
ATOM 3002 C CA . SER A 1 374 ? 52.115 176.960 17.357 1.000 10.693 374 SER AAA CA 1
ATOM 3003 C C . SER A 1 374 ? 51.758 176.792 15.903 1.000 10.465 374 SER AAA C 1
ATOM 3004 O O . SER A 1 374 ? 51.576 175.649 15.422 1.000 10.187 374 SER AAA O 1
ATOM 3007 N N . LEU A 1 375 ? 51.758 177.900 15.162 1.000 11.406 375 LEU AAA N 1
ATOM 3008 C CA . LEU A 1 375 ? 51.531 177.816 13.705 1.000 10.984 375 LEU AAA CA 1
ATOM 3009 C C . LEU A 1 375 ? 52.625 176.978 13.021 1.000 10.027 375 LEU AAA C 1
ATOM 3010 O O . LEU A 1 375 ? 52.367 176.463 11.912 1.000 11.126 375 LEU AAA O 1
ATOM 3015 N N . GLU A 1 376 ? 53.813 176.893 13.592 1.000 10.979 376 GLU AAA N 1
ATOM 3016 C CA . GLU A 1 376 ? 54.897 176.071 12.973 1.000 12.100 376 GLU AAA CA 1
ATOM 3017 C C . GLU A 1 376 ? 54.456 174.604 12.812 1.000 11.282 376 GLU AAA C 1
ATOM 3018 O O . GLU A 1 376 ? 54.986 173.931 11.900 1.000 11.867 376 GLU AAA O 1
ATOM 3024 N N . ALA A 1 377 ? 53.515 174.127 13.607 1.000 11.423 377 ALA AAA N 1
ATOM 3025 C CA . ALA A 1 377 ? 53.085 172.719 13.497 1.000 10.243 377 ALA AAA CA 1
ATOM 3026 C C . ALA A 1 377 ? 52.414 172.480 12.168 1.000 11.440 377 ALA AAA C 1
ATOM 3027 O O . ALA A 1 377 ? 52.232 171.321 11.777 1.000 10.756 377 ALA AAA O 1
ATOM 3029 N N . LEU A 1 378 ? 51.985 173.531 11.448 1.000 11.339 378 LEU AAA N 1
ATOM 3030 C CA . LEU A 1 378 ? 51.325 173.378 10.130 1.000 11.582 378 LEU AAA CA 1
ATOM 3031 C C . LEU A 1 378 ? 52.381 173.280 9.027 1.000 12.714 378 LEU AAA C 1
ATOM 3032 O O . LEU A 1 378 ? 52.003 173.291 7.860 1.000 13.690 378 LEU AAA O 1
ATOM 3037 N N . GLU A 1 379 ? 53.653 173.216 9.357 1.000 13.792 379 GLU AAA N 1
ATOM 3038 C CA . GLU A 1 379 ? 54.736 173.188 8.345 1.000 14.996 379 GLU AAA CA 1
ATOM 3039 C C . GLU A 1 379 ? 55.577 171.936 8.429 1.000 13.159 379 GLU AAA C 1
ATOM 3040 O O . GLU A 1 379 ? 56.780 171.990 8.551 1.000 14.111 379 GLU AAA O 1
ATOM 3046 N N . PRO A 1 380 ? 54.957 170.746 8.311 1.000 12.065 380 PRO AAA N 1
ATOM 3047 C CA . PRO A 1 380 ? 55.737 169.509 8.324 1.000 12.378 380 PRO AAA CA 1
ATOM 3048 C C . PRO A 1 380 ? 56.648 169.430 7.099 1.000 13.028 380 PRO AAA C 1
ATOM 3049 O O . PRO A 1 380 ? 56.303 169.914 6.010 1.000 13.971 380 PRO AAA O 1
ATOM 3053 N N . VAL A 1 381 ? 57.754 168.720 7.262 1.000 12.773 381 VAL AAA N 1
ATOM 3054 C CA . VAL A 1 381 ? 58.732 168.494 6.155 1.000 12.288 381 VAL AAA CA 1
ATOM 3055 C C . VAL A 1 381 ? 58.615 167.065 5.650 1.000 12.803 381 VAL AAA C 1
ATOM 3056 O O . VAL A 1 381 ? 59.093 166.776 4.569 1.000 14.803 381 VAL AAA O 1
ATOM 3060 N N . HIS A 1 382 ? 58.016 166.168 6.428 1.000 11.439 382 HIS AAA N 1
ATOM 3061 C CA . HIS A 1 382 ? 57.948 164.740 6.050 1.000 11.973 382 HIS AAA CA 1
ATOM 3062 C C . HIS A 1 382 ? 56.955 164.059 6.982 1.000 11.008 382 HIS AAA C 1
ATOM 3063 O O . HIS A 1 382 ? 56.666 164.579 8.060 1.000 10.655 382 HIS AAA O 1
ATOM 3070 N N . TYR A 1 383 ? 56.491 162.885 6.565 1.000 10.826 383 TYR AAA N 1
ATOM 3071 C CA . TYR A 1 383 ? 55.499 162.134 7.351 1.000 10.834 383 TYR AAA CA 1
ATOM 3072 C C . TYR A 1 383 ? 55.695 160.649 7.088 1.000 11.753 383 TYR AAA C 1
ATOM 3073 O O . TYR A 1 383 ? 55.974 160.258 5.939 1.000 11.797 383 TYR AAA O 1
ATOM 3082 N N . GLU A 1 384 ? 55.660 159.843 8.175 1.000 10.356 384 GLU AAA N 1
ATOM 3083 C CA . GLU A 1 384 ? 55.613 158.377 8.055 1.000 10.866 384 GLU AAA CA 1
ATOM 3084 C C . GLU A 1 384 ? 54.533 157.857 8.960 1.000 10.264 384 GLU AAA C 1
ATOM 3085 O O . GLU A 1 384 ? 54.276 158.445 10.022 1.000 11.313 384 GLU AAA O 1
ATOM 3091 N N . GLU A 1 385 ? 53.875 156.782 8.561 1.000 10.314 385 GLU AAA N 1
ATOM 3092 C CA . GLU A 1 385 ? 52.857 156.166 9.400 1.000 11.194 385 GLU AAA CA 1
ATOM 3093 C C . GLU A 1 385 ? 52.812 154.677 9.134 1.000 10.964 385 GLU AAA C 1
ATOM 3094 O O . GLU A 1 385 ? 53.154 154.221 8.050 1.000 11.354 385 GLU AAA O 1
ATOM 3100 N N . LYS A 1 386 ? 52.226 153.964 10.089 1.000 10.482 386 LYS AAA N 1
ATOM 3101 C CA . LYS A 1 386 ? 51.886 152.552 9.844 1.000 11.376 386 LYS AAA CA 1
ATOM 3102 C C . LYS A 1 386 ? 50.614 152.189 10.631 1.000 9.946 386 LYS AAA C 1
ATOM 3103 O O . LYS A 1 386 ? 50.541 152.371 11.837 1.000 9.588 386 LYS AAA O 1
ATOM 3109 N N . ASN A 1 387 ? 49.622 151.688 9.886 1.000 11.142 387 ASN AAA N 1
ATOM 3110 C CA . ASN A 1 387 ? 48.359 151.153 10.411 1.000 11.246 387 ASN AAA CA 1
ATOM 3111 C C . ASN A 1 387 ? 48.544 149.650 10.605 1.000 10.525 387 ASN AAA C 1
ATOM 3112 O O . ASN A 1 387 ? 48.516 148.919 9.663 1.000 12.239 387 ASN AAA O 1
ATOM 3117 N N . TRP A 1 388 ? 48.767 149.250 11.854 1.000 9.635 388 TRP AAA N 1
ATOM 3118 C CA . TRP A 1 388 ? 49.023 147.828 12.152 1.000 10.461 388 TRP AAA CA 1
ATOM 3119 C C . TRP A 1 388 ? 47.748 146.981 12.052 1.000 10.398 388 TRP AAA C 1
ATOM 3120 O O . TRP A 1 388 ? 47.883 145.745 12.032 1.000 10.517 388 TRP AAA O 1
ATOM 3131 N N . CYS A 1 389 ? 46.573 147.569 11.935 1.000 11.615 389 CYS AAA N 1
ATOM 3132 C CA . CYS A 1 389 ? 45.337 146.790 11.760 1.000 10.484 389 CYS AAA CA 1
ATOM 3133 C C . CYS A 1 389 ? 45.392 146.064 10.426 1.000 10.490 389 CYS AAA C 1
ATOM 3134 O O . CYS A 1 389 ? 44.633 145.068 10.288 1.000 10.608 389 CYS AAA O 1
ATOM 3137 N N . GLU A 1 390 ? 46.226 146.480 9.487 1.000 10.506 390 GLU AAA N 1
ATOM 3138 C CA . GLU A 1 390 ? 46.171 145.871 8.142 1.000 12.250 390 GLU AAA CA 1
ATOM 3139 C C . GLU A 1 390 ? 47.094 144.652 8.014 1.000 11.508 390 GLU AAA C 1
ATOM 3140 O O . GLU A 1 390 ? 47.062 143.981 6.993 1.000 12.420 390 GLU AAA O 1
ATOM 3146 N N . GLU A 1 391 ? 47.859 144.313 9.027 1.000 10.169 391 GLU AAA N 1
ATOM 3147 C CA . GLU A 1 391 ? 48.913 143.273 8.947 1.000 9.945 391 GLU AAA CA 1
ATOM 3148 C C . GLU A 1 391 ? 48.346 141.872 9.154 1.000 9.942 391 GLU AAA C 1
ATOM 3149 O O . GLU A 1 391 ? 47.928 141.505 10.266 1.000 10.328 391 GLU AAA O 1
ATOM 3155 N N . GLN A 1 392 ? 48.334 141.074 8.082 1.000 9.001 392 GLN AAA N 1
ATOM 3156 C CA . GLN A 1 392 ? 47.907 139.668 8.172 1.000 9.738 392 GLN AAA CA 1
ATOM 3157 C C . GLN A 1 392 ? 48.715 138.901 9.211 1.000 9.921 392 GLN AAA C 1
ATOM 3158 O O . GLN A 1 392 ? 48.127 138.038 9.873 1.000 10.299 392 GLN AAA O 1
ATOM 3164 N N . TYR A 1 393 ? 50.013 139.155 9.342 1.000 9.396 393 TYR AAA N 1
ATOM 3165 C CA . TYR A 1 393 ? 50.878 138.336 10.197 1.000 9.862 393 TYR AAA CA 1
ATOM 3166 C C . TYR A 1 393 ? 51.174 139.034 11.518 1.000 10.413 393 TYR AAA C 1
ATOM 3167 O O . TYR A 1 393 ? 52.056 138.587 12.246 1.000 9.925 393 TYR AAA O 1
ATOM 3176 N N . SER A 1 394 ? 50.406 140.070 11.870 1.000 9.271 394 SER AAA N 1
ATOM 3177 C CA . SER A 1 394 ? 50.346 140.625 13.247 1.000 10.225 394 SER AAA CA 1
ATOM 3178 C C . SER A 1 394 ? 48.938 140.546 13.834 1.000 9.849 394 SER AAA C 1
ATOM 3179 O O . SER A 1 394 ? 48.828 140.146 14.974 1.000 9.826 394 SER AAA O 1
ATOM 3182 N N . GLY A 1 395 ? 47.932 140.977 13.082 1.000 10.184 395 GLY AAA N 1
ATOM 3183 C CA . GLY A 1 395 ? 46.531 141.035 13.550 1.000 9.880 395 GLY AAA CA 1
ATOM 3184 C C . GLY A 1 395 ? 46.186 142.359 14.190 1.000 9.593 395 GLY AAA C 1
ATOM 3185 O O . GLY A 1 395 ? 45.015 142.611 14.404 1.000 9.776 395 GLY AAA O 1
ATOM 3186 N N . GLY A 1 396 ? 47.178 143.165 14.529 1.000 9.063 396 GLY AAA N 1
ATOM 3187 C CA . GLY A 1 396 ? 47.004 144.445 15.222 1.000 8.953 396 GLY AAA CA 1
ATOM 3188 C C . GLY A 1 396 ? 48.236 144.794 16.014 1.000 9.345 396 GLY AAA C 1
ATOM 3189 O O . GLY A 1 396 ? 49.290 144.151 15.829 1.000 10.172 396 GLY AAA O 1
ATOM 3190 N N . CYS A 1 397 ? 48.109 145.804 16.850 1.000 8.632 397 CYS AAA N 1
ATOM 3191 C CA . CYS A 1 397 ? 49.167 146.229 17.801 1.000 8.180 397 CYS AAA CA 1
ATOM 3192 C C . CYS A 1 397 ? 48.482 146.957 18.946 1.000 8.943 397 CYS AAA C 1
ATOM 3193 O O . CYS A 1 397 ? 47.349 147.417 18.745 1.000 8.435 397 CYS AAA O 1
ATOM 3196 N N . TYR A 1 398 ? 49.142 147.103 20.101 1.000 8.526 398 TYR AAA N 1
ATOM 3197 C CA . TYR A 1 398 ? 50.473 146.563 20.355 1.000 8.986 398 TYR AAA CA 1
ATOM 3198 C C . TYR A 1 398 ? 50.402 145.052 20.610 1.000 8.762 398 TYR AAA C 1
ATOM 3199 O O . TYR A 1 398 ? 51.388 144.324 20.351 1.000 8.123 398 TYR AAA O 1
ATOM 3208 N N . THR A 1 399 ? 49.320 144.591 21.202 1.000 8.999 399 THR AAA N 1
ATOM 3209 C CA . THR A 1 399 ? 49.229 143.251 21.772 1.000 8.676 399 THR AAA CA 1
ATOM 3210 C C . THR A 1 399 ? 47.775 142.778 21.800 1.000 7.725 399 THR AAA C 1
ATOM 3211 O O . THR A 1 399 ? 46.867 143.464 21.386 1.000 8.579 399 THR AAA O 1
ATOM 3215 N N . THR A 1 400 ? 47.623 141.551 22.244 1.000 7.921 400 THR AAA N 1
ATOM 3216 C CA . THR A 1 400 ? 46.363 140.827 22.427 1.000 8.101 400 THR AAA CA 1
ATOM 3217 C C . THR A 1 400 ? 45.634 141.328 23.656 1.000 8.378 400 THR AAA C 1
ATOM 3218 O O . THR A 1 400 ? 46.240 141.432 24.751 1.000 9.368 400 THR AAA O 1
ATOM 3222 N N . TYR A 1 401 ? 44.359 141.662 23.503 1.000 8.223 401 TYR AAA N 1
ATOM 3223 C CA . TYR A 1 401 ? 43.525 141.971 24.661 1.000 8.809 401 TYR AAA CA 1
ATOM 3224 C C . TYR A 1 401 ? 42.517 140.866 24.873 1.000 8.822 401 TYR AAA C 1
ATOM 3225 O O . TYR A 1 401 ? 42.243 140.066 23.967 1.000 8.460 401 TYR AAA O 1
ATOM 3234 N N . PHE A 1 402 ? 42.038 140.795 26.100 1.000 8.579 402 PHE AAA N 1
ATOM 3235 C CA . PHE A 1 402 ? 41.042 139.764 26.504 1.000 8.298 402 PHE AAA CA 1
ATOM 3236 C C . PHE A 1 402 ? 39.704 140.428 26.781 1.000 7.601 402 PHE AAA C 1
ATOM 3237 O O . PHE A 1 402 ? 39.589 141.228 27.709 1.000 8.705 402 PHE AAA O 1
ATOM 3245 N N . PRO A 1 403 ? 38.671 140.085 26.002 1.000 8.022 403 PRO AAA N 1
ATOM 3246 C CA . PRO A 1 403 ? 37.316 140.581 26.240 1.000 8.328 403 PRO AAA CA 1
ATOM 3247 C C . PRO A 1 403 ? 36.787 139.963 27.529 1.000 8.200 403 PRO AAA C 1
ATOM 3248 O O . PRO A 1 403 ? 37.331 138.996 28.063 1.000 8.738 403 PRO AAA O 1
ATOM 3252 N N . PRO A 1 404 ? 35.683 140.498 28.072 1.000 8.431 404 PRO AAA N 1
ATOM 3253 C CA . PRO A 1 404 ? 35.118 139.970 29.300 1.000 8.453 404 PRO AAA CA 1
ATOM 3254 C C . PRO A 1 404 ? 34.889 138.468 29.235 1.000 8.713 404 PRO AAA C 1
ATOM 3255 O O . PRO A 1 404 ? 34.354 137.915 28.292 1.000 9.122 404 PRO AAA O 1
ATOM 3259 N N . GLY A 1 405 ? 35.331 137.801 30.300 1.000 9.114 405 GLY AAA N 1
ATOM 3260 C CA . GLY A 1 405 ? 35.035 136.387 30.523 1.000 8.072 405 GLY AAA CA 1
ATOM 3261 C C . GLY A 1 405 ? 36.091 135.425 29.992 1.000 8.954 405 GLY AAA C 1
ATOM 3262 O O . GLY A 1 405 ? 36.014 134.216 30.345 1.000 9.982 405 GLY AAA O 1
ATOM 3263 N N . ILE A 1 406 ? 37.045 135.893 29.210 1.000 8.748 406 ILE AAA N 1
ATOM 3264 C CA . ILE A 1 406 ? 37.960 135.009 28.489 1.000 8.817 406 ILE AAA CA 1
ATOM 3265 C C . ILE A 1 406 ? 39.143 134.600 29.366 1.000 8.662 406 ILE AAA C 1
ATOM 3266 O O . ILE A 1 406 ? 39.534 133.407 29.315 1.000 9.704 406 ILE AAA O 1
ATOM 3271 N N . LEU A 1 407 ? 39.695 135.536 30.130 1.000 9.327 407 LEU AAA N 1
ATOM 3272 C CA . LEU A 1 407 ? 40.957 135.219 30.812 1.000 9.440 407 LEU AAA CA 1
ATOM 3273 C C . LEU A 1 407 ? 40.693 134.147 31.883 1.000 10.381 407 LEU AAA C 1
ATOM 3274 O O . LEU A 1 407 ? 41.577 133.261 32.032 1.000 10.132 407 LEU AAA O 1
ATOM 3279 N N . THR A 1 408 ? 39.593 134.204 32.615 1.000 9.626 408 THR AAA N 1
ATOM 3280 C CA . THR A 1 408 ? 39.316 133.162 33.626 1.000 10.262 408 THR AAA CA 1
ATOM 3281 C C . THR A 1 408 ? 39.018 131.835 32.949 1.000 11.888 408 THR AAA C 1
ATOM 3282 O O . THR A 1 408 ? 39.458 130.798 33.510 1.000 15.948 408 THR AAA O 1
ATOM 3286 N N . GLN A 1 409 ? 38.369 131.827 31.798 1.000 10.173 409 GLN AAA N 1
ATOM 3287 C CA . GLN A 1 409 ? 37.942 130.547 31.216 1.000 10.816 409 GLN AAA CA 1
ATOM 3288 C C . GLN A 1 409 ? 39.072 129.902 30.426 1.000 12.102 409 GLN AAA C 1
ATOM 3289 O O . GLN A 1 409 ? 39.092 128.675 30.352 1.000 14.069 409 GLN AAA O 1
ATOM 3295 N N . TYR A 1 410 ? 39.929 130.672 29.791 1.000 10.987 410 TYR AAA N 1
ATOM 3296 C CA . TYR A 1 410 ? 40.902 130.186 28.774 1.000 11.860 410 TYR AAA CA 1
ATOM 3297 C C . TYR A 1 410 ? 42.324 130.553 29.132 1.000 11.922 410 TYR AAA C 1
ATOM 3298 O O . TYR A 1 410 ? 43.201 130.052 28.455 1.000 14.739 410 TYR AAA O 1
ATOM 3307 N N . GLY A 1 411 ? 42.571 131.462 30.071 1.000 13.055 411 GLY AAA N 1
ATOM 3308 C CA . GLY A 1 411 ? 43.926 131.976 30.306 1.000 13.025 411 GLY AAA CA 1
ATOM 3309 C C . GLY A 1 411 ? 44.891 130.883 30.679 1.000 13.324 411 GLY AAA C 1
ATOM 3310 O O . GLY A 1 411 ? 46.075 130.992 30.276 1.000 13.871 411 GLY AAA O 1
ATOM 3311 N N . ARG A 1 412 ? 44.432 129.878 31.394 1.000 14.846 412 ARG AAA N 1
ATOM 3312 C CA . ARG A 1 412 ? 45.329 128.793 31.877 1.000 14.808 412 ARG AAA CA 1
ATOM 3313 C C . ARG A 1 412 ? 46.010 128.128 30.670 1.000 14.754 412 ARG AAA C 1
ATOM 3314 O O . ARG A 1 412 ? 47.112 127.566 30.832 1.000 18.335 412 ARG AAA O 1
ATOM 3322 N N . VAL A 1 413 ? 45.448 128.157 29.462 1.000 13.246 413 VAL AAA N 1
ATOM 3323 C CA . VAL A 1 413 ? 46.065 127.338 28.387 1.000 13.975 413 VAL AAA CA 1
ATOM 3324 C C . VAL A 1 413 ? 46.977 128.202 27.533 1.000 12.251 413 VAL AAA C 1
ATOM 3325 O O . VAL A 1 413 ? 47.610 127.659 26.645 1.000 12.118 413 VAL AAA O 1
ATOM 3329 N N . LEU A 1 414 ? 47.094 129.503 27.766 1.000 11.951 414 LEU AAA N 1
ATOM 3330 C CA . LEU A 1 414 ? 47.871 130.362 26.869 1.000 14.024 414 LEU AAA CA 1
ATOM 3331 C C . LEU A 1 414 ? 49.291 129.835 26.661 1.000 13.119 414 LEU AAA C 1
ATOM 3332 O O . LEU A 1 414 ? 49.779 129.816 25.481 1.000 16.015 414 LEU AAA O 1
ATOM 3337 N N . ARG A 1 415 ? 49.977 129.374 27.709 1.000 13.174 415 ARG AAA N 1
ATOM 3338 C CA . ARG A 1 415 ? 51.373 128.883 27.547 1.000 13.997 415 ARG AAA CA 1
ATOM 3339 C C . ARG A 1 415 ? 51.466 127.410 27.960 1.000 13.934 415 ARG AAA C 1
ATOM 3340 O O . ARG A 1 415 ? 52.578 126.871 28.026 1.000 14.020 415 ARG AAA O 1
ATOM 3348 N N . GLN A 1 416 ? 50.366 126.709 27.938 1.000 13.176 416 GLN AAA N 1
ATOM 3349 C CA . GLN A 1 416 ? 50.375 125.244 28.182 1.000 12.628 416 GLN AAA CA 1
ATOM 3350 C C . GLN A 1 416 ? 50.875 124.522 26.934 1.000 12.538 416 GLN AAA C 1
ATOM 3351 O O . GLN A 1 416 ? 50.336 124.690 25.847 1.000 12.145 416 GLN AAA O 1
ATOM 3357 N N . PRO A 1 417 ? 51.929 123.691 27.030 1.000 12.370 417 PRO AAA N 1
ATOM 3358 C CA . PRO A 1 417 ? 52.383 122.959 25.857 1.000 11.935 417 PRO AAA CA 1
ATOM 3359 C C . PRO A 1 417 ? 51.299 122.082 25.286 1.000 11.131 417 PRO AAA C 1
ATOM 3360 O O . PRO A 1 417 ? 50.486 121.538 26.007 1.000 12.660 417 PRO AAA O 1
ATOM 3364 N N . VAL A 1 418 ? 51.353 121.950 23.985 1.000 11.097 418 VAL AAA N 1
ATOM 3365 C CA . VAL A 1 418 ? 50.511 120.990 23.255 1.000 11.570 418 VAL AAA CA 1
ATOM 3366 C C . VAL A 1 418 ? 51.446 119.929 22.657 1.000 12.111 418 VAL AAA C 1
ATOM 3367 O O . VAL A 1 418 ? 51.958 120.159 21.582 1.000 12.503 418 VAL AAA O 1
ATOM 3371 N N . ASP A 1 419 ? 51.582 118.814 23.374 1.000 13.322 419 ASP AAA N 1
ATOM 3372 C CA . ASP A 1 419 ? 52.506 117.694 23.024 1.000 12.865 419 ASP AAA CA 1
ATOM 3373 C C . ASP A 1 419 ? 53.921 118.284 22.938 1.000 12.293 419 ASP AAA C 1
ATOM 3374 O O . ASP A 1 419 ? 54.492 118.567 23.972 1.000 14.513 419 ASP AAA O 1
ATOM 3379 N N . ARG A 1 420 ? 54.446 118.501 21.728 1.000 11.914 420 ARG AAA N 1
ATOM 3380 C CA . ARG A 1 420 ? 55.808 119.007 21.526 1.000 12.798 420 ARG AAA CA 1
ATOM 3381 C C . ARG A 1 420 ? 55.840 120.434 21.009 1.000 12.956 420 ARG AAA C 1
ATOM 3382 O O . ARG A 1 420 ? 56.910 120.898 20.621 1.000 12.978 420 ARG AAA O 1
ATOM 3390 N N . ILE A 1 421 ? 54.693 121.122 21.067 1.000 12.032 421 ILE AAA N 1
ATOM 3391 C CA . ILE A 1 421 ? 54.603 122.585 20.793 1.000 12.317 421 ILE AAA CA 1
ATOM 3392 C C . ILE A 1 421 ? 54.603 123.367 22.105 1.000 10.767 421 ILE AAA C 1
ATOM 3393 O O . ILE A 1 421 ? 53.770 123.126 22.957 1.000 12.166 421 ILE AAA O 1
ATOM 3398 N N . TYR A 1 422 ? 55.571 124.272 22.222 1.000 10.425 422 TYR AAA N 1
ATOM 3399 C CA . TYR A 1 422 ? 55.715 125.193 23.382 1.000 9.926 422 TYR AAA CA 1
ATOM 3400 C C . TYR A 1 422 ? 55.392 126.592 22.856 1.000 9.551 422 TYR AAA C 1
ATOM 3401 O O . TYR A 1 422 ? 55.593 126.871 21.675 1.000 10.897 422 TYR AAA O 1
ATOM 3410 N N . PHE A 1 423 ? 54.963 127.467 23.753 1.000 10.522 423 PHE AAA N 1
ATOM 3411 C CA . PHE A 1 423 ? 54.408 128.776 23.348 1.000 10.551 423 PHE AAA CA 1
ATOM 3412 C C . PHE A 1 423 ? 55.253 129.914 23.846 1.000 9.798 423 PHE AAA C 1
ATOM 3413 O O . PHE A 1 423 ? 55.401 130.090 25.057 1.000 9.936 423 PHE AAA O 1
ATOM 3421 N N . ALA A 1 424 ? 55.792 130.663 22.911 1.000 11.227 424 ALA AAA N 1
ATOM 3422 C CA . ALA A 1 424 ? 56.518 131.906 23.212 1.000 10.576 424 ALA AAA CA 1
ATOM 3423 C C . ALA A 1 424 ? 55.579 133.056 22.816 1.000 9.990 424 ALA AAA C 1
ATOM 3424 O O . ALA A 1 424 ? 54.361 132.913 22.859 1.000 10.853 424 ALA AAA O 1
ATOM 3426 N N . GLY A 1 425 ? 56.154 134.199 22.470 1.000 10.083 425 GLY AAA N 1
ATOM 3427 C CA . GLY A 1 425 ? 55.397 135.409 22.140 1.000 9.138 425 GLY AAA CA 1
ATOM 3428 C C . GLY A 1 425 ? 55.149 136.220 23.381 1.000 9.796 425 GLY AAA C 1
ATOM 3429 O O . GLY A 1 425 ? 54.907 135.707 24.460 1.000 9.671 425 GLY AAA O 1
ATOM 3430 N N . THR A 1 426 ? 55.157 137.531 23.226 1.000 9.055 426 THR AAA N 1
ATOM 3431 C CA . THR A 1 426 ? 55.003 138.443 24.372 1.000 8.865 426 THR AAA CA 1
ATOM 3432 C C . THR A 1 426 ? 53.740 138.176 25.181 1.000 8.589 426 THR AAA C 1
ATOM 3433 O O . THR A 1 426 ? 53.735 138.404 26.377 1.000 8.178 426 THR AAA O 1
ATOM 3437 N N . GLU A 1 427 ? 52.682 137.713 24.545 1.000 9.270 427 GLU AAA N 1
ATOM 3438 C CA . GLU A 1 427 ? 51.408 137.474 25.239 1.000 9.721 427 GLU AAA CA 1
ATOM 3439 C C . GLU A 1 427 ? 51.533 136.453 26.355 1.000 9.682 427 GLU AAA C 1
ATOM 3440 O O . GLU A 1 427 ? 50.672 136.420 27.210 1.000 9.804 427 GLU AAA O 1
ATOM 3446 N N . THR A 1 428 ? 52.586 135.619 26.305 1.000 9.243 428 THR AAA N 1
ATOM 3447 C CA . THR A 1 428 ? 52.783 134.533 27.292 1.000 9.671 428 THR AAA CA 1
ATOM 3448 C C . THR A 1 428 ? 53.749 134.952 28.380 1.000 10.617 428 THR AAA C 1
ATOM 3449 O O . THR A 1 428 ? 53.962 134.119 29.260 1.000 11.353 428 THR AAA O 1
ATOM 3453 N N . ALA A 1 429 ? 54.221 136.189 28.386 1.000 9.535 429 ALA AAA N 1
ATOM 3454 C CA . ALA A 1 429 ? 55.134 136.697 29.433 1.000 9.867 429 ALA AAA CA 1
ATOM 3455 C C . ALA A 1 429 ? 54.359 136.945 30.708 1.000 11.444 429 ALA AAA C 1
ATOM 3456 O O . ALA A 1 429 ? 53.132 137.149 30.726 1.000 9.379 429 ALA AAA O 1
ATOM 3458 N N . THR A 1 430 ? 55.121 137.014 31.795 1.000 10.722 430 THR AAA N 1
ATOM 3459 C CA . THR A 1 430 ? 54.575 137.371 33.121 1.000 10.687 430 THR AAA CA 1
ATOM 3460 C C . THR A 1 430 ? 55.078 138.735 33.607 1.000 10.914 430 THR AAA C 1
ATOM 3461 O O . THR A 1 430 ? 54.640 139.158 34.698 1.000 11.994 430 THR AAA O 1
ATOM 3465 N N . HIS A 1 431 ? 55.977 139.372 32.891 1.000 10.702 431 HIS AAA N 1
ATOM 3466 C CA . HIS A 1 431 ? 56.487 140.701 33.241 1.000 11.858 431 HIS AAA CA 1
ATOM 3467 C C . HIS A 1 431 ? 56.641 141.466 31.925 1.000 11.343 431 HIS AAA C 1
ATOM 3468 O O . HIS A 1 431 ? 57.415 141.042 31.067 1.000 10.859 431 HIS AAA O 1
ATOM 3475 N N . TRP A 1 432 ? 55.918 142.594 31.769 1.000 9.856 432 TRP AAA N 1
ATOM 3476 C CA . TRP A 1 432 ? 55.895 143.368 30.519 1.000 9.495 432 TRP AAA CA 1
ATOM 3477 C C . TRP A 1 432 ? 55.449 142.501 29.342 1.000 8.612 432 TRP AAA C 1
ATOM 3478 O O . TRP A 1 432 ? 55.848 142.715 28.177 1.000 9.439 432 TRP AAA O 1
ATOM 3489 N N . SER A 1 433 ? 54.507 141.595 29.626 1.000 8.779 433 SER AAA N 1
ATOM 3490 C CA . SER A 1 433 ? 53.670 141.054 28.545 1.000 8.836 433 SER AAA CA 1
ATOM 3491 C C . SER A 1 433 ? 53.108 142.208 27.723 1.000 8.561 433 SER AAA C 1
ATOM 3492 O O . SER A 1 433 ? 52.620 143.180 28.329 1.000 8.291 433 SER AAA O 1
ATOM 3495 N N . GLY A 1 434 ? 53.190 142.088 26.387 1.000 8.841 434 GLY AAA N 1
ATOM 3496 C CA . GLY A 1 434 ? 52.700 143.137 25.480 1.000 8.488 434 GLY AAA CA 1
ATOM 3497 C C . GLY A 1 434 ? 53.829 143.944 24.897 1.000 9.109 434 GLY AAA C 1
ATOM 3498 O O . GLY A 1 434 ? 53.614 144.642 23.893 1.000 9.978 434 GLY AAA O 1
ATOM 3499 N N . TYR A 1 435 ? 55.027 143.824 25.453 1.000 8.433 435 TYR AAA N 1
ATOM 3500 C CA . TYR A 1 435 ? 56.205 144.634 25.142 1.000 8.964 435 TYR AAA CA 1
ATOM 3501 C C . TYR A 1 435 ? 57.293 143.770 24.524 1.000 8.194 435 TYR AAA C 1
ATOM 3502 O O . TYR A 1 435 ? 57.286 142.523 24.682 1.000 8.078 435 TYR AAA O 1
ATOM 3511 N N . MET A 1 436 ? 58.319 144.457 24.043 1.000 8.730 436 MET AAA N 1
ATOM 3512 C CA . MET A 1 436 ? 59.559 143.772 23.601 1.000 9.630 436 MET AAA CA 1
ATOM 3513 C C . MET A 1 436 ? 60.163 143.002 24.780 1.000 9.118 436 MET AAA C 1
ATOM 3514 O O . MET A 1 436 ? 60.632 141.854 24.584 1.000 9.761 436 MET AAA O 1
ATOM 3519 N N . GLU A 1 437 ? 60.131 143.535 25.979 1.000 8.713 437 GLU AAA N 1
ATOM 3520 C CA . GLU A 1 437 ? 60.636 142.846 27.180 1.000 9.498 437 GLU AAA CA 1
ATOM 3521 C C . GLU A 1 437 ? 59.950 141.499 27.353 1.000 10.009 437 GLU AAA C 1
ATOM 3522 O O . GLU A 1 437 ? 60.610 140.463 27.534 1.000 10.600 437 GLU AAA O 1
ATOM 3528 N N . GLY A 1 438 ? 58.612 141.486 27.279 1.000 9.787 438 GLY AAA N 1
ATOM 3529 C CA . GLY A 1 438 ? 57.873 140.235 27.421 1.000 9.780 438 GLY AAA CA 1
ATOM 3530 C C . GLY A 1 438 ? 58.203 139.267 26.318 1.000 8.870 438 GLY AAA C 1
ATOM 3531 O O . GLY A 1 438 ? 58.227 138.040 26.525 1.000 9.061 438 GLY AAA O 1
ATOM 3532 N N . ALA A 1 439 ? 58.420 139.759 25.133 1.000 8.713 439 ALA AAA N 1
ATOM 3533 C CA . ALA A 1 439 ? 58.820 138.863 24.030 1.000 8.993 439 ALA AAA CA 1
ATOM 3534 C C . ALA A 1 439 ? 60.112 138.121 24.418 1.000 9.527 439 ALA AAA C 1
ATOM 3535 O O . ALA A 1 439 ? 60.219 136.918 24.146 1.000 9.393 439 ALA AAA O 1
ATOM 3537 N N . VAL A 1 440 ? 61.085 138.839 24.982 1.000 10.288 440 VAL AAA N 1
ATOM 3538 C CA . VAL A 1 440 ? 62.341 138.151 25.343 1.000 10.414 440 VAL AAA CA 1
ATOM 3539 C C . VAL A 1 440 ? 62.049 137.154 26.451 1.000 10.187 440 VAL AAA C 1
ATOM 3540 O O . VAL A 1 440 ? 62.524 135.996 26.378 1.000 10.021 440 VAL AAA O 1
ATOM 3544 N N . GLU A 1 441 ? 61.316 137.538 27.486 1.000 10.633 441 GLU AAA N 1
ATOM 3545 C CA . GLU A 1 441 ? 61.025 136.645 28.611 1.000 11.462 441 GLU AAA CA 1
ATOM 3546 C C . GLU A 1 441 ? 60.421 135.354 28.058 1.000 11.083 441 GLU AAA C 1
ATOM 3547 O O . GLU A 1 441 ? 60.864 134.227 28.421 1.000 11.230 441 GLU AAA O 1
ATOM 3553 N N . ALA A 1 442 ? 59.397 135.471 27.226 1.000 9.712 442 ALA AAA N 1
ATOM 3554 C CA . ALA A 1 442 ? 58.621 134.300 26.775 1.000 10.835 442 ALA AAA CA 1
ATOM 3555 C C . ALA A 1 442 ? 59.479 133.421 25.860 1.000 10.997 442 ALA AAA C 1
ATOM 3556 O O . ALA A 1 442 ? 59.337 132.195 25.886 1.000 10.641 442 ALA AAA O 1
ATOM 3558 N N . GLY A 1 443 ? 60.223 134.018 24.948 1.000 10.625 443 GLY AAA N 1
ATOM 3559 C CA . GLY A 1 443 ? 61.041 133.243 23.998 1.000 11.053 443 GLY AAA CA 1
ATOM 3560 C C . GLY A 1 443 ? 62.076 132.419 24.753 1.000 11.507 443 GLY AAA C 1
ATOM 3561 O O . GLY A 1 443 ? 62.300 131.238 24.409 1.000 10.313 443 GLY AAA O 1
ATOM 3562 N N . GLU A 1 444 ? 62.744 133.046 25.701 1.000 11.607 444 GLU AAA N 1
ATOM 3563 C CA . GLU A 1 444 ? 63.832 132.352 26.450 1.000 12.126 444 GLU AAA CA 1
ATOM 3564 C C . GLU A 1 444 ? 63.196 131.318 27.356 1.000 11.955 444 GLU AAA C 1
ATOM 3565 O O . GLU A 1 444 ? 63.761 130.203 27.492 1.000 13.530 444 GLU AAA O 1
ATOM 3571 N N . ARG A 1 445 ? 62.041 131.580 27.962 1.000 11.436 445 ARG AAA N 1
ATOM 3572 C CA . ARG A 1 445 ? 61.348 130.610 28.852 1.000 10.952 445 ARG AAA CA 1
ATOM 3573 C C . ARG A 1 445 ? 60.903 129.414 28.008 1.000 11.027 445 ARG AAA C 1
ATOM 3574 O O . ARG A 1 445 ? 61.089 128.235 28.419 1.000 11.968 445 ARG AAA O 1
ATOM 3582 N N . ALA A 1 446 ? 60.328 129.616 26.840 1.000 11.324 446 ALA AAA N 1
ATOM 3583 C CA . ALA A 1 446 ? 59.895 128.503 25.971 1.000 10.423 446 ALA AAA CA 1
ATOM 3584 C C . ALA A 1 446 ? 61.111 127.658 25.561 1.000 12.266 446 ALA AAA C 1
ATOM 3585 O O . ALA A 1 446 ? 61.020 126.403 25.523 1.000 12.101 446 ALA AAA O 1
ATOM 3587 N N . ALA A 1 447 ? 62.174 128.320 25.139 1.000 11.837 447 ALA AAA N 1
ATOM 3588 C CA . ALA A 1 447 ? 63.421 127.611 24.786 1.000 12.775 447 ALA AAA CA 1
ATOM 3589 C C . ALA A 1 447 ? 63.877 126.780 25.976 1.000 13.087 447 ALA AAA C 1
ATOM 3590 O O . ALA A 1 447 ? 64.216 125.595 25.761 1.000 13.970 447 ALA AAA O 1
ATOM 3592 N N . ARG A 1 448 ? 63.852 127.301 27.186 1.000 12.296 448 ARG AAA N 1
ATOM 3593 C CA . ARG A 1 448 ? 64.289 126.514 28.362 1.000 13.030 448 ARG AAA CA 1
ATOM 3594 C C . ARG A 1 448 ? 63.296 125.396 28.670 1.000 14.422 448 ARG AAA C 1
ATOM 3595 O O . ARG A 1 448 ? 63.696 124.352 29.221 1.000 13.971 448 ARG AAA O 1
ATOM 3603 N N . GLU A 1 449 ? 62.009 125.547 28.421 1.000 12.730 449 GLU AAA N 1
ATOM 3604 C CA . GLU A 1 449 ? 61.094 124.396 28.609 1.000 13.254 449 GLU AAA CA 1
ATOM 3605 C C . GLU A 1 449 ? 61.529 123.258 27.690 1.000 14.169 449 GLU AAA C 1
ATOM 3606 O O . GLU A 1 449 ? 61.463 122.073 28.131 1.000 15.412 449 GLU AAA O 1
ATOM 3612 N N . ILE A 1 450 ? 61.969 123.544 26.469 1.000 14.098 450 ILE AAA N 1
ATOM 3613 C CA . ILE A 1 450 ? 62.449 122.483 25.540 1.000 14.497 450 ILE AAA CA 1
ATOM 3614 C C . ILE A 1 450 ? 63.774 121.922 26.084 1.000 15.015 450 ILE AAA C 1
ATOM 3615 O O . ILE A 1 450 ? 63.896 120.717 26.144 1.000 14.817 450 ILE AAA O 1
ATOM 3620 N N . LEU A 1 451 ? 64.697 122.753 26.527 1.000 14.429 451 LEU AAA N 1
ATOM 3621 C CA . LEU A 1 451 ? 65.975 122.243 27.100 1.000 14.684 451 LEU AAA CA 1
ATOM 3622 C C . LEU A 1 451 ? 65.635 121.322 28.262 1.000 17.648 451 LEU AAA C 1
ATOM 3623 O O . LEU A 1 451 ? 66.299 120.253 28.395 1.000 16.986 451 LEU AAA O 1
ATOM 3628 N N . HIS A 1 452 ? 64.621 121.620 29.047 1.000 17.377 452 HIS AAA N 1
ATOM 3629 C CA . HIS A 1 452 ? 64.253 120.761 30.191 1.000 17.994 452 HIS AAA CA 1
ATOM 3630 C C . HIS A 1 452 ? 63.643 119.459 29.677 1.000 18.954 452 HIS AAA C 1
ATOM 3631 O O . HIS A 1 452 ? 63.976 118.365 30.231 1.000 18.295 452 HIS AAA O 1
ATOM 3638 N N . ALA A 1 453 ? 62.801 119.512 28.646 1.000 16.611 453 ALA AAA N 1
ATOM 3639 C CA . ALA A 1 453 ? 62.139 118.325 28.076 1.000 17.799 453 ALA AAA CA 1
ATOM 3640 C C . ALA A 1 453 ? 63.245 117.398 27.581 1.000 19.612 453 ALA AAA C 1
ATOM 3641 O O . ALA A 1 453 ? 63.039 116.183 27.616 1.000 20.797 453 ALA AAA O 1
ATOM 3643 N N . MET A 1 454 ? 64.352 117.979 27.127 1.000 17.410 454 MET AAA N 1
ATOM 3644 C CA . MET A 1 454 ? 65.439 117.215 26.487 1.000 20.042 454 MET AAA CA 1
ATOM 3645 C C . MET A 1 454 ? 66.399 116.703 27.562 1.000 23.962 454 MET AAA C 1
ATOM 3646 O O . MET A 1 454 ? 67.382 116.031 27.173 1.000 26.140 454 MET AAA O 1
ATOM 3651 N N . GLY A 1 455 ? 66.165 117.063 28.820 1.000 23.198 455 GLY AAA N 1
ATOM 3652 C CA . GLY A 1 455 ? 66.996 116.646 29.980 1.000 23.873 455 GLY AAA CA 1
ATOM 3653 C C . GLY A 1 455 ? 68.313 117.396 30.059 1.000 24.245 455 GLY AAA C 1
ATOM 3654 O O . GLY A 1 455 ? 69.239 116.927 30.772 1.000 27.303 455 GLY AAA O 1
ATOM 3655 N N . LYS A 1 456 ? 68.408 118.569 29.449 1.000 21.936 456 LYS AAA N 1
ATOM 3656 C CA . LYS A 1 456 ? 69.652 119.376 29.392 1.000 21.089 456 LYS AAA CA 1
ATOM 3657 C C . LYS A 1 456 ? 69.764 120.322 30.577 1.000 22.410 456 LYS AAA C 1
ATOM 3658 O O . LYS A 1 456 ? 70.916 120.753 30.858 1.000 25.207 456 LYS AAA O 1
ATOM 3664 N N . ILE A 1 457 ? 68.635 120.706 31.205 1.000 23.151 457 ILE AAA N 1
ATOM 3665 C CA . ILE A 1 457 ? 68.600 121.598 32.394 1.000 21.289 457 ILE AAA CA 1
ATOM 3666 C C . ILE A 1 457 ? 67.544 121.075 33.334 1.000 21.096 457 ILE AAA C 1
ATOM 3667 O O . ILE A 1 457 ? 66.560 120.472 32.928 1.000 21.126 457 ILE AAA O 1
ATOM 3672 N N . PRO A 1 458 ? 67.709 121.339 34.635 1.000 21.720 458 PRO AAA N 1
ATOM 3673 C CA . PRO A 1 458 ? 66.713 120.985 35.635 1.000 24.766 458 PRO AAA CA 1
ATOM 3674 C C . PRO A 1 458 ? 65.482 121.906 35.549 1.000 23.329 458 PRO AAA C 1
ATOM 3675 O O . PRO A 1 458 ? 65.545 122.990 34.934 1.000 22.479 458 PRO AAA O 1
ATOM 3679 N N . GLU A 1 459 ? 64.393 121.459 36.146 1.000 24.021 459 GLU AAA N 1
ATOM 3680 C CA . GLU A 1 459 ? 63.109 122.195 36.086 1.000 27.834 459 GLU AAA CA 1
ATOM 3681 C C . GLU A 1 459 ? 63.271 123.620 36.633 1.000 28.118 459 GLU AAA C 1
ATOM 3682 O O . GLU A 1 459 ? 62.665 124.533 36.097 1.000 21.235 459 GLU AAA O 1
ATOM 3688 N N . ASP A 1 460 ? 64.094 123.831 37.649 1.000 24.123 460 ASP AAA N 1
ATOM 3689 C CA . ASP A 1 460 ? 64.185 125.139 38.331 1.000 24.368 460 ASP AAA CA 1
ATOM 3690 C C . ASP A 1 460 ? 64.929 126.141 37.457 1.000 22.456 460 ASP AAA C 1
ATOM 3691 O O . ASP A 1 460 ? 65.031 127.277 37.900 1.000 26.705 460 ASP AAA O 1
ATOM 3696 N N . GLU A 1 461 ? 65.435 125.766 36.274 1.000 20.366 461 GLU AAA N 1
ATOM 3697 C CA . GLU A 1 461 ? 66.151 126.688 35.364 1.000 20.722 461 GLU AAA CA 1
ATOM 3698 C C . GLU A 1 461 ? 65.225 127.108 34.211 1.000 17.356 461 GLU AAA C 1
ATOM 3699 O O . GLU A 1 461 ? 65.704 127.881 33.359 1.000 18.712 461 GLU AAA O 1
ATOM 3705 N N . ILE A 1 462 ? 63.976 126.668 34.235 1.000 18.986 462 ILE AAA N 1
ATOM 3706 C CA . ILE A 1 462 ? 63.028 127.050 33.135 1.000 17.076 462 ILE AAA CA 1
ATOM 3707 C C . ILE A 1 462 ? 62.734 128.549 33.260 1.000 16.840 462 ILE AAA C 1
ATOM 3708 O O . ILE A 1 462 ? 62.851 129.256 32.230 1.000 16.902 462 ILE AAA O 1
ATOM 3713 N N . TRP A 1 463 ? 62.359 129.002 34.449 1.000 15.964 463 TRP AAA N 1
ATOM 3714 C CA . TRP A 1 463 ? 62.097 130.424 34.736 1.000 16.708 463 TRP AAA CA 1
ATOM 3715 C C . TRP A 1 463 ? 63.363 130.977 35.380 1.000 18.442 463 TRP AAA C 1
ATOM 3716 O O . TRP A 1 463 ? 63.799 130.344 36.339 1.000 23.660 463 TRP AAA O 1
ATOM 3727 N N . GLN A 1 464 ? 63.943 132.035 34.858 1.000 17.870 464 GLN AAA N 1
ATOM 3728 C CA . GLN A 1 464 ? 65.268 132.566 35.281 1.000 19.255 464 GLN AAA CA 1
ATOM 3729 C C . GLN A 1 464 ? 65.095 134.044 35.555 1.000 19.314 464 GLN AAA C 1
ATOM 3730 O O . GLN A 1 464 ? 64.597 134.793 34.626 1.000 18.935 464 GLN AAA O 1
ATOM 3736 N N . SER A 1 465 ? 65.482 134.500 36.742 1.000 20.439 465 SER AAA N 1
ATOM 3737 C CA . SER A 1 465 ? 65.485 135.950 37.041 1.000 19.892 465 SER AAA CA 1
ATOM 3738 C C . SER A 1 465 ? 66.523 136.643 36.162 1.000 18.419 465 SER AAA C 1
ATOM 3739 O O . SER A 1 465 ? 67.381 135.983 35.549 1.000 20.549 465 SER AAA O 1
ATOM 3742 N N . GLU A 1 466 ? 66.409 137.978 36.038 1.000 17.526 466 GLU AAA N 1
ATOM 3743 C CA . GLU A 1 466 ? 67.305 138.770 35.181 1.000 16.190 466 GLU AAA CA 1
ATOM 3744 C C . GLU A 1 466 ? 67.988 139.815 36.041 1.000 16.509 466 GLU AAA C 1
ATOM 3745 O O . GLU A 1 466 ? 67.309 140.554 36.748 1.000 17.459 466 GLU AAA O 1
ATOM 3751 N N . PRO A 1 467 ? 69.333 139.915 36.004 1.000 17.441 467 PRO AAA N 1
ATOM 3752 C CA . PRO A 1 467 ? 69.996 140.970 36.773 1.000 17.319 467 PRO AAA CA 1
ATOM 3753 C C . PRO A 1 467 ? 69.511 142.341 36.289 1.000 17.546 467 PRO AAA C 1
ATOM 3754 O O . PRO A 1 467 ? 69.287 142.542 35.069 1.000 16.922 467 PRO AAA O 1
ATOM 3758 N N . GLU A 1 468 ? 69.476 143.313 37.191 1.000 18.256 468 GLU AAA N 1
ATOM 3759 C CA . GLU A 1 468 ? 69.096 144.698 36.856 1.000 18.533 468 GLU AAA CA 1
ATOM 3760 C C . GLU A 1 468 ? 70.153 145.268 35.909 1.000 18.570 468 GLU AAA C 1
ATOM 3761 O O . GLU A 1 468 ? 71.381 145.130 36.150 1.000 20.180 468 GLU AAA O 1
ATOM 3767 N N . SER A 1 469 ? 69.730 145.934 34.847 1.000 15.698 469 SER AAA N 1
ATOM 3768 C CA . SER A 1 469 ? 70.618 146.692 33.959 1.000 14.346 469 SER AAA CA 1
ATOM 3769 C C . SER A 1 469 ? 71.446 147.715 34.761 1.000 16.482 469 SER AAA C 1
ATOM 3770 O O . SER A 1 469 ? 70.887 148.418 35.621 1.000 18.403 469 SER AAA O 1
ATOM 3773 N N . VAL A 1 470 ? 72.734 147.783 34.480 1.000 18.949 470 VAL AAA N 1
ATOM 3774 C CA . VAL A 1 470 ? 73.624 148.792 35.130 1.000 22.154 470 VAL AAA CA 1
ATOM 3775 C C . VAL A 1 470 ? 73.479 150.113 34.376 1.000 22.799 470 VAL AAA C 1
ATOM 3776 O O . VAL A 1 470 ? 73.852 151.171 34.911 1.000 26.146 470 VAL AAA O 1
ATOM 3780 N N . ASP A 1 471 ? 72.988 150.097 33.142 1.000 19.220 471 ASP AAA N 1
ATOM 3781 C CA . ASP A 1 471 ? 72.848 151.292 32.269 1.000 18.865 471 ASP AAA CA 1
ATOM 3782 C C . ASP A 1 471 ? 71.522 152.007 32.523 1.000 21.119 471 ASP AAA C 1
ATOM 3783 O O . ASP A 1 471 ? 71.457 153.211 32.315 1.000 20.124 471 ASP AAA O 1
ATOM 3788 N N . VAL A 1 472 ? 70.493 151.261 32.886 1.000 17.815 472 VAL AAA N 1
ATOM 3789 C CA . VAL A 1 472 ? 69.113 151.796 33.018 1.000 17.633 472 VAL AAA CA 1
ATOM 3790 C C . VAL A 1 472 ? 68.641 151.396 34.391 1.000 18.298 472 VAL AAA C 1
ATOM 3791 O O . VAL A 1 472 ? 67.787 150.516 34.540 1.000 18.726 472 VAL AAA O 1
ATOM 3795 N N . PRO A 1 473 ? 69.089 152.159 35.410 1.000 22.891 473 PRO AAA N 1
ATOM 3796 C CA . PRO A 1 473 ? 68.683 151.938 36.794 1.000 27.661 473 PRO AAA CA 1
ATOM 3797 C C . PRO A 1 473 ? 67.191 152.234 37.002 1.000 18.138 473 PRO AAA C 1
ATOM 3798 O O . PRO A 1 473 ? 66.672 153.080 36.334 1.000 22.539 473 PRO AAA O 1
ATOM 3802 N N . ALA A 1 474 ? 66.521 151.404 37.788 1.000 20.132 474 ALA AAA N 1
ATOM 3803 C CA . ALA A 1 474 ? 65.084 151.591 38.092 1.000 17.887 474 ALA AAA CA 1
ATOM 3804 C C . ALA A 1 474 ? 64.923 152.246 39.467 1.000 16.183 474 ALA AAA C 1
ATOM 3805 O O . ALA A 1 474 ? 65.271 151.645 40.498 1.000 16.833 474 ALA AAA O 1
ATOM 3807 N N . GLN A 1 475 ? 64.385 153.452 39.473 1.000 15.714 475 GLN AAA N 1
ATOM 3808 C CA . GLN A 1 475 ? 63.974 154.117 40.699 1.000 15.380 475 GLN AAA CA 1
ATOM 3809 C C . GLN A 1 475 ? 62.721 153.420 41.187 1.000 16.767 475 GLN AAA C 1
ATOM 3810 O O . GLN A 1 475 ? 61.856 153.015 40.386 1.000 15.342 475 GLN AAA O 1
ATOM 3816 N N . PRO A 1 476 ? 62.565 153.236 42.496 1.000 17.243 476 PRO AAA N 1
ATOM 3817 C CA . PRO A 1 476 ? 61.408 152.598 43.065 1.000 16.468 476 PRO AAA CA 1
ATOM 3818 C C . PRO A 1 476 ? 60.180 153.476 42.825 1.000 15.970 476 PRO AAA C 1
ATOM 3819 O O . PRO A 1 476 ? 60.285 154.683 42.648 1.000 16.910 476 PRO AAA O 1
ATOM 3823 N N . ILE A 1 477 ? 59.055 152.816 42.795 1.000 16.495 477 ILE AAA N 1
ATOM 3824 C CA . ILE A 1 477 ? 57.776 153.557 42.726 1.000 17.626 477 ILE AAA CA 1
ATOM 3825 C C . ILE A 1 477 ? 57.401 153.891 44.153 1.000 17.732 477 ILE AAA C 1
ATOM 3826 O O . ILE A 1 477 ? 57.273 152.966 44.933 1.000 20.972 477 ILE AAA O 1
ATOM 3831 N N . THR A 1 478 ? 57.179 155.147 44.433 1.000 19.864 478 THR AAA N 1
ATOM 3832 C CA . THR A 1 478 ? 56.907 155.605 45.821 1.000 21.429 478 THR AAA CA 1
ATOM 3833 C C . THR A 1 478 ? 55.579 156.338 45.806 1.000 21.543 478 THR AAA C 1
ATOM 3834 O O . THR A 1 478 ? 55.149 156.790 44.718 1.000 22.341 478 THR AAA O 1
ATOM 3838 N N . THR A 1 479 ? 54.968 156.411 46.978 1.000 22.220 479 THR AAA N 1
ATOM 3839 C CA . THR A 1 479 ? 53.750 157.227 47.233 1.000 23.518 479 THR AAA CA 1
ATOM 3840 C C . THR A 1 479 ? 54.023 158.161 48.402 1.000 28.145 479 THR AAA C 1
ATOM 3841 O O . THR A 1 479 ? 54.995 157.913 49.135 1.000 28.749 479 THR AAA O 1
ATOM 3845 N N . THR A 1 480 ? 53.234 159.232 48.509 1.000 27.618 480 THR AAA N 1
ATOM 3846 C CA . THR A 1 480 ? 53.224 160.110 49.717 1.000 29.938 480 THR AAA CA 1
ATOM 3847 C C . THR A 1 480 ? 52.200 159.564 50.713 1.000 28.040 480 THR AAA C 1
ATOM 3848 O O . THR A 1 480 ? 51.243 158.836 50.283 1.000 26.393 480 THR AAA O 1
ATOM 3852 N N . PHE A 1 481 ? 52.361 159.893 52.004 1.000 27.041 481 PHE AAA N 1
ATOM 3853 C CA . PHE A 1 481 ? 51.341 159.651 53.047 1.000 29.054 481 PHE AAA CA 1
ATOM 3854 C C . PHE A 1 481 ? 49.932 160.030 52.546 1.000 25.581 481 PHE AAA C 1
ATOM 3855 O O . PHE A 1 481 ? 48.986 159.263 52.740 1.000 26.519 481 PHE AAA O 1
ATOM 3863 N N . LEU A 1 482 ? 49.802 161.224 51.990 1.000 28.418 482 LEU AAA N 1
ATOM 3864 C CA . LEU A 1 482 ? 48.479 161.750 51.560 1.000 29.850 482 LEU AAA CA 1
ATOM 3865 C C . LEU A 1 482 ? 47.930 160.894 50.406 1.000 26.569 482 LEU AAA C 1
ATOM 3866 O O . LEU A 1 482 ? 46.704 160.614 50.392 1.000 26.446 482 LEU AAA O 1
ATOM 3871 N N . GLU A 1 483 ? 48.799 160.489 49.484 1.000 23.125 483 GLU AAA N 1
ATOM 3872 C CA . GLU A 1 483 ? 48.364 159.668 48.316 1.000 23.622 483 GLU AAA CA 1
ATOM 3873 C C . GLU A 1 483 ? 47.810 158.377 48.892 1.000 23.212 483 GLU AAA C 1
ATOM 3874 O O . GLU A 1 483 ? 46.778 157.901 48.420 1.000 20.594 483 GLU AAA O 1
ATOM 3880 N N . ARG A 1 484 ? 48.467 157.827 49.901 1.000 21.227 484 ARG AAA N 1
ATOM 3881 C CA . ARG A 1 484 ? 48.045 156.528 50.468 1.000 22.604 484 ARG AAA CA 1
ATOM 3882 C C . ARG A 1 484 ? 46.741 156.680 51.245 1.000 22.242 484 ARG AAA C 1
ATOM 3883 O O . ARG A 1 484 ? 45.964 155.736 51.270 1.000 23.193 484 ARG AAA O 1
ATOM 3891 N N . HIS A 1 485 ? 46.549 157.781 51.981 1.000 22.023 485 HIS AAA N 1
ATOM 3892 C CA . HIS A 1 485 ? 45.499 157.791 53.034 1.000 24.812 485 HIS AAA CA 1
ATOM 3893 C C . HIS A 1 485 ? 44.367 158.768 52.691 1.000 21.862 485 HIS AAA C 1
ATOM 3894 O O . HIS A 1 485 ? 43.337 158.621 53.318 1.000 25.108 485 HIS AAA O 1
ATOM 3901 N N . LEU A 1 486 ? 44.494 159.658 51.693 1.000 22.425 486 LEU AAA N 1
ATOM 3902 C CA . LEU A 1 486 ? 43.336 160.525 51.370 1.000 22.430 486 LEU AAA CA 1
ATOM 3903 C C . LEU A 1 486 ? 42.152 159.655 50.996 1.000 23.483 486 LEU AAA C 1
ATOM 3904 O O . LEU A 1 486 ? 42.301 158.675 50.273 1.000 23.915 486 LEU AAA O 1
ATOM 3909 N N . PRO A 1 487 ? 40.926 160.028 51.400 1.000 20.527 487 PRO AAA N 1
ATOM 3910 C CA . PRO A 1 487 ? 39.748 159.233 51.092 1.000 19.936 487 PRO AAA CA 1
ATOM 3911 C C . PRO A 1 487 ? 39.387 159.343 49.611 1.000 18.484 487 PRO AAA C 1
ATOM 3912 O O . PRO A 1 487 ? 39.719 160.303 48.947 1.000 18.519 487 PRO AAA O 1
ATOM 3916 N N . SER A 1 488 ? 38.669 158.333 49.165 1.000 17.925 488 SER AAA N 1
ATOM 3917 C CA . SER A 1 488 ? 37.953 158.373 47.870 1.000 17.535 488 SER AAA CA 1
ATOM 3918 C C . SER A 1 488 ? 36.801 159.360 48.018 1.000 17.481 488 SER AAA C 1
ATOM 3919 O O . SER A 1 488 ? 36.502 159.787 49.184 1.000 18.760 488 SER AAA O 1
ATOM 3922 N N . VAL A 1 489 ? 36.118 159.691 46.940 1.000 16.468 489 VAL AAA N 1
ATOM 3923 C CA . VAL A 1 489 ? 34.910 160.562 47.047 1.000 17.229 489 VAL AAA CA 1
ATOM 3924 C C . VAL A 1 489 ? 33.872 159.860 47.918 1.000 19.177 489 VAL AAA C 1
ATOM 3925 O O . VAL A 1 489 ? 33.379 160.472 48.856 1.000 19.930 489 VAL AAA O 1
ATOM 3929 N N . PRO A 1 490 ? 33.481 158.590 47.697 1.000 19.118 490 PRO AAA N 1
ATOM 3930 C CA . PRO A 1 490 ? 32.510 157.950 48.593 1.000 19.785 490 PRO AAA CA 1
ATOM 3931 C C . PRO A 1 490 ? 33.038 157.845 50.030 1.000 22.272 490 PRO AAA C 1
ATOM 3932 O O . PRO A 1 490 ? 32.226 157.967 50.941 1.000 24.596 490 PRO AAA O 1
ATOM 3936 N N . GLY A 1 491 ? 34.351 157.681 50.218 1.000 22.246 491 GLY AAA N 1
ATOM 3937 C CA . GLY A 1 491 ? 35.001 157.674 51.548 1.000 23.158 491 GLY AAA CA 1
ATOM 3938 C C . GLY A 1 491 ? 34.783 159.011 52.220 1.000 25.175 491 GLY AAA C 1
ATOM 3939 O O . GLY A 1 491 ? 34.494 159.029 53.442 1.000 29.170 491 GLY AAA O 1
ATOM 3940 N N . LEU A 1 492 ? 34.914 160.103 51.467 1.000 23.276 492 LEU AAA N 1
ATOM 3941 C CA . LEU A 1 492 ? 34.676 161.451 52.014 1.000 24.544 492 LEU AAA CA 1
ATOM 3942 C C . LEU A 1 492 ? 33.198 161.625 52.390 1.000 28.012 492 LEU AAA C 1
ATOM 3943 O O . LEU A 1 492 ? 32.932 162.266 53.457 1.000 26.884 492 LEU AAA O 1
ATOM 3948 N N . LEU A 1 493 ? 32.282 161.111 51.573 1.000 24.183 493 LEU AAA N 1
ATOM 3949 C CA . LEU A 1 493 ? 30.814 161.255 51.780 1.000 26.979 493 LEU AAA CA 1
ATOM 3950 C C . LEU A 1 493 ? 30.433 160.420 53.006 1.000 30.086 493 LEU AAA C 1
ATOM 3951 O O . LEU A 1 493 ? 29.565 160.846 53.749 1.000 27.218 493 LEU AAA O 1
ATOM 3956 N N . ARG A 1 494 ? 31.064 159.257 53.195 1.000 29.347 494 ARG AAA N 1
ATOM 3957 C CA . ARG A 1 494 ? 30.822 158.408 54.393 1.000 34.288 494 ARG AAA CA 1
ATOM 3958 C C . ARG A 1 494 ? 31.244 159.199 55.631 1.000 32.886 494 ARG AAA C 1
ATOM 3959 O O . ARG A 1 494 ? 30.439 159.262 56.579 1.000 39.401 494 ARG AAA O 1
ATOM 3967 N N . LEU A 1 495 ? 32.409 159.844 55.617 1.000 33.185 495 LEU AAA N 1
ATOM 3968 C CA . LEU A 1 495 ? 32.912 160.674 56.748 1.000 34.823 495 LEU AAA CA 1
ATOM 3969 C C . LEU A 1 495 ? 31.988 161.879 57.001 1.000 40.249 495 LEU AAA C 1
ATOM 3970 O O . LEU A 1 495 ? 31.898 162.294 58.171 1.000 40.252 495 LEU AAA O 1
ATOM 3975 N N . ILE A 1 496 ? 31.325 162.421 55.971 1.000 37.731 496 ILE AAA N 1
ATOM 3976 C CA . ILE A 1 496 ? 30.368 163.558 56.128 1.000 39.238 496 ILE AAA CA 1
ATOM 3977 C C . ILE A 1 496 ? 29.079 163.031 56.767 1.000 44.031 496 ILE AAA C 1
ATOM 3978 O O . ILE A 1 496 ? 28.625 163.640 57.726 1.000 45.499 496 ILE AAA O 1
ATOM 3983 N N . GLY A 1 497 ? 28.510 161.946 56.240 1.000 43.747 497 GLY AAA N 1
ATOM 3984 C CA . GLY A 1 497 ? 27.301 161.306 56.795 1.000 48.886 497 GLY AAA CA 1
ATOM 3985 C C . GLY A 1 497 ? 27.451 161.032 58.281 1.000 53.559 497 GLY AAA C 1
ATOM 3986 O O . GLY A 1 497 ? 26.493 161.298 59.014 1.000 61.945 497 GLY AAA O 1
ATOM 3987 N N . LEU A 1 498 ? 28.622 160.547 58.709 1.000 58.400 498 LEU AAA N 1
ATOM 3988 C CA . LEU A 1 498 ? 28.911 160.142 60.117 1.000 58.518 498 LEU AAA CA 1
ATOM 3989 C C . LEU A 1 498 ? 29.004 161.390 61.008 1.000 62.764 498 LEU AAA C 1
ATOM 3990 O O . LEU A 1 498 ? 28.304 161.427 62.042 1.000 65.695 498 LEU AAA O 1
ATOM 3995 N N . THR A 1 499 ? 29.805 162.386 60.625 1.000 60.183 499 THR AAA N 1
ATOM 3996 C CA . THR A 1 499 ? 29.790 163.743 61.242 1.000 62.891 499 THR AAA CA 1
ATOM 3997 C C . THR A 1 499 ? 28.367 164.315 61.174 1.000 63.594 499 THR AAA C 1
ATOM 3998 O O . THR A 1 499 ? 27.653 164.387 62.161 1.000 69.453 499 THR AAA O 1
ATOM 4002 N N . SER B 1 2 ? 45.941 122.949 -12.715 1.000 45.760 2 SER BBB N 1
ATOM 4003 C CA . SER B 1 2 ? 44.830 123.302 -11.762 1.000 42.535 2 SER BBB CA 1
ATOM 4004 C C . SER B 1 2 ? 43.473 122.786 -12.279 1.000 41.213 2 SER BBB C 1
ATOM 4005 O O . SER B 1 2 ? 43.314 122.549 -13.490 1.000 39.901 2 SER BBB O 1
ATOM 4008 N N . ASN B 1 3 ? 42.533 122.578 -11.353 1.000 34.220 3 ASN BBB N 1
ATOM 4009 C CA . ASN B 1 3 ? 41.132 122.160 -11.617 1.000 30.775 3 ASN BBB CA 1
ATOM 4010 C C . ASN B 1 3 ? 40.288 123.422 -11.848 1.000 28.335 3 ASN BBB C 1
ATOM 4011 O O . ASN B 1 3 ? 40.158 124.223 -10.910 1.000 26.412 3 ASN BBB O 1
ATOM 4016 N N . LYS B 1 4 ? 39.737 123.613 -13.047 1.000 23.462 4 LYS BBB N 1
ATOM 4017 C CA . LYS B 1 4 ? 39.131 124.898 -13.435 1.000 23.826 4 LYS BBB CA 1
ATOM 4018 C C . LYS B 1 4 ? 37.632 124.773 -13.290 1.000 22.855 4 LYS BBB C 1
ATOM 4019 O O . LYS B 1 4 ? 37.072 123.695 -13.633 1.000 25.600 4 LYS BBB O 1
ATOM 4025 N N . CYS B 1 5 ? 36.981 125.831 -12.822 1.000 18.842 5 CYS BBB N 1
ATOM 4026 C CA . CYS B 1 5 ? 35.526 125.824 -12.656 1.000 17.908 5 CYS BBB CA 1
ATOM 4027 C C . CYS B 1 5 ? 35.023 127.258 -12.669 1.000 15.725 5 CYS BBB C 1
ATOM 4028 O O . CYS B 1 5 ? 35.852 128.184 -12.776 1.000 18.970 5 CYS BBB O 1
ATOM 4031 N N . ASP B 1 6 ? 33.731 127.461 -12.583 1.000 15.551 6 ASP BBB N 1
ATOM 4032 C CA . ASP B 1 6 ? 33.123 128.804 -12.514 1.000 15.326 6 ASP BBB CA 1
ATOM 4033 C C . ASP B 1 6 ? 33.230 129.361 -11.078 1.000 15.174 6 ASP BBB C 1
ATOM 4034 O O . ASP B 1 6 ? 33.718 130.507 -10.886 1.000 15.615 6 ASP BBB O 1
ATOM 4039 N N . VAL B 1 7 ? 32.849 128.568 -10.076 1.000 13.850 7 VAL BBB N 1
ATOM 4040 C CA . VAL B 1 7 ? 32.822 129.048 -8.664 1.000 13.342 7 VAL BBB CA 1
ATOM 4041 C C . VAL B 1 7 ? 33.318 127.941 -7.761 1.000 12.407 7 VAL BBB C 1
ATOM 4042 O O . VAL B 1 7 ? 32.865 126.808 -7.878 1.000 13.487 7 VAL BBB O 1
ATOM 4046 N N . VAL B 1 8 ? 34.267 128.280 -6.932 1.000 11.812 8 VAL BBB N 1
ATOM 4047 C CA . VAL B 1 8 ? 34.687 127.446 -5.785 1.000 10.894 8 VAL BBB CA 1
ATOM 4048 C C . VAL B 1 8 ? 33.876 127.896 -4.583 1.000 11.088 8 VAL BBB C 1
ATOM 4049 O O . VAL B 1 8 ? 33.908 129.096 -4.249 1.000 11.005 8 VAL BBB O 1
ATOM 4053 N N . VAL B 1 9 ? 33.258 126.929 -3.943 1.000 9.719 9 VAL BBB N 1
ATOM 4054 C CA . VAL B 1 9 ? 32.590 127.150 -2.642 1.000 9.386 9 VAL BBB CA 1
ATOM 4055 C C . VAL B 1 9 ? 33.472 126.530 -1.586 1.000 9.705 9 VAL BBB C 1
ATOM 4056 O O . VAL B 1 9 ? 33.752 125.313 -1.633 1.000 9.592 9 VAL BBB O 1
ATOM 4060 N N . VAL B 1 10 ? 33.892 127.370 -0.623 1.000 9.191 10 VAL BBB N 1
ATOM 4061 C CA . VAL B 1 10 ? 34.693 126.877 0.516 1.000 10.163 10 VAL BBB CA 1
ATOM 4062 C C . VAL B 1 10 ? 33.735 126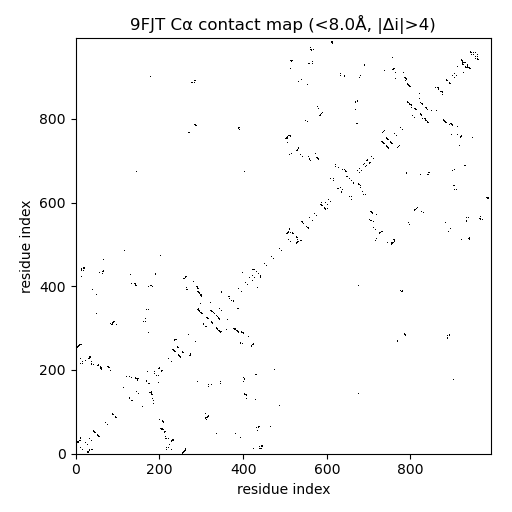.534 1.661 1.000 10.421 10 VAL BBB C 1
ATOM 4063 O O . VAL B 1 10 ? 33.118 127.434 2.211 1.000 10.202 10 VAL BBB O 1
ATOM 4067 N N . GLY B 1 11 ? 33.651 125.264 1.955 1.000 9.908 11 GLY BBB N 1
ATOM 4068 C CA . GLY B 1 11 ? 32.787 124.745 3.012 1.000 9.703 11 GLY BBB CA 1
ATOM 4069 C C . GLY B 1 11 ? 31.546 124.066 2.478 1.000 9.224 11 GLY BBB C 1
ATOM 4070 O O . GLY B 1 11 ? 30.780 124.663 1.717 1.000 10.625 11 GLY BBB O 1
ATOM 4071 N N . GLY B 1 12 ? 31.369 122.840 2.909 1.000 9.263 12 GLY BBB N 1
ATOM 4072 C CA . GLY B 1 12 ? 30.217 121.985 2.582 1.000 8.817 12 GLY BBB CA 1
ATOM 4073 C C . GLY B 1 12 ? 29.226 121.782 3.714 1.000 8.696 12 GLY BBB C 1
ATOM 4074 O O . GLY B 1 12 ? 28.748 120.661 3.908 1.000 9.147 12 GLY BBB O 1
ATOM 4075 N N . GLY B 1 13 ? 28.961 122.843 4.474 1.000 9.079 13 GLY BBB N 1
ATOM 4076 C CA . GLY B 1 13 ? 27.776 122.845 5.350 1.000 8.282 13 GLY BBB CA 1
ATOM 4077 C C . GLY B 1 13 ? 26.552 123.195 4.547 1.000 8.242 13 GLY BBB C 1
ATOM 4078 O O . GLY B 1 13 ? 26.629 123.342 3.293 1.000 8.547 13 GLY BBB O 1
ATOM 4079 N N . ILE B 1 14 ? 25.460 123.445 5.248 1.000 7.517 14 ILE BBB N 1
ATOM 4080 C CA . ILE B 1 14 ? 24.212 123.782 4.560 1.000 7.734 14 ILE BBB CA 1
ATOM 4081 C C . ILE B 1 14 ? 24.416 125.019 3.698 1.000 8.190 14 ILE BBB C 1
ATOM 4082 O O . ILE B 1 14 ? 23.821 125.075 2.604 1.000 8.440 14 ILE BBB O 1
ATOM 4087 N N . SER B 1 15 ? 25.096 126.019 4.176 1.000 7.910 15 SER BBB N 1
ATOM 4088 C CA . SER B 1 15 ? 25.155 127.287 3.429 1.000 8.166 15 SER BBB CA 1
ATOM 4089 C C . SER B 1 15 ? 25.927 127.041 2.133 1.000 7.920 15 SER BBB C 1
ATOM 4090 O O . SER B 1 15 ? 25.471 127.524 1.093 1.000 8.594 15 SER BBB O 1
ATOM 4093 N N . GLY B 1 16 ? 27.094 126.431 2.194 1.000 8.544 16 GLY BBB N 1
ATOM 4094 C CA . GLY B 1 16 ? 27.890 126.200 0.977 1.000 8.936 16 GLY BBB CA 1
ATOM 4095 C C . GLY B 1 16 ? 27.183 125.227 0.052 1.000 9.239 16 GLY BBB C 1
ATOM 4096 O O . GLY B 1 16 ? 27.221 125.447 -1.161 1.000 10.231 16 GLY BBB O 1
ATOM 4097 N N . MET B 1 17 ? 26.522 124.206 0.594 1.000 8.811 17 MET BBB N 1
ATOM 4098 C CA . MET B 1 17 ? 25.783 123.291 -0.275 1.000 8.827 17 MET BBB CA 1
ATOM 4099 C C . MET B 1 17 ? 24.633 124.034 -0.924 1.000 9.516 17 MET BBB C 1
ATOM 4100 O O . MET B 1 17 ? 24.347 123.767 -2.114 1.000 9.928 17 MET BBB O 1
ATOM 4105 N N . ALA B 1 18 ? 23.888 124.861 -0.214 1.000 8.888 18 ALA BBB N 1
ATOM 4106 C CA . ALA B 1 18 ? 22.750 125.604 -0.796 1.000 8.693 18 ALA BBB CA 1
ATOM 4107 C C . ALA B 1 18 ? 23.257 126.517 -1.889 1.000 8.752 18 ALA BBB C 1
ATOM 4108 O O . ALA B 1 18 ? 22.616 126.647 -2.958 1.000 9.217 18 ALA BBB O 1
ATOM 4110 N N . ALA B 1 19 ? 24.366 127.181 -1.658 1.000 8.764 19 ALA BBB N 1
ATOM 4111 C CA . ALA B 1 19 ? 24.978 128.072 -2.664 1.000 9.382 19 ALA BBB CA 1
ATOM 4112 C C . ALA B 1 19 ? 25.389 127.238 -3.884 1.000 10.559 19 ALA BBB C 1
ATOM 4113 O O . ALA B 1 19 ? 25.044 127.661 -5.047 1.000 10.443 19 ALA BBB O 1
ATOM 4115 N N . ALA B 1 20 ? 26.091 126.139 -3.687 1.000 10.266 20 ALA BBB N 1
ATOM 4116 C CA . ALA B 1 20 ? 26.615 125.324 -4.811 1.000 9.975 20 ALA BBB CA 1
ATOM 4117 C C . ALA B 1 20 ? 25.421 124.775 -5.565 1.000 10.584 20 ALA BBB C 1
ATOM 4118 O O . ALA B 1 20 ? 25.480 124.786 -6.827 1.000 11.052 20 ALA BBB O 1
ATOM 4120 N N . LYS B 1 21 ? 24.364 124.332 -4.901 1.000 10.545 21 LYS BBB N 1
ATOM 4121 C CA . LYS B 1 21 ? 23.183 123.792 -5.629 1.000 10.640 21 LYS BBB CA 1
ATOM 4122 C C . LYS B 1 21 ? 22.563 124.871 -6.511 1.000 10.788 21 LYS BBB C 1
ATOM 4123 O O . LYS B 1 21 ? 22.218 124.620 -7.680 1.000 10.752 21 LYS BBB O 1
ATOM 4129 N N . LEU B 1 22 ? 22.397 126.083 -5.991 1.000 9.467 22 LEU BBB N 1
ATOM 4130 C CA . LEU B 1 22 ? 21.760 127.166 -6.791 1.000 9.762 22 LEU BBB CA 1
ATOM 4131 C C . LEU B 1 22 ? 22.626 127.463 -8.003 1.000 10.188 22 LEU BBB C 1
ATOM 4132 O O . LEU B 1 22 ? 22.074 127.570 -9.120 1.000 11.481 22 LEU BBB O 1
ATOM 4137 N N . LEU B 1 23 ? 23.921 127.521 -7.853 1.000 10.138 23 LEU BBB N 1
ATOM 4138 C CA . LEU B 1 23 ? 24.808 127.873 -8.991 1.000 10.695 23 LEU BBB CA 1
ATOM 4139 C C . LEU B 1 23 ? 24.796 126.710 -9.978 1.000 11.777 23 LEU BBB C 1
ATOM 4140 O O . LEU B 1 23 ? 24.703 126.954 -11.221 1.000 12.292 23 LEU BBB O 1
ATOM 4145 N N . HIS B 1 24 ? 24.841 125.474 -9.507 1.000 10.926 24 HIS BBB N 1
ATOM 4146 C CA . HIS B 1 24 ? 24.784 124.252 -10.369 1.000 11.220 24 HIS BBB CA 1
ATOM 4147 C C . HIS B 1 24 ? 23.490 124.240 -11.164 1.000 11.911 24 HIS BBB C 1
ATOM 4148 O O . HIS B 1 24 ? 23.491 124.010 -12.382 1.000 11.678 24 HIS BBB O 1
ATOM 4155 N N . ASP B 1 25 ? 22.382 124.522 -10.524 1.000 10.530 25 ASP BBB N 1
ATOM 4156 C CA . ASP B 1 25 ? 21.047 124.549 -11.149 1.000 10.516 25 ASP BBB CA 1
ATOM 4157 C C . ASP B 1 25 ? 20.976 125.635 -12.217 1.000 13.310 25 ASP BBB C 1
ATOM 4158 O O . ASP B 1 25 ? 20.164 125.460 -13.138 1.000 13.898 25 ASP BBB O 1
ATOM 4163 N N . SER B 1 26 ? 21.746 126.700 -12.092 1.000 13.570 26 SER BBB N 1
ATOM 4164 C CA A SER B 1 26 ? 21.795 127.807 -13.075 0.500 16.111 26 SER BBB CA 1
ATOM 4165 C CA B SER B 1 26 ? 21.767 127.791 -13.094 0.500 14.901 26 SER BBB CA 1
ATOM 4166 C C . SER B 1 26 ? 22.739 127.438 -14.223 1.000 16.163 26 SER BBB C 1
ATOM 4167 O O . SER B 1 26 ? 22.897 128.258 -15.128 1.000 20.665 26 SER BBB O 1
ATOM 4172 N N . GLY B 1 27 ? 23.419 126.296 -14.166 1.000 14.075 27 GLY BBB N 1
ATOM 4173 C CA . GLY B 1 27 ? 24.278 125.852 -15.291 1.000 14.563 27 GLY BBB CA 1
ATOM 4174 C C . GLY B 1 27 ? 25.742 126.168 -15.084 1.000 15.754 27 GLY BBB C 1
ATOM 4175 O O . GLY B 1 27 ? 26.554 125.948 -16.004 1.000 18.275 27 GLY BBB O 1
ATOM 4176 N N . LEU B 1 28 ? 26.171 126.659 -13.908 1.000 14.883 28 LEU BBB N 1
ATOM 4177 C CA . LEU B 1 28 ? 27.592 126.918 -13.678 1.000 15.089 28 LEU BBB CA 1
ATOM 4178 C C . LEU B 1 28 ? 28.273 125.657 -13.172 1.000 14.580 28 LEU BBB C 1
ATOM 4179 O O . LEU B 1 28 ? 27.612 124.822 -12.535 1.000 13.339 28 LEU BBB O 1
ATOM 4184 N N . ASN B 1 29 ? 29.564 125.571 -13.426 1.000 13.761 29 ASN BBB N 1
ATOM 4185 C CA . ASN B 1 29 ? 30.445 124.491 -12.937 1.000 13.645 29 ASN BBB CA 1
ATOM 4186 C C . ASN B 1 29 ? 30.949 124.905 -11.552 1.000 16.000 29 ASN BBB C 1
ATOM 4187 O O . ASN B 1 29 ? 31.642 125.861 -11.446 1.000 14.428 29 ASN BBB O 1
ATOM 4192 N N . VAL B 1 30 ? 30.523 124.170 -10.536 1.000 14.069 30 VAL BBB N 1
ATOM 4193 C CA . VAL B 1 30 ? 30.866 124.482 -9.131 1.000 12.855 30 VAL BBB CA 1
ATOM 4194 C C . VAL B 1 30 ? 31.738 123.385 -8.578 1.000 13.197 30 VAL BBB C 1
ATOM 4195 O O . VAL B 1 30 ? 31.578 122.202 -8.945 1.000 12.729 30 VAL BBB O 1
ATOM 4199 N N . VAL B 1 31 ? 32.618 123.743 -7.666 1.000 12.463 31 VAL BBB N 1
ATOM 4200 C CA . VAL B 1 31 ? 33.365 122.797 -6.842 1.000 12.309 31 VAL BBB CA 1
ATOM 4201 C C . VAL B 1 31 ? 33.152 123.198 -5.386 1.000 10.899 31 VAL BBB C 1
ATOM 4202 O O . VAL B 1 31 ? 33.193 124.426 -5.126 1.000 13.035 31 VAL BBB O 1
ATOM 4206 N N . VAL B 1 32 ? 32.895 122.222 -4.544 1.000 10.733 32 VAL BBB N 1
ATOM 4207 C CA . VAL B 1 32 ? 32.802 122.500 -3.085 1.000 11.421 32 VAL BBB CA 1
ATOM 4208 C C . VAL B 1 32 ? 34.025 121.898 -2.479 1.000 11.132 32 VAL BBB C 1
ATOM 4209 O O . VAL B 1 32 ? 34.264 120.692 -2.585 1.000 11.294 32 VAL BBB O 1
ATOM 4213 N N . LEU B 1 33 ? 34.821 122.706 -1.791 1.000 9.750 33 LEU BBB N 1
ATOM 4214 C CA . LEU B 1 33 ? 36.010 122.244 -1.068 1.000 10.071 33 LEU BBB CA 1
ATOM 4215 C C . LEU B 1 33 ? 35.663 122.139 0.407 1.000 10.619 33 LEU BBB C 1
ATOM 4216 O O . LEU B 1 33 ? 35.403 123.195 1.009 1.000 10.764 33 LEU BBB O 1
ATOM 4221 N N . GLU B 1 34 ? 35.655 120.938 0.924 1.000 10.183 34 GLU BBB N 1
ATOM 4222 C CA . GLU B 1 34 ? 35.205 120.692 2.308 1.000 9.923 34 GLU BBB CA 1
ATOM 4223 C C . GLU B 1 34 ? 36.391 120.141 3.101 1.000 10.704 34 GLU BBB C 1
ATOM 4224 O O . GLU B 1 34 ? 37.036 119.145 2.720 1.000 10.384 34 GLU BBB O 1
ATOM 4230 N N . ALA B 1 35 ? 36.706 120.744 4.241 1.000 9.822 35 ALA BBB N 1
ATOM 4231 C CA . ALA B 1 35 ? 37.884 120.399 5.025 1.000 10.095 35 ALA BBB CA 1
ATOM 4232 C C . ALA B 1 35 ? 37.738 118.976 5.580 1.000 10.285 35 ALA BBB C 1
ATOM 4233 O O . ALA B 1 35 ? 38.778 118.290 5.724 1.000 10.980 35 ALA BBB O 1
ATOM 4235 N N . ARG B 1 36 ? 36.558 118.648 6.095 1.000 9.675 36 ARG BBB N 1
ATOM 4236 C CA . ARG B 1 36 ? 36.357 117.341 6.777 1.000 10.042 36 ARG BBB CA 1
ATOM 4237 C C . ARG B 1 36 ? 36.222 116.191 5.787 1.000 10.062 36 ARG BBB C 1
ATOM 4238 O O . ARG B 1 36 ? 36.013 116.415 4.595 1.000 10.676 36 ARG BBB O 1
ATOM 4246 N N . ASP B 1 37 ? 36.194 114.997 6.336 1.000 10.867 37 ASP BBB N 1
ATOM 4247 C CA . ASP B 1 37 ? 35.838 113.773 5.625 1.000 11.357 37 ASP BBB CA 1
ATOM 4248 C C . ASP B 1 37 ? 34.331 113.604 5.529 1.000 12.871 37 ASP BBB C 1
ATOM 4249 O O . ASP B 1 37 ? 33.875 112.544 5.179 1.000 14.116 37 ASP BBB O 1
ATOM 4254 N N . ARG B 1 38 ? 33.531 114.628 5.828 1.000 10.889 38 ARG BBB N 1
ATOM 4255 C CA . ARG B 1 38 ? 32.083 114.563 5.731 1.000 11.085 38 ARG BBB CA 1
ATOM 4256 C C . ARG B 1 38 ? 31.554 115.956 5.385 1.000 10.143 38 ARG BBB C 1
ATOM 4257 O O . ARG B 1 38 ? 32.285 116.956 5.582 1.000 11.655 38 ARG BBB O 1
ATOM 4265 N N . VAL B 1 39 ? 30.336 116.003 4.895 1.000 11.224 39 VAL BBB N 1
ATOM 4266 C CA . VAL B 1 39 ? 29.606 117.262 4.725 1.000 10.982 39 VAL BBB CA 1
ATOM 4267 C C . VAL B 1 39 ? 28.725 117.511 5.936 1.000 10.432 39 VAL BBB C 1
ATOM 4268 O O . VAL B 1 39 ? 28.547 116.648 6.782 1.000 11.773 39 VAL BBB O 1
ATOM 4272 N N . GLY B 1 40 ? 28.144 118.684 5.968 1.000 9.495 40 GLY BBB N 1
ATOM 4273 C CA . GLY B 1 40 ? 27.147 119.038 6.980 1.000 8.051 40 GLY BBB CA 1
ATOM 4274 C C . GLY B 1 40 ? 27.662 120.029 8.032 1.000 7.806 40 GLY BBB C 1
ATOM 4275 O O . GLY B 1 40 ? 26.793 120.753 8.579 1.000 7.633 40 GLY BBB O 1
ATOM 4276 N N . GLY B 1 41 ? 28.932 120.040 8.335 1.000 8.457 41 GLY BBB N 1
ATOM 4277 C CA . GLY B 1 41 ? 29.491 121.100 9.210 1.000 7.950 41 GLY BBB CA 1
ATOM 4278 C C . GLY B 1 41 ? 28.908 121.031 10.632 1.000 8.115 41 GLY BBB C 1
ATOM 4279 O O . GLY B 1 41 ? 29.117 120.047 11.324 1.000 8.158 41 GLY BBB O 1
ATOM 4280 N N . ARG B 1 42 ? 28.192 122.092 11.040 1.000 7.738 42 ARG BBB N 1
ATOM 4281 C CA . ARG B 1 42 ? 27.578 122.156 12.371 1.000 8.029 42 ARG BBB CA 1
ATOM 4282 C C . ARG B 1 42 ? 26.288 121.337 12.418 1.000 7.633 42 ARG BBB C 1
ATOM 4283 O O . ARG B 1 42 ? 25.663 121.300 13.490 1.000 8.004 42 ARG BBB O 1
ATOM 4291 N N . THR B 1 43 ? 25.887 120.705 11.320 1.000 7.660 43 THR BBB N 1
ATOM 4292 C CA . THR B 1 43 ? 24.956 119.571 11.351 1.000 8.154 43 THR BBB CA 1
ATOM 4293 C C . THR B 1 43 ? 25.713 118.269 11.186 1.000 8.201 43 THR BBB C 1
ATOM 4294 O O . THR B 1 43 ? 26.677 118.206 10.426 1.000 10.565 43 THR BBB O 1
ATOM 4298 N N . TYR B 1 44 ? 25.302 117.266 11.947 1.000 9.368 44 TYR BBB N 1
ATOM 4299 C CA . TYR B 1 44 ? 25.944 115.947 11.931 1.000 8.859 44 TYR BBB CA 1
ATOM 4300 C C . TYR B 1 44 ? 24.905 114.951 12.405 1.000 9.341 44 TYR BBB C 1
ATOM 4301 O O . TYR B 1 44 ? 24.486 115.028 13.590 1.000 8.662 44 TYR BBB O 1
ATOM 4310 N N . THR B 1 45 ? 24.489 114.033 11.554 1.000 8.310 45 THR BBB N 1
ATOM 4311 C CA . THR B 1 45 ? 23.523 112.991 11.897 1.000 8.817 45 THR BBB CA 1
ATOM 4312 C C . THR B 1 45 ? 24.291 111.683 11.991 1.000 9.271 45 THR BBB C 1
ATOM 4313 O O . THR B 1 45 ? 24.862 111.250 11.007 1.000 10.080 45 THR BBB O 1
ATOM 4317 N N . LEU B 1 46 ? 24.377 111.111 13.179 1.000 8.953 46 LEU BBB N 1
ATOM 4318 C CA . LEU B 1 46 ? 25.009 109.786 13.394 1.000 9.985 46 LEU BBB CA 1
ATOM 4319 C C . LEU B 1 46 ? 23.948 108.703 13.275 1.000 9.924 46 LEU BBB C 1
ATOM 4320 O O . LEU B 1 46 ? 22.849 108.853 13.807 1.000 8.895 46 LEU BBB O 1
ATOM 4325 N N . ARG B 1 47 ? 24.223 107.609 12.560 1.000 10.108 47 ARG BBB N 1
ATOM 4326 C CA . ARG B 1 47 ? 23.338 106.454 12.506 1.000 9.331 47 ARG BBB CA 1
ATOM 4327 C C . ARG B 1 47 ? 24.012 105.259 13.179 1.000 10.183 47 ARG BBB C 1
ATOM 4328 O O . ARG B 1 47 ? 25.176 105.007 12.963 1.000 10.720 47 ARG BBB O 1
ATOM 4336 N N . ASN B 1 48 ? 23.226 104.542 13.993 1.000 10.039 48 ASN BBB N 1
ATOM 4337 C CA . ASN B 1 48 ? 23.619 103.210 14.497 1.000 10.039 48 ASN BBB CA 1
ATOM 4338 C C . ASN B 1 48 ? 22.378 102.512 14.955 1.000 9.830 48 ASN BBB C 1
ATOM 4339 O O . ASN B 1 48 ? 21.309 103.100 15.001 1.000 10.085 48 ASN BBB O 1
ATOM 4344 N N . GLN B 1 49 ? 22.477 101.218 15.253 1.000 11.021 49 GLN BBB N 1
ATOM 4345 C CA . GLN B 1 49 ? 21.285 100.426 15.580 1.000 12.465 49 GLN BBB CA 1
ATOM 4346 C C . GLN B 1 49 ? 20.644 100.902 16.900 1.000 11.277 49 GLN BBB C 1
ATOM 4347 O O . GLN B 1 49 ? 19.474 100.838 17.001 1.000 12.592 49 GLN BBB O 1
ATOM 4353 N N . LYS B 1 50 ? 21.447 101.443 17.803 1.000 11.983 50 LYS BBB N 1
ATOM 4354 C CA . LYS B 1 50 ? 20.876 101.824 19.125 1.000 12.180 50 LYS BBB CA 1
ATOM 4355 C C . LYS B 1 50 ? 20.016 103.065 19.018 1.000 12.358 50 LYS BBB C 1
ATOM 4356 O O . LYS B 1 50 ? 19.009 103.126 19.732 1.000 13.978 50 LYS BBB O 1
ATOM 4362 N N . VAL B 1 51 ? 20.345 103.990 18.112 1.000 10.513 51 VAL BBB N 1
ATOM 4363 C CA . VAL B 1 51 ? 19.591 105.274 18.026 1.000 10.390 51 VAL BBB CA 1
ATOM 4364 C C . VAL B 1 51 ? 18.765 105.394 16.747 1.000 9.926 51 VAL BBB C 1
ATOM 4365 O O . VAL B 1 51 ? 17.922 106.271 16.653 1.000 10.356 51 VAL BBB O 1
ATOM 4369 N N . LYS B 1 52 ? 19.038 104.507 15.784 1.000 9.972 52 LYS BBB N 1
ATOM 4370 C CA . LYS B 1 52 ? 18.632 104.608 14.350 1.000 10.376 52 LYS BBB CA 1
ATOM 4371 C C . LYS B 1 52 ? 19.360 105.785 13.698 1.000 9.976 52 LYS BBB C 1
ATOM 4372 O O . LYS B 1 52 ? 20.311 105.575 12.951 1.000 11.234 52 LYS BBB O 1
ATOM 4378 N N . TYR B 1 53 ? 18.992 106.997 14.086 1.000 9.956 53 TYR BBB N 1
ATOM 4379 C CA . TYR B 1 53 ? 19.687 108.229 13.685 1.000 9.707 53 TYR BBB CA 1
ATOM 4380 C C . TYR B 1 53 ? 19.551 109.215 14.814 1.000 9.298 53 TYR BBB C 1
ATOM 4381 O O . TYR B 1 53 ? 18.579 109.171 15.570 1.000 9.499 53 TYR BBB O 1
ATOM 4390 N N . VAL B 1 54 ? 20.539 110.094 14.924 1.000 8.576 54 VAL BBB N 1
ATOM 4391 C CA . VAL B 1 54 ? 20.454 111.177 15.919 1.000 8.757 54 VAL BBB CA 1
ATOM 4392 C C . VAL B 1 54 ? 21.174 112.406 15.387 1.000 8.203 54 VAL BBB C 1
ATOM 4393 O O . VAL B 1 54 ? 22.330 112.289 14.950 1.000 8.247 54 VAL BBB O 1
ATOM 4397 N N . ASP B 1 55 ? 20.535 113.560 15.557 1.000 8.277 55 ASP BBB N 1
ATOM 4398 C CA . ASP B 1 55 ? 21.207 114.849 15.270 1.000 9.110 55 ASP BBB CA 1
ATOM 4399 C C . ASP B 1 55 ? 22.128 115.228 16.429 1.000 8.788 55 ASP BBB C 1
ATOM 4400 O O . ASP B 1 55 ? 21.603 115.445 17.550 1.000 10.696 55 ASP BBB O 1
ATOM 4405 N N . LEU B 1 56 ? 23.395 115.313 16.186 1.000 9.443 56 LEU BBB N 1
ATOM 4406 C CA . LEU B 1 56 ? 24.374 115.699 17.227 1.000 9.099 56 LEU BBB CA 1
ATOM 4407 C C . LEU B 1 56 ? 24.726 117.177 17.060 1.000 9.104 56 LEU BBB C 1
ATOM 4408 O O . LEU B 1 56 ? 25.382 117.735 17.977 1.000 9.659 56 LEU BBB O 1
ATOM 4413 N N . GLY B 1 57 ? 24.359 117.808 15.935 1.000 8.674 57 GLY BBB N 1
ATOM 4414 C CA . GLY B 1 57 ? 24.455 119.252 15.736 1.000 8.711 57 GLY BBB CA 1
ATOM 4415 C C . GLY B 1 57 ? 23.093 119.868 15.583 1.000 8.868 57 GLY BBB C 1
ATOM 4416 O O . GLY B 1 57 ? 22.131 119.456 16.235 1.000 9.754 57 GLY BBB O 1
ATOM 4417 N N . GLY B 1 58 ? 22.963 120.812 14.668 1.000 8.048 58 GLY BBB N 1
ATOM 4418 C CA . GLY B 1 58 ? 21.701 121.488 14.402 1.000 7.890 58 GLY BBB CA 1
ATOM 4419 C C . GLY B 1 58 ? 20.628 120.497 14.053 1.000 7.629 58 GLY BBB C 1
ATOM 4420 O O . GLY B 1 58 ? 20.884 119.517 13.331 1.000 8.214 58 GLY BBB O 1
ATOM 4421 N N . SER B 1 59 ? 19.439 120.704 14.585 1.000 7.832 59 SER BBB N 1
ATOM 4422 C CA . SER B 1 59 ? 18.321 119.734 14.432 1.000 8.374 59 SER BBB CA 1
ATOM 4423 C C . SER B 1 59 ? 16.972 120.389 14.195 1.000 8.350 59 SER BBB C 1
ATOM 4424 O O . SER B 1 59 ? 16.198 119.885 13.345 1.000 8.854 59 SER BBB O 1
ATOM 4427 N N . TYR B 1 60 ? 16.620 121.405 14.948 1.000 8.398 60 TYR BBB N 1
ATOM 4428 C CA . TYR B 1 60 ? 15.244 121.900 14.994 1.000 8.223 60 TYR BBB CA 1
ATOM 4429 C C . TYR B 1 60 ? 15.019 122.875 13.851 1.000 8.583 60 TYR BBB C 1
ATOM 4430 O O . TYR B 1 60 ? 15.896 123.725 13.508 1.000 8.261 60 TYR BBB O 1
ATOM 4439 N N . VAL B 1 61 ? 13.808 122.805 13.349 1.000 8.692 61 VAL BBB N 1
ATOM 4440 C CA . VAL B 1 61 ? 13.255 123.784 12.392 1.000 9.331 61 VAL BBB CA 1
ATOM 4441 C C . VAL B 1 61 ? 11.850 124.107 12.854 1.000 8.962 61 VAL BBB C 1
ATOM 4442 O O . VAL B 1 61 ? 11.225 123.358 13.601 1.000 9.925 61 VAL BBB O 1
ATOM 4446 N N . GLY B 1 62 ? 11.330 125.214 12.359 1.000 8.764 62 GLY BBB N 1
ATOM 4447 C CA . GLY B 1 62 ? 9.976 125.616 12.733 1.000 9.544 62 GLY BBB CA 1
ATOM 4448 C C . GLY B 1 62 ? 9.416 126.687 11.854 1.000 9.221 62 GLY BBB C 1
ATOM 4449 O O . GLY B 1 62 ? 10.014 127.126 10.870 1.000 8.997 62 GLY BBB O 1
ATOM 4450 N N . PRO B 1 63 ? 8.180 127.076 12.178 1.000 9.206 63 PRO BBB N 1
ATOM 4451 C CA . PRO B 1 63 ? 7.486 128.098 11.380 1.000 10.034 63 PRO BBB CA 1
ATOM 4452 C C . PRO B 1 63 ? 8.315 129.361 11.242 1.000 9.397 63 PRO BBB C 1
ATOM 4453 O O . PRO B 1 63 ? 9.023 129.790 12.166 1.000 9.535 63 PRO BBB O 1
ATOM 4457 N N . THR B 1 64 ? 8.223 129.933 10.053 1.000 9.761 64 THR BBB N 1
ATOM 4458 C CA . THR B 1 64 ? 8.916 131.130 9.544 1.000 9.142 64 THR BBB CA 1
ATOM 4459 C C . THR B 1 64 ? 10.297 130.796 8.976 1.000 9.919 64 THR BBB C 1
ATOM 4460 O O . THR B 1 64 ? 10.941 131.702 8.456 1.000 12.613 64 THR BBB O 1
ATOM 4464 N N . GLN B 1 65 ? 10.732 129.546 9.074 1.000 8.553 65 GLN BBB N 1
ATOM 4465 C CA . GLN B 1 65 ? 12.015 129.099 8.513 1.000 8.948 65 GLN BBB CA 1
ATOM 4466 C C . GLN B 1 65 ? 11.699 128.474 7.167 1.000 8.639 65 GLN BBB C 1
ATOM 4467 O O . GLN B 1 65 ? 11.954 127.266 6.956 1.000 9.452 65 GLN BBB O 1
ATOM 4473 N N . ASN B 1 66 ? 11.228 129.292 6.251 1.000 10.190 66 ASN BBB N 1
ATOM 4474 C CA . ASN B 1 66 ? 10.658 128.766 4.996 1.000 9.761 66 ASN BBB CA 1
ATOM 4475 C C . ASN B 1 66 ? 11.719 128.268 4.029 1.000 9.441 66 ASN BBB C 1
ATOM 4476 O O . ASN B 1 66 ? 11.401 127.391 3.200 1.000 9.842 66 ASN BBB O 1
ATOM 4481 N N . ARG B 1 67 ? 12.919 128.806 4.038 1.000 9.975 67 ARG BBB N 1
ATOM 4482 C CA . ARG B 1 67 ? 13.968 128.419 3.099 1.000 9.540 67 ARG BBB CA 1
ATOM 4483 C C . ARG B 1 67 ? 14.498 127.009 3.378 1.000 9.541 67 ARG BBB C 1
ATOM 4484 O O . ARG B 1 67 ? 14.639 126.202 2.427 1.000 10.168 67 ARG BBB O 1
ATOM 4492 N N . ILE B 1 68 ? 14.848 126.730 4.624 1.000 9.800 68 ILE BBB N 1
ATOM 4493 C CA . ILE B 1 68 ? 15.354 125.371 4.966 1.000 9.158 68 ILE BBB CA 1
ATOM 4494 C C . ILE B 1 68 ? 14.206 124.378 4.748 1.000 9.533 68 ILE BBB C 1
ATOM 4495 O O . ILE B 1 68 ? 14.457 123.261 4.236 1.000 9.521 68 ILE BBB O 1
ATOM 4500 N N . LEU B 1 69 ? 12.982 124.754 5.056 1.000 9.499 69 LEU BBB N 1
ATOM 4501 C CA . LEU B 1 69 ? 11.856 123.828 4.822 1.000 9.845 69 LEU BBB CA 1
ATOM 4502 C C . LEU B 1 69 ? 11.702 123.547 3.324 1.000 9.527 69 LEU BBB C 1
ATOM 4503 O O . LEU B 1 69 ? 11.520 122.353 2.964 1.000 10.193 69 LEU BBB O 1
ATOM 4508 N N . ARG B 1 70 ? 11.814 124.552 2.504 1.000 9.429 70 ARG BBB N 1
ATOM 4509 C CA . ARG B 1 70 ? 11.630 124.351 1.034 1.000 9.512 70 ARG BBB CA 1
ATOM 4510 C C . ARG B 1 70 ? 12.794 123.538 0.465 1.000 10.380 70 ARG BBB C 1
ATOM 4511 O O . ARG B 1 70 ? 12.563 122.632 -0.358 1.000 10.328 70 ARG BBB O 1
ATOM 4519 N N . LEU B 1 71 ? 14.023 123.833 0.833 1.000 9.580 71 LEU BBB N 1
ATOM 4520 C CA . LEU B 1 71 ? 15.195 123.092 0.369 1.000 9.494 71 LEU BBB CA 1
ATOM 4521 C C . LEU B 1 71 ? 15.087 121.651 0.791 1.000 10.037 71 LEU BBB C 1
ATOM 4522 O O . LEU B 1 71 ? 15.234 120.747 -0.021 1.000 9.578 71 LEU BBB O 1
ATOM 4527 N N . ALA B 1 72 ? 14.785 121.422 2.066 1.000 9.271 72 ALA BBB N 1
ATOM 4528 C CA . ALA B 1 72 ? 14.654 120.037 2.555 1.000 9.236 72 ALA BBB CA 1
ATOM 4529 C C . ALA B 1 72 ? 13.510 119.297 1.820 1.000 9.828 72 ALA BBB C 1
ATOM 4530 O O . ALA B 1 72 ? 13.668 118.126 1.476 1.000 9.436 72 ALA BBB O 1
ATOM 4532 N N . LYS B 1 73 ? 12.382 119.953 1.621 1.000 10.157 73 LYS BBB N 1
ATOM 4533 C CA . LYS B 1 73 ? 11.256 119.276 0.935 1.000 10.796 73 LYS BBB CA 1
ATOM 4534 C C . LYS B 1 73 ? 11.689 118.903 -0.492 1.000 10.963 73 LYS BBB C 1
ATOM 4535 O O . LYS B 1 73 ? 11.412 117.766 -0.936 1.000 10.738 73 LYS BBB O 1
ATOM 4541 N N . GLU B 1 74 ? 12.411 119.783 -1.170 1.000 10.185 74 GLU BBB N 1
ATOM 4542 C CA . GLU B 1 74 ? 12.856 119.504 -2.553 1.000 10.180 74 GLU BBB CA 1
ATOM 4543 C C . GLU B 1 74 ? 13.799 118.308 -2.586 1.000 11.516 74 GLU BBB C 1
ATOM 4544 O O . GLU B 1 74 ? 13.755 117.478 -3.516 1.000 12.544 74 GLU BBB O 1
ATOM 4550 N N . LEU B 1 75 ? 14.599 118.108 -1.546 1.000 9.878 75 LEU BBB N 1
ATOM 4551 C CA . LEU B 1 75 ? 15.551 116.983 -1.400 1.000 9.667 75 LEU BBB CA 1
ATOM 4552 C C . LEU B 1 75 ? 14.841 115.717 -0.917 1.000 9.061 75 LEU BBB C 1
ATOM 4553 O O . LEU B 1 75 ? 15.528 114.728 -0.762 1.000 10.458 75 LEU BBB O 1
ATOM 4558 N N . GLY B 1 76 ? 13.558 115.771 -0.654 1.000 9.104 76 GLY BBB N 1
ATOM 4559 C CA . GLY B 1 76 ? 12.771 114.569 -0.294 1.000 9.970 76 GLY BBB CA 1
ATOM 4560 C C . GLY B 1 76 ? 12.637 114.357 1.190 1.000 10.942 76 GLY BBB C 1
ATOM 4561 O O . GLY B 1 76 ? 12.296 113.232 1.589 1.000 12.901 76 GLY BBB O 1
ATOM 4562 N N . LEU B 1 77 ? 12.929 115.345 2.002 1.000 9.630 77 LEU BBB N 1
ATOM 4563 C CA . LEU B 1 77 ? 12.827 115.216 3.470 1.000 10.906 77 LEU BBB CA 1
ATOM 4564 C C . LEU B 1 77 ? 11.438 115.603 3.982 1.000 11.479 77 LEU BBB C 1
ATOM 4565 O O . LEU B 1 77 ? 10.726 116.378 3.345 1.000 13.388 77 LEU BBB O 1
ATOM 4570 N N . GLU B 1 78 ? 11.115 115.078 5.163 1.000 12.058 78 GLU BBB N 1
ATOM 4571 C CA . GLU B 1 78 ? 9.873 115.330 5.898 1.000 12.940 78 GLU BBB CA 1
ATOM 4572 C C . GLU B 1 78 ? 10.256 115.769 7.320 1.000 11.219 78 GLU BBB C 1
ATOM 4573 O O . GLU B 1 78 ? 11.337 115.432 7.752 1.000 11.288 78 GLU BBB O 1
ATOM 4579 N N . THR B 1 79 ? 9.349 116.489 7.936 1.000 11.990 79 THR BBB N 1
ATOM 4580 C CA . THR B 1 79 ? 9.513 116.839 9.358 1.000 11.798 79 THR BBB CA 1
ATOM 4581 C C . THR B 1 79 ? 8.525 116.063 10.193 1.000 12.496 79 THR BBB C 1
ATOM 4582 O O . THR B 1 79 ? 7.497 115.554 9.710 1.000 13.621 79 THR BBB O 1
ATOM 4586 N N . TYR B 1 80 ? 8.812 116.048 11.486 1.000 12.663 80 TYR BBB N 1
ATOM 4587 C CA . TYR B 1 80 ? 7.859 115.596 12.511 1.000 12.254 80 TYR BBB CA 1
ATOM 4588 C C . TYR B 1 80 ? 7.967 116.560 13.682 1.000 11.806 80 TYR BBB C 1
ATOM 4589 O O . TYR B 1 80 ? 8.943 117.342 13.792 1.000 11.248 80 TYR BBB O 1
ATOM 4598 N N . LYS B 1 81 ? 6.906 116.612 14.464 1.000 12.110 81 LYS BBB N 1
ATOM 4599 C CA . LYS B 1 81 ? 6.810 117.581 15.568 1.000 12.094 81 LYS BBB CA 1
ATOM 4600 C C . LYS B 1 81 ? 7.474 117.040 16.813 1.000 11.802 81 LYS BBB C 1
ATOM 4601 O O . LYS B 1 81 ? 7.210 115.922 17.252 1.000 13.755 81 LYS BBB O 1
ATOM 4607 N N . VAL B 1 82 ? 8.309 117.893 17.390 1.000 9.882 82 VAL BBB N 1
ATOM 4608 C CA . VAL B 1 82 ? 8.905 117.656 18.722 1.000 9.596 82 VAL BBB CA 1
ATOM 4609 C C . VAL B 1 82 ? 7.759 117.517 19.733 1.000 9.589 82 VAL BBB C 1
ATOM 4610 O O . VAL B 1 82 ? 6.822 118.267 19.671 1.000 11.193 82 VAL BBB O 1
ATOM 4614 N N . ASN B 1 83 ? 7.848 116.538 20.630 1.000 9.912 83 ASN BBB N 1
ATOM 4615 C CA . ASN B 1 83 ? 6.732 116.239 21.532 1.000 10.202 83 ASN BBB CA 1
ATOM 4616 C C . ASN B 1 83 ? 6.539 117.406 22.503 1.000 9.850 83 ASN BBB C 1
ATOM 4617 O O . ASN B 1 83 ? 7.413 117.720 23.327 1.000 10.639 83 ASN BBB O 1
ATOM 4622 N N . GLU B 1 84 ? 5.397 118.040 22.457 1.000 10.240 84 GLU BBB N 1
ATOM 4623 C CA . GLU B 1 84 ? 5.021 119.066 23.446 1.000 9.359 84 GLU BBB CA 1
ATOM 4624 C C . GLU B 1 84 ? 3.554 118.854 23.849 1.000 10.915 84 GLU BBB C 1
ATOM 4625 O O . GLU B 1 84 ? 2.858 119.822 24.147 1.000 11.639 84 GLU BBB O 1
ATOM 4631 N N . VAL B 1 85 ? 3.080 117.622 23.822 1.000 10.411 85 VAL BBB N 1
ATOM 4632 C CA . VAL B 1 85 ? 1.656 117.371 24.192 1.000 11.250 85 VAL BBB CA 1
ATOM 4633 C C . VAL B 1 85 ? 1.399 117.590 25.687 1.000 10.359 85 VAL BBB C 1
ATOM 4634 O O . VAL B 1 85 ? 0.387 118.233 26.046 1.000 11.823 85 VAL BBB O 1
ATOM 4638 N N . GLU B 1 86 ? 2.300 117.106 26.519 1.000 10.007 86 GLU BBB N 1
ATOM 4639 C CA . GLU B 1 86 ? 2.106 117.134 27.979 1.000 10.725 86 GLU BBB CA 1
ATOM 4640 C C . GLU B 1 86 ? 2.791 118.371 28.552 1.000 10.274 86 GLU BBB C 1
ATOM 4641 O O . GLU B 1 86 ? 3.185 119.278 27.817 1.000 12.536 86 GLU BBB O 1
ATOM 4647 N N . ARG B 1 87 ? 2.970 118.395 29.883 1.000 10.282 87 ARG BBB N 1
ATOM 4648 C CA . ARG B 1 87 ? 3.413 119.614 30.587 1.000 10.017 87 ARG BBB CA 1
ATOM 4649 C C . ARG B 1 87 ? 4.918 119.780 30.463 1.000 9.807 87 ARG BBB C 1
ATOM 4650 O O . ARG B 1 87 ? 5.664 118.820 30.518 1.000 9.635 87 ARG BBB O 1
ATOM 4658 N N . LEU B 1 88 ? 5.335 121.022 30.332 1.000 10.751 88 LEU BBB N 1
ATOM 4659 C CA . LEU B 1 88 ? 6.729 121.429 30.497 1.000 9.797 88 LEU BBB CA 1
ATOM 4660 C C . LEU B 1 88 ? 7.059 121.492 31.978 1.000 9.782 88 LEU BBB C 1
ATOM 4661 O O . LEU B 1 88 ? 6.121 121.574 32.797 1.000 10.560 88 LEU BBB O 1
ATOM 4666 N N . ILE B 1 89 ? 8.330 121.461 32.305 1.000 9.755 89 ILE BBB N 1
ATOM 4667 C CA . ILE B 1 89 ? 8.744 121.628 33.707 1.000 9.721 89 ILE BBB CA 1
ATOM 4668 C C . ILE B 1 89 ? 9.692 122.802 33.856 1.000 9.463 89 ILE BBB C 1
ATOM 4669 O O . ILE B 1 89 ? 10.647 122.883 33.088 1.000 10.068 89 ILE BBB O 1
ATOM 4674 N N . HIS B 1 90 ? 9.459 123.628 34.880 1.000 10.152 90 HIS BBB N 1
ATOM 4675 C CA . HIS B 1 90 ? 10.445 124.609 35.351 1.000 9.731 90 HIS BBB CA 1
ATOM 4676 C C . HIS B 1 90 ? 10.939 124.119 36.701 1.000 11.189 90 HIS BBB C 1
ATOM 4677 O O . HIS B 1 90 ? 10.112 124.021 37.588 1.000 11.828 90 HIS BBB O 1
ATOM 4684 N N . HIS B 1 91 ? 12.221 123.821 36.820 1.000 10.772 91 HIS BBB N 1
ATOM 4685 C CA . HIS B 1 91 ? 12.849 123.315 38.064 1.000 11.002 91 HIS BBB CA 1
ATOM 4686 C C . HIS B 1 91 ? 13.556 124.485 38.728 1.000 12.392 91 HIS BBB C 1
ATOM 4687 O O . HIS B 1 91 ? 14.462 125.030 38.131 1.000 13.185 91 HIS BBB O 1
ATOM 4694 N N . VAL B 1 92 ? 13.040 124.878 39.883 1.000 15.337 92 VAL BBB N 1
ATOM 4695 C CA . VAL B 1 92 ? 13.406 126.135 40.591 1.000 18.770 92 VAL BBB CA 1
ATOM 4696 C C . VAL B 1 92 ? 13.696 125.734 42.018 1.000 17.139 92 VAL BBB C 1
ATOM 4697 O O . VAL B 1 92 ? 12.832 125.126 42.634 1.000 16.083 92 VAL BBB O 1
ATOM 4701 N N . LYS B 1 93 ? 14.867 126.168 42.486 1.000 20.592 93 LYS BBB N 1
ATOM 4702 C CA . LYS B 1 93 ? 15.256 125.964 43.907 1.000 24.334 93 LYS BBB CA 1
ATOM 4703 C C . LYS B 1 93 ? 14.931 124.520 44.311 1.000 20.638 93 LYS BBB C 1
ATOM 4704 O O . LYS B 1 93 ? 14.269 124.283 45.353 1.000 19.473 93 LYS BBB O 1
ATOM 4710 N N . GLY B 1 94 ? 15.336 123.551 43.481 1.000 20.314 94 GLY BBB N 1
ATOM 4711 C CA . GLY B 1 94 ? 15.247 122.120 43.817 1.000 19.865 94 GLY BBB CA 1
ATOM 4712 C C . GLY B 1 94 ? 13.844 121.522 43.755 1.000 17.836 94 GLY BBB C 1
ATOM 4713 O O . GLY B 1 94 ? 13.637 120.445 44.275 1.000 17.904 94 GLY BBB O 1
ATOM 4714 N N . LYS B 1 95 ? 12.867 122.155 43.100 1.000 15.679 95 LYS BBB N 1
ATOM 4715 C CA . LYS B 1 95 ? 11.527 121.593 42.942 1.000 15.670 95 LYS BBB CA 1
ATOM 4716 C C . LYS B 1 95 ? 11.057 121.826 41.493 1.000 14.491 95 LYS BBB C 1
ATOM 4717 O O . LYS B 1 95 ? 11.315 122.872 40.918 1.000 14.164 95 LYS BBB O 1
ATOM 4723 N N . SER B 1 96 ? 10.323 120.857 40.997 1.000 13.261 96 SER BBB N 1
ATOM 4724 C CA . SER B 1 96 ? 9.750 120.894 39.639 1.000 13.545 96 SER BBB CA 1
ATOM 4725 C C . SER B 1 96 ? 8.362 121.528 39.699 1.000 13.815 96 SER BBB C 1
ATOM 4726 O O . SER B 1 96 ? 7.476 121.080 40.482 1.000 16.057 96 SER BBB O 1
ATOM 4729 N N . TYR B 1 97 ? 8.140 122.480 38.809 1.000 11.748 97 TYR BBB N 1
ATOM 4730 C CA . TYR B 1 97 ? 6.842 123.143 38.666 1.000 12.343 97 TYR BBB CA 1
ATOM 4731 C C . TYR B 1 97 ? 6.353 122.905 37.245 1.000 11.795 97 TYR BBB C 1
ATOM 4732 O O . TYR B 1 97 ? 6.823 123.547 36.315 1.000 12.230 97 TYR BBB O 1
ATOM 4741 N N . PRO B 1 98 ? 5.383 122.007 37.045 1.000 12.308 98 PRO BBB N 1
ATOM 4742 C CA . PRO B 1 98 ? 4.887 121.753 35.699 1.000 12.658 98 PRO BBB CA 1
ATOM 4743 C C . PRO B 1 98 ? 4.041 122.920 35.201 1.000 12.806 98 PRO BBB C 1
ATOM 4744 O O . PRO B 1 98 ? 3.408 123.646 35.943 1.000 14.081 98 PRO BBB O 1
ATOM 4748 N N . PHE B 1 99 ? 4.077 123.169 33.913 1.000 11.808 99 PHE BBB N 1
ATOM 4749 C CA . PHE B 1 99 ? 3.260 124.235 33.310 1.000 11.787 99 PHE BBB CA 1
ATOM 4750 C C . PHE B 1 99 ? 2.963 123.943 31.848 1.000 12.817 99 PHE BBB C 1
ATOM 4751 O O . PHE B 1 99 ? 3.536 123.030 31.240 1.000 12.564 99 PHE BBB O 1
ATOM 4759 N N . ARG B 1 100 ? 2.073 124.762 31.277 1.000 14.087 100 ARG BBB N 1
ATOM 4760 C CA . ARG B 1 100 ? 1.718 124.716 29.846 1.000 16.377 100 ARG BBB CA 1
ATOM 4761 C C . ARG B 1 100 ? 1.964 126.089 29.230 1.000 17.203 100 ARG BBB C 1
ATOM 4762 O O . ARG B 1 100 ? 1.999 127.081 29.957 1.000 17.357 100 ARG BBB O 1
ATOM 4770 N N . GLY B 1 101 ? 2.087 126.119 27.908 1.000 19.326 101 GLY BBB N 1
ATOM 4771 C CA . GLY B 1 101 ? 2.375 127.364 27.206 1.000 18.813 101 GLY BBB CA 1
ATOM 4772 C C . GLY B 1 101 ? 3.877 127.570 27.222 1.000 19.192 101 GLY BBB C 1
ATOM 4773 O O . GLY B 1 101 ? 4.633 126.763 27.772 1.000 20.112 101 GLY BBB O 1
ATOM 4774 N N . PRO B 1 102 ? 4.356 128.553 26.445 1.000 18.758 102 PRO BBB N 1
ATOM 4775 C CA . PRO B 1 102 ? 5.778 128.645 26.157 1.000 18.887 102 PRO BBB CA 1
ATOM 4776 C C . PRO B 1 102 ? 6.593 129.185 27.329 1.000 18.680 102 PRO BBB C 1
ATOM 4777 O O . PRO B 1 102 ? 7.779 129.031 27.304 1.000 18.849 102 PRO BBB O 1
ATOM 4781 N N . PHE B 1 103 ? 5.949 129.878 28.266 1.000 20.488 103 PHE BBB N 1
ATOM 4782 C CA . PHE B 1 103 ? 6.671 130.686 29.282 1.000 24.234 103 PHE BBB CA 1
ATOM 4783 C C . PHE B 1 103 ? 6.399 130.110 30.648 1.000 17.924 103 PHE BBB C 1
ATOM 4784 O O . PHE B 1 103 ? 5.268 129.865 30.961 1.000 18.904 103 PHE BBB O 1
ATOM 4792 N N . PRO B 1 104 ? 7.419 129.890 31.495 1.000 17.862 104 PRO BBB N 1
ATOM 4793 C CA . PRO B 1 104 ? 7.163 129.397 32.839 1.000 18.099 104 PRO BBB CA 1
ATOM 4794 C C . PRO B 1 104 ? 6.403 130.456 33.626 1.000 18.369 104 PRO BBB C 1
ATOM 4795 O O . PRO B 1 104 ? 6.714 131.637 33.554 1.000 21.863 104 PRO BBB O 1
ATOM 4799 N N . PRO B 1 105 ? 5.322 130.071 34.290 1.000 22.354 105 PRO BBB N 1
ATOM 4800 C CA . PRO B 1 105 ? 4.571 131.005 35.138 1.000 24.211 105 PRO BBB CA 1
ATOM 4801 C C . PRO B 1 105 ? 5.324 131.439 36.410 1.000 21.982 105 PRO BBB C 1
ATOM 4802 O O . PRO B 1 105 ? 6.266 130.808 36.959 1.000 19.918 105 PRO BBB O 1
ATOM 4806 N N . VAL B 1 106 ? 4.937 132.631 36.841 1.000 20.370 106 VAL BBB N 1
ATOM 4807 C CA . VAL B 1 106 ? 5.443 133.302 38.065 1.000 21.594 106 VAL BBB CA 1
ATOM 4808 C C . VAL B 1 106 ? 4.188 133.709 38.838 1.000 20.360 106 VAL BBB C 1
ATOM 4809 O O . VAL B 1 106 ? 3.270 134.284 38.222 1.000 20.361 106 VAL BBB O 1
ATOM 4813 N N . TRP B 1 107 ? 4.206 133.495 40.142 1.000 24.634 107 TRP BBB N 1
ATOM 4814 C CA . TRP B 1 107 ? 3.018 133.712 41.007 1.000 28.830 107 TRP BBB CA 1
ATOM 4815 C C . TRP B 1 107 ? 3.187 134.957 41.890 1.000 26.903 107 TRP BBB C 1
ATOM 4816 O O . TRP B 1 107 ? 2.187 135.664 42.125 1.000 29.192 107 TRP BBB O 1
ATOM 4827 N N . ASN B 1 108 ? 4.400 135.271 42.307 1.000 23.233 108 ASN BBB N 1
ATOM 4828 C CA . ASN B 1 108 ? 4.653 136.469 43.140 1.000 22.183 108 ASN BBB CA 1
ATOM 4829 C C . ASN B 1 108 ? 4.386 137.702 42.278 1.000 21.872 108 ASN BBB C 1
ATOM 4830 O O . ASN B 1 108 ? 4.872 137.766 41.139 1.000 18.265 108 ASN BBB O 1
ATOM 4835 N N . PRO B 1 109 ? 3.562 138.690 42.710 1.000 19.203 109 PRO BBB N 1
ATOM 4836 C CA . PRO B 1 109 ? 3.162 139.795 41.841 1.000 20.317 109 PRO BBB CA 1
ATOM 4837 C C . PRO B 1 109 ? 4.338 140.665 41.388 1.000 18.466 109 PRO BBB C 1
ATOM 4838 O O . PRO B 1 109 ? 4.352 141.113 40.263 1.000 17.527 109 PRO BBB O 1
ATOM 4842 N N . ILE B 1 110 ? 5.305 140.864 42.249 1.000 16.129 110 ILE BBB N 1
ATOM 4843 C CA . ILE B 1 110 ? 6.491 141.693 41.908 1.000 17.075 110 ILE BBB CA 1
ATOM 4844 C C . ILE B 1 110 ? 7.327 140.921 40.890 1.000 17.211 110 ILE BBB C 1
ATOM 4845 O O . ILE B 1 110 ? 7.759 141.536 39.894 1.000 15.793 110 ILE BBB O 1
ATOM 4850 N N . THR B 1 111 ? 7.583 139.667 41.167 1.000 16.780 111 THR BBB N 1
ATOM 4851 C CA . THR B 1 111 ? 8.336 138.819 40.238 1.000 17.491 111 THR BBB CA 1
ATOM 4852 C C . THR B 1 111 ? 7.584 138.734 38.920 1.000 15.795 111 THR BBB C 1
ATOM 4853 O O . THR B 1 111 ? 8.260 138.858 37.844 1.000 14.728 111 THR BBB O 1
ATOM 4857 N N . TYR B 1 112 ? 6.252 138.644 38.926 1.000 14.588 112 TYR BBB N 1
ATOM 4858 C CA . TYR B 1 112 ? 5.469 138.581 37.665 1.000 15.035 112 TYR BBB CA 1
ATOM 4859 C C . TYR B 1 112 ? 5.747 139.851 36.850 1.000 15.262 112 TYR BBB C 1
ATOM 4860 O O . TYR B 1 112 ? 5.970 139.785 35.614 1.000 15.368 112 TYR BBB O 1
ATOM 4869 N N . LEU B 1 113 ? 5.651 141.029 37.453 1.000 14.405 113 LEU BBB N 1
ATOM 4870 C CA . LEU B 1 113 ? 5.870 142.303 36.705 1.000 14.152 113 LEU BBB CA 1
ATOM 4871 C C . LEU B 1 113 ? 7.294 142.296 36.126 1.000 13.289 113 LEU BBB C 1
ATOM 4872 O O . LEU B 1 113 ? 7.491 142.772 35.028 1.000 13.895 113 LEU BBB O 1
ATOM 4877 N N . ASP B 1 114 ? 8.243 141.840 36.928 1.000 13.902 114 ASP BBB N 1
ATOM 4878 C CA . ASP B 1 114 ? 9.675 141.899 36.541 1.000 13.730 114 ASP BBB CA 1
ATOM 4879 C C . ASP B 1 114 ? 9.887 140.958 35.353 1.000 15.301 114 ASP BBB C 1
ATOM 4880 O O . ASP B 1 114 ? 10.517 141.375 34.383 1.000 13.824 114 ASP BBB O 1
ATOM 4885 N N . HIS B 1 115 ? 9.376 139.754 35.420 1.000 14.225 115 HIS BBB N 1
ATOM 4886 C CA . HIS B 1 115 ? 9.539 138.793 34.300 1.000 13.708 115 HIS BBB CA 1
ATOM 4887 C C . HIS B 1 115 ? 8.837 139.317 33.059 1.000 14.659 115 HIS BBB C 1
ATOM 4888 O O . HIS B 1 115 ? 9.409 139.358 31.944 1.000 14.675 115 HIS BBB O 1
ATOM 4895 N N . ASN B 1 116 ? 7.609 139.765 33.206 1.000 13.588 116 ASN BBB N 1
ATOM 4896 C CA . ASN B 1 116 ? 6.830 140.265 32.076 1.000 14.094 116 ASN BBB CA 1
ATOM 4897 C C . ASN B 1 116 ? 7.578 141.418 31.390 1.000 13.187 116 ASN BBB C 1
ATOM 4898 O O . ASN B 1 116 ? 7.704 141.437 30.143 1.000 13.965 116 ASN BBB O 1
ATOM 4903 N N . ASN B 1 117 ? 8.104 142.337 32.182 1.000 13.352 117 ASN BBB N 1
ATOM 4904 C CA . ASN B 1 117 ? 8.804 143.519 31.655 1.000 13.527 117 ASN BBB CA 1
ATOM 4905 C C . ASN B 1 117 ? 10.087 143.078 30.936 1.000 13.514 117 ASN BBB C 1
ATOM 4906 O O . ASN B 1 117 ? 10.425 143.729 29.938 1.000 14.098 117 ASN BBB O 1
ATOM 4911 N N . PHE B 1 118 ? 10.782 142.068 31.426 1.000 13.576 118 PHE BBB N 1
ATOM 4912 C CA . PHE B 1 118 ? 12.089 141.701 30.840 1.000 13.403 118 PHE BBB CA 1
ATOM 4913 C C . PHE B 1 118 ? 11.880 141.265 29.403 1.000 12.885 118 PHE BBB C 1
ATOM 4914 O O . PHE B 1 118 ? 12.534 141.820 28.484 1.000 12.530 118 PHE BBB O 1
ATOM 4922 N N . TRP B 1 119 ? 11.006 140.296 29.171 1.000 13.554 119 TRP BBB N 1
ATOM 4923 C CA A TRP B 1 119 ? 10.733 139.750 27.808 0.700 15.284 119 TRP BBB CA 1
ATOM 4924 C CA B TRP B 1 119 ? 10.920 139.774 27.788 0.300 11.605 119 TRP BBB CA 1
ATOM 4925 C C . TRP B 1 119 ? 10.205 140.828 26.912 1.000 13.199 119 TRP BBB C 1
ATOM 4926 O O . TRP B 1 119 ? 10.572 140.953 25.733 1.000 12.307 119 TRP BBB O 1
ATOM 4947 N N . ARG B 1 120 ? 9.251 141.582 27.441 1.000 12.553 120 ARG BBB N 1
ATOM 4948 C CA . ARG B 1 120 ? 8.623 142.679 26.702 1.000 12.253 120 ARG BBB CA 1
ATOM 4949 C C . ARG B 1 120 ? 9.705 143.678 26.255 1.000 12.404 120 ARG BBB C 1
ATOM 4950 O O . ARG B 1 120 ? 9.653 144.130 25.100 1.000 12.140 120 ARG BBB O 1
ATOM 4958 N N . THR B 1 121 ? 10.600 144.021 27.154 1.000 12.139 121 THR BBB N 1
ATOM 4959 C CA . THR B 1 121 ? 11.634 145.044 26.863 1.000 11.993 121 THR BBB CA 1
ATOM 4960 C C . THR B 1 121 ? 12.602 144.495 25.833 1.000 11.118 121 THR BBB C 1
ATOM 4961 O O . THR B 1 121 ? 12.999 145.262 24.948 1.000 10.698 121 THR BBB O 1
ATOM 4965 N N . MET B 1 122 ? 12.935 143.226 25.850 1.000 11.741 122 MET BBB N 1
ATOM 4966 C CA A MET B 1 122 ? 13.823 142.646 24.805 0.500 11.738 122 MET BBB CA 1
ATOM 4967 C CA B MET B 1 122 ? 13.826 142.643 24.801 0.500 11.270 122 MET BBB CA 1
ATOM 4968 C C . MET B 1 122 ? 13.183 142.902 23.437 1.000 10.865 122 MET BBB C 1
ATOM 4969 O O . MET B 1 122 ? 13.879 143.307 22.482 1.000 9.960 122 MET BBB O 1
ATOM 4978 N N . ASP B 1 123 ? 11.883 142.674 23.335 1.000 9.550 123 ASP BBB N 1
ATOM 4979 C CA . ASP B 1 123 ? 11.178 142.837 22.057 1.000 9.339 123 ASP BBB CA 1
ATOM 4980 C C . ASP B 1 123 ? 11.033 144.318 21.706 1.000 10.020 123 ASP BBB C 1
ATOM 4981 O O . ASP B 1 123 ? 11.196 144.698 20.569 1.000 10.454 123 ASP BBB O 1
ATOM 4986 N N . ASP B 1 124 ? 10.742 145.161 22.687 1.000 9.363 124 ASP BBB N 1
ATOM 4987 C CA . ASP B 1 124 ? 10.612 146.613 22.376 1.000 10.867 124 ASP BBB CA 1
ATOM 4988 C C . ASP B 1 124 ? 11.947 147.128 21.826 1.000 11.300 124 ASP BBB C 1
ATOM 4989 O O . ASP B 1 124 ? 11.962 147.881 20.843 1.000 11.334 124 ASP BBB O 1
ATOM 4994 N N . MET B 1 125 ? 13.057 146.743 22.448 1.000 9.462 125 MET BBB N 1
ATOM 4995 C CA . MET B 1 125 ? 14.372 147.203 21.986 1.000 9.836 125 MET BBB CA 1
ATOM 4996 C C . MET B 1 125 ? 14.618 146.667 20.591 1.000 10.362 125 MET BBB C 1
ATOM 4997 O O . MET B 1 125 ? 15.106 147.378 19.738 1.000 9.588 125 MET BBB O 1
ATOM 5002 N N . GLY B 1 126 ? 14.237 145.396 20.332 1.000 9.122 126 GLY BBB N 1
ATOM 5003 C CA . GLY B 1 126 ? 14.432 144.803 19.009 1.000 9.844 126 GLY BBB CA 1
ATOM 5004 C C . GLY B 1 126 ? 13.739 145.550 17.895 1.000 9.847 126 GLY BBB C 1
ATOM 5005 O O . GLY B 1 126 ? 14.240 145.522 16.744 1.000 10.762 126 GLY BBB O 1
ATOM 5006 N N . ARG B 1 127 ? 12.606 146.188 18.182 1.000 10.458 127 ARG BBB N 1
ATOM 5007 C CA . ARG B 1 127 ? 11.858 146.872 17.116 1.000 11.489 127 ARG BBB CA 1
ATOM 5008 C C . ARG B 1 127 ? 12.668 148.027 16.521 1.000 11.890 127 ARG BBB C 1
ATOM 5009 O O . ARG B 1 127 ? 12.336 148.442 15.432 1.000 14.378 127 ARG BBB O 1
ATOM 5017 N N . GLU B 1 128 ? 13.697 148.506 17.208 1.000 10.352 128 GLU BBB N 1
ATOM 5018 C CA . GLU B 1 128 ? 14.528 149.634 16.734 1.000 10.981 128 GLU BBB CA 1
ATOM 5019 C C . GLU B 1 128 ? 15.777 149.113 16.067 1.000 10.678 128 GLU BBB C 1
ATOM 5020 O O . GLU B 1 128 ? 16.630 149.930 15.699 1.000 10.287 128 GLU BBB O 1
ATOM 5026 N N . ILE B 1 129 ? 15.932 147.798 15.901 1.000 9.239 129 ILE BBB N 1
ATOM 5027 C CA . ILE B 1 129 ? 17.205 147.242 15.359 1.000 10.108 129 ILE BBB CA 1
ATOM 5028 C C . ILE B 1 129 ? 16.955 146.668 13.984 1.000 9.618 129 ILE BBB C 1
ATOM 5029 O O . ILE B 1 129 ? 16.250 145.650 13.842 1.000 10.752 129 ILE BBB O 1
ATOM 5034 N N . PRO B 1 130 ? 17.424 147.276 12.901 1.000 10.031 130 PRO BBB N 1
ATOM 5035 C CA . PRO B 1 130 ? 17.196 146.711 11.576 1.000 10.224 130 PRO BBB CA 1
ATOM 5036 C C . PRO B 1 130 ? 17.843 145.331 11.429 1.000 9.798 130 PRO BBB C 1
ATOM 5037 O O . PRO B 1 130 ? 19.016 145.192 11.759 1.000 10.054 130 PRO BBB O 1
ATOM 5041 N N . SER B 1 131 ? 17.085 144.367 10.936 1.000 10.165 131 SER BBB N 1
ATOM 5042 C CA . SER B 1 131 ? 17.634 142.998 10.763 1.000 10.347 131 SER BBB CA 1
ATOM 5043 C C . SER B 1 131 ? 18.869 143.012 9.894 1.000 9.595 131 SER BBB C 1
ATOM 5044 O O . SER B 1 131 ? 19.793 142.188 10.120 1.000 9.676 131 SER BBB O 1
ATOM 5047 N N . ASP B 1 132 ? 18.842 143.773 8.800 1.000 10.231 132 ASP BBB N 1
ATOM 5048 C CA . ASP B 1 132 ? 19.945 143.793 7.837 1.000 11.130 132 ASP BBB CA 1
ATOM 5049 C C . ASP B 1 132 ? 21.052 144.792 8.142 1.000 10.682 132 ASP BBB C 1
ATOM 5050 O O . ASP B 1 132 ? 22.005 144.830 7.381 1.000 12.213 132 ASP BBB O 1
ATOM 5055 N N . ALA B 1 133 ? 20.980 145.452 9.299 1.000 9.633 133 ALA BBB N 1
ATOM 5056 C CA . ALA B 1 133 ? 21.978 146.473 9.642 1.000 9.973 133 ALA BBB CA 1
ATOM 5057 C C . ALA B 1 133 ? 21.798 146.852 11.096 1.000 10.180 133 ALA BBB C 1
ATOM 5058 O O . ALA B 1 133 ? 21.384 147.964 11.432 1.000 9.828 133 ALA BBB O 1
ATOM 5060 N N . PRO B 1 134 ? 22.117 145.973 12.047 1.000 9.918 134 PRO BBB N 1
ATOM 5061 C CA . PRO B 1 134 ? 21.868 146.274 13.451 1.000 9.174 134 PRO BBB CA 1
ATOM 5062 C C . PRO B 1 134 ? 22.663 147.501 13.924 1.000 9.076 134 PRO BBB C 1
ATOM 5063 O O . PRO B 1 134 ? 22.243 148.138 14.856 1.000 9.078 134 PRO BBB O 1
ATOM 5067 N N . TRP B 1 135 ? 23.793 147.769 13.285 1.000 10.508 135 TRP BBB N 1
ATOM 5068 C CA . TRP B 1 135 ? 24.675 148.939 13.573 1.000 10.936 135 TRP BBB CA 1
ATOM 5069 C C . TRP B 1 135 ? 23.936 150.250 13.257 1.000 10.880 135 TRP BBB C 1
ATOM 5070 O O . TRP B 1 135 ? 24.440 151.313 13.679 1.000 11.998 135 TRP BBB O 1
ATOM 5081 N N . LYS B 1 136 ? 22.793 150.181 12.590 1.000 9.687 136 LYS BBB N 1
ATOM 5082 C CA . LYS B 1 136 ? 21.951 151.359 12.294 1.000 11.251 136 LYS BBB CA 1
ATOM 5083 C C . LYS B 1 136 ? 20.900 151.601 13.361 1.000 10.757 136 LYS BBB C 1
ATOM 5084 O O . LYS B 1 136 ? 20.090 152.567 13.218 1.000 13.028 136 LYS BBB O 1
ATOM 5090 N N . ALA B 1 137 ? 20.817 150.786 14.385 1.000 9.464 137 ALA BBB N 1
ATOM 5091 C CA . ALA B 1 137 ? 19.884 151.068 15.474 1.000 9.032 137 ALA BBB CA 1
ATOM 5092 C C . ALA B 1 137 ? 20.177 152.453 16.020 1.000 8.992 137 ALA BBB C 1
ATOM 5093 O O . ALA B 1 137 ? 21.341 152.853 16.127 1.000 9.781 137 ALA BBB O 1
ATOM 5095 N N . PRO B 1 138 ? 19.131 153.197 16.388 1.000 9.456 138 PRO BBB N 1
ATOM 5096 C CA . PRO B 1 138 ? 19.367 154.538 16.933 1.000 9.344 138 PRO BBB CA 1
ATOM 5097 C C . PRO B 1 138 ? 20.313 154.549 18.133 1.000 9.864 138 PRO BBB C 1
ATOM 5098 O O . PRO B 1 138 ? 21.116 155.489 18.221 1.000 10.674 138 PRO BBB O 1
ATOM 5102 N N . LEU B 1 139 ? 20.263 153.553 18.998 1.000 10.278 139 LEU BBB N 1
ATOM 5103 C CA . LEU B 1 139 ? 21.134 153.463 20.192 1.000 10.297 139 LEU BBB CA 1
ATOM 5104 C C . LEU B 1 139 ? 22.212 152.393 19.963 1.000 9.537 139 LEU BBB C 1
ATOM 5105 O O . LEU B 1 139 ? 22.698 151.790 20.928 1.000 10.037 139 LEU BBB O 1
ATOM 5110 N N . ALA B 1 140 ? 22.604 152.199 18.713 1.000 9.507 140 ALA BBB N 1
ATOM 5111 C CA . ALA B 1 140 ? 23.544 151.095 18.419 1.000 10.165 140 ALA BBB CA 1
ATOM 5112 C C . ALA B 1 140 ? 24.776 151.119 19.328 1.000 9.521 140 ALA BBB C 1
ATOM 5113 O O . ALA B 1 140 ? 25.145 150.045 19.868 1.000 8.910 140 ALA BBB O 1
ATOM 5115 N N . GLU B 1 141 ? 25.475 152.251 19.410 1.000 10.412 141 GLU BBB N 1
ATOM 5116 C CA . GLU B 1 141 ? 26.706 152.346 20.179 1.000 11.341 141 GLU BBB CA 1
ATOM 5117 C C . GLU B 1 141 ? 26.415 152.076 21.640 1.000 10.072 141 GLU BBB C 1
ATOM 5118 O O . GLU B 1 141 ? 27.146 151.313 22.308 1.000 9.760 141 GLU BBB O 1
ATOM 5124 N N . GLU B 1 142 ? 25.450 152.759 22.216 1.000 9.297 142 GLU BBB N 1
ATOM 5125 C CA . GLU B 1 142 ? 25.122 152.560 23.630 1.000 10.070 142 GLU BBB CA 1
ATOM 5126 C C . GLU B 1 142 ? 24.852 151.084 23.927 1.000 9.668 142 GLU BBB C 1
ATOM 5127 O O . GLU B 1 142 ? 25.354 150.552 24.912 1.000 10.070 142 GLU BBB O 1
ATOM 5133 N N . TRP B 1 143 ? 24.060 150.438 23.086 1.000 8.819 143 TRP BBB N 1
ATOM 5134 C CA . TRP B 1 143 ? 23.689 149.038 23.344 1.000 8.580 143 TRP BBB CA 1
ATOM 5135 C C . TRP B 1 143 ? 24.882 148.122 23.036 1.000 8.571 143 TRP BBB C 1
ATOM 5136 O O . TRP B 1 143 ? 25.032 147.085 23.707 1.000 8.689 143 TRP BBB O 1
ATOM 5147 N N . ASP B 1 144 ? 25.713 148.450 22.035 1.000 8.475 144 ASP BBB N 1
ATOM 5148 C CA . ASP B 1 144 ? 26.866 147.588 21.704 1.000 8.507 144 ASP BBB CA 1
ATOM 5149 C C . ASP B 1 144 ? 27.922 147.645 22.782 1.000 8.974 144 ASP BBB C 1
ATOM 5150 O O . ASP B 1 144 ? 28.747 146.741 22.851 1.000 9.510 144 ASP BBB O 1
ATOM 5155 N N . ASN B 1 145 ? 27.998 148.733 23.537 1.000 8.267 145 ASN BBB N 1
ATOM 5156 C CA . ASN B 1 145 ? 29.116 148.993 24.487 1.000 9.390 145 ASN BBB CA 1
ATOM 5157 C C . ASN B 1 145 ? 28.782 148.430 25.845 1.000 10.152 145 ASN BBB C 1
ATOM 5158 O O . ASN B 1 145 ? 29.512 148.625 26.797 1.000 13.163 145 ASN BBB O 1
ATOM 5163 N N . MET B 1 146 ? 27.655 147.754 25.966 1.000 9.535 146 MET BBB N 1
ATOM 5164 C CA A MET B 1 146 ? 27.340 147.046 27.224 0.500 9.916 146 MET BBB CA 1
ATOM 5165 C CA B MET B 1 146 ? 27.146 147.070 27.178 0.500 10.967 146 MET BBB CA 1
ATOM 5166 C C . MET B 1 146 ? 27.141 145.566 26.916 1.000 9.281 146 MET BBB C 1
ATOM 5167 O O . MET B 1 146 ? 26.763 145.196 25.770 1.000 9.035 146 MET BBB O 1
ATOM 5176 N N . THR B 1 147 ? 27.443 144.742 27.894 1.000 9.108 147 THR BBB N 1
ATOM 5177 C CA . THR B 1 147 ? 27.163 143.303 27.783 1.000 8.321 147 THR BBB CA 1
ATOM 5178 C C . THR B 1 147 ? 25.703 143.012 28.151 1.000 9.124 147 THR BBB C 1
ATOM 5179 O O . THR B 1 147 ? 25.017 143.837 28.742 1.000 8.315 147 THR BBB O 1
ATOM 5183 N N . MET B 1 148 ? 25.226 141.835 27.778 1.000 8.281 148 MET BBB N 1
ATOM 5184 C CA . MET B 1 148 ? 23.910 141.419 28.260 1.000 8.586 148 MET BBB CA 1
ATOM 5185 C C . MET B 1 148 ? 23.878 141.317 29.767 1.000 8.941 148 MET BBB C 1
ATOM 5186 O O . MET B 1 148 ? 22.786 141.560 30.314 1.000 9.546 148 MET BBB O 1
ATOM 5191 N N . LYS B 1 149 ? 24.992 141.023 30.433 1.000 8.932 149 LYS BBB N 1
ATOM 5192 C CA . LYS B 1 149 ? 24.979 141.022 31.910 1.000 9.838 149 LYS BBB CA 1
ATOM 5193 C C . LYS B 1 149 ? 24.661 142.417 32.414 1.000 9.802 149 LYS BBB C 1
ATOM 5194 O O . LYS B 1 149 ? 23.785 142.528 33.292 1.000 10.280 149 LYS BBB O 1
ATOM 5200 N N . GLU B 1 150 ? 25.242 143.446 31.861 1.000 9.527 150 GLU BBB N 1
ATOM 5201 C CA . GLU B 1 150 ? 24.927 144.820 32.307 1.000 10.749 150 GLU BBB CA 1
ATOM 5202 C C . GLU B 1 150 ? 23.471 145.142 32.014 1.000 10.985 150 GLU BBB C 1
ATOM 5203 O O . GLU B 1 150 ? 22.830 145.777 32.879 1.000 12.008 150 GLU BBB O 1
ATOM 5209 N N . LEU B 1 151 ? 22.947 144.733 30.890 1.000 9.861 151 LEU BBB N 1
ATOM 5210 C CA . LEU B 1 151 ? 21.544 145.079 30.572 1.000 10.023 151 LEU BBB CA 1
ATOM 5211 C C . LEU B 1 151 ? 20.633 144.320 31.552 1.000 11.629 151 LEU BBB C 1
ATOM 5212 O O . LEU B 1 151 ? 19.665 144.907 32.063 1.000 12.041 151 LEU BBB O 1
ATOM 5217 N N . LEU B 1 152 ? 20.834 143.046 31.788 1.000 11.478 152 LEU BBB N 1
ATOM 5218 C CA . LEU B 1 152 ? 20.006 142.265 32.743 1.000 14.673 152 LEU BBB CA 1
ATOM 5219 C C . LEU B 1 152 ? 20.130 142.870 34.137 1.000 14.769 152 LEU BBB C 1
ATOM 5220 O O . LEU B 1 152 ? 19.082 142.944 34.872 1.000 15.125 152 LEU BBB O 1
ATOM 5225 N N . ASP B 1 153 ? 21.306 143.318 34.516 1.000 14.054 153 ASP BBB N 1
ATOM 5226 C CA . ASP B 1 153 ? 21.485 143.915 35.874 1.000 17.004 153 ASP BBB CA 1
ATOM 5227 C C . ASP B 1 153 ? 20.660 145.181 35.965 1.000 17.466 153 ASP BBB C 1
ATOM 5228 O O . ASP B 1 153 ? 20.149 145.468 37.097 1.000 18.749 153 ASP BBB O 1
ATOM 5233 N N . LYS B 1 154 ? 20.526 145.956 34.904 1.000 15.612 154 LYS BBB N 1
ATOM 5234 C CA . LYS B 1 154 ? 19.726 147.210 34.871 1.000 18.830 154 LYS BBB CA 1
ATOM 5235 C C . LYS B 1 154 ? 18.238 146.850 34.911 1.000 18.350 154 LYS BBB C 1
ATOM 5236 O O . LYS B 1 154 ? 17.480 147.485 35.679 1.000 20.089 154 LYS BBB O 1
ATOM 5242 N N . LEU B 1 155 ? 17.794 145.883 34.094 1.000 15.917 155 LEU BBB N 1
ATOM 5243 C CA . LEU B 1 155 ? 16.337 145.683 33.847 1.000 15.725 155 LEU BBB CA 1
ATOM 5244 C C . LEU B 1 155 ? 15.714 144.847 34.947 1.000 15.018 155 LEU BBB C 1
ATOM 5245 O O . LEU B 1 155 ? 14.491 145.026 35.199 1.000 17.196 155 LEU BBB O 1
ATOM 5250 N N . CYS B 1 156 ? 16.387 143.856 35.471 1.000 14.188 156 CYS BBB N 1
ATOM 5251 C CA . CYS B 1 156 ? 15.793 142.848 36.356 1.000 15.952 156 CYS BBB CA 1
ATOM 5252 C C . CYS B 1 156 ? 15.899 143.306 37.802 1.000 18.139 156 CYS BBB C 1
ATOM 5253 O O . CYS B 1 156 ? 17.015 143.290 38.396 1.000 19.465 156 CYS BBB O 1
ATOM 5256 N N . TRP B 1 157 ? 14.747 143.567 38.415 1.000 19.032 157 TRP BBB N 1
ATOM 5257 C CA . TRP B 1 157 ? 14.699 143.968 39.846 1.000 18.643 157 TRP BBB CA 1
ATOM 5258 C C . TRP B 1 157 ? 14.627 142.766 40.761 1.000 19.032 157 TRP BBB C 1
ATOM 5259 O O . TRP B 1 157 ? 14.752 142.963 41.996 1.000 22.515 157 TRP BBB O 1
ATOM 5270 N N . THR B 1 158 ? 14.397 141.560 40.236 1.000 17.521 158 THR BBB N 1
ATOM 5271 C CA . THR B 1 158 ? 14.297 140.313 41.001 1.000 17.498 158 THR BBB CA 1
ATOM 5272 C C . THR B 1 158 ? 15.416 139.383 40.564 1.000 19.521 158 THR BBB C 1
ATOM 5273 O O . THR B 1 158 ? 15.709 139.345 39.355 1.000 18.008 158 THR BBB O 1
ATOM 5277 N N . GLU B 1 159 ? 15.868 138.569 41.486 1.000 19.033 159 GLU BBB N 1
ATOM 5278 C CA . GLU B 1 159 ? 16.849 137.493 41.215 1.000 21.301 159 GLU BBB CA 1
ATOM 5279 C C . GLU B 1 159 ? 16.202 136.466 40.306 1.000 21.442 159 GLU BBB C 1
ATOM 5280 O O . GLU B 1 159 ? 16.908 135.963 39.437 1.000 20.199 159 GLU BBB O 1
ATOM 5286 N N . SER B 1 160 ? 14.944 136.133 40.535 1.000 18.727 160 SER BBB N 1
ATOM 5287 C CA . SER B 1 160 ? 14.162 135.161 39.739 1.000 18.067 160 SER BBB CA 1
ATOM 5288 C C . SER B 1 160 ? 14.306 135.569 38.269 1.000 15.801 160 SER BBB C 1
ATOM 5289 O O . SER B 1 160 ? 14.677 134.694 37.438 1.000 17.311 160 SER BBB O 1
ATOM 5292 N N . ALA B 1 161 ? 13.971 136.799 37.931 1.000 15.094 161 ALA BBB N 1
ATOM 5293 C CA . ALA B 1 161 ? 13.957 137.247 36.526 1.000 15.623 161 ALA BBB CA 1
ATOM 5294 C C . ALA B 1 161 ? 15.399 137.193 36.036 1.000 16.973 161 ALA BBB C 1
ATOM 5295 O O . ALA B 1 161 ? 15.616 136.773 34.901 1.000 16.432 161 ALA BBB O 1
ATOM 5297 N N . LYS B 1 162 ? 16.345 137.626 36.840 1.000 17.349 162 LYS BBB N 1
ATOM 5298 C CA . LYS B 1 162 ? 17.753 137.694 36.381 1.000 18.087 162 LYS BBB CA 1
ATOM 5299 C C . LYS B 1 162 ? 18.245 136.285 36.060 1.000 17.415 162 LYS BBB C 1
ATOM 5300 O O . LYS B 1 162 ? 18.959 136.108 35.028 1.000 18.117 162 LYS BBB O 1
ATOM 5306 N N . GLN B 1 163 ? 17.910 135.289 36.850 1.000 15.934 163 GLN BBB N 1
ATOM 5307 C CA . GLN B 1 163 ? 18.401 133.907 36.642 1.000 18.867 163 GLN BBB CA 1
ATOM 5308 C C . GLN B 1 163 ? 17.747 133.362 35.368 1.000 16.320 163 GLN BBB C 1
ATOM 5309 O O . GLN B 1 163 ? 18.417 132.649 34.593 1.000 15.588 163 GLN BBB O 1
ATOM 5315 N N . LEU B 1 164 ? 16.456 133.568 35.177 1.000 14.744 164 LEU BBB N 1
ATOM 5316 C CA . LEU B 1 164 ? 15.782 132.986 33.992 1.000 13.805 164 LEU BBB CA 1
ATOM 5317 C C . LEU B 1 164 ? 16.237 133.737 32.740 1.000 12.757 164 LEU BBB C 1
ATOM 5318 O O . LEU B 1 164 ? 16.482 133.108 31.700 1.000 11.058 164 LEU BBB O 1
ATOM 5323 N N . ALA B 1 165 ? 16.475 135.025 32.821 1.000 11.437 165 ALA BBB N 1
ATOM 5324 C CA . ALA B 1 165 ? 17.011 135.786 31.682 1.000 11.158 165 ALA BBB CA 1
ATOM 5325 C C . ALA B 1 165 ? 18.408 135.288 31.356 1.000 10.480 165 ALA BBB C 1
ATOM 5326 O O . ALA B 1 165 ? 18.759 135.239 30.184 1.000 10.099 165 ALA BBB O 1
ATOM 5328 N N . THR B 1 166 ? 19.172 134.956 32.373 1.000 10.122 166 THR BBB N 1
ATOM 5329 C CA . THR B 1 166 ? 20.543 134.451 32.168 1.000 9.965 166 THR BBB CA 1
ATOM 5330 C C . THR B 1 166 ? 20.446 133.106 31.417 1.000 9.908 166 THR BBB C 1
ATOM 5331 O O . THR B 1 166 ? 21.197 132.880 30.454 1.000 9.045 166 THR BBB O 1
ATOM 5335 N N . LEU B 1 167 ? 19.582 132.208 31.885 1.000 9.588 167 LEU BBB N 1
ATOM 5336 C CA . LEU B 1 167 ? 19.372 130.904 31.244 1.000 9.855 167 LEU BBB CA 1
ATOM 5337 C C . LEU B 1 167 ? 18.997 131.146 29.774 1.000 8.974 167 LEU BBB C 1
ATOM 5338 O O . LEU B 1 167 ? 19.568 130.470 28.876 1.000 9.116 167 LEU BBB O 1
ATOM 5343 N N . PHE B 1 168 ? 18.072 132.064 29.526 1.000 8.708 168 PHE BBB N 1
ATOM 5344 C CA . PHE B 1 168 ? 17.611 132.381 28.169 1.000 9.349 168 PHE BBB CA 1
ATOM 5345 C C . PHE B 1 168 ? 18.790 132.758 27.298 1.000 8.674 168 PHE BBB C 1
ATOM 5346 O O . PHE B 1 168 ? 18.923 132.236 26.186 1.000 8.979 168 PHE BBB O 1
ATOM 5354 N N . VAL B 1 169 ? 19.638 133.659 27.762 1.000 8.525 169 VAL BBB N 1
ATOM 5355 C CA . VAL B 1 169 ? 20.818 134.074 26.963 1.000 8.229 169 VAL BBB CA 1
ATOM 5356 C C . VAL B 1 169 ? 21.721 132.874 26.736 1.000 8.557 169 VAL BBB C 1
ATOM 5357 O O . VAL B 1 169 ? 22.158 132.595 25.594 1.000 8.031 169 VAL BBB O 1
ATOM 5361 N N . ASN B 1 170 ? 22.032 132.141 27.776 1.000 8.504 170 ASN BBB N 1
ATOM 5362 C CA . ASN B 1 170 ? 22.968 131.019 27.680 1.000 8.515 170 ASN BBB CA 1
ATOM 5363 C C . ASN B 1 170 ? 22.430 130.007 26.676 1.000 8.370 170 ASN BBB C 1
ATOM 5364 O O . ASN B 1 170 ? 23.225 129.454 25.914 1.000 9.107 170 ASN BBB O 1
ATOM 5369 N N . LEU B 1 171 ? 21.147 129.719 26.731 1.000 8.615 171 LEU BBB N 1
ATOM 5370 C CA . LEU B 1 171 ? 20.530 128.710 25.844 1.000 8.075 171 LEU BBB CA 1
ATOM 5371 C C . LEU B 1 171 ? 20.452 129.218 24.416 1.000 8.534 171 LEU BBB C 1
ATOM 5372 O O . LEU B 1 171 ? 20.636 128.439 23.484 1.000 9.247 171 LEU BBB O 1
ATOM 5377 N N . CYS B 1 172 ? 20.155 130.480 24.198 1.000 8.150 172 CYS BBB N 1
ATOM 5378 C CA A CYS B 1 172 ? 19.967 130.982 22.837 0.900 9.199 172 CYS BBB CA 1
ATOM 5379 C CA B CYS B 1 172 ? 19.973 131.034 22.851 0.100 8.336 172 CYS BBB CA 1
ATOM 5380 C C . CYS B 1 172 ? 21.320 131.039 22.117 1.000 8.552 172 CYS BBB C 1
ATOM 5381 O O . CYS B 1 172 ? 21.357 130.800 20.883 1.000 9.306 172 CYS BBB O 1
ATOM 5386 N N . VAL B 1 173 ? 22.394 131.416 22.818 1.000 8.349 173 VAL BBB N 1
ATOM 5387 C CA . VAL B 1 173 ? 23.672 131.789 22.134 1.000 7.736 173 VAL BBB CA 1
ATOM 5388 C C . VAL B 1 173 ? 24.901 131.110 22.732 1.000 7.822 173 VAL BBB C 1
ATOM 5389 O O . VAL B 1 173 ? 26.035 131.471 22.347 1.000 8.676 173 VAL BBB O 1
ATOM 5393 N N . THR B 1 174 ? 24.700 130.092 23.561 1.000 8.226 174 THR BBB N 1
ATOM 5394 C CA . THR B 1 174 ? 25.792 129.276 24.112 1.000 8.331 174 THR BBB CA 1
ATOM 5395 C C . THR B 1 174 ? 26.953 130.133 24.623 1.000 8.913 174 THR BBB C 1
ATOM 5396 O O . THR B 1 174 ? 28.119 129.765 24.523 1.000 8.433 174 THR BBB O 1
ATOM 5400 N N . ALA B 1 175 ? 26.594 131.217 25.304 1.000 8.472 175 ALA BBB N 1
ATOM 5401 C CA . ALA B 1 175 ? 27.596 132.162 25.791 1.000 8.970 175 ALA BBB CA 1
ATOM 5402 C C . ALA B 1 175 ? 27.067 132.774 27.074 1.000 9.068 175 ALA BBB C 1
ATOM 5403 O O . ALA B 1 175 ? 25.868 132.743 27.308 1.000 8.606 175 ALA BBB O 1
ATOM 5405 N N . GLU B 1 176 ? 27.979 133.269 27.891 1.000 8.661 176 GLU BBB N 1
ATOM 5406 C CA . GLU B 1 176 ? 27.610 133.913 29.140 1.000 9.062 176 GLU BBB CA 1
ATOM 5407 C C . GLU B 1 176 ? 27.099 135.308 28.849 1.000 8.574 176 GLU BBB C 1
ATOM 5408 O O . GLU B 1 176 ? 27.466 135.937 27.847 1.000 8.286 176 GLU BBB O 1
ATOM 5414 N N . THR B 1 177 ? 26.228 135.837 29.720 1.000 8.027 177 THR BBB N 1
ATOM 5415 C CA . THR B 1 177 ? 25.681 137.181 29.556 1.000 8.675 177 THR BBB CA 1
ATOM 5416 C C . THR B 1 177 ? 26.813 138.218 29.515 1.000 7.759 177 THR BBB C 1
ATOM 5417 O O . THR B 1 177 ? 26.673 139.205 28.805 1.000 8.912 177 THR BBB O 1
ATOM 5421 N N . HIS B 1 178 ? 27.879 138.002 30.251 1.000 8.313 178 HIS BBB N 1
ATOM 5422 C CA . HIS B 1 178 ? 28.962 138.996 30.297 1.000 9.094 178 HIS BBB CA 1
ATOM 5423 C C . HIS B 1 178 ? 29.895 138.844 29.091 1.000 8.796 178 HIS BBB C 1
ATOM 5424 O O . HIS B 1 178 ? 30.745 139.698 28.880 1.000 10.301 178 HIS BBB O 1
ATOM 5431 N N . GLU B 1 179 ? 29.752 137.830 28.234 1.000 8.739 179 GLU BBB N 1
ATOM 5432 C CA . GLU B 1 179 ? 30.607 137.645 27.069 1.000 8.196 179 GLU BBB CA 1
ATOM 5433 C C . GLU B 1 179 ? 30.089 138.397 25.858 1.000 8.589 179 GLU BBB C 1
ATOM 5434 O O . GLU B 1 179 ? 30.861 138.672 24.978 1.000 8.762 179 GLU BBB O 1
ATOM 5440 N N . VAL B 1 180 ? 28.789 138.689 25.821 1.000 8.071 180 VAL BBB N 1
ATOM 5441 C CA . VAL B 1 180 ? 28.130 139.117 24.559 1.000 8.164 180 VAL BBB CA 1
ATOM 5442 C C . VAL B 1 180 ? 27.653 140.568 24.633 1.000 8.638 180 VAL BBB C 1
ATOM 5443 O O . VAL B 1 180 ? 27.189 141.025 25.680 1.000 8.962 180 VAL BBB O 1
ATOM 5447 N N . SER B 1 181 ? 27.734 141.240 23.515 1.000 7.199 181 SER BBB N 1
ATOM 5448 C CA . SER B 1 181 ? 27.093 142.571 23.304 1.000 7.804 181 SER BBB CA 1
ATOM 5449 C C . SER B 1 181 ? 25.584 142.505 23.483 1.000 8.432 181 SER BBB C 1
ATOM 5450 O O . SER B 1 181 ? 24.921 141.617 22.938 1.000 8.374 181 SER BBB O 1
ATOM 5453 N N . ALA B 1 182 ? 25.019 143.488 24.174 1.000 8.014 182 ALA BBB N 1
ATOM 5454 C CA . ALA B 1 182 ? 23.569 143.636 24.250 1.000 7.615 182 ALA BBB CA 1
ATOM 5455 C C . ALA B 1 182 ? 22.984 143.924 22.873 1.000 7.316 182 ALA BBB C 1
ATOM 5456 O O . ALA B 1 182 ? 21.970 143.302 22.512 1.000 8.720 182 ALA BBB O 1
ATOM 5458 N N . LEU B 1 183 ? 23.576 144.820 22.105 1.000 7.567 183 LEU BBB N 1
ATOM 5459 C CA . LEU B 1 183 ? 23.040 145.085 20.750 1.000 7.419 183 LEU BBB CA 1
ATOM 5460 C C . LEU B 1 183 ? 23.006 143.798 19.948 1.000 7.367 183 LEU BBB C 1
ATOM 5461 O O . LEU B 1 183 ? 22.007 143.521 19.288 1.000 7.739 183 LEU BBB O 1
ATOM 5466 N N . TRP B 1 184 ? 24.086 143.042 19.951 1.000 8.007 184 TRP BBB N 1
ATOM 5467 C CA . TRP B 1 184 ? 24.126 141.834 19.122 1.000 7.929 184 TRP BBB CA 1
ATOM 5468 C C . TRP B 1 184 ? 23.057 140.855 19.586 1.000 7.244 184 TRP BBB C 1
ATOM 5469 O O . TRP B 1 184 ? 22.381 140.248 18.748 1.000 8.022 184 TRP BBB O 1
ATOM 5480 N N . PHE B 1 185 ? 22.932 140.670 20.889 1.000 7.421 185 PHE BBB N 1
ATOM 5481 C CA . PHE B 1 185 ? 21.999 139.675 21.404 1.000 7.449 185 PHE BBB CA 1
ATOM 5482 C C . PHE B 1 185 ? 20.581 140.108 21.037 1.000 7.865 185 PHE BBB C 1
ATOM 5483 O O . PHE B 1 185 ? 19.718 139.320 20.660 1.000 8.310 185 PHE BBB O 1
ATOM 5491 N N . LEU B 1 186 ? 20.250 141.373 21.238 1.000 8.044 186 LEU BBB N 1
ATOM 5492 C CA . LEU B 1 186 ? 18.926 141.920 20.926 1.000 8.196 186 LEU BBB CA 1
ATOM 5493 C C . LEU B 1 186 ? 18.638 141.790 19.435 1.000 8.205 186 LEU BBB C 1
ATOM 5494 O O . LEU B 1 186 ? 17.502 141.463 19.049 1.000 8.804 186 LEU BBB O 1
ATOM 5499 N N . TRP B 1 187 ? 19.631 142.030 18.617 1.000 8.124 187 TRP BBB N 1
ATOM 5500 C CA . TRP B 1 187 ? 19.522 141.790 17.152 1.000 8.005 187 TRP BBB CA 1
ATOM 5501 C C . TRP B 1 187 ? 19.191 140.318 16.933 1.000 8.309 187 TRP BBB C 1
ATOM 5502 O O . TRP B 1 187 ? 18.265 139.992 16.174 1.000 7.758 187 TRP BBB O 1
ATOM 5513 N N . TYR B 1 188 ? 19.959 139.456 17.583 1.000 8.028 188 TYR BBB N 1
ATOM 5514 C CA . TYR B 1 188 ? 19.840 138.006 17.325 1.000 8.725 188 TYR BBB CA 1
ATOM 5515 C C . TYR B 1 188 ? 18.432 137.539 17.584 1.000 8.465 188 TYR BBB C 1
ATOM 5516 O O . TYR B 1 188 ? 17.860 136.789 16.801 1.000 8.644 188 TYR BBB O 1
ATOM 5525 N N . VAL B 1 189 ? 17.856 137.951 18.694 1.000 7.687 189 VAL BBB N 1
ATOM 5526 C CA . VAL B 1 189 ? 16.462 137.572 19.034 1.000 8.145 189 VAL BBB CA 1
ATOM 5527 C C . VAL B 1 189 ? 15.515 138.164 18.019 1.000 8.345 189 VAL BBB C 1
ATOM 5528 O O . VAL B 1 189 ? 14.582 137.485 17.575 1.000 9.133 189 VAL BBB O 1
ATOM 5532 N N . LYS B 1 190 ? 15.655 139.439 17.707 1.000 8.203 190 LYS BBB N 1
ATOM 5533 C CA . LYS B 1 190 ? 14.675 140.118 16.851 1.000 8.322 190 LYS BBB CA 1
ATOM 5534 C C . LYS B 1 190 ? 14.685 139.485 15.449 1.000 7.727 190 LYS BBB C 1
ATOM 5535 O O . LYS B 1 190 ? 13.601 139.357 14.800 1.000 8.831 190 LYS BBB O 1
ATOM 5541 N N . GLN B 1 191 ? 15.864 139.073 14.956 1.000 8.374 191 GLN BBB N 1
ATOM 5542 C CA . GLN B 1 191 ? 15.968 138.517 13.596 1.000 8.076 191 GLN BBB CA 1
ATOM 5543 C C . GLN B 1 191 ? 15.521 137.062 13.534 1.000 8.769 191 GLN BBB C 1
ATOM 5544 O O . GLN B 1 191 ? 15.430 136.526 12.432 1.000 10.031 191 GLN BBB O 1
ATOM 5550 N N . CYS B 1 192 ? 15.123 136.499 14.659 1.000 8.240 192 CYS BBB N 1
ATOM 5551 C CA . CYS B 1 192 ? 14.436 135.202 14.698 1.000 8.764 192 CYS BBB CA 1
ATOM 5552 C C . CYS B 1 192 ? 12.940 135.408 14.883 1.000 10.508 192 CYS BBB C 1
ATOM 5553 O O . CYS B 1 192 ? 12.221 134.424 15.092 1.000 13.584 192 CYS BBB O 1
ATOM 5556 N N . GLY B 1 193 ? 12.468 136.637 14.905 1.000 9.244 193 GLY BBB N 1
ATOM 5557 C CA . GLY B 1 193 ? 11.040 136.934 15.066 1.000 9.974 193 GLY BBB CA 1
ATOM 5558 C C . GLY B 1 193 ? 10.648 137.296 16.472 1.000 8.961 193 GLY BBB C 1
ATOM 5559 O O . GLY B 1 193 ? 9.453 137.396 16.729 1.000 10.601 193 GLY BBB O 1
ATOM 5560 N N . GLY B 1 194 ? 11.604 137.480 17.383 1.000 9.385 194 GLY BBB N 1
ATOM 5561 C CA . GLY B 1 194 ? 11.339 137.923 18.748 1.000 9.711 194 GLY BBB CA 1
ATOM 5562 C C . GLY B 1 194 ? 11.301 136.817 19.778 1.000 9.924 194 GLY BBB C 1
ATOM 5563 O O . GLY B 1 194 ? 11.493 135.631 19.457 1.000 8.718 194 GLY BBB O 1
ATOM 5564 N N . THR B 1 195 ? 11.040 137.174 21.017 1.000 9.384 195 THR BBB N 1
ATOM 5565 C CA . THR B 1 195 ? 11.243 136.264 22.132 1.000 9.122 195 THR BBB CA 1
ATOM 5566 C C . THR B 1 195 ? 10.322 135.063 22.027 1.000 9.867 195 THR BBB C 1
ATOM 5567 O O . THR B 1 195 ? 10.795 133.942 22.223 1.000 9.489 195 THR BBB O 1
ATOM 5571 N N . THR B 1 196 ? 9.036 135.269 21.779 1.000 9.507 196 THR BBB N 1
ATOM 5572 C CA . THR B 1 196 ? 8.116 134.117 21.764 1.000 10.158 196 THR BBB CA 1
ATOM 5573 C C . THR B 1 196 ? 8.526 133.153 20.660 1.000 10.191 196 THR BBB C 1
ATOM 5574 O O . THR B 1 196 ? 8.550 131.935 20.878 1.000 10.634 196 THR BBB O 1
ATOM 5578 N N . ARG B 1 197 ? 8.798 133.679 19.479 1.000 9.876 197 ARG BBB N 1
ATOM 5579 C CA . ARG B 1 197 ? 9.132 132.835 18.333 1.000 9.829 197 ARG BBB CA 1
ATOM 5580 C C . ARG B 1 197 ? 10.400 132.045 18.640 1.000 9.142 197 ARG BBB C 1
ATOM 5581 O O . ARG B 1 197 ? 10.483 130.839 18.306 1.000 9.699 197 ARG BBB O 1
ATOM 5589 N N . ILE B 1 198 ? 11.442 132.669 19.209 1.000 9.292 198 ILE BBB N 1
ATOM 5590 C CA . ILE B 1 198 ? 12.729 131.977 19.387 1.000 9.098 198 ILE BBB CA 1
ATOM 5591 C C . ILE B 1 198 ? 12.595 130.930 20.486 1.000 8.334 198 ILE BBB C 1
ATOM 5592 O O . ILE B 1 198 ? 13.302 129.904 20.422 1.000 8.597 198 ILE BBB O 1
ATOM 5597 N N . ILE B 1 199 ? 11.783 131.144 21.522 1.000 8.632 199 ILE BBB N 1
ATOM 5598 C CA . ILE B 1 199 ? 11.803 130.220 22.687 1.000 9.208 199 ILE BBB CA 1
ATOM 5599 C C . ILE B 1 199 ? 10.813 129.086 22.505 1.000 9.638 199 ILE BBB C 1
ATOM 5600 O O . ILE B 1 199 ? 10.816 128.160 23.309 1.000 10.663 199 ILE BBB O 1
ATOM 5605 N N . SER B 1 200 ? 9.878 129.229 21.572 1.000 9.882 200 SER BBB N 1
ATOM 5606 C CA . SER B 1 200 ? 8.727 128.310 21.487 1.000 9.538 200 SER BBB CA 1
ATOM 5607 C C . SER B 1 200 ? 9.100 127.022 20.776 1.000 9.832 200 SER BBB C 1
ATOM 5608 O O . SER B 1 200 ? 9.827 127.041 19.770 1.000 9.932 200 SER BBB O 1
ATOM 5611 N N . THR B 1 201 ? 8.506 125.925 21.243 1.000 9.809 201 THR BBB N 1
ATOM 5612 C CA . THR B 1 201 ? 8.492 124.630 20.539 1.000 10.027 201 THR BBB CA 1
ATOM 5613 C C . THR B 1 201 ? 7.287 124.718 19.630 1.000 10.430 201 THR BBB C 1
ATOM 5614 O O . THR B 1 201 ? 7.412 125.042 18.424 1.000 9.386 201 THR BBB O 1
ATOM 5618 N N . THR B 1 202 ? 6.081 124.549 20.166 1.000 10.460 202 THR BBB N 1
ATOM 5619 C CA . THR B 1 202 ? 4.906 124.753 19.309 1.000 11.092 202 THR BBB CA 1
ATOM 5620 C C . THR B 1 202 ? 4.888 126.197 18.794 1.000 10.482 202 THR BBB C 1
ATOM 5621 O O . THR B 1 202 ? 4.956 127.132 19.625 1.000 11.242 202 THR BBB O 1
ATOM 5625 N N . ASN B 1 203 ? 4.834 126.388 17.473 1.000 9.545 203 ASN BBB N 1
ATOM 5626 C CA . ASN B 1 203 ? 4.758 127.693 16.812 1.000 10.582 203 ASN BBB CA 1
ATOM 5627 C C . ASN B 1 203 ? 6.085 128.443 16.960 1.000 9.907 203 ASN BBB C 1
ATOM 5628 O O . ASN B 1 203 ? 6.066 129.675 16.740 1.000 11.826 203 ASN BBB O 1
ATOM 5633 N N . GLY B 1 204 ? 7.218 127.752 17.148 1.000 10.190 204 GLY BBB N 1
ATOM 5634 C CA . GLY B 1 204 ? 8.485 128.466 17.223 1.000 9.278 204 GLY BBB CA 1
ATOM 5635 C C . GLY B 1 204 ? 9.627 127.691 16.638 1.000 9.418 204 GLY BBB C 1
ATOM 5636 O O . GLY B 1 204 ? 9.425 126.662 15.995 1.000 8.917 204 GLY BBB O 1
ATOM 5637 N N . GLY B 1 205 ? 10.825 128.110 16.938 1.000 8.318 205 GLY BBB N 1
ATOM 5638 C CA . GLY B 1 205 ? 12.015 127.518 16.314 1.000 8.332 205 GLY BBB CA 1
ATOM 5639 C C . GLY B 1 205 ? 12.220 126.057 16.642 1.000 8.285 205 GLY BBB C 1
ATOM 5640 O O . GLY B 1 205 ? 12.918 125.403 15.878 1.000 9.087 205 GLY BBB O 1
ATOM 5641 N N . GLN B 1 206 ? 11.686 125.535 17.746 1.000 8.392 206 GLN BBB N 1
ATOM 5642 C CA . GLN B 1 206 ? 11.938 124.119 18.117 1.000 8.291 206 GLN BBB CA 1
ATOM 5643 C C . GLN B 1 206 ? 10.740 123.257 17.766 1.000 8.603 206 GLN BBB C 1
ATOM 5644 O O . GLN B 1 206 ? 10.624 122.128 18.305 1.000 8.919 206 GLN BBB O 1
ATOM 5650 N N . GLU B 1 207 ? 9.898 123.639 16.819 1.000 9.597 207 GLU BBB N 1
ATOM 5651 C CA . GLU B 1 207 ? 8.658 122.875 16.636 1.000 9.264 207 GLU BBB CA 1
ATOM 5652 C C . GLU B 1 207 ? 8.952 121.510 16.022 1.000 9.129 207 GLU BBB C 1
ATOM 5653 O O . GLU B 1 207 ? 8.186 120.543 16.341 1.000 9.846 207 GLU BBB O 1
ATOM 5659 N N . ARG B 1 208 ? 9.935 121.403 15.132 1.000 9.064 208 ARG BBB N 1
ATOM 5660 C CA . ARG B 1 208 ? 10.072 120.193 14.317 1.000 10.232 208 ARG BBB CA 1
ATOM 5661 C C . ARG B 1 208 ? 11.519 119.759 14.227 1.000 9.640 208 ARG BBB C 1
ATOM 5662 O O . ARG B 1 208 ? 12.445 120.536 14.458 1.000 8.851 208 ARG BBB O 1
ATOM 5670 N N . LYS B 1 209 ? 11.668 118.514 13.805 1.000 9.208 209 LYS BBB N 1
ATOM 5671 C CA . LYS B 1 209 ? 12.946 117.935 13.384 1.000 8.700 209 LYS BBB CA 1
ATOM 5672 C C . LYS B 1 209 ? 12.725 117.242 12.037 1.000 8.713 209 LYS BBB C 1
ATOM 5673 O O . LYS B 1 209 ? 11.592 116.972 11.696 1.000 10.030 209 LYS BBB O 1
ATOM 5679 N N . PHE B 1 210 ? 13.796 116.993 11.346 1.000 8.844 210 PHE BBB N 1
ATOM 5680 C CA . PHE B 1 210 ? 13.728 116.210 10.084 1.000 9.559 210 PHE BBB CA 1
ATOM 5681 C C . PHE B 1 210 ? 13.726 114.728 10.393 1.000 9.171 210 PHE BBB C 1
ATOM 5682 O O . PHE B 1 210 ? 14.612 114.219 11.103 1.000 9.042 210 PHE BBB O 1
ATOM 5690 N N . VAL B 1 211 ? 12.778 114.028 9.783 1.000 10.039 211 VAL BBB N 1
ATOM 5691 C CA . VAL B 1 211 ? 12.803 112.561 9.771 1.000 10.430 211 VAL BBB CA 1
ATOM 5692 C C . VAL B 1 211 ? 14.119 112.086 9.168 1.000 9.405 211 VAL BBB C 1
ATOM 5693 O O . VAL B 1 211 ? 14.404 112.427 8.022 1.000 9.960 211 VAL BBB O 1
ATOM 5697 N N . GLY B 1 212 ? 14.919 111.293 9.857 1.000 8.510 212 GLY BBB N 1
ATOM 5698 C CA . GLY B 1 212 ? 16.200 110.752 9.424 1.000 8.010 212 GLY BBB CA 1
ATOM 5699 C C . GLY B 1 212 ? 17.398 111.667 9.654 1.000 8.115 212 GLY BBB C 1
ATOM 5700 O O . GLY B 1 212 ? 18.499 111.247 9.400 1.000 9.103 212 GLY BBB O 1
ATOM 5701 N N . GLY B 1 213 ? 17.170 112.899 10.160 1.000 8.635 213 GLY BBB N 1
ATOM 5702 C CA . GLY B 1 213 ? 18.243 113.783 10.565 1.000 9.083 213 GLY BBB CA 1
ATOM 5703 C C . GLY B 1 213 ? 18.513 114.931 9.631 1.000 10.133 213 GLY BBB C 1
ATOM 5704 O O . GLY B 1 213 ? 18.301 114.831 8.388 1.000 10.089 213 GLY BBB O 1
ATOM 5705 N N . SER B 1 214 ? 18.961 116.040 10.171 1.000 8.599 214 SER BBB N 1
ATOM 5706 C CA . SER B 1 214 ? 19.239 117.250 9.370 1.000 8.701 214 SER BBB CA 1
ATOM 5707 C C . SER B 1 214 ? 20.469 117.084 8.485 1.000 8.059 214 SER BBB C 1
ATOM 5708 O O . SER B 1 214 ? 20.607 117.840 7.483 1.000 8.788 214 SER BBB O 1
ATOM 5711 N N . GLY B 1 215 ? 21.396 116.181 8.825 1.000 8.686 215 GLY BBB N 1
ATOM 5712 C CA . GLY B 1 215 ? 22.576 115.916 7.991 1.000 8.487 215 GLY BBB CA 1
ATOM 5713 C C . GLY B 1 215 ? 22.193 115.576 6.573 1.000 8.244 215 GLY BBB C 1
ATOM 5714 O O . GLY B 1 215 ? 23.014 115.763 5.662 1.000 9.217 215 GLY BBB O 1
ATOM 5715 N N . GLN B 1 216 ? 21.003 115.006 6.395 1.000 8.420 216 GLN BBB N 1
ATOM 5716 C CA . GLN B 1 216 ? 20.507 114.639 5.053 1.000 8.152 216 GLN BBB CA 1
ATOM 5717 C C . GLN B 1 216 ? 20.462 115.860 4.155 1.000 8.820 216 GLN BBB C 1
ATOM 5718 O O . GLN B 1 216 ? 20.501 115.661 2.920 1.000 9.758 216 GLN BBB O 1
ATOM 5724 N N . VAL B 1 217 ? 20.272 117.059 4.651 1.000 8.773 217 VAL BBB N 1
ATOM 5725 C CA . VAL B 1 217 ? 20.211 118.218 3.713 1.000 8.593 217 VAL BBB CA 1
ATOM 5726 C C . VAL B 1 217 ? 21.554 118.291 2.991 1.000 8.812 217 VAL BBB C 1
ATOM 5727 O O . VAL B 1 217 ? 21.635 118.330 1.698 1.000 8.674 217 VAL BBB O 1
ATOM 5731 N N . SER B 1 218 ? 22.660 118.353 3.718 1.000 7.658 218 SER BBB N 1
ATOM 5732 C CA . SER B 1 218 ? 24.003 118.466 3.125 1.000 8.333 218 SER BBB CA 1
ATOM 5733 C C . SER B 1 218 ? 24.355 117.189 2.362 1.000 9.115 218 SER BBB C 1
ATOM 5734 O O . SER B 1 218 ? 24.928 117.284 1.265 1.000 9.104 218 SER BBB O 1
ATOM 5737 N N . GLU B 1 219 ? 24.005 116.039 2.886 1.000 8.714 219 GLU BBB N 1
ATOM 5738 C CA . GLU B 1 219 ? 24.355 114.744 2.246 1.000 9.513 219 GLU BBB CA 1
ATOM 5739 C C . GLU B 1 219 ? 23.645 114.693 0.894 1.000 8.989 219 GLU BBB C 1
ATOM 5740 O O . GLU B 1 219 ? 24.307 114.261 -0.082 1.000 9.791 219 GLU BBB O 1
ATOM 5746 N N . ARG B 1 220 ? 22.377 115.051 0.848 1.000 8.067 220 ARG BBB N 1
ATOM 5747 C CA . ARG B 1 220 ? 21.609 114.892 -0.396 1.000 8.353 220 ARG BBB CA 1
ATOM 5748 C C . ARG B 1 220 ? 22.066 115.914 -1.420 1.000 8.908 220 ARG BBB C 1
ATOM 5749 O O . ARG B 1 220 ? 21.936 115.607 -2.611 1.000 9.485 220 ARG BBB O 1
ATOM 5757 N N . ILE B 1 221 ? 22.536 117.086 -1.031 1.000 8.810 221 ILE BBB N 1
ATOM 5758 C CA . ILE B 1 221 ? 23.111 117.997 -2.045 1.000 9.211 221 ILE BBB CA 1
ATOM 5759 C C . ILE B 1 221 ? 24.447 117.423 -2.494 1.000 9.442 221 ILE BBB C 1
ATOM 5760 O O . ILE B 1 221 ? 24.778 117.483 -3.689 1.000 10.108 221 ILE BBB O 1
ATOM 5765 N N . MET B 1 222 ? 25.270 116.862 -1.636 1.000 9.105 222 MET BBB N 1
ATOM 5766 C CA . MET B 1 222 ? 26.480 116.162 -2.094 1.000 10.374 222 MET BBB CA 1
ATOM 5767 C C . MET B 1 222 ? 26.086 115.044 -3.074 1.000 10.846 222 MET BBB C 1
ATOM 5768 O O . MET B 1 222 ? 26.806 114.867 -4.078 1.000 12.443 222 MET BBB O 1
ATOM 5773 N N . ASP B 1 223 ? 25.000 114.338 -2.820 1.000 10.310 223 ASP BBB N 1
ATOM 5774 C CA . ASP B 1 223 ? 24.539 113.234 -3.727 1.000 11.117 223 ASP BBB CA 1
ATOM 5775 C C . ASP B 1 223 ? 24.294 113.895 -5.081 1.000 11.721 223 ASP BBB C 1
ATOM 5776 O O . ASP B 1 223 ? 24.703 113.308 -6.143 1.000 12.228 223 ASP BBB O 1
ATOM 5781 N N . LEU B 1 224 ? 23.604 115.021 -5.127 1.000 10.950 224 LEU BBB N 1
ATOM 5782 C CA . LEU B 1 224 ? 23.349 115.657 -6.440 1.000 12.215 224 LEU BBB CA 1
ATOM 5783 C C . LEU B 1 224 ? 24.657 116.051 -7.098 1.000 12.082 224 LEU BBB C 1
ATOM 5784 O O . LEU B 1 224 ? 24.786 115.892 -8.363 1.000 13.397 224 LEU BBB O 1
ATOM 5789 N N . LEU B 1 225 ? 25.590 116.630 -6.367 1.000 11.604 225 LEU BBB N 1
ATOM 5790 C CA . LEU B 1 225 ? 26.746 117.277 -7.026 1.000 12.264 225 LEU BBB CA 1
ATOM 5791 C C . LEU B 1 225 ? 27.795 116.245 -7.414 1.000 12.983 225 LEU BBB C 1
ATOM 5792 O O . LEU B 1 225 ? 28.736 116.607 -8.171 1.000 13.379 225 LEU BBB O 1
ATOM 5797 N N . GLY B 1 226 ? 27.805 115.071 -6.778 1.000 13.076 226 GLY BBB N 1
ATOM 5798 C CA . GLY B 1 226 ? 28.799 114.013 -7.058 1.000 13.260 226 GLY BBB CA 1
ATOM 5799 C C . GLY B 1 226 ? 30.209 114.427 -6.713 1.000 15.291 226 GLY BBB C 1
ATOM 5800 O O . GLY B 1 226 ? 30.456 115.020 -5.678 1.000 14.757 226 GLY BBB O 1
ATOM 5801 N N . ASP B 1 227 ? 31.120 114.223 -7.650 1.000 17.023 227 ASP BBB N 1
ATOM 5802 C CA . ASP B 1 227 ? 32.563 114.449 -7.443 1.000 16.160 227 ASP BBB CA 1
ATOM 5803 C C . ASP B 1 227 ? 32.908 115.933 -7.576 1.000 13.383 227 ASP BBB C 1
ATOM 5804 O O . ASP B 1 227 ? 34.065 116.251 -7.412 1.000 16.287 227 ASP BBB O 1
ATOM 5809 N N . ARG B 1 228 ? 31.912 116.791 -7.704 1.000 12.465 228 ARG BBB N 1
ATOM 5810 C CA . ARG B 1 228 ? 32.114 118.246 -7.556 1.000 11.735 228 ARG BBB CA 1
ATOM 5811 C C . ARG B 1 228 ? 32.419 118.556 -6.076 1.000 13.412 228 ARG BBB C 1
ATOM 5812 O O . ARG B 1 228 ? 32.995 119.639 -5.820 1.000 12.259 228 ARG BBB O 1
ATOM 5820 N N . VAL B 1 229 ? 32.022 117.689 -5.144 1.000 12.211 229 VAL BBB N 1
ATOM 5821 C CA . VAL B 1 229 ? 32.312 117.869 -3.706 1.000 12.368 229 VAL BBB CA 1
ATOM 5822 C C . VAL B 1 229 ? 33.615 117.160 -3.420 1.000 11.866 229 VAL BBB C 1
ATOM 5823 O O . VAL B 1 229 ? 33.723 115.971 -3.661 1.000 14.274 229 VAL BBB O 1
ATOM 5827 N N . LYS B 1 230 ? 34.580 117.886 -2.892 1.000 11.436 230 LYS BBB N 1
ATOM 5828 C CA . LYS B 1 230 ? 35.925 117.383 -2.615 1.000 11.866 230 LYS BBB CA 1
ATOM 5829 C C . LYS B 1 230 ? 36.046 117.323 -1.090 1.000 12.046 230 LYS BBB C 1
ATOM 5830 O O . LYS B 1 230 ? 36.159 118.419 -0.492 1.000 12.658 230 LYS BBB O 1
ATOM 5836 N N . LEU B 1 231 ? 36.060 116.159 -0.502 1.000 12.323 231 LEU BBB N 1
ATOM 5837 C CA . LEU B 1 231 ? 36.194 115.991 0.957 1.000 12.547 231 LEU BBB CA 1
ATOM 5838 C C . LEU B 1 231 ? 37.660 115.966 1.307 1.000 12.629 231 LEU BBB C 1
ATOM 5839 O O . LEU B 1 231 ? 38.513 115.572 0.490 1.000 13.450 231 LEU BBB O 1
ATOM 5844 N N . GLU B 1 232 ? 38.005 116.334 2.538 1.000 11.006 232 GLU BBB N 1
ATOM 5845 C CA . GLU B 1 232 ? 39.396 116.370 3.022 1.000 11.628 232 GLU BBB CA 1
ATOM 5846 C C . GLU B 1 232 ? 40.218 117.307 2.150 1.000 11.492 232 GLU BBB C 1
ATOM 5847 O O . GLU B 1 232 ? 41.372 117.035 1.919 1.000 12.535 232 GLU BBB O 1
ATOM 5853 N N . ARG B 1 233 ? 39.612 118.446 1.803 1.000 10.676 233 ARG BBB N 1
ATOM 5854 C CA . ARG B 1 233 ? 40.255 119.556 1.071 1.000 11.368 233 ARG BBB CA 1
ATOM 5855 C C . ARG B 1 233 ? 40.130 120.835 1.894 1.000 10.301 233 ARG BBB C 1
ATOM 5856 O O . ARG B 1 233 ? 39.385 121.737 1.553 1.000 11.152 233 ARG BBB O 1
ATOM 5864 N N . PRO B 1 234 ? 40.830 120.941 3.038 1.000 11.727 234 PRO BBB N 1
ATOM 5865 C CA . PRO B 1 234 ? 40.853 122.209 3.760 1.000 10.700 234 PRO BBB CA 1
ATOM 5866 C C . PRO B 1 234 ? 41.511 123.277 2.883 1.000 11.375 234 PRO BBB C 1
ATOM 5867 O O . PRO B 1 234 ? 42.616 123.037 2.413 1.000 11.665 234 PRO BBB O 1
ATOM 5871 N N . VAL B 1 235 ? 40.883 124.410 2.674 1.000 9.670 235 VAL BBB N 1
ATOM 5872 C CA . VAL B 1 235 ? 41.471 125.546 1.935 1.000 10.195 235 VAL BBB CA 1
ATOM 5873 C C . VAL B 1 235 ? 42.479 126.228 2.840 1.000 11.400 235 VAL BBB C 1
ATOM 5874 O O . VAL B 1 235 ? 42.170 126.546 4.036 1.000 11.181 235 VAL BBB O 1
ATOM 5878 N N . ILE B 1 236 ? 43.673 126.480 2.306 1.000 11.413 236 ILE BBB N 1
ATOM 5879 C CA . ILE B 1 236 ? 44.800 127.123 3.016 1.000 11.462 236 ILE BBB CA 1
ATOM 5880 C C . ILE B 1 236 ? 45.177 128.478 2.390 1.000 11.118 236 ILE BBB C 1
ATOM 5881 O O . ILE B 1 236 ? 45.847 129.255 3.070 1.000 11.302 236 ILE BBB O 1
ATOM 5886 N N . TYR B 1 237 ? 44.802 128.745 1.157 1.000 11.250 237 TYR BBB N 1
ATOM 5887 C CA . TYR B 1 237 ? 45.371 129.900 0.433 1.000 10.488 237 TYR BBB CA 1
ATOM 5888 C C . TYR B 1 237 ? 44.437 130.290 -0.669 1.000 11.115 237 TYR BBB C 1
ATOM 5889 O O . TYR B 1 237 ? 43.962 129.445 -1.430 1.000 12.836 237 TYR BBB O 1
ATOM 5898 N N . ILE B 1 238 ? 44.173 131.577 -0.731 1.000 10.439 238 ILE BBB N 1
ATOM 5899 C CA . ILE B 1 238 ? 43.384 132.160 -1.834 1.000 12.357 238 ILE BBB CA 1
ATOM 5900 C C . ILE B 1 238 ? 44.172 133.330 -2.418 1.000 13.469 238 ILE BBB C 1
ATOM 5901 O O . ILE B 1 238 ? 44.623 134.221 -1.665 1.000 13.409 238 ILE BBB O 1
ATOM 5906 N N . ASP B 1 239 ? 44.370 133.284 -3.730 1.000 13.292 239 ASP BBB N 1
ATOM 5907 C CA . ASP B 1 239 ? 45.182 134.282 -4.458 1.000 14.362 239 ASP BBB CA 1
ATOM 5908 C C . ASP B 1 239 ? 44.266 134.957 -5.476 1.000 14.331 239 ASP BBB C 1
ATOM 5909 O O . ASP B 1 239 ? 43.734 134.253 -6.369 1.000 14.584 239 ASP BBB O 1
ATOM 5914 N N . GLN B 1 240 ? 44.009 136.250 -5.307 1.000 15.633 240 GLN BBB N 1
ATOM 5915 C CA . GLN B 1 240 ? 43.205 137.053 -6.246 1.000 16.511 240 GLN BBB CA 1
ATOM 5916 C C . GLN B 1 240 ? 44.075 138.056 -7.025 1.000 19.485 240 GLN BBB C 1
ATOM 5917 O O . GLN B 1 240 ? 43.537 139.074 -7.479 1.000 22.650 240 GLN BBB O 1
ATOM 5923 N N . THR B 1 241 ? 45.341 137.771 -7.204 1.000 17.828 241 THR BBB N 1
ATOM 5924 C CA . THR B 1 241 ? 46.242 138.706 -7.935 1.000 21.617 241 THR BBB CA 1
ATOM 5925 C C . THR B 1 241 ? 46.090 138.499 -9.449 1.000 27.208 241 THR BBB C 1
ATOM 5926 O O . THR B 1 241 ? 46.575 139.376 -10.177 1.000 30.174 241 THR BBB O 1
ATOM 5930 N N . ARG B 1 242 ? 45.527 137.394 -9.927 1.000 25.644 242 ARG BBB N 1
ATOM 5931 C CA . ARG B 1 242 ? 45.538 137.077 -11.389 1.000 30.981 242 ARG BBB CA 1
ATOM 5932 C C . ARG B 1 242 ? 44.120 137.134 -11.951 1.000 33.168 242 ARG BBB C 1
ATOM 5933 O O . ARG B 1 242 ? 43.182 137.479 -11.214 1.000 30.220 242 ARG BBB O 1
ATOM 5941 N N . GLU B 1 243 ? 44.021 136.885 -13.257 1.000 33.045 243 GLU BBB N 1
ATOM 5942 C CA . GLU B 1 243 ? 42.778 136.891 -14.069 1.000 36.544 243 GLU BBB CA 1
ATOM 5943 C C . GLU B 1 243 ? 41.704 136.053 -13.359 1.000 29.597 243 GLU BBB C 1
ATOM 5944 O O . GLU B 1 243 ? 40.575 136.535 -13.167 1.000 35.161 243 GLU BBB O 1
ATOM 5950 N N . ASN B 1 244 ? 42.060 134.836 -12.984 1.000 26.623 244 ASN BBB N 1
ATOM 5951 C CA . ASN B 1 244 ? 41.162 133.885 -12.270 1.000 25.328 244 ASN BBB CA 1
ATOM 5952 C C . ASN B 1 244 ? 41.645 133.739 -10.832 1.000 23.578 244 ASN BBB C 1
ATOM 5953 O O . ASN B 1 244 ? 42.863 133.774 -10.630 1.000 23.673 244 ASN BBB O 1
ATOM 5958 N N . VAL B 1 245 ? 40.715 133.456 -9.913 1.000 19.724 245 VAL BBB N 1
ATOM 5959 C CA . VAL B 1 245 ? 41.035 133.240 -8.475 1.000 18.341 245 VAL BBB CA 1
ATOM 5960 C C . VAL B 1 245 ? 41.627 131.857 -8.310 1.000 17.165 245 VAL BBB C 1
ATOM 5961 O O . VAL B 1 245 ? 41.096 130.924 -8.941 1.000 17.738 245 VAL BBB O 1
ATOM 5965 N N . LEU B 1 246 ? 42.710 131.736 -7.568 1.000 13.882 246 LEU BBB N 1
ATOM 5966 C CA . LEU B 1 246 ? 43.392 130.468 -7.312 1.000 16.044 246 LEU BBB CA 1
ATOM 5967 C C . LEU B 1 246 ? 43.054 130.097 -5.869 1.000 13.938 246 LEU BBB C 1
ATOM 5968 O O . LEU B 1 246 ? 43.291 130.942 -4.968 1.000 14.423 246 LEU BBB O 1
ATOM 5973 N N . VAL B 1 247 ? 42.585 128.877 -5.654 1.000 13.217 247 VAL BBB N 1
ATOM 5974 C CA . VAL B 1 247 ? 42.288 128.370 -4.298 1.000 12.426 247 VAL BBB CA 1
ATOM 5975 C C . VAL B 1 247 ? 43.106 127.132 -4.085 1.000 13.390 247 VAL BBB C 1
ATOM 5976 O O . VAL B 1 247 ? 42.978 126.197 -4.908 1.000 14.691 247 VAL BBB O 1
ATOM 5980 N N . GLU B 1 248 ? 43.942 127.111 -3.072 1.000 11.688 248 GLU BBB N 1
ATOM 5981 C CA . GLU B 1 248 ? 44.809 125.963 -2.798 1.000 12.815 248 GLU BBB CA 1
ATOM 5982 C C . GLU B 1 248 ? 44.323 125.243 -1.553 1.000 12.657 248 GLU BBB C 1
ATOM 5983 O O . GLU B 1 248 ? 43.921 125.914 -0.557 1.000 12.948 248 GLU BBB O 1
ATOM 5989 N N . THR B 1 249 ? 44.413 123.935 -1.544 1.000 12.671 249 THR BBB N 1
ATOM 5990 C CA . THR B 1 249 ? 44.072 123.074 -0.403 1.000 13.095 249 THR BBB CA 1
ATOM 5991 C C . THR B 1 249 ? 45.321 122.497 0.278 1.000 14.128 249 THR BBB C 1
ATOM 5992 O O . THR B 1 249 ? 46.398 122.507 -0.314 1.000 13.553 249 THR BBB O 1
ATOM 5996 N N . LEU B 1 250 ? 45.143 121.997 1.509 1.000 12.038 250 LEU BBB N 1
ATOM 5997 C CA . LEU B 1 250 ? 46.210 121.492 2.366 1.000 14.053 250 LEU BBB CA 1
ATOM 5998 C C . LEU B 1 250 ? 46.872 120.297 1.679 1.000 17.275 250 LEU BBB C 1
ATOM 5999 O O . LEU B 1 250 ? 48.064 120.152 1.883 1.000 18.840 250 LEU BBB O 1
ATOM 6004 N N . ASN B 1 251 ? 46.081 119.493 0.949 1.000 17.815 251 ASN BBB N 1
ATOM 6005 C CA . ASN B 1 251 ? 46.573 118.282 0.218 1.000 21.977 251 ASN BBB CA 1
ATOM 6006 C C . ASN B 1 251 ? 47.128 118.680 -1.152 1.000 25.427 251 ASN BBB C 1
ATOM 6007 O O . ASN B 1 251 ? 47.180 117.759 -2.016 1.000 32.096 251 ASN BBB O 1
ATOM 6012 N N . HIS B 1 252 ? 47.471 119.954 -1.361 1.000 22.317 252 HIS BBB N 1
ATOM 6013 C CA . HIS B 1 252 ? 48.346 120.531 -2.424 1.000 29.288 252 HIS BBB CA 1
ATOM 6014 C C . HIS B 1 252 ? 47.597 120.793 -3.740 1.000 28.703 252 HIS BBB C 1
ATOM 6015 O O . HIS B 1 252 ? 48.200 121.361 -4.710 1.000 37.956 252 HIS BBB O 1
ATOM 6022 N N . GLU B 1 253 ? 46.308 120.537 -3.794 1.000 16.203 253 GLU BBB N 1
ATOM 6023 C CA . GLU B 1 253 ? 45.548 120.752 -5.023 1.000 15.283 253 GLU BBB CA 1
ATOM 6024 C C . GLU B 1 253 ? 45.250 122.229 -5.226 1.000 16.813 253 GLU BBB C 1
ATOM 6025 O O . GLU B 1 253 ? 45.126 122.976 -4.245 1.000 17.085 253 GLU BBB O 1
ATOM 6031 N N . MET B 1 254 ? 45.174 122.634 -6.486 1.000 16.284 254 MET BBB N 1
ATOM 6032 C CA . MET B 1 254 ? 44.916 124.021 -6.904 1.000 15.932 254 MET BBB CA 1
ATOM 6033 C C . MET B 1 254 ? 43.629 124.034 -7.708 1.000 16.130 254 MET BBB C 1
ATOM 6034 O O . MET B 1 254 ? 43.424 123.189 -8.613 1.000 18.027 254 MET BBB O 1
ATOM 6039 N N . TYR B 1 255 ? 42.750 124.948 -7.387 1.000 16.458 255 TYR BBB N 1
ATOM 6040 C CA . TYR B 1 255 ? 41.460 125.202 -8.062 1.000 16.183 255 TYR BBB CA 1
ATOM 6041 C C . TYR B 1 255 ? 41.498 126.606 -8.612 1.000 17.425 255 TYR BBB C 1
ATOM 6042 O O . TYR B 1 255 ? 41.971 127.519 -7.930 1.000 19.417 255 TYR BBB O 1
ATOM 6051 N N . GLU B 1 256 ? 40.997 126.773 -9.822 1.000 17.793 256 GLU BBB N 1
ATOM 6052 C CA . GLU B 1 256 ? 40.930 128.071 -10.505 1.000 16.993 256 GLU BBB CA 1
ATOM 6053 C C . GLU B 1 256 ? 39.466 128.333 -10.814 1.000 15.711 256 GLU BBB C 1
ATOM 6054 O O . GLU B 1 256 ? 38.813 127.452 -11.392 1.000 19.327 256 GLU BBB O 1
ATOM 6060 N N . ALA B 1 257 ? 38.970 129.480 -10.422 1.000 14.477 257 ALA BBB N 1
ATOM 6061 C CA . ALA B 1 257 ? 37.564 129.851 -10.566 1.000 15.947 257 ALA BBB CA 1
ATOM 6062 C C . ALA B 1 257 ? 37.440 131.332 -10.921 1.000 14.620 257 ALA BBB C 1
ATOM 6063 O O . ALA B 1 257 ? 38.415 132.122 -10.745 1.000 15.966 257 ALA BBB O 1
ATOM 6065 N N . LYS B 1 258 ? 36.279 131.708 -11.424 1.000 14.431 258 LYS BBB N 1
ATOM 6066 C CA . LYS B 1 258 ? 35.924 133.113 -11.643 1.000 13.445 258 LYS BBB CA 1
ATOM 6067 C C . LYS B 1 258 ? 35.602 133.815 -10.317 1.000 13.741 258 LYS BBB C 1
ATOM 6068 O O . LYS B 1 258 ? 35.947 134.982 -10.156 1.000 14.359 258 LYS BBB O 1
ATOM 6074 N N . TYR B 1 259 ? 34.969 133.077 -9.410 1.000 12.180 259 TYR BBB N 1
ATOM 6075 C CA . TYR B 1 259 ? 34.536 133.657 -8.116 1.000 12.330 259 TYR BBB CA 1
ATOM 6076 C C . TYR B 1 259 ? 34.653 132.575 -7.060 1.000 11.115 259 TYR BBB C 1
ATOM 6077 O O . TYR B 1 259 ? 34.690 131.358 -7.342 1.000 13.315 259 TYR BBB O 1
ATOM 6086 N N . VAL B 1 260 ? 34.644 133.049 -5.801 1.000 12.337 260 VAL BBB N 1
ATOM 6087 C CA . VAL B 1 260 ? 34.683 132.155 -4.622 1.000 11.406 260 VAL BBB CA 1
ATOM 6088 C C . VAL B 1 260 ? 33.548 132.525 -3.672 1.000 10.637 260 VAL BBB C 1
ATOM 6089 O O . VAL B 1 260 ? 33.285 133.708 -3.483 1.000 10.672 260 VAL BBB O 1
ATOM 6093 N N . ILE B 1 261 ? 32.907 131.522 -3.085 1.000 10.226 261 ILE BBB N 1
ATOM 6094 C CA . ILE B 1 261 ? 32.032 131.761 -1.927 1.000 10.282 261 ILE BBB CA 1
ATOM 6095 C C . ILE B 1 261 ? 32.722 131.180 -0.708 1.000 9.917 261 ILE BBB C 1
ATOM 6096 O O . ILE B 1 261 ? 33.051 130.008 -0.689 1.000 10.564 261 ILE BBB O 1
ATOM 6101 N N . SER B 1 262 ? 32.896 132.040 0.303 1.000 9.392 262 SER BBB N 1
ATOM 6102 C CA . SER B 1 262 ? 33.372 131.634 1.625 1.000 9.255 262 SER BBB CA 1
ATOM 6103 C C . SER B 1 262 ? 32.151 131.261 2.465 1.000 9.811 262 SER BBB C 1
ATOM 6104 O O . SER B 1 262 ? 31.399 132.141 2.835 1.000 9.526 262 SER BBB O 1
ATOM 6107 N N . ALA B 1 263 ? 31.924 129.973 2.732 1.000 9.531 263 ALA BBB N 1
ATOM 6108 C CA . ALA B 1 263 ? 30.736 129.486 3.429 1.000 9.315 263 ALA BBB CA 1
ATOM 6109 C C . ALA B 1 263 ? 31.153 128.875 4.758 1.000 10.091 263 ALA BBB C 1
ATOM 6110 O O . ALA B 1 263 ? 30.581 127.898 5.157 1.000 12.344 263 ALA BBB O 1
ATOM 6112 N N . ILE B 1 264 ? 32.149 129.444 5.419 1.000 10.249 264 ILE BBB N 1
ATOM 6113 C CA . ILE B 1 264 ? 32.678 128.971 6.710 1.000 10.082 264 ILE BBB CA 1
ATOM 6114 C C . ILE B 1 264 ? 32.409 130.005 7.766 1.000 10.225 264 ILE BBB C 1
ATOM 6115 O O . ILE B 1 264 ? 32.154 131.165 7.462 1.000 9.772 264 ILE BBB O 1
ATOM 6120 N N . PRO B 1 265 ? 32.438 129.608 9.054 1.000 10.043 265 PRO BBB N 1
ATOM 6121 C CA . PRO B 1 265 ? 32.232 130.611 10.094 1.000 9.945 265 PRO BBB CA 1
ATOM 6122 C C . PRO B 1 265 ? 33.212 131.737 9.908 1.000 9.366 265 PRO BBB C 1
ATOM 6123 O O . PRO B 1 265 ? 34.364 131.507 9.512 1.000 9.916 265 PRO BBB O 1
ATOM 6127 N N . PRO B 1 266 ? 32.817 132.973 10.215 1.000 9.015 266 PRO BBB N 1
ATOM 6128 C CA . PRO B 1 266 ? 33.693 134.090 9.907 1.000 9.496 266 PRO BBB CA 1
ATOM 6129 C C . PRO B 1 266 ? 35.123 133.919 10.433 1.000 8.901 266 PRO BBB C 1
ATOM 6130 O O . PRO B 1 266 ? 36.134 134.127 9.697 1.000 9.149 266 PRO BBB O 1
ATOM 6134 N N . THR B 1 267 ? 35.281 133.568 11.709 1.000 8.069 267 THR BBB N 1
ATOM 6135 C CA . THR B 1 267 ? 36.629 133.479 12.285 1.000 8.890 267 THR BBB CA 1
ATOM 6136 C C . THR B 1 267 ? 37.475 132.414 11.572 1.000 8.870 267 THR BBB C 1
ATOM 6137 O O . THR B 1 267 ? 38.686 132.520 11.585 1.000 9.255 267 THR BBB O 1
ATOM 6141 N N . LEU B 1 268 ? 36.833 131.404 10.997 1.000 8.286 268 LEU BBB N 1
ATOM 6142 C CA . LEU B 1 268 ? 37.630 130.327 10.340 1.000 9.642 268 LEU BBB CA 1
ATOM 6143 C C . LEU B 1 268 ? 38.205 130.819 9.024 1.000 9.088 268 LEU BBB C 1
ATOM 6144 O O . LEU B 1 268 ? 39.075 130.126 8.503 1.000 9.775 268 LEU BBB O 1
ATOM 6149 N N . GLY B 1 269 ? 37.862 132.019 8.574 1.000 9.137 269 GLY BBB N 1
ATOM 6150 C CA . GLY B 1 269 ? 38.663 132.684 7.548 1.000 9.806 269 GLY BBB CA 1
ATOM 6151 C C . GLY B 1 269 ? 40.115 132.856 7.953 1.000 9.682 269 GLY BBB C 1
ATOM 6152 O O . GLY B 1 269 ? 41.002 132.982 7.065 1.000 10.724 269 GLY BBB O 1
ATOM 6153 N N . MET B 1 270 ? 40.414 132.841 9.251 1.000 9.152 270 MET BBB N 1
ATOM 6154 C CA A MET B 1 270 ? 41.807 132.972 9.725 0.500 9.544 270 MET BBB CA 1
ATOM 6155 C CA B MET B 1 270 ? 41.813 132.990 9.688 0.500 10.001 270 MET BBB CA 1
ATOM 6156 C C . MET B 1 270 ? 42.674 131.821 9.233 1.000 10.329 270 MET BBB C 1
ATOM 6157 O O . MET B 1 270 ? 43.901 131.991 9.167 1.000 11.443 270 MET BBB O 1
ATOM 6166 N N . LYS B 1 271 ? 42.067 130.678 8.921 1.000 9.171 271 LYS BBB N 1
ATOM 6167 C CA . LYS B 1 271 ? 42.839 129.486 8.542 1.000 9.832 271 LYS BBB CA 1
ATOM 6168 C C . LYS B 1 271 ? 43.276 129.522 7.079 1.000 10.454 271 LYS BBB C 1
ATOM 6169 O O . LYS B 1 271 ? 44.031 128.624 6.656 1.000 12.227 271 LYS BBB O 1
ATOM 6175 N N . ILE B 1 272 ? 42.925 130.590 6.402 1.000 10.059 272 ILE BBB N 1
ATOM 6176 C CA . ILE B 1 272 ? 43.278 130.829 4.999 1.000 10.372 272 ILE BBB CA 1
ATOM 6177 C C . ILE B 1 272 ? 44.282 131.986 4.963 1.000 10.697 272 ILE BBB C 1
ATOM 6178 O O . ILE B 1 272 ? 44.060 133.059 5.571 1.000 11.396 272 ILE BBB O 1
ATOM 6183 N N . HIS B 1 273 ? 45.358 131.825 4.211 1.000 11.586 273 HIS BBB N 1
ATOM 6184 C CA . HIS B 1 273 ? 46.354 132.869 3.927 1.000 11.282 273 HIS BBB CA 1
ATOM 6185 C C . HIS B 1 273 ? 45.930 133.560 2.638 1.000 12.622 273 HIS BBB C 1
ATOM 6186 O O . HIS B 1 273 ? 45.613 132.857 1.677 1.000 12.913 273 HIS BBB O 1
ATOM 6193 N N . PHE B 1 274 ? 45.799 134.867 2.634 1.000 11.634 274 PHE BBB N 1
ATOM 6194 C CA . PHE B 1 274 ? 45.232 135.644 1.516 1.000 11.739 274 PHE BBB CA 1
ATOM 6195 C C . PHE B 1 274 ? 46.336 136.402 0.781 1.000 12.656 274 PHE BBB C 1
ATOM 6196 O O . PHE B 1 274 ? 47.186 137.039 1.402 1.000 12.931 274 PHE BBB O 1
ATOM 6204 N N . ASN B 1 275 ? 46.212 136.380 -0.538 1.000 13.871 275 ASN BBB N 1
ATOM 6205 C CA . ASN B 1 275 ? 47.058 137.195 -1.444 1.000 15.387 275 ASN BBB CA 1
ATOM 6206 C C . ASN B 1 275 ? 46.146 137.871 -2.444 1.000 16.435 275 ASN BBB C 1
ATOM 6207 O O . ASN B 1 275 ? 45.422 137.187 -3.148 1.000 17.040 275 ASN BBB O 1
ATOM 6212 N N . PRO B 1 276 ? 46.004 139.223 -2.461 1.000 14.488 276 PRO BBB N 1
ATOM 6213 C CA . PRO B 1 276 ? 46.682 140.104 -1.507 1.000 14.013 276 PRO BBB CA 1
ATOM 6214 C C . PRO B 1 276 ? 46.067 139.962 -0.125 1.000 13.498 276 PRO BBB C 1
ATOM 6215 O O . PRO B 1 276 ? 45.044 139.306 0.041 1.000 13.967 276 PRO BBB O 1
ATOM 6219 N N . PRO B 1 277 ? 46.659 140.592 0.901 1.000 12.758 277 PRO BBB N 1
ATOM 6220 C CA . PRO B 1 277 ? 46.089 140.530 2.241 1.000 13.332 277 PRO BBB CA 1
ATOM 6221 C C . PRO B 1 277 ? 44.659 141.048 2.193 1.000 11.948 277 PRO BBB C 1
ATOM 6222 O O . PRO B 1 277 ? 44.325 141.890 1.386 1.000 13.186 277 PRO BBB O 1
ATOM 6226 N N . LEU B 1 278 ? 43.857 140.568 3.139 1.000 11.163 278 LEU BBB N 1
ATOM 6227 C CA . LEU B 1 278 ? 42.493 141.102 3.311 1.000 11.059 278 LEU BBB CA 1
ATOM 6228 C C . LEU B 1 278 ? 42.568 142.566 3.626 1.000 11.424 278 LEU BBB C 1
ATOM 6229 O O . LEU B 1 278 ? 43.513 143.061 4.272 1.000 13.520 278 LEU BBB O 1
ATOM 6234 N N . PRO B 1 279 ? 41.496 143.299 3.273 1.000 11.970 279 PRO BBB N 1
ATOM 6235 C CA . PRO B 1 279 ? 41.360 144.674 3.739 1.000 12.859 279 PRO BBB CA 1
ATOM 6236 C C . PRO B 1 279 ? 41.423 144.723 5.280 1.000 12.545 279 PRO BBB C 1
ATOM 6237 O O . PRO B 1 279 ? 40.984 143.736 5.922 1.000 11.893 279 PRO BBB O 1
ATOM 6241 N N . MET B 1 280 ? 41.924 145.815 5.850 1.000 12.658 280 MET BBB N 1
ATOM 6242 C CA . MET B 1 280 ? 42.171 145.977 7.297 1.000 13.302 280 MET BBB CA 1
ATOM 6243 C C . MET B 1 280 ? 40.944 145.522 8.106 1.000 11.164 280 MET BBB C 1
ATOM 6244 O O . MET B 1 280 ? 41.101 144.846 9.122 1.000 10.934 280 MET BBB O 1
ATOM 6249 N N . MET B 1 281 ? 39.749 145.967 7.740 1.000 10.480 281 MET BBB N 1
ATOM 6250 C CA . MET B 1 281 ? 38.599 145.755 8.622 1.000 9.883 281 MET BBB CA 1
ATOM 6251 C C . MET B 1 281 ? 38.247 144.272 8.691 1.000 9.700 281 MET BBB C 1
ATOM 6252 O O . MET B 1 281 ? 37.945 143.775 9.776 1.000 10.128 281 MET BBB O 1
ATOM 6257 N N . ARG B 1 282 ? 38.342 143.570 7.582 1.000 9.685 282 ARG BBB N 1
ATOM 6258 C CA . ARG B 1 282 ? 38.079 142.105 7.619 1.000 9.532 282 ARG BBB CA 1
ATOM 6259 C C . ARG B 1 282 ? 39.244 141.410 8.310 1.000 9.124 282 ARG BBB C 1
ATOM 6260 O O . ARG B 1 282 ? 38.978 140.464 9.046 1.000 8.940 282 ARG BBB O 1
ATOM 6268 N N . ASN B 1 283 ? 40.474 141.810 8.075 1.000 9.167 283 ASN BBB N 1
ATOM 6269 C CA . ASN B 1 283 ? 41.645 141.227 8.741 1.000 9.725 283 ASN BBB CA 1
ATOM 6270 C C . ASN B 1 283 ? 41.453 141.208 10.242 1.000 9.064 283 ASN BBB C 1
ATOM 6271 O O . ASN B 1 283 ? 41.673 140.177 10.921 1.000 10.080 283 ASN BBB O 1
ATOM 6276 N N . GLN B 1 284 ? 40.986 142.313 10.824 1.000 8.597 284 GLN BBB N 1
ATOM 6277 C CA . GLN B 1 284 ? 40.744 142.354 12.288 1.000 9.257 284 GLN BBB CA 1
ATOM 6278 C C . GLN B 1 284 ? 39.395 141.719 12.649 1.000 9.126 284 GLN BBB C 1
ATOM 6279 O O . GLN B 1 284 ? 39.302 141.096 13.702 1.000 8.311 284 GLN BBB O 1
ATOM 6285 N N . MET B 1 285 ? 38.339 141.863 11.858 1.000 8.993 285 MET BBB N 1
ATOM 6286 C CA A MET B 1 285 ? 36.996 141.333 12.218 0.700 8.724 285 MET BBB CA 1
ATOM 6287 C CA B MET B 1 285 ? 37.004 141.334 12.242 0.300 9.839 285 MET BBB CA 1
ATOM 6288 C C . MET B 1 285 ? 37.112 139.834 12.531 1.000 9.151 285 MET BBB C 1
ATOM 6289 O O . MET B 1 285 ? 36.488 139.381 13.490 1.000 8.537 285 MET BBB O 1
ATOM 6298 N N . ILE B 1 286 ? 37.859 139.093 11.691 1.000 8.333 286 ILE BBB N 1
ATOM 6299 C CA . ILE B 1 286 ? 37.904 137.619 11.784 1.000 9.202 286 ILE BBB CA 1
ATOM 6300 C C . ILE B 1 286 ? 38.674 137.130 13.003 1.000 8.288 286 ILE BBB C 1
ATOM 6301 O O . ILE B 1 286 ? 38.639 135.923 13.216 1.000 8.632 286 ILE BBB O 1
ATOM 6306 N N . THR B 1 287 ? 39.246 138.033 13.790 1.000 8.339 287 THR BBB N 1
ATOM 6307 C CA . THR B 1 287 ? 39.862 137.718 15.080 1.000 7.923 287 THR BBB CA 1
ATOM 6308 C C . THR B 1 287 ? 38.938 138.089 16.234 1.000 7.613 287 THR BBB C 1
ATOM 6309 O O . THR B 1 287 ? 39.352 137.901 17.378 1.000 8.355 287 THR BBB O 1
ATOM 6313 N N . ARG B 1 288 ? 37.767 138.677 15.974 1.000 7.666 288 ARG BBB N 1
ATOM 6314 C CA . ARG B 1 288 ? 36.946 139.286 17.019 1.000 8.305 288 ARG BBB CA 1
ATOM 6315 C C . ARG B 1 288 ? 35.603 138.571 17.198 1.000 8.924 288 ARG BBB C 1
ATOM 6316 O O . ARG B 1 288 ? 34.759 139.119 17.950 1.000 9.641 288 ARG BBB O 1
ATOM 6324 N N . VAL B 1 289 ? 35.398 137.421 16.580 1.000 8.581 289 VAL BBB N 1
ATOM 6325 C CA . VAL B 1 289 ? 34.049 136.836 16.390 1.000 8.878 289 VAL BBB CA 1
ATOM 6326 C C . VAL B 1 289 ? 34.122 135.354 16.736 1.000 8.624 289 VAL BBB C 1
ATOM 6327 O O . VAL B 1 289 ? 34.121 134.458 15.893 1.000 8.917 289 VAL BBB O 1
ATOM 6331 N N . PRO B 1 290 ? 34.167 135.013 18.031 1.000 7.780 290 PRO BBB N 1
ATOM 6332 C CA . PRO B 1 290 ? 34.193 133.647 18.480 1.000 8.071 290 PRO BBB CA 1
ATOM 6333 C C . PRO B 1 290 ? 32.868 132.940 18.301 1.000 7.766 290 PRO BBB C 1
ATOM 6334 O O . PRO B 1 290 ? 31.836 133.576 18.221 1.000 7.900 290 PRO BBB O 1
ATOM 6338 N N . LEU B 1 291 ? 32.916 131.622 18.318 1.000 6.841 291 LEU BBB N 1
ATOM 6339 C CA . LEU B 1 291 ? 31.675 130.812 18.451 1.000 7.466 291 LEU BBB CA 1
ATOM 6340 C C . LEU B 1 291 ? 31.476 130.327 19.887 1.000 7.879 291 LEU BBB C 1
ATOM 6341 O O . LEU B 1 291 ? 32.447 130.233 20.666 1.000 8.416 291 LEU BBB O 1
ATOM 6346 N N . GLY B 1 292 ? 30.219 130.030 20.214 1.000 8.129 292 GLY BBB N 1
ATOM 6347 C CA . GLY B 1 292 ? 29.912 129.615 21.589 1.000 8.530 292 GLY BBB CA 1
ATOM 6348 C C . GLY B 1 292 ? 30.325 128.197 21.887 1.000 8.368 292 GLY BBB C 1
ATOM 6349 O O . GLY B 1 292 ? 30.980 127.533 21.117 1.000 8.731 292 GLY BBB O 1
ATOM 6350 N N . SER B 1 293 ? 29.944 127.763 23.078 1.000 8.606 293 SER BBB N 1
ATOM 6351 C CA . SER B 1 293 ? 30.458 126.523 23.678 1.000 8.870 293 SER BBB CA 1
ATOM 6352 C C . SER B 1 293 ? 29.269 125.662 24.097 1.000 8.865 293 SER BBB C 1
ATOM 6353 O O . SER B 1 293 ? 28.414 126.143 24.883 1.000 9.275 293 SER BBB O 1
ATOM 6356 N N . VAL B 1 294 ? 29.239 124.410 23.621 1.000 9.542 294 VAL BBB N 1
ATOM 6357 C CA . VAL B 1 294 ? 28.105 123.536 23.945 1.000 8.712 294 VAL BBB CA 1
ATOM 6358 C C . VAL B 1 294 ? 28.516 122.093 23.736 1.000 9.382 294 VAL BBB C 1
ATOM 6359 O O . VAL B 1 294 ? 29.270 121.752 22.819 1.000 9.321 294 VAL BBB O 1
ATOM 6363 N N . ILE B 1 295 ? 27.962 121.262 24.601 1.000 8.998 295 ILE BBB N 1
ATOM 6364 C CA . ILE B 1 295 ? 27.942 119.791 24.424 1.000 9.210 295 ILE BBB CA 1
ATOM 6365 C C . ILE B 1 295 ? 26.480 119.421 24.281 1.000 9.329 295 ILE BBB C 1
ATOM 6366 O O . ILE B 1 295 ? 25.666 119.735 25.145 1.000 9.786 295 ILE BBB O 1
ATOM 6371 N N . LYS B 1 296 ? 26.142 118.761 23.181 1.000 7.611 296 LYS BBB N 1
ATOM 6372 C CA . LYS B 1 296 ? 24.780 118.261 22.929 1.000 8.401 296 LYS BBB CA 1
ATOM 6373 C C . LYS B 1 296 ? 24.761 116.794 23.318 1.000 8.476 296 LYS BBB C 1
ATOM 6374 O O . LYS B 1 296 ? 25.615 116.029 22.900 1.000 8.455 296 LYS BBB O 1
ATOM 6380 N N . CYS B 1 297 ? 23.851 116.454 24.222 1.000 8.182 297 CYS BBB N 1
ATOM 6381 C CA . CYS B 1 297 ? 23.852 115.157 24.920 1.000 8.532 297 CYS BBB CA 1
ATOM 6382 C C . CYS B 1 297 ? 22.471 114.521 24.764 1.000 7.986 297 CYS BBB C 1
ATOM 6383 O O . CYS B 1 297 ? 21.444 115.145 25.033 1.000 8.840 297 CYS BBB O 1
ATOM 6386 N N . ILE B 1 298 ? 22.446 113.243 24.357 1.000 7.403 298 ILE BBB N 1
ATOM 6387 C CA . ILE B 1 298 ? 21.169 112.538 24.192 1.000 7.713 298 ILE BBB CA 1
ATOM 6388 C C . ILE B 1 298 ? 21.229 111.252 24.992 1.000 7.254 298 ILE BBB C 1
ATOM 6389 O O . ILE B 1 298 ? 22.047 110.370 24.722 1.000 8.188 298 ILE BBB O 1
ATOM 6394 N N . VAL B 1 299 ? 20.312 111.167 25.983 1.000 7.739 299 VAL BBB N 1
ATOM 6395 C CA . VAL B 1 299 ? 20.230 109.968 26.860 1.000 7.986 299 VAL BBB CA 1
ATOM 6396 C C . VAL B 1 299 ? 19.014 109.187 26.418 1.000 7.447 299 VAL BBB C 1
ATOM 6397 O O . VAL B 1 299 ? 17.919 109.735 26.318 1.000 8.576 299 VAL BBB O 1
ATOM 6401 N N . TYR B 1 300 ? 19.211 107.890 26.160 1.000 8.472 300 TYR BBB N 1
ATOM 6402 C CA . TYR B 1 300 ? 18.178 107.004 25.630 1.000 8.472 300 TYR BBB CA 1
ATOM 6403 C C . TYR B 1 300 ? 17.623 106.117 26.746 1.000 9.042 300 TYR BBB C 1
ATOM 6404 O O . TYR B 1 300 ? 18.397 105.697 27.608 1.000 9.199 300 TYR BBB O 1
ATOM 6413 N N . TYR B 1 301 ? 16.341 105.836 26.612 1.000 8.863 301 TYR BBB N 1
ATOM 6414 C CA . TYR B 1 301 ? 15.581 105.015 27.593 1.000 9.625 301 TYR BBB CA 1
ATOM 6415 C C . TYR B 1 301 ? 14.745 103.989 26.856 1.000 11.029 301 TYR BBB C 1
ATOM 6416 O O . TYR B 1 301 ? 14.411 104.133 25.701 1.000 10.544 301 TYR BBB O 1
ATOM 6425 N N . LYS B 1 302 ? 14.283 103.018 27.605 1.000 11.802 302 LYS BBB N 1
ATOM 6426 C CA . LYS B 1 302 ? 13.422 101.967 27.018 1.000 13.754 302 LYS BBB CA 1
ATOM 6427 C C . LYS B 1 302 ? 12.105 102.544 26.565 1.000 13.691 302 LYS BBB C 1
ATOM 6428 O O . LYS B 1 302 ? 11.604 102.119 25.497 1.000 16.052 302 LYS BBB O 1
ATOM 6434 N N . GLU B 1 303 ? 11.565 103.524 27.282 1.000 11.345 303 GLU BBB N 1
ATOM 6435 C CA . GLU B 1 303 ? 10.267 104.128 26.966 1.000 12.354 303 GLU BBB CA 1
ATOM 6436 C C . GLU B 1 303 ? 10.302 105.596 27.320 1.000 11.391 303 GLU BBB C 1
ATOM 6437 O O . GLU B 1 303 ? 11.140 106.011 28.120 1.000 9.862 303 GLU BBB O 1
ATOM 6443 N N . PRO B 1 304 ? 9.428 106.415 26.739 1.000 9.912 304 PRO BBB N 1
ATOM 6444 C CA . PRO B 1 304 ? 9.379 107.852 27.053 1.000 9.831 304 PRO BBB CA 1
ATOM 6445 C C . PRO B 1 304 ? 8.567 108.011 28.339 1.000 9.146 304 PRO BBB C 1
ATOM 6446 O O . PRO B 1 304 ? 7.445 108.512 28.367 1.000 10.492 304 PRO BBB O 1
ATOM 6450 N N . PHE B 1 305 ? 9.176 107.551 29.441 1.000 9.473 305 PHE BBB N 1
ATOM 6451 C CA . PHE B 1 305 ? 8.443 107.312 30.697 1.000 9.337 305 PHE BBB CA 1
ATOM 6452 C C . PHE B 1 305 ? 7.890 108.594 31.281 1.000 9.303 305 PHE BBB C 1
ATOM 6453 O O . PHE B 1 305 ? 6.887 108.565 32.015 1.000 10.081 305 PHE BBB O 1
ATOM 6461 N N . TRP B 1 306 ? 8.516 109.733 31.012 1.000 9.003 306 TRP BBB N 1
ATOM 6462 C CA . TRP B 1 306 ? 8.034 111.041 31.482 1.000 9.637 306 TRP BBB CA 1
ATOM 6463 C C . TRP B 1 306 ? 6.600 111.302 31.038 1.000 9.764 306 TRP BBB C 1
ATOM 6464 O O . TRP B 1 306 ? 5.854 111.976 31.765 1.000 10.450 306 TRP BBB O 1
ATOM 6475 N N . ARG B 1 307 ? 6.217 110.792 29.881 1.000 9.827 307 ARG BBB N 1
ATOM 6476 C CA . ARG B 1 307 ? 4.852 111.025 29.356 1.000 10.191 307 ARG BBB CA 1
ATOM 6477 C C . ARG B 1 307 ? 3.784 110.419 30.275 1.000 9.878 307 ARG BBB C 1
ATOM 6478 O O . ARG B 1 307 ? 2.693 110.976 30.361 1.000 10.600 307 ARG BBB O 1
ATOM 6486 N N . LYS B 1 308 ? 4.133 109.361 30.989 1.000 10.684 308 LYS BBB N 1
ATOM 6487 C CA . LYS B 1 308 ? 3.184 108.713 31.929 1.000 10.373 308 LYS BBB CA 1
ATOM 6488 C C . LYS B 1 308 ? 2.857 109.657 33.077 1.000 10.901 308 LYS BBB C 1
ATOM 6489 O O . LYS B 1 308 ? 1.796 109.447 33.719 1.000 13.513 308 LYS BBB O 1
ATOM 6495 N N . LYS B 1 309 ? 3.742 110.572 33.432 1.000 11.638 309 LYS BBB N 1
ATOM 6496 C CA . LYS B 1 309 ? 3.555 111.577 34.482 1.000 12.289 309 LYS BBB CA 1
ATOM 6497 C C . LYS B 1 309 ? 3.019 112.872 33.931 1.000 11.163 309 LYS BBB C 1
ATOM 6498 O O . LYS B 1 309 ? 2.980 113.870 34.658 1.000 11.813 309 LYS BBB O 1
ATOM 6504 N N . ASP B 1 310 ? 2.536 112.873 32.690 1.000 10.183 310 ASP BBB N 1
ATOM 6505 C CA . ASP B 1 310 ? 2.032 114.081 32.050 1.000 10.079 310 ASP BBB CA 1
ATOM 6506 C C . ASP B 1 310 ? 3.122 115.150 31.956 1.000 9.798 310 ASP BBB C 1
ATOM 6507 O O . ASP B 1 310 ? 2.799 116.354 32.010 1.000 10.509 310 ASP BBB O 1
ATOM 6512 N N . TYR B 1 311 ? 4.332 114.688 31.659 1.000 9.490 311 TYR BBB N 1
ATOM 6513 C CA . TYR B 1 311 ? 5.447 115.588 31.288 1.000 8.884 311 TYR BBB CA 1
ATOM 6514 C C . TYR B 1 311 ? 5.819 115.316 29.832 1.000 9.683 311 TYR BBB C 1
ATOM 6515 O O . TYR B 1 311 ? 5.949 114.182 29.426 1.000 9.533 311 TYR BBB O 1
ATOM 6524 N N . CYS B 1 312 ? 6.079 116.372 29.071 1.000 9.148 312 CYS BBB N 1
ATOM 6525 C CA . CYS B 1 312 ? 6.459 116.202 27.656 1.000 9.331 312 CYS BBB CA 1
ATOM 6526 C C . CYS B 1 312 ? 7.935 115.916 27.490 1.000 9.597 312 CYS BBB C 1
ATOM 6527 O O . CYS B 1 312 ? 8.284 115.376 26.442 1.000 9.812 312 CYS BBB O 1
ATOM 6530 N N . GLY B 1 313 ? 8.756 116.192 28.494 1.000 8.940 313 GLY BBB N 1
ATOM 6531 C CA . GLY B 1 313 ? 10.197 115.991 28.365 1.000 8.665 313 GLY BBB CA 1
ATOM 6532 C C . GLY B 1 313 ? 10.951 117.308 28.295 1.000 8.344 313 GLY BBB C 1
ATOM 6533 O O . GLY B 1 313 ? 12.171 117.300 28.441 1.000 8.975 313 GLY BBB O 1
ATOM 6534 N N . THR B 1 314 ? 10.253 118.420 28.141 1.000 8.300 314 THR BBB N 1
ATOM 6535 C CA . THR B 1 314 ? 10.900 119.744 28.215 1.000 8.704 314 THR BBB CA 1
ATOM 6536 C C . THR B 1 314 ? 11.173 120.048 29.672 1.000 8.830 314 THR BBB C 1
ATOM 6537 O O . THR B 1 314 ? 10.240 120.093 30.496 1.000 9.474 314 THR BBB O 1
ATOM 6541 N N . MET B 1 315 ? 12.369 120.391 29.991 1.000 8.608 315 MET BBB N 1
ATOM 6542 C CA . MET B 1 315 ? 12.793 120.843 31.315 1.000 8.841 315 MET BBB CA 1
ATOM 6543 C C . MET B 1 315 ? 13.584 122.139 31.148 1.000 8.960 315 MET BBB C 1
ATOM 6544 O O . MET B 1 315 ? 14.554 122.197 30.352 1.000 10.476 315 MET BBB O 1
ATOM 6549 N N . ILE B 1 316 ? 13.239 123.113 32.006 1.000 9.456 316 ILE BBB N 1
ATOM 6550 C CA . ILE B 1 316 ? 13.985 124.378 32.119 1.000 10.276 316 ILE BBB CA 1
ATOM 6551 C C . ILE B 1 316 ? 14.523 124.396 33.539 1.000 9.250 316 ILE BBB C 1
ATOM 6552 O O . ILE B 1 316 ? 13.698 124.360 34.477 1.000 10.203 316 ILE BBB O 1
ATOM 6557 N N . ILE B 1 317 ? 15.832 124.277 33.674 1.000 10.630 317 ILE BBB N 1
ATOM 6558 C CA . ILE B 1 317 ? 16.449 123.907 34.981 1.000 11.799 317 ILE BBB CA 1
ATOM 6559 C C . ILE B 1 317 ? 17.362 125.063 35.416 1.000 12.419 317 ILE BBB C 1
ATOM 6560 O O . ILE B 1 317 ? 18.452 125.216 34.831 1.000 12.178 317 ILE BBB O 1
ATOM 6565 N N . ASP B 1 318 ? 16.929 125.772 36.447 1.000 14.453 318 ASP BBB N 1
ATOM 6566 C CA . ASP B 1 318 ? 17.656 126.973 36.918 1.000 17.658 318 ASP BBB CA 1
ATOM 6567 C C . ASP B 1 318 ? 18.924 126.530 37.647 1.000 14.868 318 ASP BBB C 1
ATOM 6568 O O . ASP B 1 318 ? 18.989 125.426 38.221 1.000 15.864 318 ASP BBB O 1
ATOM 6573 N N . GLY B 1 319 ? 19.902 127.417 37.644 1.000 16.236 319 GLY BBB N 1
ATOM 6574 C CA . GLY B 1 319 ? 20.946 127.355 38.692 1.000 15.401 319 GLY BBB CA 1
ATOM 6575 C C . GLY B 1 319 ? 22.254 126.749 38.255 1.000 18.262 319 GLY BBB C 1
ATOM 6576 O O . GLY B 1 319 ? 22.384 126.019 37.218 1.000 17.666 319 GLY BBB O 1
ATOM 6577 N N . GLU B 1 320 ? 23.303 127.051 39.004 1.000 16.897 320 GLU BBB N 1
ATOM 6578 C CA . GLU B 1 320 ? 24.676 126.676 38.641 1.000 16.102 320 GLU BBB CA 1
ATOM 6579 C C . GLU B 1 320 ? 24.910 125.189 38.733 1.000 14.776 320 GLU BBB C 1
ATOM 6580 O O . GLU B 1 320 ? 25.672 124.684 37.927 1.000 15.724 320 GLU BBB O 1
ATOM 6586 N N . GLU B 1 321 ? 24.302 124.469 39.669 1.000 16.203 321 GLU BBB N 1
ATOM 6587 C CA . GLU B 1 321 ? 24.673 123.061 39.919 1.000 18.076 321 GLU BBB CA 1
ATOM 6588 C C . GLU B 1 321 ? 24.263 122.152 38.739 1.000 15.059 321 GLU BBB C 1
ATOM 6589 O O . GLU B 1 321 ? 24.983 121.227 38.404 1.000 17.854 321 GLU BBB O 1
ATOM 6595 N N . ALA B 1 322 ? 23.128 122.448 38.094 1.000 12.625 322 ALA BBB N 1
ATOM 6596 C CA . ALA B 1 322 ? 22.607 121.583 37.025 1.000 11.825 322 ALA BBB CA 1
ATOM 6597 C C . ALA B 1 322 ? 23.553 121.582 35.832 1.000 11.663 322 ALA BBB C 1
ATOM 6598 O O . ALA B 1 322 ? 23.897 122.636 35.307 1.000 11.828 322 ALA BBB O 1
ATOM 6600 N N . PRO B 1 323 ? 23.969 120.424 35.322 1.000 10.235 323 PRO BBB N 1
ATOM 6601 C CA . PRO B 1 323 ? 24.867 120.412 34.171 1.000 10.979 323 PRO BBB CA 1
ATOM 6602 C C . PRO B 1 323 ? 24.153 120.894 32.908 1.000 9.434 323 PRO BBB C 1
ATOM 6603 O O . PRO B 1 323 ? 24.777 121.512 32.080 1.000 10.079 323 PRO BBB O 1
ATOM 6607 N N . VAL B 1 324 ? 22.871 120.627 32.826 1.000 10.480 324 VAL BBB N 1
ATOM 6608 C CA . VAL B 1 324 ? 22.004 120.890 31.656 1.000 11.070 324 VAL BBB CA 1
ATOM 6609 C C . VAL B 1 324 ? 20.900 121.835 32.110 1.000 10.055 324 VAL BBB C 1
ATOM 6610 O O . VAL B 1 324 ? 20.204 121.545 33.080 1.000 10.528 324 VAL BBB O 1
ATOM 6614 N N . ALA B 1 325 ? 20.709 122.945 31.427 1.000 9.760 325 ALA BBB N 1
ATOM 6615 C CA . ALA B 1 325 ? 19.696 123.948 31.784 1.000 9.961 325 ALA BBB CA 1
ATOM 6616 C C . ALA B 1 325 ? 18.402 123.749 31.001 1.000 8.784 325 ALA BBB C 1
ATOM 6617 O O . ALA B 1 325 ? 17.389 124.292 31.367 1.000 9.465 325 ALA BBB O 1
ATOM 6619 N N . TYR B 1 326 ? 18.463 122.949 29.926 1.000 9.471 326 TYR BBB N 1
ATOM 6620 C CA . TYR B 1 326 ? 17.313 122.822 29.023 1.000 8.981 326 TYR BBB CA 1
ATOM 6621 C C . TYR B 1 326 ? 17.339 121.482 28.322 1.000 7.813 326 TYR BBB C 1
ATOM 6622 O O . TYR B 1 326 ? 18.391 121.059 27.818 1.000 8.910 326 TYR BBB O 1
ATOM 6631 N N . THR B 1 327 ? 16.160 120.844 28.300 1.000 8.090 327 THR BBB N 1
ATOM 6632 C CA . THR B 1 327 ? 15.985 119.583 27.580 1.000 8.364 327 THR BBB CA 1
ATOM 6633 C C . THR B 1 327 ? 14.755 119.612 26.710 1.000 8.190 327 THR BBB C 1
ATOM 6634 O O . THR B 1 327 ? 13.841 120.358 26.983 1.000 8.552 327 THR BBB O 1
ATOM 6638 N N . LEU B 1 328 ? 14.751 118.718 25.734 1.000 8.316 328 LEU BBB N 1
ATOM 6639 C CA . LEU B 1 328 ? 13.559 118.383 24.932 1.000 8.041 328 LEU BBB CA 1
ATOM 6640 C C . LEU B 1 328 ? 13.472 116.874 24.808 1.000 8.713 328 LEU BBB C 1
ATOM 6641 O O . LEU B 1 328 ? 14.482 116.203 24.774 1.000 8.060 328 LEU BBB O 1
ATOM 6646 N N . ASP B 1 329 ? 12.258 116.415 24.588 1.000 9.707 329 ASP BBB N 1
ATOM 6647 C CA . ASP B 1 329 ? 12.007 115.017 24.234 1.000 8.885 329 ASP BBB CA 1
ATOM 6648 C C . ASP B 1 329 ? 12.635 114.751 22.850 1.000 9.209 329 ASP BBB C 1
ATOM 6649 O O . ASP B 1 329 ? 12.280 115.505 21.921 1.000 9.625 329 ASP BBB O 1
ATOM 6654 N N . ASP B 1 330 ? 13.493 113.768 22.684 1.000 8.591 330 ASP BBB N 1
ATOM 6655 C CA . ASP B 1 330 ? 14.130 113.448 21.388 1.000 8.451 330 ASP BBB CA 1
ATOM 6656 C C . ASP B 1 330 ? 13.633 112.084 20.894 1.000 8.642 330 ASP BBB C 1
ATOM 6657 O O . ASP B 1 330 ? 14.241 111.561 19.959 1.000 9.617 330 ASP BBB O 1
ATOM 6662 N N . THR B 1 331 ? 12.520 111.593 21.430 1.000 9.137 331 THR BBB N 1
ATOM 6663 C CA . THR B 1 331 ? 11.872 110.333 21.000 1.000 9.887 331 THR BBB CA 1
ATOM 6664 C C . THR B 1 331 ? 11.471 110.437 19.529 1.000 9.799 331 THR BBB C 1
ATOM 6665 O O . THR B 1 331 ? 11.104 111.504 19.112 1.000 11.127 331 THR BBB O 1
ATOM 6669 N N . LYS B 1 332 ? 11.637 109.356 18.811 1.000 10.528 332 LYS BBB N 1
ATOM 6670 C CA . LYS B 1 332 ? 11.253 109.284 17.380 1.000 11.437 332 LYS BBB CA 1
ATOM 6671 C C . LYS B 1 332 ? 9.722 109.426 17.316 1.000 12.869 332 LYS BBB C 1
ATOM 6672 O O . LYS B 1 332 ? 8.963 109.175 18.280 1.000 11.856 332 LYS BBB O 1
ATOM 6678 N N . PRO B 1 333 ? 9.233 109.768 16.102 1.000 16.725 333 PRO BBB N 1
ATOM 6679 C CA . PRO B 1 333 ? 7.834 110.088 15.926 1.000 20.134 333 PRO BBB CA 1
ATOM 6680 C C . PRO B 1 333 ? 7.009 108.819 16.147 1.000 20.803 333 PRO BBB C 1
ATOM 6681 O O . PRO B 1 333 ? 5.909 108.938 16.574 1.000 24.943 333 PRO BBB O 1
ATOM 6685 N N . GLU B 1 334 ? 7.620 107.646 15.962 1.000 24.683 334 GLU BBB N 1
ATOM 6686 C CA . GLU B 1 334 ? 7.009 106.308 16.076 1.000 27.407 334 GLU BBB CA 1
ATOM 6687 C C . GLU B 1 334 ? 6.888 105.953 17.563 1.000 29.477 334 GLU BBB C 1
ATOM 6688 O O . GLU B 1 334 ? 6.142 105.014 17.894 1.000 34.895 334 GLU BBB O 1
ATOM 6694 N N . GLY B 1 335 ? 7.525 106.711 18.464 1.000 23.369 335 GLY BBB N 1
ATOM 6695 C CA . GLY B 1 335 ? 7.352 106.535 19.922 1.000 19.887 335 GLY BBB CA 1
ATOM 6696 C C . GLY B 1 335 ? 8.517 105.696 20.448 1.000 15.607 335 GLY BBB C 1
ATOM 6697 O O . GLY B 1 335 ? 8.565 105.324 21.621 1.000 16.276 335 GLY BBB O 1
ATOM 6698 N N . ASN B 1 336 ? 9.413 105.268 19.580 1.000 14.852 336 ASN BBB N 1
ATOM 6699 C CA . ASN B 1 336 ? 10.553 104.413 19.927 1.000 15.993 336 ASN BBB CA 1
ATOM 6700 C C . ASN B 1 336 ? 11.823 105.263 19.932 1.000 11.928 336 ASN BBB C 1
ATOM 6701 O O . ASN B 1 336 ? 11.761 106.496 19.667 1.000 12.607 336 ASN BBB O 1
ATOM 6706 N N . TYR B 1 337 ? 12.849 104.623 20.354 1.000 12.487 337 TYR BBB N 1
ATOM 6707 C CA . TYR B 1 337 ? 14.148 105.249 20.657 1.000 11.578 337 TYR BBB CA 1
ATOM 6708 C C . TYR B 1 337 ? 13.889 106.432 21.584 1.000 11.699 337 TYR BBB C 1
ATOM 6709 O O . TYR B 1 337 ? 14.388 107.543 21.347 1.000 10.528 337 TYR BBB O 1
ATOM 6718 N N . ALA B 1 338 ? 13.152 106.156 22.664 1.000 10.646 338 ALA BBB N 1
ATOM 6719 C CA . ALA B 1 338 ? 12.845 107.206 23.648 1.000 9.719 338 ALA BBB CA 1
ATOM 6720 C C . ALA B 1 338 ? 14.152 107.843 24.117 1.000 9.254 338 ALA BBB C 1
ATOM 6721 O O . ALA B 1 338 ? 15.156 107.159 24.405 1.000 9.265 338 ALA BBB O 1
ATOM 6723 N N . ALA B 1 339 ? 14.147 109.165 24.241 1.000 8.401 339 ALA BBB N 1
ATOM 6724 C CA . ALA B 1 339 ? 15.379 109.896 24.536 1.000 8.467 339 ALA BBB CA 1
ATOM 6725 C C . ALA B 1 339 ? 15.061 111.279 25.030 1.000 7.818 339 ALA BBB C 1
ATOM 6726 O O . ALA B 1 339 ? 14.063 111.863 24.665 1.000 8.392 339 ALA BBB O 1
ATOM 6728 N N . ILE B 1 340 ? 15.990 111.784 25.872 1.000 8.289 340 ILE BBB N 1
ATOM 6729 C CA . ILE B 1 340 ? 16.015 113.203 26.315 1.000 7.964 340 ILE BBB CA 1
ATOM 6730 C C . ILE B 1 340 ? 17.234 113.867 25.720 1.000 7.700 340 ILE BBB C 1
ATOM 6731 O O . ILE B 1 340 ? 18.348 113.357 25.957 1.000 7.993 340 ILE BBB O 1
ATOM 6736 N N . MET B 1 341 ? 17.037 114.974 25.009 1.000 7.774 341 MET BBB N 1
ATOM 6737 C CA . MET B 1 341 ? 18.172 115.801 24.547 1.000 8.470 341 MET BBB CA 1
ATOM 6738 C C . MET B 1 341 ? 18.397 116.913 25.553 1.000 7.990 341 MET BBB C 1
ATOM 6739 O O . MET B 1 341 ? 17.449 117.580 25.901 1.000 8.475 341 MET BBB O 1
ATOM 6744 N N . GLY B 1 342 ? 19.647 117.104 25.944 1.000 7.609 342 GLY BBB N 1
ATOM 6745 C CA . GLY B 1 342 ? 19.982 118.277 26.735 1.000 8.209 342 GLY BBB CA 1
ATOM 6746 C C . GLY B 1 342 ? 21.230 118.958 26.214 1.000 8.320 342 GLY BBB C 1
ATOM 6747 O O . GLY B 1 342 ? 22.104 118.316 25.617 1.000 9.033 342 GLY BBB O 1
ATOM 6748 N N . PHE B 1 343 ? 21.327 120.238 26.481 1.000 8.612 343 PHE BBB N 1
ATOM 6749 C CA . PHE B 1 343 ? 22.533 121.013 26.179 1.000 8.814 343 PHE BBB CA 1
ATOM 6750 C C . PHE B 1 343 ? 23.303 121.369 27.451 1.000 9.884 343 PHE BBB C 1
ATOM 6751 O O . PHE B 1 343 ? 22.635 121.805 28.404 1.000 11.389 343 PHE BBB O 1
ATOM 6759 N N . ILE B 1 344 ? 24.618 121.158 27.430 1.000 9.629 344 ILE BBB N 1
ATOM 6760 C CA . ILE B 1 344 ? 25.539 121.650 28.489 1.000 9.046 344 ILE BBB CA 1
ATOM 6761 C C . ILE B 1 344 ? 26.110 122.917 27.896 1.000 9.580 344 ILE BBB C 1
ATOM 6762 O O . ILE B 1 344 ? 26.792 122.849 26.822 1.000 10.292 344 ILE BBB O 1
ATOM 6767 N N . LEU B 1 345 ? 25.800 124.051 28.533 1.000 9.390 345 LEU BBB N 1
ATOM 6768 C CA . LEU B 1 345 ? 25.953 125.395 27.915 1.000 10.508 345 LEU BBB CA 1
ATOM 6769 C C . LEU B 1 345 ? 27.166 126.148 28.448 1.000 10.547 345 LEU BBB C 1
ATOM 6770 O O . LEU B 1 345 ? 27.357 126.220 29.646 1.000 10.337 345 LEU BBB O 1
ATOM 6775 N N . ALA B 1 346 ? 27.807 126.884 27.552 1.000 10.594 346 ALA BBB N 1
ATOM 6776 C CA . ALA B 1 346 ? 28.751 127.982 27.880 1.000 9.992 346 ALA BBB CA 1
ATOM 6777 C C . ALA B 1 346 ? 29.768 127.488 28.897 1.000 10.494 346 ALA BBB C 1
ATOM 6778 O O . ALA B 1 346 ? 30.415 126.467 28.611 1.000 10.893 346 ALA BBB O 1
ATOM 6780 N N . HIS B 1 347 ? 29.984 128.133 30.052 1.000 10.367 347 HIS BBB N 1
ATOM 6781 C CA . HIS B 1 347 ? 31.102 127.723 30.942 1.000 11.093 347 HIS BBB CA 1
ATOM 6782 C C . HIS B 1 347 ? 30.917 126.286 31.390 1.000 11.510 347 HIS BBB C 1
ATOM 6783 O O . HIS B 1 347 ? 31.933 125.623 31.680 1.000 12.383 347 HIS BBB O 1
ATOM 6790 N N . LYS B 1 348 ? 29.694 125.758 31.441 1.000 10.573 348 LYS BBB N 1
ATOM 6791 C CA . LYS B 1 348 ? 29.556 124.349 31.898 1.000 10.824 348 LYS BBB CA 1
ATOM 6792 C C . LYS B 1 348 ? 30.095 123.388 30.854 1.000 11.138 348 LYS BBB C 1
ATOM 6793 O O . LYS B 1 348 ? 30.534 122.311 31.199 1.000 10.616 348 LYS BBB O 1
ATOM 6799 N N . ALA B 1 349 ? 30.043 123.746 29.583 1.000 11.235 349 ALA BBB N 1
ATOM 6800 C CA . ALA B 1 349 ? 30.643 122.918 28.535 1.000 12.716 349 ALA BBB CA 1
ATOM 6801 C C . ALA B 1 349 ? 32.146 122.860 28.805 1.000 14.462 349 ALA BBB C 1
ATOM 6802 O O . ALA B 1 349 ? 32.727 121.770 28.773 1.000 17.521 349 ALA BBB O 1
ATOM 6804 N N . ARG B 1 350 ? 32.739 123.973 29.168 1.000 13.805 350 ARG BBB N 1
ATOM 6805 C CA . ARG B 1 350 ? 34.197 124.027 29.382 1.000 15.797 350 ARG BBB CA 1
ATOM 6806 C C . ARG B 1 350 ? 34.515 123.229 30.651 1.000 16.089 350 ARG BBB C 1
ATOM 6807 O O . ARG B 1 350 ? 35.457 122.431 30.619 1.000 17.973 350 ARG BBB O 1
ATOM 6815 N N . LYS B 1 351 ? 33.741 123.427 31.712 1.000 14.896 351 LYS BBB N 1
ATOM 6816 C CA . LYS B 1 351 ? 33.984 122.758 33.002 1.000 14.992 351 LYS BBB CA 1
ATOM 6817 C C . LYS B 1 351 ? 33.798 121.251 32.872 1.000 16.499 351 LYS BBB C 1
ATOM 6818 O O . LYS B 1 351 ? 34.659 120.482 33.363 1.000 18.488 351 LYS BBB O 1
ATOM 6824 N N . LEU B 1 352 ? 32.717 120.773 32.285 1.000 13.113 352 LEU BBB N 1
ATOM 6825 C CA . LEU B 1 352 ? 32.353 119.356 32.366 1.000 13.650 352 LEU BBB CA 1
ATOM 6826 C C . LEU B 1 352 ? 33.032 118.556 31.265 1.000 13.144 352 LEU BBB C 1
ATOM 6827 O O . LEU B 1 352 ? 32.970 117.334 31.307 1.000 13.510 352 LEU BBB O 1
ATOM 6832 N N . ALA B 1 353 ? 33.733 119.231 30.364 1.000 13.198 353 ALA BBB N 1
ATOM 6833 C CA . ALA B 1 353 ? 34.480 118.517 29.288 1.000 13.596 353 ALA BBB CA 1
ATOM 6834 C C . ALA B 1 353 ? 35.634 117.701 29.907 1.000 15.581 353 ALA BBB C 1
ATOM 6835 O O . ALA B 1 353 ? 35.968 116.694 29.261 1.000 19.173 353 ALA BBB O 1
ATOM 6837 N N . ARG B 1 354 ? 36.079 118.046 31.100 1.000 20.276 354 ARG BBB N 1
ATOM 6838 C CA . ARG B 1 354 ? 37.194 117.359 31.822 1.000 22.980 354 ARG BBB CA 1
ATOM 6839 C C . ARG B 1 354 ? 36.760 115.978 32.314 1.000 22.086 354 ARG BBB C 1
ATOM 6840 O O . ARG B 1 354 ? 37.637 115.106 32.484 1.000 25.805 354 ARG BBB O 1
ATOM 6848 N N . LEU B 1 355 ? 35.456 115.752 32.437 1.000 17.274 355 LEU BBB N 1
ATOM 6849 C CA . LEU B 1 355 ? 34.909 114.435 32.833 1.000 16.586 355 LEU BBB CA 1
ATOM 6850 C C . LEU B 1 355 ? 34.966 113.434 31.689 1.000 15.780 355 LEU BBB C 1
ATOM 6851 O O . LEU B 1 355 ? 35.131 113.764 30.541 1.000 15.439 355 LEU BBB O 1
ATOM 6856 N N . THR B 1 356 ? 34.779 112.175 32.031 1.000 15.144 356 THR BBB N 1
ATOM 6857 C CA . THR B 1 356 ? 34.576 111.128 31.010 1.000 15.476 356 THR BBB CA 1
ATOM 6858 C C . THR B 1 356 ? 33.135 111.167 30.526 1.000 13.860 356 THR BBB C 1
ATOM 6859 O O . THR B 1 356 ? 32.243 111.751 31.184 1.000 14.582 356 THR BBB O 1
ATOM 6863 N N . LYS B 1 357 ? 32.898 110.511 29.424 1.000 14.216 357 LYS BBB N 1
ATOM 6864 C CA . LYS B 1 357 ? 31.565 110.328 28.829 1.000 14.759 357 LYS BBB CA 1
ATOM 6865 C C . LYS B 1 357 ? 30.652 109.671 29.860 1.000 15.443 357 LYS BBB C 1
ATOM 6866 O O . LYS B 1 357 ? 29.548 110.143 30.075 1.000 14.806 357 LYS BBB O 1
ATOM 6872 N N . GLU B 1 358 ? 31.138 108.673 30.579 1.000 14.903 358 GLU BBB N 1
ATOM 6873 C CA . GLU B 1 358 ? 30.298 107.959 31.553 1.000 16.370 358 GLU BBB CA 1
ATOM 6874 C C . GLU B 1 358 ? 29.995 108.849 32.754 1.000 13.976 358 GLU BBB C 1
ATOM 6875 O O . GLU B 1 358 ? 28.893 108.742 33.309 1.000 13.548 358 GLU BBB O 1
ATOM 6881 N N . GLU B 1 359 ? 30.940 109.679 33.178 1.000 13.211 359 GLU BBB N 1
ATOM 6882 C CA . GLU B 1 359 ? 30.689 110.614 34.281 1.000 13.331 359 GLU BBB CA 1
ATOM 6883 C C . GLU B 1 359 ? 29.632 111.644 33.863 1.000 12.767 359 GLU BBB C 1
ATOM 6884 O O . GLU B 1 359 ? 28.794 112.005 34.682 1.000 13.942 359 GLU BBB O 1
ATOM 6890 N N . ARG B 1 360 ? 29.684 112.147 32.637 1.000 11.524 360 ARG BBB N 1
ATOM 6891 C CA . ARG B 1 360 ? 28.649 113.100 32.205 1.000 11.129 360 ARG BBB CA 1
ATOM 6892 C C . ARG B 1 360 ? 27.305 112.376 32.146 1.000 10.224 360 ARG BBB C 1
ATOM 6893 O O . ARG B 1 360 ? 26.298 112.929 32.626 1.000 11.051 360 ARG BBB O 1
ATOM 6901 N N . LEU B 1 361 ? 27.265 111.151 31.660 1.000 9.803 361 LEU BBB N 1
ATOM 6902 C CA . LEU B 1 361 ? 25.999 110.391 31.600 1.000 9.912 361 LEU BBB CA 1
ATOM 6903 C C . LEU B 1 361 ? 25.416 110.263 33.012 1.000 10.541 361 LEU BBB C 1
ATOM 6904 O O . LEU B 1 361 ? 24.222 110.495 33.188 1.000 9.950 361 LEU BBB O 1
ATOM 6909 N N . LYS B 1 362 ? 26.228 109.897 34.005 1.000 9.762 362 LYS BBB N 1
ATOM 6910 C CA . LYS B 1 362 ? 25.667 109.747 35.386 1.000 11.853 362 LYS BBB CA 1
ATOM 6911 C C . LYS B 1 362 ? 25.122 111.093 35.886 1.000 10.871 362 LYS BBB C 1
ATOM 6912 O O . LYS B 1 362 ? 24.039 111.106 36.474 1.000 11.050 362 LYS BBB O 1
ATOM 6918 N N . LYS B 1 363 ? 25.841 112.200 35.681 1.000 10.201 363 LYS BBB N 1
ATOM 6919 C CA . LYS B 1 363 ? 25.380 113.527 36.123 1.000 11.426 363 LYS BBB CA 1
ATOM 6920 C C . LYS B 1 363 ? 24.031 113.821 35.462 1.000 10.351 363 LYS BBB C 1
ATOM 6921 O O . LYS B 1 363 ? 23.137 114.349 36.125 1.000 10.462 363 LYS BBB O 1
ATOM 6927 N N . LEU B 1 364 ? 23.895 113.565 34.148 1.000 9.322 364 LEU BBB N 1
ATOM 6928 C CA . LEU B 1 364 ? 22.649 113.910 33.476 1.000 9.184 364 LEU BBB CA 1
ATOM 6929 C C . LEU B 1 364 ? 21.548 113.016 33.981 1.000 8.736 364 LEU BBB C 1
ATOM 6930 O O . LEU B 1 364 ? 20.435 113.514 34.207 1.000 8.377 364 LEU BBB O 1
ATOM 6935 N N . CYS B 1 365 ? 21.777 111.720 34.107 1.000 8.254 365 CYS BBB N 1
ATOM 6936 C CA . CYS B 1 365 ? 20.697 110.837 34.559 1.000 8.969 365 CYS BBB CA 1
ATOM 6937 C C . CYS B 1 365 ? 20.231 111.194 35.980 1.000 9.133 365 CYS BBB C 1
ATOM 6938 O O . CYS B 1 365 ? 19.027 111.200 36.226 1.000 9.411 365 CYS BBB O 1
ATOM 6941 N N . GLU B 1 366 ? 21.147 111.546 36.835 1.000 9.431 366 GLU BBB N 1
ATOM 6942 C CA . GLU B 1 366 ? 20.731 111.939 38.213 1.000 9.967 366 GLU BBB CA 1
ATOM 6943 C C . GLU B 1 366 ? 19.999 113.261 38.205 1.000 9.858 366 GLU BBB C 1
ATOM 6944 O O . GLU B 1 366 ? 19.008 113.394 38.967 1.000 9.587 366 GLU BBB O 1
ATOM 6950 N N . LEU B 1 367 ? 20.366 114.195 37.341 1.000 8.244 367 LEU BBB N 1
ATOM 6951 C CA . LEU B 1 367 ? 19.628 115.447 37.212 1.000 8.866 367 LEU BBB CA 1
ATOM 6952 C C . LEU B 1 367 ? 18.217 115.142 36.718 1.000 8.196 367 LEU BBB C 1
ATOM 6953 O O . LEU B 1 367 ? 17.229 115.626 37.268 1.000 8.866 367 LEU BBB O 1
ATOM 6958 N N . TYR B 1 368 ? 18.102 114.364 35.652 1.000 8.188 368 TYR BBB N 1
ATOM 6959 C CA . TYR B 1 368 ? 16.782 114.069 35.077 1.000 8.353 368 TYR BBB CA 1
ATOM 6960 C C . TYR B 1 368 ? 15.915 113.309 36.072 1.000 8.699 368 TYR BBB C 1
ATOM 6961 O O . TYR B 1 368 ? 14.715 113.535 36.103 1.000 8.039 368 TYR BBB O 1
ATOM 6970 N N . ALA B 1 369 ? 16.523 112.435 36.860 1.000 8.596 369 ALA BBB N 1
ATOM 6971 C CA . ALA B 1 369 ? 15.719 111.692 37.848 1.000 9.310 369 ALA BBB CA 1
ATOM 6972 C C . ALA B 1 369 ? 15.117 112.671 38.862 1.000 8.963 369 ALA BBB C 1
ATOM 6973 O O . ALA B 1 369 ? 13.923 112.510 39.242 1.000 9.810 369 ALA BBB O 1
ATOM 6975 N N . LYS B 1 370 ? 15.885 113.679 39.249 1.000 8.694 370 LYS BBB N 1
ATOM 6976 C CA . LYS B 1 370 ? 15.390 114.675 40.189 1.000 9.082 370 LYS BBB CA 1
ATOM 6977 C C . LYS B 1 370 ? 14.277 115.462 39.536 1.000 9.914 370 LYS BBB C 1
ATOM 6978 O O . LYS B 1 370 ? 13.241 115.717 40.174 1.000 10.427 370 LYS BBB O 1
ATOM 6984 N N . VAL B 1 371 ? 14.535 115.991 38.357 1.000 9.102 371 VAL BBB N 1
ATOM 6985 C CA . VAL B 1 371 ? 13.599 116.949 37.765 1.000 9.406 371 VAL BBB CA 1
ATOM 6986 C C . VAL B 1 371 ? 12.322 116.237 37.288 1.000 9.791 371 VAL BBB C 1
ATOM 6987 O O . VAL B 1 371 ? 11.201 116.795 37.477 1.000 10.347 371 VAL BBB O 1
ATOM 6991 N N . LEU B 1 372 ? 12.445 115.057 36.689 1.000 8.879 372 LEU BBB N 1
ATOM 6992 C CA . LEU B 1 372 ? 11.267 114.272 36.243 1.000 10.168 372 LEU BBB CA 1
ATOM 6993 C C . LEU B 1 372 ? 10.662 113.528 37.428 1.000 11.039 372 LEU BBB C 1
ATOM 6994 O O . LEU B 1 372 ? 9.594 112.960 37.226 1.000 12.041 372 LEU BBB O 1
ATOM 6999 N N . GLY B 1 373 ? 11.337 113.485 38.570 1.000 10.149 373 GLY BBB N 1
ATOM 7000 C CA . GLY B 1 373 ? 10.817 112.747 39.745 1.000 11.412 373 GLY BBB CA 1
ATOM 7001 C C . GLY B 1 373 ? 10.639 111.301 39.424 1.000 11.306 373 GLY BBB C 1
ATOM 7002 O O . GLY B 1 373 ? 9.570 110.739 39.745 1.000 12.096 373 GLY BBB O 1
ATOM 7003 N N . SER B 1 374 ? 11.621 110.698 38.783 1.000 10.731 374 SER BBB N 1
ATOM 7004 C CA . SER B 1 374 ? 11.487 109.320 38.324 1.000 10.283 374 SER BBB CA 1
ATOM 7005 C C . SER B 1 374 ? 12.802 108.590 38.432 1.000 10.664 374 SER BBB C 1
ATOM 7006 O O . SER B 1 374 ? 13.775 108.996 37.803 1.000 10.410 374 SER BBB O 1
ATOM 7009 N N . LEU B 1 375 ? 12.816 107.410 39.050 1.000 9.941 375 LEU BBB N 1
ATOM 7010 C CA . LEU B 1 375 ? 14.011 106.541 39.097 1.000 10.778 375 LEU BBB CA 1
ATOM 7011 C C . LEU B 1 375 ? 14.277 105.935 37.716 1.000 9.690 375 LEU BBB C 1
ATOM 7012 O O . LEU B 1 375 ? 15.364 105.440 37.517 1.000 11.058 375 LEU BBB O 1
ATOM 7017 N N . GLU B 1 376 ? 13.281 105.936 36.830 1.000 10.044 376 GLU BBB N 1
ATOM 7018 C CA . GLU B 1 376 ? 13.524 105.407 35.468 1.000 10.560 376 GLU BBB CA 1
ATOM 7019 C C . GLU B 1 376 ? 14.617 106.195 34.780 1.000 9.801 376 GLU BBB C 1
ATOM 7020 O O . GLU B 1 376 ? 15.290 105.626 33.888 1.000 10.211 376 GLU BBB O 1
ATOM 7026 N N . ALA B 1 377 ? 14.817 107.438 35.142 1.000 9.380 377 ALA BBB N 1
ATOM 7027 C CA . ALA B 1 377 ? 15.875 108.252 34.500 1.000 8.969 377 ALA BBB CA 1
ATOM 7028 C C . ALA B 1 377 ? 17.270 107.739 34.839 1.000 9.448 377 ALA BBB C 1
ATOM 7029 O O . ALA B 1 377 ? 18.263 108.075 34.158 1.000 9.601 377 ALA BBB O 1
ATOM 7031 N N . LEU B 1 378 ? 17.382 106.856 35.849 1.000 9.486 378 LEU BBB N 1
ATOM 7032 C CA . LEU B 1 378 ? 18.685 106.310 36.256 1.000 10.428 378 LEU BBB CA 1
ATOM 7033 C C . LEU B 1 378 ? 19.027 105.059 35.468 1.000 12.122 378 LEU BBB C 1
ATOM 7034 O O . LEU B 1 378 ? 20.090 104.457 35.777 1.000 13.377 378 LEU BBB O 1
ATOM 7039 N N . GLU B 1 379 ? 18.192 104.664 34.503 1.000 11.302 379 GLU BBB N 1
ATOM 7040 C CA . GLU B 1 379 ? 18.382 103.399 33.759 1.000 13.736 379 GLU BBB CA 1
ATOM 7041 C C . GLU B 1 379 ? 18.493 103.679 32.275 1.000 11.780 379 GLU BBB C 1
ATOM 7042 O O . GLU B 1 379 ? 17.743 103.121 31.479 1.000 11.428 379 GLU BBB O 1
ATOM 7048 N N . PRO B 1 380 ? 19.495 104.468 31.867 1.000 10.408 380 PRO BBB N 1
ATOM 7049 C CA . PRO B 1 380 ? 19.690 104.707 30.445 1.000 9.888 380 PRO BBB CA 1
ATOM 7050 C C . PRO B 1 380 ? 20.045 103.408 29.713 1.000 10.744 380 PRO BBB C 1
ATOM 7051 O O . PRO B 1 380 ? 20.739 102.553 30.242 1.000 12.543 380 PRO BBB O 1
ATOM 7055 N N . VAL B 1 381 ? 19.625 103.331 28.462 1.000 10.184 381 VAL BBB N 1
ATOM 7056 C CA . VAL B 1 381 ? 19.967 102.165 27.601 1.000 10.280 381 VAL BBB CA 1
ATOM 7057 C C . VAL B 1 381 ? 21.063 102.541 26.614 1.000 11.503 381 VAL BBB C 1
ATOM 7058 O O . VAL B 1 381 ? 21.663 101.630 26.000 1.000 12.583 381 VAL BBB O 1
ATOM 7062 N N . HIS B 1 382 ? 21.334 103.833 26.426 1.000 9.852 382 HIS BBB N 1
ATOM 7063 C CA . HIS B 1 382 ? 22.348 104.285 25.452 1.000 9.468 382 HIS BBB CA 1
ATOM 7064 C C . HIS B 1 382 ? 22.592 105.765 25.723 1.000 9.854 382 HIS BBB C 1
ATOM 7065 O O . HIS B 1 382 ? 21.715 106.418 26.275 1.000 10.301 382 HIS BBB O 1
ATOM 7072 N N . TYR B 1 383 ? 23.705 106.263 25.212 1.000 9.547 383 TYR BBB N 1
ATOM 7073 C CA . TYR B 1 383 ? 24.090 107.687 25.349 1.000 10.436 383 TYR BBB CA 1
ATOM 7074 C C . TYR B 1 383 ? 24.882 108.096 24.120 1.000 10.086 383 TYR BBB C 1
ATOM 7075 O O . TYR B 1 383 ? 25.747 107.346 23.661 1.000 10.207 383 TYR BBB O 1
ATOM 7084 N N . GLU B 1 384 ? 24.608 109.292 23.587 1.000 9.485 384 GLU BBB N 1
ATOM 7085 C CA . GLU B 1 384 ? 25.426 109.915 22.527 1.000 9.605 384 GLU BBB CA 1
ATOM 7086 C C . GLU B 1 384 ? 25.681 111.349 22.957 1.000 8.750 384 GLU BBB C 1
ATOM 7087 O O . GLU B 1 384 ? 24.744 111.960 23.523 1.000 10.024 384 GLU BBB O 1
ATOM 7093 N N . GLU B 1 385 ? 26.817 111.882 22.620 1.000 8.864 385 GLU BBB N 1
ATOM 7094 C CA . GLU B 1 385 ? 27.099 113.279 22.936 1.000 9.312 385 GLU BBB CA 1
ATOM 7095 C C . GLU B 1 385 ? 28.086 113.814 21.898 1.000 8.516 385 GLU BBB C 1
ATOM 7096 O O . GLU B 1 385 ? 28.851 113.051 21.308 1.000 11.343 385 GLU BBB O 1
ATOM 7102 N N . LYS B 1 386 ? 28.123 115.120 21.772 1.000 8.993 386 LYS BBB N 1
ATOM 7103 C CA . LYS B 1 386 ? 29.110 115.803 20.937 1.000 9.198 386 LYS BBB CA 1
ATOM 7104 C C . LYS B 1 386 ? 29.467 117.137 21.573 1.000 8.642 386 LYS BBB C 1
ATOM 7105 O O . LYS B 1 386 ? 28.597 117.991 21.739 1.000 9.031 386 LYS BBB O 1
ATOM 7111 N N . ASN B 1 387 ? 30.759 117.291 21.813 1.000 9.565 387 ASN BBB N 1
ATOM 7112 C CA . ASN B 1 387 ? 31.332 118.568 22.277 1.000 10.594 387 ASN BBB CA 1
ATOM 7113 C C . ASN B 1 387 ? 31.848 119.364 21.093 1.000 10.282 387 ASN BBB C 1
ATOM 7114 O O . ASN B 1 387 ? 32.883 119.034 20.583 1.000 11.458 387 ASN BBB O 1
ATOM 7119 N N . TRP B 1 388 ? 31.097 120.388 20.699 1.000 9.498 388 TRP BBB N 1
ATOM 7120 C CA . TRP B 1 388 ? 31.450 121.164 19.512 1.000 9.491 388 TRP BBB CA 1
ATOM 7121 C C . TRP B 1 388 ? 32.609 122.112 19.798 1.000 9.574 388 TRP BBB C 1
ATOM 7122 O O . TRP B 1 388 ? 33.195 122.589 18.817 1.000 10.744 388 TRP BBB O 1
ATOM 7133 N N . CYS B 1 389 ? 33.032 122.261 21.039 1.000 8.965 389 CYS BBB N 1
ATOM 7134 C CA . CYS B 1 389 ? 34.181 123.132 21.324 1.000 9.532 389 CYS BBB CA 1
ATOM 7135 C C . CYS B 1 389 ? 35.446 122.505 20.763 1.000 10.580 389 CYS BBB C 1
ATOM 7136 O O . CYS B 1 389 ? 36.448 123.234 20.583 1.000 11.152 389 CYS BBB O 1
ATOM 7139 N N . GLU B 1 390 ? 35.467 121.195 20.537 1.000 10.445 390 GLU BBB N 1
ATOM 7140 C CA . GLU B 1 390 ? 36.686 120.517 20.076 1.000 11.489 390 GLU BBB CA 1
ATOM 7141 C C . GLU B 1 390 ? 36.897 120.625 18.572 1.000 10.574 390 GLU BBB C 1
ATOM 7142 O O . GLU B 1 390 ? 37.982 120.226 18.150 1.000 12.363 390 GLU BBB O 1
ATOM 7148 N N . GLU B 1 391 ? 35.973 121.197 17.805 1.000 10.404 391 GLU BBB N 1
ATOM 7149 C CA . GLU B 1 391 ? 36.016 121.074 16.327 1.000 9.891 391 GLU BBB CA 1
ATOM 7150 C C . GLU B 1 391 ? 36.878 122.152 15.685 1.000 9.624 391 GLU BBB C 1
ATOM 7151 O O . GLU B 1 391 ? 36.530 123.343 15.706 1.000 10.267 391 GLU BBB O 1
ATOM 7157 N N . GLN B 1 392 ? 38.007 121.752 15.119 1.000 9.245 392 GLN BBB N 1
ATOM 7158 C CA . GLN B 1 392 ? 38.886 122.678 14.408 1.000 9.533 392 GLN BBB CA 1
ATOM 7159 C C . GLN B 1 392 ? 38.111 123.419 13.295 1.000 8.733 392 GLN BBB C 1
ATOM 7160 O O . GLN B 1 392 ? 38.414 124.613 13.062 1.000 9.837 392 GLN BBB O 1
ATOM 7166 N N . TYR B 1 393 ? 37.216 122.749 12.610 1.000 9.819 393 TYR BBB N 1
ATOM 7167 C CA . TYR B 1 393 ? 36.576 123.324 11.405 1.000 9.860 393 TYR BBB CA 1
ATOM 7168 C C . TYR B 1 393 ? 35.156 123.796 11.701 1.000 9.258 393 TYR BBB C 1
ATOM 7169 O O . TYR B 1 393 ? 34.433 124.145 10.747 1.000 9.361 393 TYR BBB O 1
ATOM 7178 N N . SER B 1 394 ? 34.806 123.958 12.985 1.000 9.516 394 SER BBB N 1
ATOM 7179 C CA . SER B 1 394 ? 33.599 124.732 13.410 1.000 9.275 394 SER BBB CA 1
ATOM 7180 C C . SER B 1 394 ? 34.007 125.901 14.290 1.000 9.619 394 SER BBB C 1
ATOM 7181 O O . SER B 1 394 ? 33.464 126.973 14.127 1.000 10.832 394 SER BBB O 1
ATOM 7184 N N . GLY B 1 395 ? 34.819 125.641 15.287 1.000 9.441 395 GLY BBB N 1
ATOM 7185 C CA . GLY B 1 395 ? 35.176 126.634 16.319 1.000 9.870 395 GLY BBB CA 1
ATOM 7186 C C . GLY B 1 395 ? 34.249 126.624 17.508 1.000 9.856 395 GLY BBB C 1
ATOM 7187 O O . GLY B 1 395 ? 34.602 127.233 18.495 1.000 9.595 395 GLY BBB O 1
ATOM 7188 N N . GLY B 1 396 ? 33.084 125.994 17.421 1.000 9.442 396 GLY BBB N 1
ATOM 7189 C CA . GLY B 1 396 ? 32.091 125.940 18.485 1.000 9.030 396 GLY BBB CA 1
ATOM 7190 C C . GLY B 1 396 ? 30.724 125.747 17.893 1.000 9.464 396 GLY BBB C 1
ATOM 7191 O O . GLY B 1 396 ? 30.600 125.447 16.716 1.000 9.595 396 GLY BBB O 1
ATOM 7192 N N . CYS B 1 397 ? 29.700 125.934 18.694 1.000 8.358 397 CYS BBB N 1
ATOM 7193 C CA . CYS B 1 397 ? 28.280 125.930 18.258 1.000 8.358 397 CYS BBB CA 1
ATOM 7194 C C . CYS B 1 397 ? 27.513 126.751 19.265 1.000 8.226 397 CYS BBB C 1
ATOM 7195 O O . CYS B 1 397 ? 28.017 126.959 20.373 1.000 8.468 397 CYS BBB O 1
ATOM 7198 N N . TYR B 1 398 ? 26.303 127.182 18.916 1.000 8.135 398 TYR BBB N 1
ATOM 7199 C CA . TYR B 1 398 ? 25.675 126.989 17.612 1.000 7.503 398 TYR BBB CA 1
ATOM 7200 C C . TYR B 1 398 ? 26.253 127.929 16.573 1.000 8.029 398 TYR BBB C 1
ATOM 7201 O O . TYR B 1 398 ? 26.284 127.568 15.353 1.000 8.337 398 TYR BBB O 1
ATOM 7210 N N . THR B 1 399 ? 26.668 129.123 16.987 1.000 7.926 399 THR BBB N 1
ATOM 7211 C CA . THR B 1 399 ? 27.016 130.199 16.050 1.000 8.545 399 THR BBB CA 1
ATOM 7212 C C . THR B 1 399 ? 28.011 131.153 16.693 1.000 7.552 399 THR BBB C 1
ATOM 7213 O O . THR B 1 399 ? 28.454 130.987 17.856 1.000 8.281 399 THR BBB O 1
ATOM 7217 N N . THR B 1 400 ? 28.369 132.114 15.892 1.000 7.864 400 THR BBB N 1
ATOM 7218 C CA . THR B 1 400 ? 29.284 133.214 16.257 1.000 7.688 400 THR BBB CA 1
ATOM 7219 C C . THR B 1 400 ? 28.556 134.213 17.114 1.000 7.847 400 THR BBB C 1
ATOM 7220 O O . THR B 1 400 ? 27.493 134.696 16.759 1.000 8.730 400 THR BBB O 1
ATOM 7224 N N . TYR B 1 401 ? 29.193 134.609 18.207 1.000 7.615 401 TYR BBB N 1
ATOM 7225 C CA . TYR B 1 401 ? 28.673 135.683 19.050 1.000 8.087 401 TYR BBB CA 1
ATOM 7226 C C . TYR B 1 401 ? 29.592 136.891 18.929 1.000 8.422 401 TYR BBB C 1
ATOM 7227 O O . TYR B 1 401 ? 30.774 136.775 18.559 1.000 8.196 401 TYR BBB O 1
ATOM 7236 N N . PHE B 1 402 ? 29.042 138.073 19.202 1.000 8.809 402 PHE BBB N 1
ATOM 7237 C CA . PHE B 1 402 ? 29.791 139.339 19.124 1.000 8.362 402 PHE BBB CA 1
ATOM 7238 C C . PHE B 1 402 ? 29.993 139.866 20.527 1.000 7.965 402 PHE BBB C 1
ATOM 7239 O O . PHE B 1 402 ? 29.012 140.226 21.183 1.000 8.311 402 PHE BBB O 1
ATOM 7247 N N . PRO B 1 403 ? 31.251 139.941 20.992 1.000 7.935 403 PRO BBB N 1
ATOM 7248 C CA . PRO B 1 403 ? 31.547 140.615 22.263 1.000 7.870 403 PRO BBB CA 1
ATOM 7249 C C . PRO B 1 403 ? 31.244 142.099 22.170 1.000 8.168 403 PRO BBB C 1
ATOM 7250 O O . PRO B 1 403 ? 31.095 142.667 21.094 1.000 8.225 403 PRO BBB O 1
ATOM 7254 N N . PRO B 1 404 ? 31.200 142.780 23.329 1.000 8.724 404 PRO BBB N 1
ATOM 7255 C CA . PRO B 1 404 ? 30.897 144.222 23.343 1.000 8.225 404 PRO BBB CA 1
ATOM 7256 C C . PRO B 1 404 ? 31.844 145.001 22.419 1.000 8.016 404 PRO BBB C 1
ATOM 7257 O O . PRO B 1 404 ? 33.034 144.848 22.407 1.000 9.264 404 PRO BBB O 1
ATOM 7261 N N . GLY B 1 405 ? 31.235 145.919 21.672 1.000 8.978 405 GLY BBB N 1
ATOM 7262 C CA . GLY B 1 405 ? 31.940 146.853 20.808 1.000 9.266 405 GLY BBB CA 1
ATOM 7263 C C . GLY B 1 405 ? 32.155 146.402 19.388 1.000 9.480 405 GLY BBB C 1
ATOM 7264 O O . GLY B 1 405 ? 32.618 147.217 18.542 1.000 10.271 405 GLY BBB O 1
ATOM 7265 N N . ILE B 1 406 ? 31.968 145.112 19.078 1.000 8.059 406 ILE BBB N 1
ATOM 7266 C CA . ILE B 1 406 ? 32.438 144.536 17.789 1.000 8.533 406 ILE BBB CA 1
ATOM 7267 C C . ILE B 1 406 ? 31.419 144.719 16.683 1.000 8.782 406 ILE BBB C 1
ATOM 7268 O O . ILE B 1 406 ? 31.830 145.118 15.547 1.000 9.579 406 ILE BBB O 1
ATOM 7273 N N . LEU B 1 407 ? 30.140 144.547 16.952 1.000 9.278 407 LEU BBB N 1
ATOM 7274 C CA . LEU B 1 407 ? 29.132 144.613 15.861 1.000 8.540 407 LEU BBB CA 1
ATOM 7275 C C . LEU B 1 407 ? 29.069 146.002 15.260 1.000 9.808 407 LEU BBB C 1
ATOM 7276 O O . LEU B 1 407 ? 28.967 146.142 14.023 1.000 9.788 407 LEU BBB O 1
ATOM 7281 N N . THR B 1 408 ? 29.140 147.040 16.082 1.000 9.712 408 THR BBB N 1
ATOM 7282 C CA . THR B 1 408 ? 29.106 148.411 15.519 1.000 9.764 408 THR BBB CA 1
ATOM 7283 C C . THR B 1 408 ? 30.373 148.696 14.725 1.000 10.399 408 THR BBB C 1
ATOM 7284 O O . THR B 1 408 ? 30.219 149.316 13.657 1.000 13.285 408 THR BBB O 1
ATOM 7288 N N . GLN B 1 409 ? 31.535 148.228 15.178 1.000 8.984 409 GLN BBB N 1
ATOM 7289 C CA . GLN B 1 409 ? 32.815 148.600 14.517 1.000 10.154 409 GLN BBB CA 1
ATOM 7290 C C . GLN B 1 409 ? 33.046 147.759 13.292 1.000 11.783 409 GLN BBB C 1
ATOM 7291 O O . GLN B 1 409 ? 33.663 148.269 12.355 1.000 13.781 409 GLN BBB O 1
ATOM 7297 N N . TYR B 1 410 ? 32.586 146.504 13.283 1.000 11.789 410 TYR BBB N 1
ATOM 7298 C CA . TYR B 1 410 ? 32.984 145.515 12.262 1.000 11.426 410 TYR BBB CA 1
ATOM 7299 C C . TYR B 1 410 ? 31.803 144.844 11.588 1.000 12.962 410 TYR BBB C 1
ATOM 7300 O O . TYR B 1 410 ? 32.012 144.083 10.602 1.000 12.763 410 TYR BBB O 1
ATOM 7309 N N . GLY B 1 411 ? 30.598 145.048 12.052 1.000 12.430 411 GLY BBB N 1
ATOM 7310 C CA . GLY B 1 411 ? 29.483 144.267 11.507 1.000 13.113 411 GLY BBB CA 1
ATOM 7311 C C . GLY B 1 411 ? 29.259 144.467 10.010 1.000 14.405 411 GLY BBB C 1
ATOM 7312 O O . GLY B 1 411 ? 28.837 143.510 9.341 1.000 12.658 411 GLY BBB O 1
ATOM 7313 N N . ARG B 1 412 ? 29.473 145.658 9.537 1.000 13.363 412 ARG BBB N 1
ATOM 7314 C CA . ARG B 1 412 ? 29.235 145.956 8.106 1.000 15.035 412 ARG BBB CA 1
ATOM 7315 C C . ARG B 1 412 ? 30.142 145.101 7.236 1.000 14.559 412 ARG BBB C 1
ATOM 7316 O O . ARG B 1 412 ? 29.813 144.884 6.063 1.000 18.633 412 ARG BBB O 1
ATOM 7324 N N . VAL B 1 413 ? 31.283 144.624 7.757 1.000 12.544 413 VAL BBB N 1
ATOM 7325 C CA . VAL B 1 413 ? 32.269 143.919 6.900 1.000 14.557 413 VAL BBB CA 1
ATOM 7326 C C . VAL B 1 413 ? 31.804 142.483 6.687 1.000 13.087 413 VAL BBB C 1
ATOM 7327 O O . VAL B 1 413 ? 32.293 141.862 5.739 1.000 10.785 413 VAL BBB O 1
ATOM 7331 N N . LEU B 1 414 ? 30.891 141.922 7.498 1.000 11.768 414 LEU BBB N 1
ATOM 7332 C CA . LEU B 1 414 ? 30.680 140.453 7.418 1.000 13.653 414 LEU BBB CA 1
ATOM 7333 C C . LEU B 1 414 ? 30.281 140.034 6.020 1.000 13.631 414 LEU BBB C 1
ATOM 7334 O O . LEU B 1 414 ? 30.782 138.988 5.546 1.000 15.374 414 LEU BBB O 1
ATOM 7339 N N . ARG B 1 415 ? 29.394 140.720 5.361 1.000 11.189 415 ARG BBB N 1
ATOM 7340 C CA . ARG B 1 415 ? 28.970 140.186 4.047 1.000 14.242 415 ARG BBB CA 1
ATOM 7341 C C . ARG B 1 415 ? 29.524 141.060 2.921 1.000 14.112 415 ARG BBB C 1
ATOM 7342 O O . ARG B 1 415 ? 29.139 140.834 1.768 1.000 13.707 415 ARG BBB O 1
ATOM 7350 N N . GLN B 1 416 ? 30.462 141.939 3.198 1.000 12.678 416 GLN BBB N 1
ATOM 7351 C CA . GLN B 1 416 ? 31.033 142.782 2.127 1.000 12.115 416 GLN BBB CA 1
ATOM 7352 C C . GLN B 1 416 ? 31.939 141.924 1.247 1.000 11.131 416 GLN BBB C 1
ATOM 7353 O O . GLN B 1 416 ? 32.902 141.334 1.733 1.000 11.249 416 GLN BBB O 1
ATOM 7359 N N . PRO B 1 417 ? 31.735 141.852 -0.085 1.000 11.695 417 PRO BBB N 1
ATOM 7360 C CA . PRO B 1 417 ? 32.651 141.083 -0.906 1.000 11.637 417 PRO BBB CA 1
ATOM 7361 C C . PRO B 1 417 ? 34.090 141.609 -0.853 1.000 11.137 417 PRO BBB C 1
ATOM 7362 O O . PRO B 1 417 ? 34.307 142.824 -0.698 1.000 12.503 417 PRO BBB O 1
ATOM 7366 N N . VAL B 1 418 ? 35.061 140.717 -0.977 1.000 11.082 418 VAL BBB N 1
ATOM 7367 C CA . VAL B 1 418 ? 36.484 141.054 -1.096 1.000 11.383 418 VAL BBB CA 1
ATOM 7368 C C . VAL B 1 418 ? 36.908 140.655 -2.513 1.000 12.283 418 VAL BBB C 1
ATOM 7369 O O . VAL B 1 418 ? 37.225 139.449 -2.752 1.000 11.829 418 VAL BBB O 1
ATOM 7373 N N . ASP B 1 419 ? 36.832 141.631 -3.437 1.000 13.519 419 ASP BBB N 1
ATOM 7374 C CA . ASP B 1 419 ? 37.149 141.406 -4.876 1.000 14.730 419 ASP BBB CA 1
ATOM 7375 C C . ASP B 1 419 ? 36.181 140.350 -5.390 1.000 13.816 419 ASP BBB C 1
ATOM 7376 O O . ASP B 1 419 ? 35.020 140.685 -5.634 1.000 14.908 419 ASP BBB O 1
ATOM 7381 N N . ARG B 1 420 ? 36.637 139.128 -5.588 1.000 13.089 420 ARG BBB N 1
ATOM 7382 C CA . ARG B 1 420 ? 35.768 138.087 -6.196 1.000 13.195 420 ARG BBB CA 1
ATOM 7383 C C . ARG B 1 420 ? 35.409 1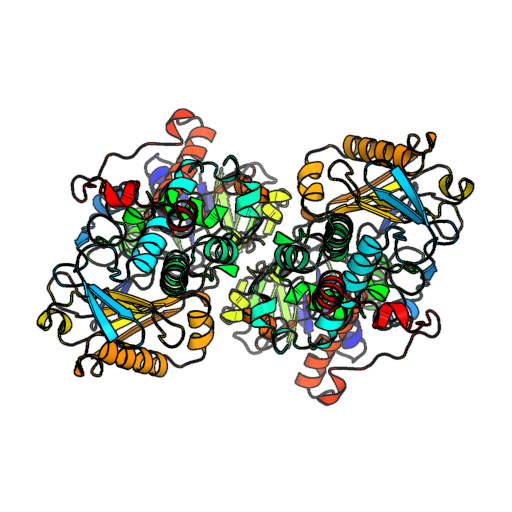37.025 -5.160 1.000 12.541 420 ARG BBB C 1
ATOM 7384 O O . ARG B 1 420 ? 34.885 135.970 -5.536 1.000 12.854 420 ARG BBB O 1
ATOM 7392 N N . ILE B 1 421 ? 35.615 137.313 -3.866 1.000 11.562 421 ILE BBB N 1
ATOM 7393 C CA . ILE B 1 421 ? 35.097 136.452 -2.769 1.000 12.244 421 ILE BBB CA 1
ATOM 7394 C C . ILE B 1 421 ? 33.815 137.044 -2.197 1.000 10.418 421 ILE BBB C 1
ATOM 7395 O O . ILE B 1 421 ? 33.789 138.170 -1.734 1.000 11.927 421 ILE BBB O 1
ATOM 7400 N N . TYR B 1 422 ? 32.768 136.227 -2.174 1.000 9.657 422 TYR BBB N 1
ATOM 7401 C CA . TYR B 1 422 ? 31.448 136.553 -1.613 1.000 10.916 422 TYR BBB CA 1
ATOM 7402 C C . TYR B 1 422 ? 31.269 135.674 -0.379 1.000 9.657 422 TYR BBB C 1
ATOM 7403 O O . TYR B 1 422 ? 31.873 134.614 -0.284 1.000 11.142 422 TYR BBB O 1
ATOM 7412 N N . PHE B 1 423 ? 30.492 136.159 0.552 1.000 9.135 423 PHE BBB N 1
ATOM 7413 C CA . PHE B 1 423 ? 30.451 135.535 1.898 1.000 9.332 423 PHE BBB CA 1
ATOM 7414 C C . PHE B 1 423 ? 29.051 135.016 2.169 1.000 8.501 423 PHE BBB C 1
ATOM 7415 O O . PHE B 1 423 ? 28.057 135.727 2.200 1.000 9.303 423 PHE BBB O 1
ATOM 7423 N N . ALA B 1 424 ? 29.017 133.698 2.385 1.000 9.698 424 ALA BBB N 1
ATOM 7424 C CA . ALA B 1 424 ? 27.825 132.963 2.794 1.000 9.725 424 ALA BBB CA 1
ATOM 7425 C C . ALA B 1 424 ? 28.011 132.606 4.258 1.000 9.850 424 ALA BBB C 1
ATOM 7426 O O . ALA B 1 424 ? 28.689 133.332 4.986 1.000 10.409 424 ALA BBB O 1
ATOM 7428 N N . GLY B 1 425 ? 27.378 131.526 4.687 1.000 9.210 425 GLY BBB N 1
ATOM 7429 C CA . GLY B 1 425 ? 27.408 131.131 6.101 1.000 8.701 425 GLY BBB CA 1
ATOM 7430 C C . GLY B 1 425 ? 26.284 131.765 6.867 1.000 7.895 425 GLY BBB C 1
ATOM 7431 O O . GLY B 1 425 ? 25.917 132.901 6.666 1.000 7.938 425 GLY BBB O 1
ATOM 7432 N N . THR B 1 426 ? 25.759 131.038 7.865 1.000 8.416 426 THR BBB N 1
ATOM 7433 C CA . THR B 1 426 ? 24.569 131.470 8.582 1.000 7.839 426 THR BBB CA 1
ATOM 7434 C C . THR B 1 426 ? 24.795 132.831 9.278 1.000 7.446 426 THR BBB C 1
ATOM 7435 O O . THR B 1 426 ? 23.838 133.588 9.399 1.000 8.437 426 THR BBB O 1
ATOM 7439 N N . GLU B 1 427 ? 26.027 133.109 9.681 1.000 8.013 427 GLU BBB N 1
ATOM 7440 C CA . GLU B 1 427 ? 26.375 134.363 10.361 1.000 8.059 427 GLU BBB CA 1
ATOM 7441 C C . GLU B 1 427 ? 26.024 135.557 9.500 1.000 7.989 427 GLU BBB C 1
ATOM 7442 O O . GLU B 1 427 ? 25.921 136.649 10.051 1.000 8.311 427 GLU BBB O 1
ATOM 7448 N N . THR B 1 428 ? 25.951 135.412 8.181 1.000 8.123 428 THR BBB N 1
ATOM 7449 C CA . THR B 1 428 ? 25.696 136.535 7.273 1.000 8.140 428 THR BBB CA 1
ATOM 7450 C C . THR B 1 428 ? 24.217 136.676 6.960 1.000 8.737 428 THR BBB C 1
ATOM 7451 O O . THR B 1 428 ? 23.862 137.541 6.165 1.000 9.263 428 THR BBB O 1
ATOM 7455 N N . ALA B 1 429 ? 23.337 135.825 7.477 1.000 8.796 429 ALA BBB N 1
ATOM 7456 C CA . ALA B 1 429 ? 21.902 135.908 7.197 1.000 8.784 429 ALA BBB CA 1
ATOM 7457 C C . ALA B 1 429 ? 21.256 137.076 7.921 1.000 9.744 429 ALA BBB C 1
ATOM 7458 O O . ALA B 1 429 ? 21.794 137.612 8.924 1.000 9.992 429 ALA BBB O 1
ATOM 7460 N N . THR B 1 430 ? 20.086 137.452 7.458 1.000 9.960 430 THR BBB N 1
ATOM 7461 C CA . THR B 1 430 ? 19.306 138.520 8.113 1.000 9.903 430 THR BBB CA 1
ATOM 7462 C C . THR B 1 430 ? 18.039 138.021 8.779 1.000 10.264 430 THR BBB C 1
ATOM 7463 O O . THR B 1 430 ? 17.331 138.804 9.444 1.000 11.630 430 THR BBB O 1
ATOM 7467 N N . HIS B 1 431 ? 17.732 136.727 8.645 1.000 9.543 431 HIS BBB N 1
ATOM 7468 C CA . HIS B 1 431 ? 16.567 136.093 9.296 1.000 11.060 431 HIS BBB CA 1
ATOM 7469 C C . HIS B 1 431 ? 17.034 134.697 9.712 1.000 9.804 431 HIS BBB C 1
ATOM 7470 O O . HIS B 1 431 ? 17.401 133.926 8.823 1.000 10.582 431 HIS BBB O 1
ATOM 7477 N N . TRP B 1 432 ? 16.888 134.384 10.996 1.000 8.543 432 TRP BBB N 1
ATOM 7478 C CA . TRP B 1 432 ? 17.394 133.128 11.580 1.000 8.229 432 TRP BBB CA 1
ATOM 7479 C C . TRP B 1 432 ? 18.867 132.941 11.285 1.000 7.977 432 TRP BBB C 1
ATOM 7480 O O . TRP B 1 432 ? 19.331 131.785 11.148 1.000 7.559 432 TRP BBB O 1
ATOM 7491 N N . SER B 1 433 ? 19.648 134.016 11.259 1.000 7.847 433 SER BBB N 1
ATOM 7492 C CA . SER B 1 433 ? 21.104 133.892 11.395 1.000 7.482 433 SER BBB CA 1
ATOM 7493 C C . SER B 1 433 ? 21.412 133.057 12.626 1.000 7.644 433 SER BBB C 1
ATOM 7494 O O . SER B 1 433 ? 20.757 133.281 13.666 1.000 7.437 433 SER BBB O 1
ATOM 7497 N N . GLY B 1 434 ? 22.340 132.121 12.517 1.000 7.548 434 GLY BBB N 1
ATOM 7498 C CA . GLY B 1 434 ? 22.698 131.212 13.598 1.000 7.309 434 GLY BBB CA 1
ATOM 7499 C C . GLY B 1 434 ? 22.088 129.839 13.405 1.000 7.714 434 GLY BBB C 1
ATOM 7500 O O . GLY B 1 434 ? 22.555 128.900 14.058 1.000 8.733 434 GLY BBB O 1
ATOM 7501 N N . TYR B 1 435 ? 21.097 129.732 12.530 1.000 7.016 435 TYR BBB N 1
ATOM 7502 C CA . TYR B 1 435 ? 20.311 128.523 12.257 1.000 7.122 435 TYR BBB CA 1
ATOM 7503 C C . TYR B 1 435 ? 20.545 127.978 10.842 1.000 7.543 435 TYR BBB C 1
ATOM 7504 O O . TYR B 1 435 ? 21.117 128.621 9.976 1.000 8.541 435 TYR BBB O 1
ATOM 7513 N N . MET B 1 436 ? 20.055 126.764 10.650 1.000 7.497 436 MET BBB N 1
ATOM 7514 C CA . MET B 1 436 ? 20.060 126.129 9.327 1.000 8.736 436 MET BBB CA 1
ATOM 7515 C C . MET B 1 436 ? 19.280 127.027 8.362 1.000 9.092 436 MET BBB C 1
ATOM 7516 O O . MET B 1 436 ? 19.747 127.174 7.199 1.000 9.402 436 MET BBB O 1
ATOM 7521 N N . GLU B 1 437 ? 18.159 127.653 8.766 1.000 8.275 437 GLU BBB N 1
ATOM 7522 C CA . GLU B 1 437 ? 17.434 128.601 7.912 1.000 8.800 437 GLU BBB CA 1
ATOM 7523 C C . GLU B 1 437 ? 18.399 129.687 7.423 1.000 8.252 437 GLU BBB C 1
ATOM 7524 O O . GLU B 1 437 ? 18.431 130.033 6.211 1.000 8.664 437 GLU BBB O 1
ATOM 7530 N N . GLY B 1 438 ? 19.130 130.339 8.329 1.000 8.174 438 GLY BBB N 1
ATOM 7531 C CA . GLY B 1 438 ? 20.030 131.417 7.935 1.000 8.739 438 GLY BBB CA 1
ATOM 7532 C C . GLY B 1 438 ? 21.113 130.906 7.010 1.000 7.357 438 GLY BBB C 1
ATOM 7533 O O . GLY B 1 438 ? 21.582 131.622 6.094 1.000 7.644 438 GLY BBB O 1
ATOM 7534 N N . ALA B 1 439 ? 21.598 129.687 7.203 1.000 7.730 439 ALA BBB N 1
ATOM 7535 C CA . ALA B 1 439 ? 22.594 129.096 6.300 1.000 7.845 439 ALA BBB CA 1
ATOM 7536 C C . ALA B 1 439 ? 22.030 129.102 4.851 1.000 7.981 439 ALA BBB C 1
ATOM 7537 O O . ALA B 1 439 ? 22.756 129.431 3.939 1.000 8.374 439 ALA BBB O 1
ATOM 7539 N N . VAL B 1 440 ? 20.788 128.661 4.692 1.000 8.907 440 VAL BBB N 1
ATOM 7540 C CA . VAL B 1 440 ? 20.188 128.610 3.326 1.000 8.569 440 VAL BBB CA 1
ATOM 7541 C C . VAL B 1 440 ? 20.083 130.040 2.813 1.000 8.980 440 VAL BBB C 1
ATOM 7542 O O . VAL B 1 440 ? 20.451 130.300 1.644 1.000 9.098 440 VAL BBB O 1
ATOM 7546 N N . GLU B 1 441 ? 19.515 130.953 3.578 1.000 8.544 441 GLU BBB N 1
ATOM 7547 C CA . GLU B 1 441 ? 19.345 132.332 3.108 1.000 8.985 441 GLU BBB CA 1
ATOM 7548 C C . GLU B 1 441 ? 20.699 132.834 2.613 1.000 9.332 441 GLU BBB C 1
ATOM 7549 O O . GLU B 1 441 ? 20.807 133.413 1.475 1.000 9.630 441 GLU BBB O 1
ATOM 7555 N N . ALA B 1 442 ? 21.751 132.669 3.384 1.000 8.840 442 ALA BBB N 1
ATOM 7556 C CA . ALA B 1 442 ? 23.031 133.313 3.078 1.000 8.459 442 ALA BBB CA 1
ATOM 7557 C C . ALA B 1 442 ? 23.675 132.666 1.865 1.000 8.187 442 ALA BBB C 1
ATOM 7558 O O . ALA B 1 442 ? 24.351 133.351 1.085 1.000 9.280 442 ALA BBB O 1
ATOM 7560 N N . GLY B 1 443 ? 23.561 131.344 1.775 1.000 9.038 443 GLY BBB N 1
ATOM 7561 C CA . GLY B 1 443 ? 24.206 130.616 0.673 1.000 9.275 443 GLY BBB CA 1
ATOM 7562 C C . GLY B 1 443 ? 23.544 131.027 -0.652 1.000 8.422 443 GLY BBB C 1
ATOM 7563 O O . GLY B 1 443 ? 24.227 131.245 -1.641 1.000 10.010 443 GLY BBB O 1
ATOM 7564 N N . GLU B 1 444 ? 22.248 131.108 -0.648 1.000 9.378 444 GLU BBB N 1
ATOM 7565 C CA . GLU B 1 444 ? 21.504 131.434 -1.882 1.000 9.353 444 GLU BBB CA 1
ATOM 7566 C C . GLU B 1 444 ? 21.724 132.893 -2.212 1.000 9.969 444 GLU BBB C 1
ATOM 7567 O O . GLU B 1 444 ? 21.928 133.190 -3.438 1.000 9.637 444 GLU BBB O 1
ATOM 7573 N N . ARG B 1 445 ? 21.803 133.776 -1.214 1.000 10.187 445 ARG BBB N 1
ATOM 7574 C CA . ARG B 1 445 ? 22.054 135.201 -1.506 1.000 9.742 445 ARG BBB CA 1
ATOM 7575 C C . ARG B 1 445 ? 23.480 135.360 -2.053 1.000 10.691 445 ARG BBB C 1
ATOM 7576 O O . ARG B 1 445 ? 23.676 136.096 -3.027 1.000 10.019 445 ARG BBB O 1
ATOM 7584 N N . ALA B 1 446 ? 24.490 134.708 -1.494 1.000 9.487 446 ALA BBB N 1
ATOM 7585 C CA . ALA B 1 446 ? 25.869 134.856 -1.990 1.000 9.445 446 ALA BBB CA 1
ATOM 7586 C C . ALA B 1 446 ? 25.902 134.315 -3.412 1.000 9.813 446 ALA BBB C 1
ATOM 7587 O O . ALA B 1 446 ? 26.615 134.907 -4.273 1.000 10.148 446 ALA BBB O 1
ATOM 7589 N N . ALA B 1 447 ? 25.240 133.185 -3.668 1.000 9.715 447 ALA BBB N 1
ATOM 7590 C CA . ALA B 1 447 ? 25.238 132.629 -5.043 1.000 10.420 447 ALA BBB CA 1
ATOM 7591 C C . ALA B 1 447 ? 24.638 133.670 -6.014 1.000 10.993 447 ALA BBB C 1
ATOM 7592 O O . ALA B 1 447 ? 25.178 133.819 -7.116 1.000 10.587 447 ALA BBB O 1
ATOM 7594 N N . ARG B 1 448 ? 23.552 134.290 -5.636 1.000 10.321 448 ARG BBB N 1
ATOM 7595 C CA . ARG B 1 448 ? 22.868 135.295 -6.505 1.000 11.131 448 ARG BBB CA 1
ATOM 7596 C C . ARG B 1 448 ? 23.721 136.547 -6.628 1.000 12.133 448 ARG BBB C 1
ATOM 7597 O O . ARG B 1 448 ? 23.679 137.194 -7.695 1.000 12.218 448 ARG BBB O 1
ATOM 7605 N N . GLU B 1 449 ? 24.529 136.889 -5.622 1.000 10.917 449 GLU BBB N 1
ATOM 7606 C CA . GLU B 1 449 ? 25.437 138.036 -5.835 1.000 11.290 449 GLU BBB CA 1
ATOM 7607 C C . GLU B 1 449 ? 26.371 137.703 -6.995 1.000 11.828 449 GLU BBB C 1
ATOM 7608 O O . GLU B 1 449 ? 26.678 138.596 -7.823 1.000 12.820 449 GLU BBB O 1
ATOM 7614 N N . ILE B 1 450 ? 26.850 136.485 -7.093 1.000 11.204 450 ILE BBB N 1
ATOM 7615 C CA . ILE B 1 450 ? 27.774 136.061 -8.159 1.000 11.916 450 ILE BBB CA 1
ATOM 7616 C C . ILE B 1 450 ? 26.979 136.043 -9.467 1.000 13.065 450 ILE BBB C 1
ATOM 7617 O O . ILE B 1 450 ? 27.513 136.510 -10.494 1.000 14.040 450 ILE BBB O 1
ATOM 7622 N N . LEU B 1 451 ? 25.777 135.518 -9.493 1.000 12.626 451 LEU BBB N 1
ATOM 7623 C CA . LEU B 1 451 ? 24.977 135.515 -10.765 1.000 13.871 451 LEU BBB CA 1
ATOM 7624 C C . LEU B 1 451 ? 24.825 136.977 -11.199 1.000 14.271 451 LEU BBB C 1
ATOM 7625 O O . LEU B 1 451 ? 24.903 137.268 -12.415 1.000 14.761 451 LEU BBB O 1
ATOM 7630 N N . HIS B 1 452 ? 24.620 137.914 -10.291 1.000 13.907 452 HIS BBB N 1
ATOM 7631 C CA . HIS B 1 452 ? 24.518 139.348 -10.656 1.000 14.011 452 HIS BBB CA 1
ATOM 7632 C C . HIS B 1 452 ? 25.875 139.851 -11.157 1.000 14.442 452 HIS BBB C 1
ATOM 7633 O O . HIS B 1 452 ? 25.875 140.615 -12.194 1.000 14.812 452 HIS BBB O 1
ATOM 7640 N N . ALA B 1 453 ? 26.981 139.515 -10.535 1.000 13.794 453 ALA BBB N 1
ATOM 7641 C CA . ALA B 1 453 ? 28.297 139.982 -10.995 1.000 15.961 453 ALA BBB CA 1
ATOM 7642 C C . ALA B 1 453 ? 28.541 139.478 -12.427 1.000 16.982 453 ALA BBB C 1
ATOM 7643 O O . ALA B 1 453 ? 29.245 140.167 -13.166 1.000 19.666 453 ALA BBB O 1
ATOM 7645 N N . MET B 1 454 ? 28.006 138.315 -12.768 1.000 14.941 454 MET BBB N 1
ATOM 7646 C CA . MET B 1 454 ? 28.161 137.703 -14.113 1.000 15.766 454 MET BBB CA 1
ATOM 7647 C C . MET B 1 454 ? 27.171 138.318 -15.103 1.000 17.454 454 MET BBB C 1
ATOM 7648 O O . MET B 1 454 ? 27.161 137.826 -16.254 1.000 21.954 454 MET BBB O 1
ATOM 7653 N N . GLY B 1 455 ? 26.305 139.196 -14.651 1.000 17.293 455 GLY BBB N 1
ATOM 7654 C CA . GLY B 1 455 ? 25.284 139.852 -15.499 1.000 19.602 455 GLY BBB CA 1
ATOM 7655 C C . GLY B 1 455 ? 24.138 138.917 -15.853 1.000 23.581 455 GLY BBB C 1
ATOM 7656 O O . GLY B 1 455 ? 23.344 139.252 -16.769 1.000 25.539 455 GLY BBB O 1
ATOM 7657 N N . LYS B 1 456 ? 23.955 137.810 -15.106 1.000 20.497 456 LYS BBB N 1
ATOM 7658 C CA . LYS B 1 456 ? 22.891 136.807 -15.363 1.000 19.815 456 LYS BBB CA 1
ATOM 7659 C C . LYS B 1 456 ? 21.558 137.212 -14.749 1.000 19.874 456 LYS BBB C 1
ATOM 7660 O O . LYS B 1 456 ? 20.532 136.754 -15.232 1.000 20.996 456 LYS BBB O 1
ATOM 7666 N N . ILE B 1 457 ? 21.555 137.936 -13.650 1.000 19.358 457 ILE BBB N 1
ATOM 7667 C CA . ILE B 1 457 ? 20.295 138.407 -13.037 1.000 18.049 457 ILE BBB CA 1
ATOM 7668 C C . ILE B 1 457 ? 20.459 139.859 -12.645 1.000 18.321 457 ILE BBB C 1
ATOM 7669 O O . ILE B 1 457 ? 21.581 140.314 -12.427 1.000 18.338 457 ILE BBB O 1
ATOM 7674 N N . PRO B 1 458 ? 19.346 140.615 -12.509 1.000 19.167 458 PRO BBB N 1
ATOM 7675 C CA . PRO B 1 458 ? 19.438 141.984 -12.035 1.000 19.654 458 PRO BBB CA 1
ATOM 7676 C C . PRO B 1 458 ? 19.667 142.132 -10.536 1.000 20.365 458 PRO BBB C 1
ATOM 7677 O O . PRO B 1 458 ? 19.417 141.188 -9.789 1.000 20.122 458 PRO BBB O 1
ATOM 7681 N N . GLU B 1 459 ? 20.113 143.308 -10.120 1.000 21.729 459 GLU BBB N 1
ATOM 7682 C CA . GLU B 1 459 ? 20.388 143.612 -8.696 1.000 23.172 459 GLU BBB CA 1
ATOM 7683 C C . GLU B 1 459 ? 19.205 143.218 -7.807 1.000 20.674 459 GLU BBB C 1
ATOM 7684 O O . GLU B 1 459 ? 19.443 142.758 -6.653 1.000 19.072 459 GLU BBB O 1
ATOM 7690 N N . ASP B 1 460 ? 17.977 143.499 -8.228 1.000 21.128 460 ASP BBB N 1
ATOM 7691 C CA . ASP B 1 460 ? 16.781 143.339 -7.359 1.000 22.353 460 ASP BBB CA 1
ATOM 7692 C C . ASP B 1 460 ? 16.478 141.864 -7.137 1.000 19.189 460 ASP BBB C 1
ATOM 7693 O O . ASP B 1 460 ? 15.604 141.590 -6.330 1.000 20.914 460 ASP BBB O 1
ATOM 7698 N N . GLU B 1 461 ? 17.202 140.945 -7.776 1.000 18.572 461 GLU BBB N 1
ATOM 7699 C CA . GLU B 1 461 ? 16.965 139.491 -7.575 1.000 18.529 461 GLU BBB CA 1
ATOM 7700 C C . GLU B 1 461 ? 18.002 138.913 -6.599 1.000 16.381 461 GLU BBB C 1
ATOM 7701 O O . GLU B 1 461 ? 18.012 137.677 -6.420 1.000 16.479 461 GLU BBB O 1
ATOM 7707 N N . ILE B 1 462 ? 18.926 139.725 -6.118 1.000 14.568 462 ILE BBB N 1
ATOM 7708 C CA . ILE B 1 462 ? 19.980 139.212 -5.175 1.000 14.036 462 ILE BBB CA 1
ATOM 7709 C C . ILE B 1 462 ? 19.297 138.715 -3.891 1.000 13.398 462 ILE BBB C 1
ATOM 7710 O O . ILE B 1 462 ? 19.614 137.565 -3.458 1.000 13.385 462 ILE BBB O 1
ATOM 7715 N N . TRP B 1 463 ? 18.415 139.506 -3.330 1.000 14.279 463 TRP BBB N 1
ATOM 7716 C CA . TRP B 1 463 ? 17.626 139.163 -2.132 1.000 14.842 463 TRP BBB CA 1
ATOM 7717 C C . TRP B 1 463 ? 16.248 138.750 -2.594 1.000 16.614 463 TRP BBB C 1
ATOM 7718 O O . TRP B 1 463 ? 15.671 139.455 -3.418 1.000 21.115 463 TRP BBB O 1
ATOM 7729 N N . GLN B 1 464 ? 15.837 137.550 -2.283 1.000 14.141 464 GLN BBB N 1
ATOM 7730 C CA . GLN B 1 464 ? 14.581 136.959 -2.770 1.000 15.474 464 GLN BBB CA 1
ATOM 7731 C C . GLN B 1 464 ? 13.748 136.569 -1.544 1.000 16.876 464 GLN BBB C 1
ATOM 7732 O O . GLN B 1 464 ? 14.233 135.840 -0.646 1.000 16.047 464 GLN BBB O 1
ATOM 7738 N N . SER B 1 465 ? 12.488 136.928 -1.553 1.000 16.222 465 SER BBB N 1
ATOM 7739 C CA . SER B 1 465 ? 11.518 136.480 -0.533 1.000 17.428 465 SER BBB CA 1
ATOM 7740 C C . SER B 1 465 ? 11.290 134.963 -0.685 1.000 15.074 465 SER BBB C 1
ATOM 7741 O O . SER B 1 465 ? 11.602 134.346 -1.734 1.000 15.839 465 SER BBB O 1
ATOM 7744 N N . GLU B 1 466 ? 10.699 134.357 0.329 1.000 14.158 466 GLU BBB N 1
ATOM 7745 C CA . GLU B 1 466 ? 10.410 132.912 0.309 1.000 12.524 466 GLU BBB CA 1
ATOM 7746 C C . GLU B 1 466 ? 8.948 132.701 0.627 1.000 11.253 466 GLU BBB C 1
ATOM 7747 O O . GLU B 1 466 ? 8.485 133.131 1.657 1.000 14.018 466 GLU BBB O 1
ATOM 7753 N N . PRO B 1 467 ? 8.193 131.971 -0.205 1.000 14.820 467 PRO BBB N 1
ATOM 7754 C CA . PRO B 1 467 ? 6.810 131.655 0.134 1.000 15.176 467 PRO BBB CA 1
ATOM 7755 C C . PRO B 1 467 ? 6.757 130.857 1.452 1.000 13.987 467 PRO BBB C 1
ATOM 7756 O O . PRO B 1 467 ? 7.644 130.050 1.733 1.000 13.049 467 PRO BBB O 1
ATOM 7760 N N . GLU B 1 468 ? 5.669 131.020 2.167 1.000 13.646 468 GLU BBB N 1
ATOM 7761 C CA . GLU B 1 468 ? 5.450 130.306 3.429 1.000 15.479 468 GLU BBB CA 1
ATOM 7762 C C . GLU B 1 468 ? 5.248 128.834 3.109 1.000 15.234 468 GLU BBB C 1
ATOM 7763 O O . GLU B 1 468 ? 4.488 128.464 2.172 1.000 16.884 468 GLU BBB O 1
ATOM 7769 N N . SER B 1 469 ? 5.933 127.983 3.874 1.000 14.598 469 SER BBB N 1
ATOM 7770 C CA . SER B 1 469 ? 5.730 126.524 3.842 1.000 14.259 469 SER BBB CA 1
ATOM 7771 C C . SER B 1 469 ? 4.251 126.193 4.013 1.000 16.694 469 SER BBB C 1
ATOM 7772 O O . SER B 1 469 ? 3.635 126.672 4.979 1.000 18.339 469 SER BBB O 1
ATOM 7775 N N . VAL B 1 470 ? 3.777 125.265 3.192 1.000 17.576 470 VAL BBB N 1
ATOM 7776 C CA . VAL B 1 470 ? 2.370 124.768 3.337 1.000 18.817 470 VAL BBB CA 1
ATOM 7777 C C . VAL B 1 470 ? 2.316 123.772 4.492 1.000 17.272 470 VAL BBB C 1
ATOM 7778 O O . VAL B 1 470 ? 1.271 123.679 5.167 1.000 22.917 470 VAL BBB O 1
ATOM 7782 N N . ASP B 1 471 ? 3.401 123.094 4.764 1.000 15.610 471 ASP BBB N 1
ATOM 7783 C CA . ASP B 1 471 ? 3.466 122.015 5.755 1.000 17.169 471 ASP BBB CA 1
ATOM 7784 C C . ASP B 1 471 ? 3.637 122.567 7.169 1.000 17.587 471 ASP BBB C 1
ATOM 7785 O O . ASP B 1 471 ? 3.253 121.896 8.132 1.000 17.053 471 ASP BBB O 1
ATOM 7790 N N . VAL B 1 472 ? 4.310 123.701 7.279 1.000 15.783 472 VAL BBB N 1
ATOM 7791 C CA . VAL B 1 472 ? 4.683 124.277 8.605 1.000 14.273 472 VAL BBB CA 1
ATOM 7792 C C . VAL B 1 472 ? 4.274 125.726 8.625 1.000 14.843 472 VAL BBB C 1
ATOM 7793 O O . VAL B 1 472 ? 5.121 126.623 8.631 1.000 15.579 472 VAL BBB O 1
ATOM 7797 N N . PRO B 1 473 ? 2.972 126.029 8.509 1.000 16.863 473 PRO BBB N 1
ATOM 7798 C CA . PRO B 1 473 ? 2.534 127.410 8.543 1.000 17.442 473 PRO BBB CA 1
ATOM 7799 C C . PRO B 1 473 ? 2.813 128.053 9.908 1.000 15.503 473 PRO BBB C 1
ATOM 7800 O O . PRO B 1 473 ? 2.802 127.363 10.938 1.000 17.158 473 PRO BBB O 1
ATOM 7804 N N . ALA B 1 474 ? 3.091 129.326 9.840 1.000 16.096 474 ALA BBB N 1
ATOM 7805 C CA . ALA B 1 474 ? 3.284 130.146 11.057 1.000 13.802 474 ALA BBB CA 1
ATOM 7806 C C . ALA B 1 474 ? 1.928 130.630 11.554 1.000 15.242 474 ALA BBB C 1
ATOM 7807 O O . ALA B 1 474 ? 1.165 131.184 10.740 1.000 16.725 474 ALA BBB O 1
ATOM 7809 N N . GLN B 1 475 ? 1.689 130.592 12.851 1.000 14.592 475 GLN BBB N 1
ATOM 7810 C CA . GLN B 1 475 ? 0.566 131.291 13.489 1.000 14.899 475 GLN BBB CA 1
ATOM 7811 C C . GLN B 1 475 ? 1.146 132.558 14.107 1.000 15.416 475 GLN BBB C 1
ATOM 7812 O O . GLN B 1 475 ? 2.334 132.678 14.419 1.000 14.788 475 GLN BBB O 1
ATOM 7818 N N . PRO B 1 476 ? 0.331 133.610 14.177 1.000 17.781 476 PRO BBB N 1
ATOM 7819 C CA . PRO B 1 476 ? 0.764 134.889 14.716 1.000 18.221 476 PRO BBB CA 1
ATOM 7820 C C . PRO B 1 476 ? 1.246 134.772 16.162 1.000 17.958 476 PRO BBB C 1
ATOM 7821 O O . PRO B 1 476 ? 0.827 133.885 16.878 1.000 19.742 476 PRO BBB O 1
ATOM 7825 N N . ILE B 1 477 ? 2.229 135.611 16.482 1.000 17.893 477 ILE BBB N 1
ATOM 7826 C CA . ILE B 1 477 ? 2.639 135.850 17.891 1.000 17.106 477 ILE BBB CA 1
ATOM 7827 C C . ILE B 1 477 ? 1.638 136.847 18.475 1.000 17.674 477 ILE BBB C 1
ATOM 7828 O O . ILE B 1 477 ? 1.516 137.909 17.920 1.000 20.331 477 ILE BBB O 1
ATOM 7833 N N . THR B 1 478 ? 1.049 136.496 19.592 1.000 19.903 478 THR BBB N 1
ATOM 7834 C CA . THR B 1 478 ? 0.061 137.362 20.278 1.000 21.954 478 THR BBB CA 1
ATOM 7835 C C . THR B 1 478 ? 0.541 137.709 21.684 1.000 19.762 478 THR BBB C 1
ATOM 7836 O O . THR B 1 478 ? 1.349 136.964 22.299 1.000 18.446 478 THR BBB O 1
ATOM 7840 N N . THR B 1 479 ? -0.014 138.801 22.208 1.000 20.092 479 THR BBB N 1
ATOM 7841 C CA . THR B 1 479 ? 0.187 139.217 23.614 1.000 21.198 479 THR BBB CA 1
ATOM 7842 C C . THR B 1 479 ? -1.190 139.525 24.195 1.000 22.981 479 THR BBB C 1
ATOM 7843 O O . THR B 1 479 ? -2.100 139.844 23.414 1.000 21.808 479 THR BBB O 1
ATOM 7847 N N . THR B 1 480 ? -1.314 139.476 25.513 1.000 22.819 480 THR BBB N 1
ATOM 7848 C CA . THR B 1 480 ? -2.554 139.955 26.190 1.000 24.906 480 THR BBB CA 1
ATOM 7849 C C . THR B 1 480 ? -2.431 141.444 26.486 1.000 23.182 480 THR BBB C 1
ATOM 7850 O O . THR B 1 480 ? -1.303 141.988 26.614 1.000 21.274 480 THR BBB O 1
ATOM 7854 N N . PHE B 1 481 ? -3.571 142.103 26.713 1.000 22.664 481 PHE BBB N 1
ATOM 7855 C CA . PHE B 1 481 ? -3.631 143.493 27.207 1.000 23.992 481 PHE BBB CA 1
ATOM 7856 C C . PHE B 1 481 ? -2.745 143.675 28.456 1.000 22.177 481 PHE BBB C 1
ATOM 7857 O O . PHE B 1 481 ? -1.981 144.666 28.542 1.000 23.006 481 PHE BBB O 1
ATOM 7865 N N . LEU B 1 482 ? -2.826 142.752 29.404 1.000 23.440 482 LEU BBB N 1
ATOM 7866 C CA . LEU B 1 482 ? -2.062 142.863 30.671 1.000 23.411 482 LEU BBB CA 1
ATOM 7867 C C . LEU B 1 482 ? -0.556 142.749 30.359 1.000 21.894 482 LEU BBB C 1
ATOM 7868 O O . LEU B 1 482 ? 0.221 143.497 30.921 1.000 22.053 482 LEU BBB O 1
ATOM 7873 N N . GLU B 1 483 ? -0.172 141.804 29.510 1.000 20.191 483 GLU BBB N 1
ATOM 7874 C CA . GLU B 1 483 ? 1.254 141.672 29.106 1.000 18.507 483 GLU BBB CA 1
ATOM 7875 C C . GLU B 1 483 ? 1.740 142.987 28.509 1.000 17.923 483 GLU BBB C 1
ATOM 7876 O O . GLU B 1 483 ? 2.856 143.438 28.838 1.000 18.190 483 GLU BBB O 1
ATOM 7882 N N . ARG B 1 484 ? 0.925 143.671 27.708 1.000 18.035 484 ARG BBB N 1
ATOM 7883 C CA . ARG B 1 484 ? 1.373 144.910 27.049 1.000 18.388 484 ARG BBB CA 1
ATOM 7884 C C . ARG B 1 484 ? 1.439 146.070 28.035 1.000 18.768 484 ARG BBB C 1
ATOM 7885 O O . ARG B 1 484 ? 2.276 146.934 27.877 1.000 19.936 484 ARG BBB O 1
ATOM 7893 N N . HIS B 1 485 ? 0.549 146.097 29.028 1.000 19.386 485 HIS BBB N 1
ATOM 7894 C CA . HIS B 1 485 ? 0.353 147.366 29.783 1.000 21.412 485 HIS BBB CA 1
ATOM 7895 C C . HIS B 1 485 ? 0.758 147.283 31.257 1.000 20.359 485 HIS BBB C 1
ATOM 7896 O O . HIS B 1 485 ? 0.886 148.344 31.865 1.000 19.879 485 HIS BBB O 1
ATOM 7903 N N . LEU B 1 486 ? 1.002 146.102 31.819 1.000 18.179 486 LEU BBB N 1
ATOM 7904 C CA . LEU B 1 486 ? 1.420 146.023 33.230 1.000 18.525 486 LEU BBB CA 1
ATOM 7905 C C . LEU B 1 486 ? 2.711 146.793 33.399 1.000 18.038 486 LEU BBB C 1
ATOM 7906 O O . LEU B 1 486 ? 3.620 146.740 32.544 1.000 19.024 486 LEU BBB O 1
ATOM 7911 N N . PRO B 1 487 ? 2.874 147.529 34.503 1.000 17.508 487 PRO BBB N 1
ATOM 7912 C CA . PRO B 1 487 ? 4.111 148.263 34.732 1.000 18.517 487 PRO BBB CA 1
ATOM 7913 C C . PRO B 1 487 ? 5.286 147.327 35.023 1.000 17.101 487 PRO BBB C 1
ATOM 7914 O O . PRO B 1 487 ? 5.097 146.216 35.455 1.000 19.142 487 PRO BBB O 1
ATOM 7918 N N . SER B 1 488 ? 6.492 147.832 34.776 1.000 17.420 488 SER BBB N 1
ATOM 7919 C CA . SER B 1 488 ? 7.740 147.277 35.340 1.000 17.459 488 SER BBB CA 1
ATOM 7920 C C . SER B 1 488 ? 7.756 147.459 36.858 1.000 19.065 488 SER BBB C 1
ATOM 7921 O O . SER B 1 488 ? 6.900 148.183 37.382 1.000 20.244 488 SER BBB O 1
ATOM 7924 N N . VAL B 1 489 ? 8.720 146.876 37.541 1.000 18.551 489 VAL BBB N 1
ATOM 7925 C CA . VAL B 1 489 ? 8.859 147.052 39.019 1.000 19.464 489 VAL BBB CA 1
ATOM 7926 C C . VAL B 1 489 ? 9.129 148.531 39.306 1.000 24.833 489 VAL BBB C 1
ATOM 7927 O O . VAL B 1 489 ? 8.432 149.110 40.151 1.000 24.713 489 VAL BBB O 1
ATOM 7931 N N . PRO B 1 490 ? 10.081 149.227 38.638 1.000 23.555 490 PRO BBB N 1
ATOM 7932 C CA . PRO B 1 490 ? 10.263 150.667 38.882 1.000 26.350 490 PRO BBB CA 1
ATOM 7933 C C . PRO B 1 490 ? 9.022 151.485 38.483 1.000 28.721 490 PRO BBB C 1
ATOM 7934 O O . PRO B 1 490 ? 8.766 152.523 39.129 1.000 30.574 490 PRO BBB O 1
ATOM 7938 N N . GLY B 1 491 ? 8.279 151.040 37.467 1.000 26.712 491 GLY BBB N 1
ATOM 7939 C CA . GLY B 1 491 ? 6.998 151.655 37.066 1.000 28.110 491 GLY BBB CA 1
ATOM 7940 C C . GLY B 1 491 ? 5.953 151.560 38.174 1.000 31.382 491 GLY BBB C 1
ATOM 7941 O O . GLY B 1 491 ? 5.211 152.563 38.377 1.000 32.109 491 GLY BBB O 1
ATOM 7942 N N . LEU B 1 492 ? 5.851 150.407 38.837 1.000 28.675 492 LEU BBB N 1
ATOM 7943 C CA . LEU B 1 492 ? 4.903 150.205 39.964 1.000 31.338 492 LEU BBB CA 1
ATOM 7944 C C . LEU B 1 492 ? 5.316 151.115 41.123 1.000 34.749 492 LEU BBB C 1
ATOM 7945 O O . LEU B 1 492 ? 4.381 151.574 41.822 1.000 37.069 492 LEU BBB O 1
ATOM 7950 N N . LEU B 1 493 ? 6.627 151.337 41.316 1.000 34.136 493 LEU BBB N 1
ATOM 7951 C CA . LEU B 1 493 ? 7.231 152.178 42.387 1.000 40.101 493 LEU BBB CA 1
ATOM 7952 C C . LEU B 1 493 ? 6.953 153.655 42.089 1.000 47.723 493 LEU BBB C 1
ATOM 7953 O O . LEU B 1 493 ? 6.600 154.372 43.038 1.000 48.825 493 LEU BBB O 1
ATOM 7958 N N . ARG B 1 494 ? 7.111 154.105 40.841 1.000 52.374 494 ARG BBB N 1
ATOM 7959 C CA . ARG B 1 494 ? 6.846 155.518 40.437 1.000 57.159 494 ARG BBB CA 1
ATOM 7960 C C . ARG B 1 494 ? 5.377 155.869 40.731 1.000 59.731 494 ARG BBB C 1
ATOM 7961 O O . ARG B 1 494 ? 5.097 157.029 41.047 1.000 61.552 494 ARG BBB O 1
ATOM 7969 N N . LEU B 1 495 ? 4.474 154.893 40.641 1.000 59.273 495 LEU BBB N 1
ATOM 7970 C CA . LEU B 1 495 ? 3.053 155.007 41.070 1.000 63.995 495 LEU BBB CA 1
ATOM 7971 C C . LEU B 1 495 ? 2.927 154.912 42.606 1.000 69.214 495 LEU BBB C 1
ATOM 7972 O O . LEU B 1 495 ? 1.801 154.687 43.075 1.000 77.933 495 LEU BBB O 1
ATOM 7977 N N . ILE B 1 496 ? 4.026 155.075 43.360 1.000 71.344 496 ILE BBB N 1
ATOM 7978 C CA . ILE B 1 496 ? 4.081 155.013 44.856 1.000 65.381 496 ILE BBB CA 1
ATOM 7979 C C . ILE B 1 496 ? 5.200 155.938 45.359 1.000 62.773 496 ILE BBB C 1
ATOM 7980 O O . ILE B 1 496 ? 5.293 157.130 45.080 1.000 59.279 496 ILE BBB O 1
#

Solvent-accessible surface area: 36879 Å² total; per-residue (Å²): 74,76,146,16,17,0,0,0,6,8,0,16,8,6,0,0,1,0,0,20,32,0,52,93,57,63,15,93,2,16,0,1,9,23,29,102,50,8,2,11,45,7,71,6,37,116,52,172,135,0,92,19,3,3,8,7,30,3,24,0,0,0,30,1,19,34,0,13,77,2,1,115,110,18,52,14,123,35,24,134,9,23,40,115,26,65,10,0,23,4,32,192,29,136,38,111,58,11,140,40,60,64,14,81,31,236,83,100,76,18,76,17,2,12,20,18,3,29,49,22,3,37,60,25,0,162,87,1,49,34,86,8,5,40,144,6,105,86,7,125,94,20,0,18,16,0,0,76,24,7,2,69,131,35,10,132,22,117,48,2,51,74,13,0,44,12,9,0,23,31,13,2,0,0,19,9,18,2,0,0,0,0,3,0,1,18,3,2,58,2,0,43,9,2,34,15,6,40,2,6,90,27,0,0,26,16,26,8,2,53,15,0,0,3,24,0,0,49,88,0,49,107,101,0,41,116,81,14,45,51,109,59,13,9,0,37,1,10,14,78,160,163,55,0,32,0,6,0,29,66,94,50,54,4,26,2,96,34,0,0,11,11,29,10,7,0,7,7,3,9,4,3,21,52,69,76,12,74,29,44,15,9,0,0,3,1,4,0,3,0,0,0,3,1,8,0,0,0,4,7,176,79,22,6,0,67,139,82,58,32,0,0,2,0,15,1,26,27,103,128,0,11,0,10,18,0,0,5,5,7,8,61,121,33,71,66,2,0,0,0,0,22,0,7,1,45,23,0,10,111,15,22,193,48,72,80,120,82,21,37,125,92,0,6,81,19,0,14,126,2,2,57,3,143,81,0,76,117,41,85,44,10,20,34,37,16,5,0,74,34,18,50,2,1,0,6,52,3,5,2,6,8,1,0,4,5,19,54,0,2,134,20,14,47,95,54,20,93,45,0,25,8,4,3,8,9,3,0,21,60,0,4,10,45,16,1,0,10,0,9,0,0,17,1,0,0,21,28,0,8,71,47,52,68,112,32,67,125,114,71,16,117,92,101,38,107,97,20,130,76,1,76,26,110,95,66,106,76,79,135,109,62,118,114,46,36,19,12,43,22,48,88,185,105,101,66,149,156,79,71,143,16,21,0,0,0,7,8,0,16,9,6,0,0,2,0,0,18,34,0,53,93,58,64,21,92,2,15,0,2,9,22,29,103,45,14,2,11,43,7,59,7,46,107,55,148,111,0,93,21,3,3,6,7,31,4,25,0,0,0,29,1,20,36,0,12,78,2,1,110,110,20,52,10,121,33,23,136,8,24,39,122,26,64,10,0,16,22,42,173,66,125,26,105,51,11,149,40,55,74,19,70,31,226,84,93,72,19,75,14,2,13,21,18,2,37,51,22,3,34,64,25,1,167,98,1,50,33,86,8,5,39,138,6,93,82,6,114,110,21,0,28,17,0,0,76,26,8,2,64,141,38,9,136,22,110,44,3,56,69,12,0,42,15,10,0,22,32,14,2,1,0,18,10,18,2,0,0,0,0,3,0,1,19,3,2,58,3,0,45,11,2,28,19,6,38,4,5,88,26,0,0,27,19,30,8,2,58,14,0,0,3,20,0,0,52,83,0,60,105,96,1,38,117,85,11,46,44,109,59,13,8,0,38,2,2,15,78,150,164,48,0,22,0,6,0,28,63,99,49,52,4,26,2,108,33,0,0,11,11,32,11,8,1,8,8,4,10,5,4,23,53,69,77,13,73,38,44,15,9,0,0,2,1,5,0,3,0,0,0,3,2,8,0,0,0,3,8,178,86,26,6,1,69,140,98,55,31,0,0,1,0,14,2,21,36,94,155,8,14,0,10,20,0,1,3,6,7,8,62,117,31,70,69,0,0,0,0,0,23,0,8,1,42,23,0,11,108,20,25,189,47,71,83,119,83,20,37,126,93,0,5,66,18,0,12,144,1,1,47,10,141,75,0,72,121,42,86,43,10,18,38,35,17,3,0,77,31,22,49,1,2,0,8,54,4,4,2,8,8,1,0,3,8,14,47,0,4,128,13,12,53,106,53,21,90,45,1,25,10,4,3,10,14,3,0,21,60,0,4,11,44,15,1,0,10,0,9,0,0,15,2,0,0,22,28,0,9,67,47,45,68,119,32,70,127,120,84,17,118,102,97,35,107,92,18,125,76,2,63,25,100,103,67,110,74,77,136,110,54,117,116,45,41,22,12,46,19,55,92,218,136,167

B-factor: mean 16.42, std 9.49, range [6.84, 86.21]

Radius of gyration: 29.29 Å; Cα contacts (8 Å, |Δi|>4): 2346; chains: 2; bounding box: 80×77×77 Å

Sequence (993 aa):
SNKCDVVVVGGGISGMAAAKLLHDSSGLNNVVVLEARDRVGGRTYTLRNQKVKYVDLGGSYVGPTQNRILRLAKELGLETYKVNEVERLIHHVKGKSYPFRGPFPPVWNPITYLDHNNFWRTMMDDMGREIPSDAPWKAPLAEEWDNMMTMKELLDKLCWTESSAKQLATLFVNLCVTAETHEVSALWFLWYVKQCGGTTRIISTTNGGQERKFVGGSGQVSERIMDLLGDRVKLERPVIYIDQTRENVLVETLNHEMYEAKYVISAIPPTLGMMKIHFNPPLPMMRNQMMITRVPLGSVIKCIVYYKEPFWRKKDYCGTMIIDGEEAPVAYTLDDTKPEGNYAAIIMGFILAHKARKLARLTKEERLKKLCELYAKVLGSLEALEPVHYEEKNWCEEQYSGGCYTTYFPPGILTQYGRVLRQPVDRIYFAGTETATHWSGYMEGAVEAGERAAREILHAMGKIPEDEIWQSEPESVDVPAQPITTTFLERHLPSVPGLLRLIGLTSNKCDVVVVGGGISGMAAAKLLHDSSGLNVVVLEARDRVGGRTYTLRNQKVKYVDLGGSYVGPTQNRILRLAKELGLETYKVNEVERLIHHVKGKSYPFRGPFPPVWNPITYLDHNNFWWRTMMDDMGREIPSDAPWKAPLAEEWDNMMTMKELLDKLCWTESAKQLATLFVNLCCVTAETHEVSALWFLWYVKQCGGTTRIISTTNGGQERKFVGGSGQVSERIMDLLGDRVKLERPVIYIDQTRENVLVETLNHEMYEAKYVISAIPPTLGMMKIHFNPPLPMMRNQMMITRVPLGSVIKCIVYYKEPFWRKKDYCGTMIIDGEEAPVAYTLDDTKPEGNYAAIMGFILAHKARKLARLTKEERLKKLCELYAKVLGSLEALEPVHYEEKNWCEEQYSGGCYTTYFPPGILTQYGRVLRQPVDRIYFAGTETATHWSGYMEGAVEAGERAAREILHAMGKIPEDEIWQSEPESVDVPAQPITTTFLERHLPSVPGLLRLI